Protein 4IQF (pdb70)

Structure (mmCIF, N/CA/C/O backbone):
data_4IQF
#
_entry.id   4IQF
#
_cell.length_a   62.856
_cell.length_b   191.501
_cell.length_c   89.946
_cell.angle_alpha   90.00
_cell.angle_beta   89.95
_cell.angle_gamma   90.00
#
_symmetry.space_group_name_H-M   'P 1 21 1'
#
loop_
_entity.id
_entity.type
_entity.pdbx_description
1 polymer 'Methionyl-tRNA formyltransferase'
2 non-polymer 1-METHOXY-2-[2-(2-METHOXY-ETHOXY]-ETHANE
3 non-polymer GLYCEROL
4 non-polymer 'SULFATE ION'
5 water water
#
loop_
_atom_site.group_PDB
_atom_site.id
_atom_site.type_symbol
_atom_site.label_atom_id
_atom_site.label_alt_id
_atom_site.label_comp_id
_atom_site.label_asym_id
_atom_site.label_entity_id
_atom_site.label_seq_id
_atom_site.pdbx_PDB_ins_code
_atom_site.Cartn_x
_atom_site.Cartn_y
_atom_site.Cartn_z
_atom_site.occupancy
_atom_site.B_iso_or_equiv
_atom_site.auth_seq_id
_atom_site.auth_comp_id
_atom_site.auth_asym_id
_atom_site.auth_atom_id
_atom_site.pdbx_PDB_model_num
ATOM 1 N N . SER A 1 1 ? 27.659 109.998 61.363 1.00 77.06 -2 SER A N 1
ATOM 2 C CA . SER A 1 1 ? 27.451 110.547 62.698 1.00 90.25 -2 SER A CA 1
ATOM 3 C C . SER A 1 1 ? 26.732 111.893 62.641 1.00 99.10 -2 SER A C 1
ATOM 4 O O . SER A 1 1 ? 25.533 111.978 62.908 1.00 107.57 -2 SER A O 1
ATOM 7 N N . ASN A 1 2 ? 27.469 112.943 62.294 1.00 87.92 -1 ASN A N 1
ATOM 8 C CA . ASN A 1 2 ? 26.898 114.283 62.223 1.00 76.02 -1 ASN A CA 1
ATOM 9 C C . ASN A 1 2 ? 27.084 114.945 60.866 1.00 71.62 -1 ASN A C 1
ATOM 10 O O . ASN A 1 2 ? 28.066 114.695 60.167 1.00 67.73 -1 ASN A O 1
ATOM 15 N N . ALA A 1 3 ? 26.133 115.800 60.505 1.00 73.56 0 ALA A N 1
ATOM 16 C CA . ALA A 1 3 ? 26.259 116.628 59.316 1.00 65.42 0 ALA A CA 1
ATOM 17 C C . ALA A 1 3 ? 27.113 117.846 59.644 1.00 52.38 0 ALA A C 1
ATOM 18 O O . ALA A 1 3 ? 27.423 118.656 58.769 1.00 48.17 0 ALA A O 1
ATOM 28 N N . ILE A 1 5 ? 30.110 117.608 60.563 1.00 51.75 2 ILE A N 1
ATOM 29 C CA . ILE A 1 5 ? 31.479 117.263 60.204 1.00 42.41 2 ILE A CA 1
ATOM 30 C C . ILE A 1 5 ? 31.705 117.367 58.699 1.00 45.19 2 ILE A C 1
ATOM 31 O O . ILE A 1 5 ? 31.224 116.532 57.934 1.00 47.20 2 ILE A O 1
ATOM 36 N N . LYS A 1 6 ? 32.432 118.399 58.280 1.00 46.16 3 LYS A N 1
ATOM 37 C CA . LYS A 1 6 ? 32.821 118.542 56.881 1.00 46.23 3 LYS A CA 1
ATOM 38 C C . LYS A 1 6 ? 33.927 117.548 56.560 1.00 57.01 3 LYS A C 1
ATOM 39 O O . LYS A 1 6 ? 34.944 117.497 57.252 1.00 68.86 3 LYS A O 1
ATOM 45 N N . VAL A 1 7 ? 33.734 116.761 55.508 1.00 48.95 4 VAL A N 1
ATOM 46 C CA . VAL A 1 7 ? 34.707 115.739 55.145 1.00 36.02 4 VAL A CA 1
ATOM 47 C C . VAL A 1 7 ? 35.109 115.826 53.673 1.00 34.45 4 VAL A C 1
ATOM 48 O O . VAL A 1 7 ? 34.262 115.995 52.798 1.00 36.30 4 VAL A O 1
ATOM 52 N N . VAL A 1 8 ? 36.407 115.723 53.408 1.00 33.26 5 VAL A N 1
ATOM 53 C CA . VAL A 1 8 ? 36.894 115.558 52.044 1.00 34.54 5 VAL A CA 1
ATOM 54 C C . VAL A 1 8 ? 37.451 114.148 51.871 1.00 41.46 5 VAL A C 1
ATOM 55 O O . VAL A 1 8 ? 38.266 113.695 52.674 1.00 48.82 5 VAL A O 1
ATOM 59 N N . PHE A 1 9 ? 37.001 113.453 50.831 1.00 38.65 6 PHE A N 1
ATOM 60 C CA . PHE A 1 9 ? 37.457 112.093 50.563 1.00 32.45 6 PHE A CA 1
ATOM 61 C C . PHE A 1 9 ? 38.339 112.034 49.324 1.00 31.03 6 PHE A C 1
ATOM 62 O O . PHE A 1 9 ? 38.043 112.666 48.312 1.00 32.55 6 PHE A O 1
ATOM 78 N N . GLY A 1 11 ? 40.129 109.259 46.725 1.00 29.69 8 GLY A N 1
ATOM 79 C CA . GLY A 1 11 ? 40.235 107.881 46.280 1.00 26.40 8 GLY A CA 1
ATOM 80 C C . GLY A 1 11 ? 39.963 107.753 44.795 1.00 33.21 8 GLY A C 1
ATOM 81 O O . GLY A 1 11 ? 39.356 108.638 44.192 1.00 36.88 8 GLY A O 1
ATOM 82 N N . THR A 1 12 ? 40.415 106.654 44.200 1.00 45.00 9 THR A N 1
ATOM 83 C CA . THR A 1 12 ? 40.255 106.457 42.761 1.00 46.42 9 THR A CA 1
ATOM 84 C C . THR A 1 12 ? 39.458 105.204 42.348 1.00 42.68 9 THR A C 1
ATOM 85 O O . THR A 1 12 ? 38.422 105.325 41.695 1.00 40.59 9 THR A O 1
ATOM 89 N N . PRO A 1 13 ? 39.924 103.999 42.729 1.00 49.07 10 PRO A N 1
ATOM 90 C CA . PRO A 1 13 ? 39.294 102.819 42.131 1.00 47.72 10 PRO A CA 1
ATOM 91 C C . PRO A 1 13 ? 38.082 102.310 42.908 1.00 45.02 10 PRO A C 1
ATOM 92 O O . PRO A 1 13 ? 37.621 102.969 43.839 1.00 57.44 10 PRO A O 1
ATOM 96 N N . ASP A 1 14 ? 37.586 101.140 42.511 1.00 32.73 11 ASP A N 1
ATOM 97 C CA . ASP A 1 14 ? 36.415 100.518 43.123 1.00 34.26 11 ASP A CA 1
ATOM 98 C C . ASP A 1 14 ? 36.600 100.259 44.613 1.00 39.80 11 ASP A C 1
ATOM 99 O O . ASP A 1 14 ? 35.627 100.218 45.363 1.00 45.95 11 ASP A O 1
ATOM 104 N N . PHE A 1 15 ? 37.848 100.068 45.030 1.00 40.49 12 PHE A N 1
ATOM 105 C CA . PHE A 1 15 ? 38.167 99.812 46.430 1.00 41.48 12 PHE A CA 1
ATOM 106 C C . PHE A 1 15 ? 37.674 100.951 47.313 1.00 40.49 12 PHE A C 1
ATOM 107 O O . PHE A 1 15 ? 37.218 100.730 48.435 1.00 39.50 12 PHE A O 1
ATOM 115 N N . SER A 1 16 ? 37.764 102.168 46.792 1.00 43.06 13 SER A N 1
ATOM 116 C CA . SER A 1 16 ? 37.486 103.364 47.577 1.00 39.47 13 SER A CA 1
ATOM 117 C C . SER A 1 16 ? 36.001 103.693 47.621 1.00 38.11 13 SER A C 1
ATOM 118 O O . SER A 1 16 ? 35.552 104.434 48.492 1.00 37.53 13 SER A O 1
ATOM 121 N N . VAL A 1 17 ? 35.243 103.138 46.682 1.00 43.43 14 VAL A N 1
ATOM 122 C CA . VAL A 1 17 ? 33.822 103.458 46.556 1.00 33.41 14 VAL A CA 1
ATOM 123 C C . VAL A 1 17 ? 32.959 103.095 47.781 1.00 33.26 14 VAL A C 1
ATOM 124 O O . VAL A 1 17 ? 32.163 103.921 48.227 1.00 37.41 14 VAL A O 1
ATOM 128 N N . PRO A 1 18 ? 33.102 101.871 48.328 1.00 30.30 15 PRO A N 1
ATOM 129 C CA . PRO A 1 18 ? 32.319 101.586 49.537 1.00 34.63 15 PRO A CA 1
ATOM 130 C C . PRO A 1 18 ? 32.712 102.488 50.703 1.00 41.51 15 PRO A C 1
ATOM 131 O O . PRO A 1 18 ? 31.861 102.850 51.518 1.00 44.93 15 PRO A O 1
ATOM 135 N N . VAL A 1 19 ? 33.990 102.842 50.770 1.00 49.33 16 VAL A N 1
ATOM 136 C CA . VAL A 1 19 ? 34.495 103.740 51.800 1.00 45.10 16 VAL A CA 1
ATOM 137 C C . VAL A 1 19 ? 33.778 105.086 51.723 1.00 48.61 16 VAL A C 1
ATOM 138 O O . VAL A 1 19 ? 33.238 105.570 52.716 1.00 48.60 16 VAL A O 1
ATOM 142 N N . LEU A 1 20 ? 33.767 105.672 50.528 1.00 48.18 17 LEU A N 1
ATOM 143 C CA . LEU A 1 20 ? 33.079 106.935 50.277 1.00 40.92 17 LEU A CA 1
ATOM 144 C C . LEU A 1 20 ? 31.577 106.816 50.510 1.00 41.01 17 LEU A C 1
ATOM 145 O O . LEU A 1 20 ? 30.969 107.677 51.146 1.00 37.86 17 LEU A O 1
ATOM 150 N N . ARG A 1 21 ? 30.987 105.747 49.984 1.00 42.04 18 ARG A N 1
ATOM 151 C CA . ARG A 1 21 ? 29.550 105.526 50.097 1.00 37.05 18 ARG A CA 1
ATOM 152 C C . ARG A 1 21 ? 29.108 105.453 51.555 1.00 35.06 18 ARG A C 1
ATOM 153 O O . ARG A 1 21 ? 28.124 106.082 51.944 1.00 39.11 18 ARG A O 1
ATOM 161 N N . ARG A 1 22 ? 29.847 104.695 52.359 1.00 36.42 19 ARG A N 1
ATOM 162 C CA . ARG A 1 22 ? 29.529 104.544 53.775 1.00 37.36 19 ARG A CA 1
ATOM 163 C C . ARG A 1 22 ? 29.639 105.870 54.518 1.00 39.22 19 ARG A C 1
ATOM 164 O O . ARG A 1 22 ? 28.834 106.158 55.402 1.00 41.20 19 ARG A O 1
ATOM 172 N N . LEU A 1 23 ? 30.640 106.667 54.154 1.00 39.38 20 LEU A N 1
ATOM 173 C CA . LEU A 1 23 ? 30.807 108.007 54.706 1.00 35.49 20 LEU A CA 1
ATOM 174 C C . LEU A 1 23 ? 29.551 108.829 54.471 1.00 40.84 20 LEU A C 1
ATOM 175 O O . LEU A 1 23 ? 29.057 109.507 55.371 1.00 45.57 20 LEU A O 1
ATOM 180 N N . ILE A 1 24 ? 29.041 108.756 53.247 1.00 41.65 21 ILE A N 1
ATOM 181 C CA . ILE A 1 24 ? 27.846 109.489 52.859 1.00 39.45 21 ILE A CA 1
ATOM 182 C C . ILE A 1 24 ? 26.611 108.993 53.608 1.00 35.12 21 ILE A C 1
ATOM 183 O O . ILE A 1 24 ? 25.899 109.779 54.233 1.00 39.49 21 ILE A O 1
ATOM 188 N N . GLU A 1 25 ? 26.372 107.685 53.554 1.00 31.03 22 GLU A N 1
ATOM 189 C CA . GLU A 1 25 ? 25.226 107.074 54.225 1.00 33.50 22 GLU A CA 1
ATOM 190 C C . GLU A 1 25 ? 25.242 107.310 55.734 1.00 35.45 22 GLU A C 1
ATOM 191 O O . GLU A 1 25 ? 24.206 107.231 56.393 1.00 40.84 22 GLU A O 1
ATOM 197 N N . ASP A 1 26 ? 26.423 107.595 56.275 1.00 35.12 23 ASP A N 1
ATOM 198 C CA . ASP A 1 26 ? 26.572 107.845 57.704 1.00 36.59 23 ASP A CA 1
ATOM 199 C C . ASP A 1 26 ? 26.050 109.220 58.098 1.00 35.88 23 ASP A C 1
ATOM 200 O O . ASP A 1 26 ? 25.795 109.479 59.272 1.00 39.17 23 ASP A O 1
ATOM 205 N N . GLY A 1 27 ? 25.905 110.105 57.119 1.00 31.23 24 GLY A N 1
ATOM 206 C CA . GLY A 1 27 ? 25.371 111.428 57.381 1.00 34.84 24 GLY A CA 1
ATOM 207 C C . GLY A 1 27 ? 26.415 112.526 57.475 1.00 43.97 24 GLY A C 1
ATOM 208 O O . GLY A 1 27 ? 26.074 113.692 57.674 1.00 47.66 24 GLY A O 1
ATOM 209 N N . TYR A 1 28 ? 27.687 112.164 57.335 1.00 46.22 25 TYR A N 1
ATOM 210 C CA . TYR A 1 28 ? 28.761 113.152 57.345 1.00 38.03 25 TYR A CA 1
ATOM 211 C C . TYR A 1 28 ? 28.615 114.099 56.161 1.00 41.72 25 TYR A C 1
ATOM 212 O O . TYR A 1 28 ? 28.114 113.712 55.105 1.00 46.68 25 TYR A O 1
ATOM 221 N N . ASP A 1 29 ? 29.047 115.342 56.342 1.00 41.92 26 ASP A N 1
ATOM 222 C CA . ASP A 1 29 ? 28.955 116.336 55.282 1.00 35.63 26 ASP A CA 1
ATOM 223 C C . ASP A 1 29 ? 30.163 116.264 54.358 1.00 36.00 26 ASP A C 1
ATOM 224 O O . ASP A 1 29 ? 31.178 116.919 54.594 1.00 41.83 26 ASP A O 1
ATOM 229 N N . VAL A 1 30 ? 30.046 115.463 53.305 1.00 38.04 27 VAL A N 1
ATOM 230 C CA . VAL A 1 30 ? 31.122 115.319 52.336 1.00 39.85 27 VAL A CA 1
ATOM 231 C C . VAL A 1 30 ? 31.089 116.491 51.367 1.00 36.85 27 VAL A C 1
ATOM 232 O O . VAL A 1 30 ? 30.255 116.534 50.463 1.00 45.58 27 VAL A O 1
ATOM 236 N N . ILE A 1 31 ? 32.002 117.437 51.565 1.00 30.44 28 ILE A N 1
ATOM 237 C CA . ILE A 1 31 ? 32.002 118.690 50.816 1.00 33.20 28 ILE A CA 1
ATOM 238 C C . ILE A 1 31 ? 32.768 118.616 49.503 1.00 30.00 28 ILE A C 1
ATOM 239 O O . ILE A 1 31 ? 32.586 119.458 48.624 1.00 40.23 28 ILE A O 1
ATOM 244 N N . GLY A 1 32 ? 33.632 117.618 49.372 1.00 30.03 29 GLY A N 1
ATOM 245 C CA . GLY A 1 32 ? 34.434 117.482 48.172 1.00 31.11 29 GLY A CA 1
ATOM 246 C C . GLY A 1 32 ? 35.058 116.113 48.022 1.00 26.20 29 GLY A C 1
ATOM 247 O O . GLY A 1 32 ? 35.269 115.406 49.007 1.00 28.90 29 GLY A O 1
ATOM 248 N N . VAL A 1 33 ? 35.353 115.742 46.781 1.00 34.94 30 VAL A N 1
ATOM 249 C CA . VAL A 1 33 ? 35.986 114.463 46.483 1.00 43.40 30 VAL A CA 1
ATOM 250 C C . VAL A 1 33 ? 37.183 114.651 45.558 1.00 42.22 30 VAL A C 1
ATOM 251 O O . VAL A 1 33 ? 37.077 115.295 44.516 1.00 52.64 30 VAL A O 1
ATOM 255 N N . VAL A 1 34 ? 38.323 114.091 45.947 1.00 37.61 31 VAL A N 1
ATOM 256 C CA . VAL A 1 34 ? 39.524 114.179 45.130 1.00 35.56 31 VAL A CA 1
ATOM 257 C C . VAL A 1 34 ? 39.874 112.810 44.563 1.00 38.44 31 VAL A C 1
ATOM 258 O O . VAL A 1 34 ? 40.092 111.856 45.304 1.00 35.46 31 VAL A O 1
ATOM 262 N N . THR A 1 35 ? 39.911 112.717 43.241 1.00 36.95 32 THR A N 1
ATOM 263 C CA . THR A 1 35 ? 40.217 111.460 42.574 1.00 36.65 32 THR A CA 1
ATOM 264 C C . THR A 1 35 ? 41.292 111.698 41.524 1.00 40.41 32 THR A C 1
ATOM 265 O O . THR A 1 35 ? 41.559 112.841 41.156 1.00 50.79 32 THR A O 1
ATOM 269 N N . GLN A 1 36 ? 41.919 110.625 41.057 1.00 43.05 33 GLN A N 1
ATOM 270 C CA . GLN A 1 36 ? 42.908 110.737 39.991 1.00 47.24 33 GLN A CA 1
ATOM 271 C C . GLN A 1 36 ? 42.211 111.105 38.688 1.00 43.60 33 GLN A C 1
ATOM 272 O O . GLN A 1 36 ? 41.006 110.891 38.545 1.00 43.48 33 GLN A O 1
ATOM 278 N N . PRO A 1 37 ? 42.963 111.684 37.740 1.00 43.00 34 PRO A N 1
ATOM 279 C CA . PRO A 1 37 ? 42.434 111.871 36.387 1.00 48.25 34 PRO A CA 1
ATOM 280 C C . PRO A 1 37 ? 41.994 110.535 35.807 1.00 53.34 34 PRO A C 1
ATOM 281 O O . PRO A 1 37 ? 42.531 109.494 36.184 1.00 55.31 34 PRO A O 1
ATOM 285 N N . ASP A 1 38 ? 41.026 110.568 34.902 1.00 56.54 35 ASP A N 1
ATOM 286 C CA . ASP A 1 38 ? 40.476 109.348 34.329 1.00 61.67 35 ASP A CA 1
ATOM 287 C C . ASP A 1 38 ? 41.490 108.618 33.446 1.00 68.86 35 ASP A C 1
ATOM 288 O O . ASP A 1 38 ? 42.102 109.214 32.561 1.00 67.31 35 ASP A O 1
ATOM 293 N N . ARG A 1 39 ? 41.667 107.325 33.709 1.00 78.64 36 ARG A N 1
ATOM 294 C CA . ARG A 1 39 ? 42.628 106.501 32.978 1.00 84.75 36 ARG A CA 1
ATOM 295 C C . ARG A 1 39 ? 41.920 105.352 32.253 1.00 84.72 36 ARG A C 1
ATOM 296 O O . ARG A 1 39 ? 40.871 104.890 32.703 1.00 90.53 36 ARG A O 1
ATOM 304 N N . PRO A 1 40 ? 42.490 104.893 31.123 1.00 73.02 37 PRO A N 1
ATOM 305 C CA . PRO A 1 40 ? 41.883 103.829 30.310 1.00 65.34 37 PRO A CA 1
ATOM 306 C C . PRO A 1 40 ? 41.628 102.535 31.082 1.00 62.00 37 PRO A C 1
ATOM 307 O O . PRO A 1 40 ? 42.447 102.137 31.911 1.00 64.18 37 PRO A O 1
ATOM 311 N N . VAL A 1 41 ? 40.494 101.891 30.808 1.00 61.04 38 VAL A N 1
ATOM 312 C CA . VAL A 1 41 ? 40.129 100.644 31.478 1.00 61.64 38 VAL A CA 1
ATOM 313 C C . VAL A 1 41 ? 39.646 99.579 30.489 1.00 70.27 38 VAL A C 1
ATOM 314 O O . VAL A 1 41 ? 39.181 99.901 29.395 1.00 70.02 38 VAL A O 1
ATOM 318 N N . GLY A 1 42 ? 39.768 98.312 30.881 1.00 79.34 39 GLY A N 1
ATOM 319 C CA . GLY A 1 42 ? 39.202 97.206 30.123 1.00 91.42 39 GLY A CA 1
ATOM 320 C C . GLY A 1 42 ? 40.073 96.622 29.024 1.00 92.24 39 GLY A C 1
ATOM 321 O O . GLY A 1 42 ? 41.227 97.018 28.853 1.00 92.49 39 GLY A O 1
ATOM 322 N N . ARG A 1 43 ? 39.515 95.665 28.284 1.00 90.86 40 ARG A N 1
ATOM 323 C CA . ARG A 1 43 ? 40.198 95.076 27.136 1.00 95.39 40 ARG A CA 1
ATOM 324 C C . ARG A 1 43 ? 40.468 96.141 26.083 1.00 98.84 40 ARG A C 1
ATOM 325 O O . ARG A 1 43 ? 41.513 96.137 25.431 1.00 97.62 40 ARG A O 1
ATOM 333 N N . LYS A 1 44 ? 39.512 97.050 25.927 1.00 102.91 41 LYS A N 1
ATOM 334 C CA . LYS A 1 44 ? 39.574 98.075 24.892 1.00 107.69 41 LYS A CA 1
ATOM 335 C C . LYS A 1 44 ? 40.399 99.285 25.319 1.00 108.18 41 LYS A C 1
ATOM 336 O O . LYS A 1 44 ? 40.702 100.152 24.498 1.00 108.73 41 LYS A O 1
ATOM 342 N N . LYS A 1 45 ? 40.755 99.333 26.600 1.00 108.10 42 LYS A N 1
ATOM 343 C CA . LYS A 1 45 ? 41.456 100.479 27.180 1.00 106.61 42 LYS A CA 1
ATOM 344 C C . LYS A 1 45 ? 40.696 101.783 26.947 1.00 101.09 42 LYS A C 1
ATOM 345 O O . LYS A 1 45 ? 41.220 102.720 26.343 1.00 99.82 42 LYS A O 1
ATOM 351 N N . VAL A 1 46 ? 39.458 101.831 27.429 1.00 96.09 43 VAL A N 1
ATOM 352 C CA . VAL A 1 46 ? 38.613 103.007 27.255 1.00 89.71 43 VAL A CA 1
ATOM 353 C C . VAL A 1 46 ? 38.734 103.980 28.428 1.00 78.91 43 VAL A C 1
ATOM 354 O O . VAL A 1 46 ? 38.770 103.570 29.590 1.00 73.67 43 VAL A O 1
ATOM 358 N N . LEU A 1 47 ? 38.813 105.270 28.112 1.00 75.33 44 LEU A N 1
ATOM 359 C CA . LEU A 1 47 ? 38.807 106.308 29.137 1.00 70.09 44 LEU A CA 1
ATOM 360 C C . LEU A 1 47 ? 37.456 106.331 29.837 1.00 58.92 44 LEU A C 1
ATOM 361 O O . LEU A 1 47 ? 36.409 106.362 29.191 1.00 61.80 44 LEU A O 1
ATOM 366 N N . THR A 1 48 ? 37.488 106.314 31.162 1.00 42.61 45 THR A N 1
ATOM 367 C CA . THR A 1 48 ? 36.279 106.146 31.950 1.00 44.31 45 THR A CA 1
ATOM 368 C C . THR A 1 48 ? 36.380 106.954 33.234 1.00 46.53 45 THR A C 1
ATOM 369 O O . THR A 1 48 ? 37.436 106.982 33.863 1.00 50.60 45 THR A O 1
ATOM 373 N N . PRO A 1 49 ? 35.288 107.637 33.615 1.00 47.37 46 PRO A N 1
ATOM 374 C CA . PRO A 1 49 ? 35.225 108.302 34.919 1.00 41.46 46 PRO A CA 1
ATOM 375 C C . PRO A 1 49 ? 35.603 107.320 36.016 1.00 39.78 46 PRO A C 1
ATOM 376 O O . PRO A 1 49 ? 35.042 106.226 36.057 1.00 47.62 46 PRO A O 1
ATOM 380 N N . THR A 1 50 ? 36.555 107.690 36.869 1.00 36.66 47 THR A N 1
ATOM 381 C CA . THR A 1 50 ? 37.006 106.804 37.938 1.00 38.44 47 THR A CA 1
ATOM 382 C C . THR A 1 50 ? 35.822 106.378 38.804 1.00 43.71 47 THR A C 1
ATOM 383 O O . THR A 1 50 ? 34.876 107.147 38.979 1.00 47.39 47 THR A O 1
ATOM 387 N N . PRO A 1 51 ? 35.859 105.139 39.323 1.00 48.34 48 PRO A N 1
ATOM 388 C CA . PRO A 1 51 ? 34.799 104.581 40.170 1.00 47.27 48 PRO A CA 1
ATOM 389 C C . PRO A 1 51 ? 34.349 105.519 41.289 1.00 48.32 48 PRO A C 1
ATOM 390 O O . PRO A 1 51 ? 33.167 105.531 41.635 1.00 56.97 48 PRO A O 1
ATOM 394 N N . VAL A 1 52 ? 35.278 106.290 41.842 1.00 41.58 49 VAL A N 1
ATOM 395 C CA . VAL A 1 52 ? 34.949 107.240 42.897 1.00 44.87 49 VAL A CA 1
ATOM 396 C C . VAL A 1 52 ? 34.282 108.479 42.314 1.00 43.56 49 VAL A C 1
ATOM 397 O O . VAL A 1 52 ? 33.336 109.019 42.892 1.00 41.56 49 VAL A O 1
ATOM 401 N N . LYS A 1 53 ? 34.778 108.920 41.162 1.00 31.79 50 LYS A N 1
ATOM 402 C CA . LYS A 1 53 ? 34.182 110.043 40.453 1.00 28.48 50 LYS A CA 1
ATOM 403 C C . LYS A 1 53 ? 32.725 109.741 40.123 1.00 28.66 50 LYS A C 1
ATOM 404 O O . LYS A 1 53 ? 31.850 110.584 40.320 1.00 36.21 50 LYS A O 1
ATOM 410 N N . VAL A 1 54 ? 32.472 108.533 39.627 1.00 27.91 51 VAL A N 1
ATOM 411 C CA . VAL A 1 54 ? 31.115 108.108 39.297 1.00 36.10 51 VAL A CA 1
ATOM 412 C C . VAL A 1 54 ? 30.208 108.127 40.525 1.00 36.80 51 VAL A C 1
ATOM 413 O O . VAL A 1 54 ? 29.112 108.688 40.487 1.00 41.43 51 VAL A O 1
ATOM 417 N N . GLU A 1 55 ? 30.672 107.522 41.614 1.00 33.98 52 GLU A N 1
ATOM 418 C CA . GLU A 1 55 ? 29.899 107.480 42.851 1.00 38.43 52 GLU A CA 1
ATOM 419 C C . GLU A 1 55 ? 29.650 108.878 43.408 1.00 38.63 52 GLU A C 1
ATOM 420 O O . GLU A 1 55 ? 28.552 109.183 43.873 1.00 42.92 52 GLU A O 1
ATOM 426 N N . ALA A 1 56 ? 30.673 109.724 43.349 1.00 34.17 53 ALA A N 1
ATOM 427 C CA . ALA A 1 56 ? 30.577 111.080 43.876 1.00 34.22 53 ALA A CA 1
ATOM 428 C C . ALA A 1 56 ? 29.554 111.920 43.117 1.00 41.06 53 ALA A C 1
ATOM 429 O O . ALA A 1 56 ? 28.743 112.620 43.723 1.00 46.06 53 ALA A O 1
ATOM 431 N N . GLU A 1 57 ? 29.593 111.841 41.791 1.00 41.36 54 GLU A N 1
ATOM 432 C CA . GLU A 1 57 ? 28.716 112.655 40.955 1.00 43.64 54 GLU A CA 1
ATOM 433 C C . GLU A 1 57 ? 27.270 112.162 40.956 1.00 56.90 54 GLU A C 1
ATOM 434 O O . GLU A 1 57 ? 26.378 112.838 40.444 1.00 58.67 54 GLU A O 1
ATOM 440 N N . LYS A 1 58 ? 27.041 110.987 41.535 1.00 57.37 55 LYS A N 1
ATOM 441 C CA . LYS A 1 58 ? 25.685 110.496 41.742 1.00 50.46 55 LYS A CA 1
ATOM 442 C C . LYS A 1 58 ? 25.016 111.295 42.856 1.00 50.59 55 LYS A C 1
ATOM 443 O O . LYS A 1 58 ? 23.792 111.429 42.895 1.00 51.10 55 LYS A O 1
ATOM 449 N N . HIS A 1 59 ? 25.835 111.824 43.760 1.00 45.70 56 HIS A N 1
ATOM 450 C CA . HIS A 1 59 ? 25.339 112.575 44.906 1.00 43.52 56 HIS A CA 1
ATOM 451 C C . HIS A 1 59 ? 25.426 114.079 44.690 1.00 46.81 56 HIS A C 1
ATOM 452 O O . HIS A 1 59 ? 24.914 114.856 45.493 1.00 56.66 56 HIS A O 1
ATOM 459 N N . GLY A 1 60 ? 26.082 114.491 43.611 1.00 44.46 57 GLY A N 1
ATOM 460 C CA . GLY A 1 60 ? 26.267 115.904 43.342 1.00 39.89 57 GLY A CA 1
ATOM 461 C C . GLY A 1 60 ? 27.331 116.511 44.237 1.00 41.01 57 GLY A C 1
ATOM 462 O O . GLY A 1 60 ? 27.216 117.653 44.685 1.00 40.24 57 GLY A O 1
ATOM 463 N N . ILE A 1 61 ? 28.369 115.728 44.508 1.00 40.98 58 ILE A N 1
ATOM 464 C CA . ILE A 1 61 ? 29.512 116.202 45.270 1.00 43.41 58 ILE A CA 1
ATOM 465 C C . ILE A 1 61 ? 30.618 116.576 44.292 1.00 44.16 58 ILE A C 1
ATOM 466 O O . ILE A 1 61 ? 30.999 115.766 43.447 1.00 48.06 58 ILE A O 1
ATOM 471 N N . PRO A 1 62 ? 31.126 117.813 44.393 1.00 42.76 59 PRO A N 1
ATOM 472 C CA . PRO A 1 62 ? 32.152 118.327 43.480 1.00 46.27 59 PRO A CA 1
ATOM 473 C C . PRO A 1 62 ? 33.418 117.481 43.494 1.00 52.70 59 PRO A C 1
ATOM 474 O O . PRO A 1 62 ? 33.925 117.130 44.562 1.00 51.30 59 PRO A O 1
ATOM 478 N N . VAL A 1 63 ? 33.923 117.161 42.308 1.00 54.89 60 VAL A N 1
ATOM 479 C CA . VAL A 1 63 ? 35.087 116.297 42.190 1.00 48.94 60 VAL A CA 1
ATOM 480 C C . VAL A 1 63 ? 36.318 117.038 41.686 1.00 46.32 60 VAL A C 1
ATOM 481 O O . VAL A 1 63 ? 36.323 117.591 40.586 1.00 45.38 60 VAL A O 1
ATOM 485 N N . LEU A 1 64 ? 37.360 117.046 42.509 1.00 47.34 61 LEU A N 1
ATOM 486 C CA . LEU A 1 64 ? 38.648 117.590 42.112 1.00 38.30 61 LEU A CA 1
ATOM 487 C C . LEU A 1 64 ? 39.490 116.465 41.531 1.00 37.76 61 LEU A C 1
ATOM 488 O O . LEU A 1 64 ? 39.612 115.399 42.134 1.00 33.09 61 LEU A O 1
ATOM 493 N N . GLN A 1 65 ? 40.053 116.696 40.350 1.00 40.44 62 GLN A N 1
ATOM 494 C CA . GLN A 1 65 ? 40.890 115.694 39.701 1.00 34.56 62 GLN A CA 1
ATOM 495 C C . GLN A 1 65 ? 42.211 116.296 39.222 1.00 40.08 62 GLN A C 1
ATOM 496 O O . GLN A 1 65 ? 42.425 116.443 38.018 1.00 35.54 62 GLN A O 1
ATOM 502 N N . PRO A 1 66 ? 43.107 116.638 40.163 1.00 43.59 63 PRO A N 1
ATOM 503 C CA . PRO A 1 66 ? 44.385 117.265 39.809 1.00 44.60 63 PRO A CA 1
ATOM 504 C C . PRO A 1 66 ? 45.394 116.235 39.310 1.00 50.01 63 PRO A C 1
ATOM 505 O O . PRO A 1 66 ? 45.316 115.072 39.704 1.00 52.71 63 PRO A O 1
ATOM 509 N N . LEU A 1 67 ? 46.320 116.648 38.448 1.00 47.44 64 LEU A N 1
ATOM 510 C CA . LEU A 1 67 ? 47.383 115.756 38.003 1.00 45.21 64 LEU A CA 1
ATOM 511 C C . LEU A 1 67 ? 48.238 115.415 39.214 1.00 44.88 64 LEU A C 1
ATOM 512 O O . LEU A 1 67 ? 48.565 114.253 39.456 1.00 51.57 64 LEU A O 1
ATOM 517 N N . ARG A 1 68 ? 48.590 116.445 39.975 1.00 43.66 65 ARG A N 1
ATOM 518 C CA . ARG A 1 68 ? 49.363 116.274 41.197 1.00 41.39 65 ARG A CA 1
ATOM 519 C C . ARG A 1 68 ? 48.852 117.206 42.289 1.00 38.50 65 ARG A C 1
ATOM 520 O O . ARG A 1 68 ? 48.983 118.424 42.191 1.00 39.71 65 ARG A O 1
ATOM 528 N N . ILE A 1 69 ? 48.274 116.619 43.330 1.00 41.67 66 ILE A N 1
ATOM 529 C CA . ILE A 1 69 ? 47.690 117.370 44.435 1.00 47.37 66 ILE A CA 1
ATOM 530 C C . ILE A 1 69 ? 48.773 118.076 45.254 1.00 49.18 66 ILE A C 1
ATOM 531 O O . ILE A 1 69 ? 48.498 119.034 45.976 1.00 45.99 66 ILE A O 1
ATOM 536 N N . ARG A 1 70 ? 50.014 117.622 45.107 1.00 61.37 67 ARG A N 1
ATOM 537 C CA . ARG A 1 70 ? 51.136 118.190 45.851 1.00 60.91 67 ARG A CA 1
ATOM 538 C C . ARG A 1 70 ? 51.536 119.586 45.362 1.00 69.15 67 ARG A C 1
ATOM 539 O O . ARG A 1 70 ? 52.489 120.177 45.873 1.00 76.85 67 ARG A O 1
ATOM 547 N N . GLU A 1 71 ? 50.810 120.110 44.378 1.00 64.68 68 GLU A N 1
ATOM 548 C CA . GLU A 1 71 ? 51.093 121.441 43.845 1.00 61.94 68 GLU A CA 1
ATOM 549 C C . GLU A 1 71 ? 50.153 122.506 44.417 1.00 53.93 68 GLU A C 1
ATOM 550 O O . GLU A 1 71 ? 48.988 122.229 44.704 1.00 61.55 68 GLU A O 1
ATOM 556 N N . LYS A 1 72 ? 50.678 123.719 44.571 1.00 49.31 69 LYS A N 1
ATOM 557 C CA . LYS A 1 72 ? 49.991 124.809 45.266 1.00 54.40 69 LYS A CA 1
ATOM 558 C C . LYS A 1 72 ? 48.576 125.091 44.766 1.00 50.60 69 LYS A C 1
ATOM 559 O O . LYS A 1 72 ? 47.621 125.059 45.544 1.00 51.00 69 LYS A O 1
ATOM 565 N N . ASP A 1 73 ? 48.452 125.368 43.472 1.00 43.50 70 ASP A N 1
ATOM 566 C CA . ASP A 1 73 ? 47.162 125.666 42.861 1.00 42.15 70 ASP A CA 1
ATOM 567 C C . ASP A 1 73 ? 46.126 124.581 43.139 1.00 46.92 70 ASP A C 1
ATOM 568 O O . ASP A 1 73 ? 44.943 124.873 43.316 1.00 60.19 70 ASP A O 1
ATOM 573 N N . GLU A 1 74 ? 46.581 123.334 43.193 1.00 38.94 71 GLU A N 1
ATOM 574 C CA . GLU A 1 74 ? 45.684 122.200 43.379 1.00 35.34 71 GLU A CA 1
ATOM 575 C C . GLU A 1 74 ? 45.297 122.015 44.840 1.00 39.72 71 GLU A C 1
ATOM 576 O O . GLU A 1 74 ? 44.119 121.855 45.155 1.00 53.09 71 GLU A O 1
ATOM 582 N N . TYR A 1 75 ? 46.278 122.038 45.736 1.00 41.86 72 TYR A N 1
ATOM 583 C CA . TYR A 1 75 ? 45.968 121.796 47.142 1.00 42.74 72 TYR A CA 1
ATOM 584 C C . TYR A 1 75 ? 45.286 122.980 47.824 1.00 47.67 72 TYR A C 1
ATOM 585 O O . TYR A 1 75 ? 44.666 122.816 48.870 1.00 50.05 72 TYR A O 1
ATOM 594 N N . GLU A 1 76 ? 45.392 124.163 47.225 1.00 49.85 73 GLU A N 1
ATOM 595 C CA . GLU A 1 76 ? 44.682 125.330 47.739 1.00 44.56 73 GLU A CA 1
ATOM 596 C C . GLU A 1 76 ? 43.184 125.178 47.525 1.00 35.71 73 GLU A C 1
ATOM 597 O O . GLU A 1 76 ? 42.383 125.681 48.313 1.00 42.52 73 GLU A O 1
ATOM 603 N N . LYS A 1 77 ? 42.814 124.489 46.449 1.00 38.89 74 LYS A N 1
ATOM 604 C CA . LYS A 1 77 ? 41.418 124.165 46.189 1.00 41.13 74 LYS A CA 1
ATOM 605 C C . LYS A 1 77 ? 40.866 123.371 47.362 1.00 43.19 74 LYS A C 1
ATOM 606 O O . LYS A 1 77 ? 39.774 123.646 47.855 1.00 48.29 74 LYS A O 1
ATOM 612 N N . VAL A 1 78 ? 41.641 122.388 47.805 1.00 45.05 75 VAL A N 1
ATOM 613 C CA . VAL A 1 78 ? 41.256 121.551 48.932 1.00 40.59 75 VAL A CA 1
ATOM 614 C C . VAL A 1 78 ? 41.225 122.363 50.221 1.00 40.69 75 VAL A C 1
ATOM 615 O O . VAL A 1 78 ? 40.299 122.237 51.023 1.00 39.56 75 VAL A O 1
ATOM 619 N N . LEU A 1 79 ? 42.237 123.203 50.410 1.00 43.46 76 LEU A N 1
ATOM 620 C CA . LEU A 1 79 ? 42.320 124.046 51.596 1.00 49.06 76 LEU A CA 1
ATOM 621 C C . LEU A 1 79 ? 41.132 124.999 51.685 1.00 58.02 76 LEU A C 1
ATOM 622 O O . LEU A 1 79 ? 40.703 125.369 52.777 1.00 62.33 76 LEU A O 1
ATOM 627 N N . ALA A 1 80 ? 40.604 125.387 50.528 1.00 56.85 77 ALA A N 1
ATOM 628 C CA . ALA A 1 80 ? 39.472 126.304 50.464 1.00 58.17 77 ALA A CA 1
ATOM 629 C C . ALA A 1 80 ? 38.212 125.689 51.064 1.00 53.25 77 ALA A C 1
ATOM 630 O O . ALA A 1 80 ? 37.445 126.365 51.747 1.00 53.62 77 ALA A O 1
ATOM 632 N N . LEU A 1 81 ? 38.010 124.400 50.810 1.00 52.03 78 LEU A N 1
ATOM 633 C CA . LEU A 1 81 ? 36.822 123.694 51.281 1.00 46.43 78 LEU A CA 1
ATOM 634 C C . LEU A 1 81 ? 36.745 123.623 52.807 1.00 44.21 78 LEU A C 1
ATOM 635 O O . LEU A 1 81 ? 35.673 123.408 53.371 1.00 39.75 78 LEU A O 1
ATOM 640 N N . GLU A 1 82 ? 37.887 123.819 53.460 1.00 43.44 79 GLU A N 1
ATOM 641 C CA . GLU A 1 82 ? 37.997 123.774 54.921 1.00 46.20 79 GLU A CA 1
ATOM 642 C C . GLU A 1 82 ? 37.366 122.539 55.562 1.00 39.91 79 GLU A C 1
ATOM 643 O O . GLU A 1 82 ? 36.450 122.662 56.375 1.00 40.22 79 GLU A O 1
ATOM 649 N N . PRO A 1 83 ? 37.860 121.344 55.209 1.00 43.76 80 PRO A N 1
ATOM 650 C CA . PRO A 1 83 ? 37.290 120.134 55.803 1.00 35.41 80 PRO A CA 1
ATOM 651 C C . PRO A 1 83 ? 37.778 119.928 57.233 1.00 45.09 80 PRO A C 1
ATOM 652 O O . PRO A 1 83 ? 38.900 120.313 57.562 1.00 50.51 80 PRO A O 1
ATOM 656 N N . ASP A 1 84 ? 36.937 119.334 58.072 1.00 40.42 81 ASP A N 1
ATOM 657 C CA . ASP A 1 84 ? 37.320 119.038 59.447 1.00 42.23 81 ASP A CA 1
ATOM 658 C C . ASP A 1 84 ? 38.010 117.682 59.534 1.00 40.83 81 ASP A C 1
ATOM 659 O O . ASP A 1 84 ? 38.682 117.372 60.518 1.00 45.67 81 ASP A O 1
ATOM 664 N N . LEU A 1 85 ? 37.843 116.879 58.491 1.00 38.90 82 LEU A N 1
ATOM 665 C CA . LEU A 1 85 ? 38.476 115.572 58.419 1.00 34.86 82 LEU A CA 1
ATOM 666 C C . LEU A 1 85 ? 38.715 115.196 56.967 1.00 38.49 82 LEU A C 1
ATOM 667 O O . LEU A 1 85 ? 37.885 115.468 56.101 1.00 39.88 82 LEU A O 1
ATOM 672 N N . ILE A 1 86 ? 39.861 114.580 56.706 1.00 43.02 83 ILE A N 1
ATOM 673 C CA . ILE A 1 86 ? 40.169 114.079 55.376 1.00 35.75 83 ILE A CA 1
ATOM 674 C C . ILE A 1 86 ? 40.398 112.580 55.431 1.00 34.83 83 ILE A C 1
ATOM 675 O O . ILE A 1 86 ? 41.229 112.093 56.197 1.00 33.37 83 ILE A O 1
ATOM 680 N N . VAL A 1 87 ? 39.637 111.851 54.625 1.00 31.67 84 VAL A N 1
ATOM 681 C CA . VAL A 1 87 ? 39.779 110.410 54.542 1.00 29.13 84 VAL A CA 1
ATOM 682 C C . VAL A 1 87 ? 40.253 110.023 53.148 1.00 33.97 84 VAL A C 1
ATOM 683 O O . VAL A 1 87 ? 39.772 110.553 52.147 1.00 30.20 84 VAL A O 1
ATOM 687 N N . THR A 1 88 ? 41.216 109.112 53.086 1.00 34.64 85 THR A N 1
ATOM 688 C CA . THR A 1 88 ? 41.673 108.598 51.805 1.00 31.64 85 THR A CA 1
ATOM 689 C C . THR A 1 88 ? 41.627 107.081 51.785 1.00 36.86 85 THR A C 1
ATOM 690 O O . THR A 1 88 ? 41.807 106.428 52.810 1.00 36.79 85 THR A O 1
ATOM 694 N N . ALA A 1 89 ? 41.375 106.531 50.605 1.00 33.59 86 ALA A N 1
ATOM 695 C CA . ALA A 1 89 ? 41.403 105.094 50.401 1.00 33.08 86 ALA A CA 1
ATOM 696 C C . ALA A 1 89 ? 41.822 104.835 48.962 1.00 41.02 86 ALA A C 1
ATOM 697 O O . ALA A 1 89 ? 41.144 105.270 48.032 1.00 45.98 86 ALA A O 1
ATOM 699 N N . ALA A 1 90 ? 42.945 104.141 48.787 1.00 40.42 87 ALA A N 1
ATOM 700 C CA . ALA A 1 90 ? 43.479 103.846 47.459 1.00 42.42 87 ALA A CA 1
ATOM 701 C C . ALA A 1 90 ? 43.656 105.112 46.625 1.00 44.92 87 ALA A C 1
ATOM 702 O O . ALA A 1 90 ? 43.280 105.159 45.452 1.00 42.21 87 ALA A O 1
ATOM 704 N N . PHE A 1 91 ? 44.219 106.140 47.249 1.00 41.06 88 PHE A N 1
ATOM 705 C CA . PHE A 1 91 ? 44.510 107.385 46.560 1.00 37.13 88 PHE A CA 1
ATOM 706 C C . PHE A 1 91 ? 45.992 107.431 46.210 1.00 37.99 88 PHE A C 1
ATOM 707 O O . PHE A 1 91 ? 46.845 107.559 47.090 1.00 27.49 88 PHE A O 1
ATOM 715 N N . GLY A 1 92 ? 46.290 107.319 44.919 1.00 37.67 89 GLY A N 1
ATOM 716 C CA . GLY A 1 92 ? 47.656 107.151 44.458 1.00 34.89 89 GLY A CA 1
ATOM 717 C C . GLY A 1 92 ? 48.413 108.431 44.164 1.00 39.78 89 GLY A C 1
ATOM 718 O O . GLY A 1 92 ? 49.174 108.502 43.199 1.00 44.60 89 GLY A O 1
ATOM 719 N N . GLN A 1 93 ? 48.208 109.448 44.992 1.00 37.20 90 GLN A N 1
ATOM 720 C CA . GLN A 1 93 ? 48.954 110.690 44.855 1.00 37.98 90 GLN A CA 1
ATOM 721 C C . GLN A 1 93 ? 49.558 111.099 46.186 1.00 45.16 90 GLN A C 1
ATOM 722 O O . GLN A 1 93 ? 49.079 110.695 47.246 1.00 48.49 90 GLN A O 1
ATOM 728 N N . ILE A 1 94 ? 50.608 111.910 46.120 1.00 47.24 91 ILE A N 1
ATOM 729 C CA . ILE A 1 94 ? 51.281 112.397 47.317 1.00 44.19 91 ILE A CA 1
ATOM 730 C C . ILE A 1 94 ? 50.541 113.576 47.932 1.00 43.92 91 ILE A C 1
ATOM 731 O O . ILE A 1 94 ? 50.482 114.658 47.350 1.00 41.85 91 ILE A O 1
ATOM 736 N N . VAL A 1 95 ? 49.981 113.361 49.116 1.00 41.79 92 VAL A N 1
ATOM 737 C CA . VAL A 1 95 ? 49.262 114.415 49.815 1.00 42.39 92 VAL A CA 1
ATOM 738 C C . VAL A 1 95 ? 50.242 115.298 50.579 1.00 46.02 92 VAL A C 1
ATOM 739 O O . VAL A 1 95 ? 50.925 114.831 51.491 1.00 41.53 92 VAL A O 1
ATOM 743 N N . PRO A 1 96 ? 50.315 116.583 50.200 1.00 45.42 93 PRO A N 1
ATOM 744 C CA . PRO A 1 96 ? 51.287 117.531 50.758 1.00 42.31 93 PRO A CA 1
ATOM 745 C C . PRO A 1 96 ? 51.088 117.774 52.249 1.00 44.97 93 PRO A C 1
ATOM 746 O O . PRO A 1 96 ? 49.993 117.566 52.771 1.00 53.26 93 PRO A O 1
ATOM 750 N N . ASN A 1 97 ? 52.153 118.203 52.921 1.00 47.98 94 ASN A N 1
ATOM 751 C CA . ASN A 1 97 ? 52.103 118.532 54.340 1.00 46.04 94 ASN A CA 1
ATOM 752 C C . ASN A 1 97 ? 51.059 119.597 54.627 1.00 37.98 94 ASN A C 1
ATOM 753 O O . ASN A 1 97 ? 50.447 119.609 55.693 1.00 39.24 94 ASN A O 1
ATOM 758 N N . GLU A 1 98 ? 50.867 120.492 53.663 1.00 39.58 95 GLU A N 1
ATOM 759 C CA . GLU A 1 98 ? 49.908 121.579 53.793 1.00 45.08 95 GLU A CA 1
ATOM 760 C C . GLU A 1 98 ? 48.503 121.033 54.017 1.00 47.82 95 GLU A C 1
ATOM 761 O O . GLU A 1 98 ? 47.793 121.473 54.919 1.00 47.30 95 GLU A O 1
ATOM 767 N N . ILE A 1 99 ? 48.114 120.065 53.193 1.00 46.15 96 ILE A N 1
ATOM 768 C CA . ILE A 1 99 ? 46.823 119.406 53.340 1.00 35.61 96 ILE A CA 1
ATOM 769 C C . ILE A 1 99 ? 46.799 118.537 54.597 1.00 37.55 96 ILE A C 1
ATOM 770 O O . ILE A 1 99 ? 45.795 118.478 55.304 1.00 39.42 96 ILE A O 1
ATOM 775 N N . LEU A 1 100 ? 47.916 117.872 54.874 1.00 40.37 97 LEU A N 1
ATOM 776 C CA . LEU A 1 100 ? 48.025 116.992 56.036 1.00 38.64 97 LEU A CA 1
ATOM 777 C C . LEU A 1 100 ? 47.815 117.730 57.354 1.00 41.94 97 LEU A C 1
ATOM 778 O O . LEU A 1 100 ? 47.100 117.253 58.235 1.00 54.62 97 LEU A O 1
ATOM 783 N N . GLU A 1 101 ? 48.440 118.894 57.481 1.00 43.16 98 GLU A N 1
ATOM 784 C CA . GLU A 1 101 ? 48.365 119.677 58.708 1.00 53.56 98 GLU A CA 1
ATOM 785 C C . GLU A 1 101 ? 47.082 120.498 58.786 1.00 54.56 98 GLU A C 1
ATOM 786 O O . GLU A 1 101 ? 46.784 121.102 59.815 1.00 54.39 98 GLU A O 1
ATOM 792 N N . ALA A 1 102 ? 46.324 120.513 57.695 1.00 56.43 99 ALA A N 1
ATOM 793 C CA . ALA A 1 102 ? 45.153 121.381 57.585 1.00 50.75 99 ALA A CA 1
ATOM 794 C C . ALA A 1 102 ? 43.952 121.023 58.475 1.00 49.34 99 ALA A C 1
ATOM 795 O O . ALA A 1 102 ? 43.543 121.838 59.300 1.00 51.47 99 ALA A O 1
ATOM 797 N N . PRO A 1 103 ? 43.386 119.809 58.322 1.00 46.11 100 PRO A N 1
ATOM 798 C CA . PRO A 1 103 ? 42.082 119.590 58.956 1.00 42.65 100 PRO A CA 1
ATOM 799 C C . PRO A 1 103 ? 42.160 119.434 60.472 1.00 42.79 100 PRO A C 1
ATOM 800 O O . PRO A 1 103 ? 43.204 119.072 61.014 1.00 44.20 100 PRO A O 1
ATOM 804 N N . LYS A 1 104 ? 41.040 119.699 61.136 1.00 45.69 101 LYS A N 1
ATOM 805 C CA . LYS A 1 104 ? 40.959 119.677 62.592 1.00 47.72 101 LYS A CA 1
ATOM 806 C C . LYS A 1 104 ? 41.188 118.290 63.190 1.00 53.77 101 LYS A C 1
ATOM 807 O O . LYS A 1 104 ? 41.887 118.149 64.194 1.00 64.47 101 LYS A O 1
ATOM 813 N N . TYR A 1 105 ? 40.596 117.271 62.578 1.00 48.49 102 TYR A N 1
ATOM 814 C CA . TYR A 1 105 ? 40.657 115.921 63.129 1.00 45.23 102 TYR A CA 1
ATOM 815 C C . TYR A 1 105 ? 41.663 115.035 62.400 1.00 43.47 102 TYR A C 1
ATOM 816 O O . TYR A 1 105 ? 41.663 113.816 62.555 1.00 31.99 102 TYR A O 1
ATOM 825 N N . GLY A 1 106 ? 42.525 115.663 61.609 1.00 50.23 103 GLY A N 1
ATOM 826 C CA . GLY A 1 106 ? 43.606 114.960 60.946 1.00 46.64 103 GLY A CA 1
ATOM 827 C C . GLY A 1 106 ? 43.202 114.299 59.645 1.00 39.69 103 GLY A C 1
ATOM 828 O O . GLY A 1 106 ? 42.026 114.268 59.286 1.00 35.64 103 GLY A O 1
ATOM 829 N N . CYS A 1 107 ? 44.198 113.776 58.936 1.00 46.68 104 CYS A N 1
ATOM 830 C CA . CYS A 1 107 ? 43.976 113.038 57.701 1.00 45.51 104 CYS A CA 1
ATOM 831 C C . CYS A 1 107 ? 44.198 111.554 57.954 1.00 40.70 104 CYS A C 1
ATOM 832 O O . CYS A 1 107 ? 45.285 111.143 58.362 1.00 43.03 104 CYS A O 1
ATOM 835 N N . ILE A 1 108 ? 43.169 110.749 57.715 1.00 40.32 105 ILE A N 1
ATOM 836 C CA . ILE A 1 108 ? 43.269 109.318 57.971 1.00 44.88 105 ILE A CA 1
ATOM 837 C C . ILE A 1 108 ? 43.150 108.483 56.699 1.00 44.08 105 ILE A C 1
ATOM 838 O O . ILE A 1 108 ? 42.406 108.822 55.777 1.00 38.34 105 ILE A O 1
ATOM 843 N N . ASN A 1 109 ? 43.902 107.389 56.660 1.00 40.95 106 ASN A N 1
ATOM 844 C CA . ASN A 1 109 ? 43.895 106.497 55.514 1.00 36.04 106 ASN A CA 1
ATOM 845 C C . ASN A 1 109 ? 43.366 105.122 55.889 1.00 39.75 106 ASN A C 1
ATOM 846 O O . ASN A 1 109 ? 43.594 104.639 56.996 1.00 39.67 106 ASN A O 1
ATOM 851 N N . VAL A 1 110 ? 42.647 104.505 54.960 1.00 38.12 107 VAL A N 1
ATOM 852 C CA . VAL A 1 110 ? 42.174 103.142 55.130 1.00 31.87 107 VAL A CA 1
ATOM 853 C C . VAL A 1 110 ? 43.080 102.228 54.313 1.00 38.73 107 VAL A C 1
ATOM 854 O O . VAL A 1 110 ? 42.985 102.190 53.087 1.00 37.89 107 VAL A O 1
ATOM 858 N N . HIS A 1 111 ? 43.966 101.504 54.992 1.00 39.06 108 HIS A N 1
ATOM 859 C CA . HIS A 1 111 ? 44.991 100.715 54.313 1.00 32.55 108 HIS A CA 1
ATOM 860 C C . HIS A 1 111 ? 44.713 99.212 54.373 1.00 33.16 108 HIS A C 1
ATOM 861 O O . HIS A 1 111 ? 44.373 98.673 55.424 1.00 35.94 108 HIS A O 1
ATOM 868 N N . ALA A 1 112 ? 44.891 98.543 53.236 1.00 36.75 109 ALA A N 1
ATOM 869 C CA . ALA A 1 112 ? 44.482 97.146 53.064 1.00 39.63 109 ALA A CA 1
ATOM 870 C C . ALA A 1 112 ? 45.498 96.102 53.529 1.00 44.44 109 ALA A C 1
ATOM 871 O O . ALA A 1 112 ? 45.648 95.053 52.897 1.00 49.64 109 ALA A O 1
ATOM 873 N N . SER A 1 113 ? 46.194 96.387 54.624 1.00 44.02 110 SER A N 1
ATOM 874 C CA . SER A 1 113 ? 47.021 95.373 55.270 1.00 39.38 110 SER A CA 1
ATOM 875 C C . SER A 1 113 ? 46.981 95.581 56.774 1.00 38.44 110 SER A C 1
ATOM 876 O O . SER A 1 113 ? 46.406 96.555 57.255 1.00 31.71 110 SER A O 1
ATOM 879 N N . LEU A 1 114 ? 47.582 94.658 57.516 1.00 39.65 111 LEU A N 1
ATOM 880 C CA . LEU A 1 114 ? 47.720 94.821 58.957 1.00 35.37 111 LEU A CA 1
ATOM 881 C C . LEU A 1 114 ? 49.094 95.393 59.273 1.00 42.15 111 LEU A C 1
ATOM 882 O O . LEU A 1 114 ? 50.040 94.651 59.537 1.00 47.34 111 LEU A O 1
ATOM 887 N N . LEU A 1 115 ? 49.191 96.718 59.230 1.00 39.89 112 LEU A N 1
ATOM 888 C CA . LEU A 1 115 ? 50.444 97.427 59.473 1.00 33.63 112 LEU A CA 1
ATOM 889 C C . LEU A 1 115 ? 51.017 97.083 60.846 1.00 39.16 112 LEU A C 1
ATOM 890 O O . LEU A 1 115 ? 50.261 96.793 61.774 1.00 35.49 112 LEU A O 1
ATOM 895 N N . PRO A 1 116 ? 52.355 97.120 60.987 1.00 38.53 113 PRO A N 1
ATOM 896 C CA . PRO A 1 116 ? 53.375 97.556 60.022 1.00 39.43 113 PRO A CA 1
ATOM 897 C C . PRO A 1 116 ? 53.685 96.565 58.896 1.00 36.09 113 PRO A C 1
ATOM 898 O O . PRO A 1 116 ? 54.622 96.797 58.133 1.00 35.27 113 PRO A O 1
ATOM 902 N N . GLU A 1 117 ? 52.919 95.485 58.789 1.00 38.60 114 GLU A N 1
ATOM 903 C CA . GLU A 1 117 ? 53.114 94.538 57.697 1.00 40.49 114 GLU A CA 1
ATOM 904 C C . GLU A 1 117 ? 52.561 95.063 56.374 1.00 40.35 114 GLU A C 1
ATOM 905 O O . GLU A 1 117 ? 51.585 95.814 56.348 1.00 43.04 114 GLU A O 1
ATOM 911 N N . LEU A 1 118 ? 53.207 94.658 55.287 1.00 42.19 115 LEU A N 1
ATOM 912 C CA . LEU A 1 118 ? 52.766 94.964 53.930 1.00 39.40 115 LEU A CA 1
ATOM 913 C C . LEU A 1 118 ? 52.401 96.427 53.688 1.00 48.63 115 LEU A C 1
ATOM 914 O O . LEU A 1 118 ? 51.268 96.738 53.319 1.00 54.04 115 LEU A O 1
ATOM 919 N N . ARG A 1 119 ? 53.357 97.324 53.907 1.00 52.78 116 ARG A N 1
ATOM 920 C CA . ARG A 1 119 ? 53.190 98.709 53.490 1.00 51.92 116 ARG A CA 1
ATOM 921 C C . ARG A 1 119 ? 53.291 98.754 51.973 1.00 55.04 116 ARG A C 1
ATOM 922 O O . ARG A 1 119 ? 53.817 97.830 51.355 1.00 61.54 116 ARG A O 1
ATOM 930 N N . GLY A 1 120 ? 52.789 99.824 51.371 1.00 46.03 117 GLY A N 1
ATOM 931 C CA . GLY A 1 120 ? 52.969 100.021 49.946 1.00 43.62 117 GLY A CA 1
ATOM 932 C C . GLY A 1 120 ? 51.761 99.709 49.089 1.00 37.88 117 GLY A C 1
ATOM 933 O O . GLY A 1 120 ? 50.630 99.665 49.571 1.00 33.81 117 GLY A O 1
ATOM 934 N N . GLY A 1 121 ? 52.017 99.476 47.805 1.00 47.50 118 GLY A N 1
ATOM 935 C CA . GLY A 1 121 ? 50.970 99.400 46.804 1.00 24.41 118 GLY A CA 1
ATOM 936 C C . GLY A 1 121 ? 50.203 98.099 46.671 1.00 24.01 118 GLY A C 1
ATOM 937 O O . GLY A 1 121 ? 49.005 98.117 46.388 1.00 30.29 118 GLY A O 1
ATOM 938 N N . ALA A 1 122 ? 50.872 96.967 46.873 1.00 34.22 119 ALA A N 1
ATOM 939 C CA . ALA A 1 122 ? 50.227 95.673 46.647 1.00 31.53 119 ALA A CA 1
ATOM 940 C C . ALA A 1 122 ? 50.145 94.767 47.878 1.00 30.67 119 ALA A C 1
ATOM 941 O O . ALA A 1 122 ? 50.664 93.654 47.855 1.00 32.99 119 ALA A O 1
ATOM 943 N N . PRO A 1 123 ? 49.470 95.221 48.947 1.00 38.62 120 PRO A N 1
ATOM 944 C CA . PRO A 1 123 ? 49.428 94.369 50.139 1.00 40.34 120 PRO A CA 1
ATOM 945 C C . PRO A 1 123 ? 48.473 93.188 49.981 1.00 44.73 120 PRO A C 1
ATOM 946 O O . PRO A 1 123 ? 48.700 92.132 50.573 1.00 39.99 120 PRO A O 1
ATOM 950 N N . ILE A 1 124 ? 47.420 93.367 49.188 1.00 42.29 121 ILE A N 1
ATOM 951 C CA . ILE A 1 124 ? 46.444 92.307 48.969 1.00 39.47 121 ILE A CA 1
ATOM 952 C C . ILE A 1 124 ? 47.060 91.160 48.171 1.00 37.50 121 ILE A C 1
ATOM 953 O O . ILE A 1 124 ? 46.868 89.988 48.499 1.00 40.89 121 ILE A O 1
ATOM 958 N N . HIS A 1 125 ? 47.807 91.502 47.127 1.00 28.59 122 HIS A N 1
ATOM 959 C CA . HIS A 1 125 ? 48.528 90.495 46.359 1.00 34.72 122 HIS A CA 1
ATOM 960 C C . HIS A 1 125 ? 49.538 89.775 47.247 1.00 36.59 122 HIS A C 1
ATOM 961 O O . HIS A 1 125 ? 49.604 88.548 47.257 1.00 40.27 122 HIS A O 1
ATOM 968 N N . TYR A 1 126 ? 50.313 90.549 48.001 1.00 41.15 123 TYR A N 1
ATOM 969 C CA . TYR A 1 126 ? 51.379 90.001 48.837 1.00 38.35 123 TYR A CA 1
ATOM 970 C C . TYR A 1 126 ? 50.875 89.033 49.901 1.00 36.99 123 TYR A C 1
ATOM 971 O O . TYR A 1 126 ? 51.413 87.939 50.049 1.00 41.43 123 TYR A O 1
ATOM 980 N N . ALA A 1 127 ? 49.841 89.437 50.631 1.00 36.71 124 ALA A N 1
ATOM 981 C CA . ALA A 1 127 ? 49.282 88.610 51.696 1.00 36.34 124 ALA A CA 1
ATOM 982 C C . ALA A 1 127 ? 48.916 87.216 51.190 1.00 38.57 124 ALA A C 1
ATOM 983 O O . ALA A 1 127 ? 49.304 86.213 51.782 1.00 42.31 124 ALA A O 1
ATOM 985 N N . ILE A 1 128 ? 48.185 87.157 50.083 1.00 45.90 125 ILE A N 1
ATOM 986 C CA . ILE A 1 128 ? 47.793 85.875 49.508 1.00 45.53 125 ILE A CA 1
ATOM 987 C C . ILE A 1 128 ? 49.009 85.098 49.009 1.00 48.13 125 ILE A C 1
ATOM 988 O O . ILE A 1 128 ? 49.164 83.914 49.309 1.00 56.14 125 ILE A O 1
ATOM 1001 N N . GLU A 1 130 ? 52.092 85.346 49.891 1.00 48.30 127 GLU A N 1
ATOM 1002 C CA . GLU A 1 130 ? 52.931 84.926 51.007 1.00 33.17 127 GLU A CA 1
ATOM 1003 C C . GLU A 1 130 ? 52.228 83.866 51.843 1.00 44.69 127 GLU A C 1
ATOM 1004 O O . GLU A 1 130 ? 52.751 83.426 52.867 1.00 46.78 127 GLU A O 1
ATOM 1010 N N . GLY A 1 131 ? 51.043 83.461 51.396 1.00 49.07 128 GLY A N 1
ATOM 1011 C CA . GLY A 1 131 ? 50.256 82.469 52.102 1.00 43.51 128 GLY A CA 1
ATOM 1012 C C . GLY A 1 131 ? 49.919 82.934 53.502 1.00 44.60 128 GLY A C 1
ATOM 1013 O O . GLY A 1 131 ? 49.987 82.159 54.455 1.00 47.38 128 GLY A O 1
ATOM 1014 N N . LYS A 1 132 ? 49.567 84.210 53.625 1.00 44.59 129 LYS A N 1
ATOM 1015 C CA . LYS A 1 132 ? 49.266 84.796 54.925 1.00 46.25 129 LYS A CA 1
ATOM 1016 C C . LYS A 1 132 ? 48.114 84.085 55.615 1.00 56.31 129 LYS A C 1
ATOM 1017 O O . LYS A 1 132 ? 47.149 83.668 54.974 1.00 48.53 129 LYS A O 1
ATOM 1023 N N A GLU A 1 133 ? 48.237 83.931 56.929 0.67 64.25 130 GLU A N 1
ATOM 1024 N N B GLU A 1 133 ? 48.230 83.954 56.930 0.33 64.15 130 GLU A N 1
ATOM 1025 C CA A GLU A 1 133 ? 47.185 83.337 57.741 0.67 68.44 130 GLU A CA 1
ATOM 1026 C CA B GLU A 1 133 ? 47.202 83.334 57.751 0.33 68.27 130 GLU A CA 1
ATOM 1027 C C A GLU A 1 133 ? 45.914 84.166 57.624 0.67 67.31 130 GLU A C 1
ATOM 1028 C C B GLU A 1 133 ? 45.911 84.149 57.704 0.33 67.36 130 GLU A C 1
ATOM 1029 O O A GLU A 1 133 ? 44.852 83.657 57.266 0.67 67.90 130 GLU A O 1
ATOM 1030 O O B GLU A 1 133 ? 44.830 83.608 57.472 0.33 68.45 130 GLU A O 1
ATOM 1041 N N . LYS A 1 134 ? 46.038 85.454 57.919 1.00 63.93 131 LYS A N 1
ATOM 1042 C CA . LYS A 1 134 ? 44.916 86.374 57.819 1.00 56.33 131 LYS A CA 1
ATOM 1043 C C . LYS A 1 134 ? 45.444 87.768 57.505 1.00 65.89 131 LYS A C 1
ATOM 1044 O O . LYS A 1 134 ? 46.512 88.160 57.979 1.00 75.22 131 LYS A O 1
ATOM 1050 N N . THR A 1 135 ? 44.704 88.508 56.688 1.00 64.26 132 THR A N 1
ATOM 1051 C CA . THR A 1 135 ? 45.040 89.900 56.416 1.00 58.77 132 THR A CA 1
ATOM 1052 C C . THR A 1 135 ? 43.981 90.790 57.056 1.00 50.20 132 THR A C 1
ATOM 1053 O O . THR A 1 135 ? 43.197 90.327 57.884 1.00 54.07 132 THR A O 1
ATOM 1057 N N . GLY A 1 136 ? 43.952 92.064 56.686 1.00 38.53 133 GLY A N 1
ATOM 1058 C CA . GLY A 1 136 ? 42.942 92.952 57.226 1.00 29.28 133 GLY A CA 1
ATOM 1059 C C . GLY A 1 136 ? 43.050 94.387 56.766 1.00 37.60 133 GLY A C 1
ATOM 1060 O O . GLY A 1 136 ? 43.759 94.699 55.810 1.00 35.64 133 GLY A O 1
ATOM 1061 N N . ILE A 1 137 ? 42.328 95.261 57.459 1.00 40.57 134 ILE A N 1
ATOM 1062 C CA . ILE A 1 137 ? 42.317 96.682 57.150 1.00 33.73 134 ILE A CA 1
ATOM 1063 C C . ILE A 1 137 ? 42.911 97.482 58.299 1.00 40.89 134 ILE A C 1
ATOM 1064 O O . ILE A 1 137 ? 42.519 97.312 59.455 1.00 53.62 134 ILE A O 1
ATOM 1069 N N . THR A 1 138 ? 43.867 98.346 57.976 1.00 29.84 135 THR A N 1
ATOM 1070 C CA . THR A 1 138 ? 44.416 99.272 58.952 1.00 31.98 135 THR A CA 1
ATOM 1071 C C . THR A 1 138 ? 43.928 100.677 58.642 1.00 37.45 135 THR A C 1
ATOM 1072 O O . THR A 1 138 ? 43.969 101.119 57.493 1.00 37.19 135 THR A O 1
ATOM 1076 N N . ILE A 1 139 ? 43.451 101.371 59.668 1.00 39.55 136 ILE A N 1
ATOM 1077 C CA . ILE A 1 139 ? 43.113 102.780 59.537 1.00 40.91 136 ILE A CA 1
ATOM 1078 C C . ILE A 1 139 ? 44.057 103.611 60.395 1.00 41.53 136 ILE A C 1
ATOM 1079 O O . ILE A 1 139 ? 44.015 103.550 61.622 1.00 48.65 136 ILE A O 1
ATOM 1092 N N . TYR A 1 141 ? 46.843 107.358 60.639 1.00 47.60 138 TYR A N 1
ATOM 1093 C CA . TYR A 1 141 ? 47.088 108.734 60.229 1.00 46.49 138 TYR A CA 1
ATOM 1094 C C . TYR A 1 141 ? 47.993 108.792 59.008 1.00 43.87 138 TYR A C 1
ATOM 1095 O O . TYR A 1 141 ? 48.830 107.914 58.799 1.00 46.51 138 TYR A O 1
ATOM 1112 N N . VAL A 1 143 ? 51.003 110.652 56.970 1.00 39.08 140 VAL A N 1
ATOM 1113 C CA . VAL A 1 143 ? 52.174 111.490 57.183 1.00 38.32 140 VAL A CA 1
ATOM 1114 C C . VAL A 1 143 ? 52.974 111.581 55.890 1.00 40.88 140 VAL A C 1
ATOM 1115 O O . VAL A 1 143 ? 52.506 111.147 54.838 1.00 41.31 140 VAL A O 1
ATOM 1119 N N . GLU A 1 144 ? 54.176 112.144 55.970 1.00 44.33 141 GLU A N 1
ATOM 1120 C CA . GLU A 1 144 ? 55.054 112.233 54.807 1.00 54.63 141 GLU A CA 1
ATOM 1121 C C . GLU A 1 144 ? 55.438 110.851 54.290 1.00 59.11 141 GLU A C 1
ATOM 1122 O O . GLU A 1 144 ? 55.175 110.515 53.134 1.00 63.60 141 GLU A O 1
ATOM 1128 N N . LYS A 1 145 ? 56.061 110.056 55.155 1.00 56.78 142 LYS A N 1
ATOM 1129 C CA . LYS A 1 145 ? 56.506 108.717 54.791 1.00 49.87 142 LYS A CA 1
ATOM 1130 C C . LYS A 1 145 ? 55.311 107.819 54.500 1.00 50.37 142 LYS A C 1
ATOM 1131 O O . LYS A 1 145 ? 54.312 107.847 55.218 1.00 57.81 142 LYS A O 1
ATOM 1137 N N . LEU A 1 146 ? 55.424 107.022 53.444 1.00 46.98 143 LEU A N 1
ATOM 1138 C CA . LEU A 1 146 ? 54.322 106.183 52.987 1.00 41.05 143 LEU A CA 1
ATOM 1139 C C . LEU A 1 146 ? 53.936 105.112 54.007 1.00 38.82 143 LEU A C 1
ATOM 1140 O O . LEU A 1 146 ? 54.769 104.307 54.422 1.00 43.16 143 LEU A O 1
ATOM 1145 N N . ASP A 1 147 ? 52.667 105.128 54.408 1.00 33.21 144 ASP A N 1
ATOM 1146 C CA . ASP A 1 147 ? 52.086 104.111 55.289 1.00 29.42 144 ASP A CA 1
ATOM 1147 C C . ASP A 1 147 ? 52.793 103.973 56.638 1.00 45.25 144 ASP A C 1
ATOM 1148 O O . ASP A 1 147 ? 52.749 102.909 57.261 1.00 27.06 144 ASP A O 1
ATOM 1153 N N . ALA A 1 148 ? 53.424 105.053 57.094 1.00 27.97 145 ALA A N 1
ATOM 1154 C CA . ALA A 1 148 ? 54.219 105.013 58.319 1.00 37.68 145 ALA A CA 1
ATOM 1155 C C . ALA A 1 148 ? 53.562 105.737 59.493 1.00 38.99 145 ALA A C 1
ATOM 1156 O O . ALA A 1 148 ? 54.142 105.822 60.576 1.00 35.34 145 ALA A O 1
ATOM 1158 N N . GLY A 1 149 ? 52.356 106.252 59.277 1.00 46.82 146 GLY A N 1
ATOM 1159 C CA . GLY A 1 149 ? 51.647 106.995 60.305 1.00 45.84 146 GLY A CA 1
ATOM 1160 C C . GLY A 1 149 ? 51.119 106.135 61.440 1.00 42.95 146 GLY A C 1
ATOM 1161 O O . GLY A 1 149 ? 50.992 104.915 61.306 1.00 33.89 146 GLY A O 1
ATOM 1162 N N . ASP A 1 150 ? 50.807 106.782 62.561 1.00 39.50 147 ASP A N 1
ATOM 1163 C CA . ASP A 1 150 ? 50.313 106.091 63.748 1.00 40.73 147 ASP A CA 1
ATOM 1164 C C . ASP A 1 150 ? 48.986 105.390 63.484 1.00 38.45 147 ASP A C 1
ATOM 1165 O O . ASP A 1 150 ? 48.075 105.968 62.894 1.00 42.89 147 ASP A O 1
ATOM 1170 N N . ILE A 1 151 ? 48.884 104.147 63.942 1.00 34.71 148 ILE A N 1
ATOM 1171 C CA . ILE A 1 151 ? 47.701 103.329 63.712 1.00 33.48 148 ILE A CA 1
ATOM 1172 C C . ILE A 1 151 ? 46.560 103.691 64.661 1.00 42.26 148 ILE A C 1
ATOM 1173 O O . ILE A 1 151 ? 46.736 103.713 65.879 1.00 47.74 148 ILE A O 1
ATOM 1178 N N . LEU A 1 152 ? 45.391 103.977 64.093 1.00 43.04 149 LEU A N 1
ATOM 1179 C CA . LEU A 1 152 ? 44.205 104.293 64.883 1.00 45.64 149 LEU A CA 1
ATOM 1180 C C . LEU A 1 152 ? 43.406 103.038 65.215 1.00 58.36 149 LEU A C 1
ATOM 1181 O O . LEU A 1 152 ? 43.217 102.703 66.385 1.00 66.65 149 LEU A O 1
ATOM 1186 N N . THR A 1 153 ? 42.937 102.349 64.178 1.00 58.72 150 THR A N 1
ATOM 1187 C CA . THR A 1 153 ? 42.145 101.134 64.346 1.00 53.02 150 THR A CA 1
ATOM 1188 C C . THR A 1 153 ? 42.510 100.068 63.315 1.00 53.39 150 THR A C 1
ATOM 1189 O O . THR A 1 153 ? 43.113 100.367 62.283 1.00 52.72 150 THR A O 1
ATOM 1193 N N . GLN A 1 154 ? 42.133 98.826 63.603 1.00 49.02 151 GLN A N 1
ATOM 1194 C CA . GLN A 1 154 ? 42.420 97.702 62.718 1.00 42.51 151 GLN A CA 1
ATOM 1195 C C . GLN A 1 154 ? 41.351 96.625 62.818 1.00 47.70 151 GLN A C 1
ATOM 1196 O O . GLN A 1 154 ? 40.669 96.505 63.836 1.00 57.67 151 GLN A O 1
ATOM 1202 N N . VAL A 1 155 ? 41.215 95.837 61.757 1.00 44.71 152 VAL A N 1
ATOM 1203 C CA . VAL A 1 155 ? 40.302 94.701 61.757 1.00 43.78 152 VAL A CA 1
ATOM 1204 C C . VAL A 1 155 ? 40.921 93.526 61.001 1.00 45.46 152 VAL A C 1
ATOM 1205 O O . VAL A 1 155 ? 41.697 93.718 60.063 1.00 47.95 152 VAL A O 1
ATOM 1209 N N . GLU A 1 156 ? 40.590 92.312 61.426 1.00 49.08 153 GLU A N 1
ATOM 1210 C CA . GLU A 1 156 ? 41.126 91.107 60.805 1.00 54.96 153 GLU A CA 1
ATOM 1211 C C . GLU A 1 156 ? 40.152 90.522 59.786 1.00 52.84 153 GLU A C 1
ATOM 1212 O O . GLU A 1 156 ? 38.940 90.517 60.000 1.00 50.43 153 GLU A O 1
ATOM 1218 N N . VAL A 1 157 ? 40.691 90.037 58.672 1.00 48.82 154 VAL A N 1
ATOM 1219 C CA . VAL A 1 157 ? 39.889 89.353 57.664 1.00 47.43 154 VAL A CA 1
ATOM 1220 C C . VAL A 1 157 ? 40.598 88.079 57.213 1.00 48.85 154 VAL A C 1
ATOM 1221 O O . VAL A 1 157 ? 41.742 88.122 56.765 1.00 51.62 154 VAL A O 1
ATOM 1225 N N . GLU A 1 158 ? 39.916 86.946 57.334 1.00 50.84 155 GLU A N 1
ATOM 1226 C CA . GLU A 1 158 ? 40.519 85.662 56.997 1.00 49.57 155 GLU A CA 1
ATOM 1227 C C . GLU A 1 158 ? 40.647 85.472 55.490 1.00 50.92 155 GLU A C 1
ATOM 1228 O O . GLU A 1 158 ? 39.792 85.912 54.723 1.00 54.03 155 GLU A O 1
ATOM 1234 N N . ILE A 1 159 ? 41.725 84.815 55.076 1.00 56.34 156 ILE A N 1
ATOM 1235 C CA . ILE A 1 159 ? 41.932 84.488 53.670 1.00 55.75 156 ILE A CA 1
ATOM 1236 C C . ILE A 1 159 ? 41.562 83.030 53.411 1.00 58.24 156 ILE A C 1
ATOM 1237 O O . ILE A 1 159 ? 42.300 82.116 53.780 1.00 65.10 156 ILE A O 1
ATOM 1242 N N . GLU A 1 160 ? 40.411 82.820 52.781 1.00 44.71 157 GLU A N 1
ATOM 1243 C CA . GLU A 1 160 ? 39.915 81.476 52.504 1.00 50.56 157 GLU A CA 1
ATOM 1244 C C . GLU A 1 160 ? 40.778 80.712 51.501 1.00 47.49 157 GLU A C 1
ATOM 1245 O O . GLU A 1 160 ? 41.622 81.292 50.817 1.00 38.90 157 GLU A O 1
ATOM 1251 N N . GLU A 1 161 ? 40.538 79.407 51.416 1.00 44.13 158 GLU A N 1
ATOM 1252 C CA . GLU A 1 161 ? 41.355 78.505 50.610 1.00 43.66 158 GLU A CA 1
ATOM 1253 C C . GLU A 1 161 ? 41.307 78.801 49.112 1.00 48.35 158 GLU A C 1
ATOM 1254 O O . GLU A 1 161 ? 42.313 78.666 48.416 1.00 53.49 158 GLU A O 1
ATOM 1260 N N . ARG A 1 162 ? 40.141 79.205 48.618 1.00 53.02 159 ARG A N 1
ATOM 1261 C CA . ARG A 1 162 ? 39.969 79.439 47.187 1.00 56.98 159 ARG A CA 1
ATOM 1262 C C . ARG A 1 162 ? 39.892 80.922 46.837 1.00 57.74 159 ARG A C 1
ATOM 1263 O O . ARG A 1 162 ? 39.327 81.300 45.810 1.00 67.15 159 ARG A O 1
ATOM 1271 N N . GLU A 1 163 ? 40.474 81.756 47.693 1.00 49.54 160 GLU A N 1
ATOM 1272 C CA . GLU A 1 163 ? 40.492 83.196 47.474 1.00 43.57 160 GLU A CA 1
ATOM 1273 C C . GLU A 1 163 ? 41.359 83.581 46.289 1.00 42.67 160 GLU A C 1
ATOM 1274 O O . GLU A 1 163 ? 42.471 83.081 46.132 1.00 45.32 160 GLU A O 1
ATOM 1280 N N . THR A 1 164 ? 40.841 84.476 45.459 1.00 44.11 161 THR A N 1
ATOM 1281 C CA . THR A 1 164 ? 41.669 85.185 44.500 1.00 41.72 161 THR A CA 1
ATOM 1282 C C . THR A 1 164 ? 41.956 86.549 45.104 1.00 44.18 161 THR A C 1
ATOM 1283 O O . THR A 1 164 ? 41.328 86.936 46.090 1.00 46.40 161 THR A O 1
ATOM 1287 N N . THR A 1 165 ? 42.911 87.270 44.529 1.00 39.22 162 THR A N 1
ATOM 1288 C CA . THR A 1 165 ? 43.201 88.625 44.976 1.00 37.80 162 THR A CA 1
ATOM 1289 C C . THR A 1 165 ? 41.983 89.520 44.757 1.00 37.82 162 THR A C 1
ATOM 1290 O O . THR A 1 165 ? 41.647 90.351 45.602 1.00 44.03 162 THR A O 1
ATOM 1294 N N . GLY A 1 166 ? 41.310 89.321 43.629 1.00 29.49 163 GLY A N 1
ATOM 1295 C CA . GLY A 1 166 ? 40.124 90.089 43.302 1.00 37.34 163 GLY A CA 1
ATOM 1296 C C . GLY A 1 166 ? 38.977 89.896 44.275 1.00 42.96 163 GLY A C 1
ATOM 1297 O O . GLY A 1 166 ? 38.181 90.809 44.488 1.00 54.93 163 GLY A O 1
ATOM 1298 N N . SER A 1 167 ? 38.888 88.708 44.866 1.00 46.90 164 SER A N 1
ATOM 1299 C CA . SER A 1 167 ? 37.812 88.405 45.806 1.00 41.11 164 SER A CA 1
ATOM 1300 C C . SER A 1 167 ? 38.114 88.958 47.195 1.00 37.11 164 SER A C 1
ATOM 1301 O O . SER A 1 167 ? 37.204 89.292 47.953 1.00 36.29 164 SER A O 1
ATOM 1304 N N . LEU A 1 168 ? 39.398 89.047 47.525 1.00 41.05 165 LEU A N 1
ATOM 1305 C CA . LEU A 1 168 ? 39.824 89.598 48.805 1.00 40.16 165 LEU A CA 1
ATOM 1306 C C . LEU A 1 168 ? 39.742 91.119 48.764 1.00 38.00 165 LEU A C 1
ATOM 1307 O O . LEU A 1 168 ? 39.586 91.773 49.796 1.00 36.44 165 LEU A O 1
ATOM 1312 N N . PHE A 1 169 ? 39.850 91.669 47.558 1.00 29.49 166 PHE A N 1
ATOM 1313 C CA . PHE A 1 169 ? 39.699 93.102 47.345 1.00 29.46 166 PHE A CA 1
ATOM 1314 C C . PHE A 1 169 ? 38.333 93.561 47.828 1.00 40.88 166 PHE A C 1
ATOM 1315 O O . PHE A 1 169 ? 38.223 94.502 48.613 1.00 45.41 166 PHE A O 1
ATOM 1323 N N . ASP A 1 170 ? 37.292 92.883 47.357 1.00 45.93 167 ASP A N 1
ATOM 1324 C CA . ASP A 1 170 ? 35.933 93.200 47.766 1.00 36.78 167 ASP A CA 1
ATOM 1325 C C . ASP A 1 170 ? 35.762 92.997 49.266 1.00 34.03 167 ASP A C 1
ATOM 1326 O O . ASP A 1 170 ? 35.197 93.848 49.947 1.00 39.53 167 ASP A O 1
ATOM 1331 N N . LYS A 1 171 ? 36.273 91.881 49.777 1.00 38.56 168 LYS A N 1
ATOM 1332 C CA . LYS A 1 171 ? 36.164 91.574 51.201 1.00 40.28 168 LYS A CA 1
ATOM 1333 C C . LYS A 1 171 ? 36.826 92.633 52.075 1.00 41.44 168 LYS A C 1
ATOM 1334 O O . LYS A 1 171 ? 36.261 93.055 53.084 1.00 38.62 168 LYS A O 1
ATOM 1340 N N . LEU A 1 172 ? 38.023 93.057 51.685 1.00 43.27 169 LEU A N 1
ATOM 1341 C CA . LEU A 1 172 ? 38.761 94.053 52.454 1.00 44.10 169 LEU A CA 1
ATOM 1342 C C . LEU A 1 172 ? 38.159 95.442 52.297 1.00 42.65 169 LEU A C 1
ATOM 1343 O O . LEU A 1 172 ? 38.156 96.237 53.237 1.00 43.93 169 LEU A O 1
ATOM 1348 N N . SER A 1 173 ? 37.652 95.728 51.104 1.00 31.88 170 SER A N 1
ATOM 1349 C CA . SER A 1 173 ? 36.990 96.999 50.847 1.00 31.97 170 SER A CA 1
ATOM 1350 C C . SER A 1 173 ? 35.745 97.147 51.717 1.00 33.75 170 SER A C 1
ATOM 1351 O O . SER A 1 173 ? 35.552 98.177 52.364 1.00 30.84 170 SER A O 1
ATOM 1354 N N . GLU A 1 174 ? 34.908 96.111 51.725 1.00 31.56 171 GLU A N 1
ATOM 1355 C CA . GLU A 1 174 ? 33.680 96.109 52.517 1.00 33.87 171 GLU A CA 1
ATOM 1356 C C . GLU A 1 174 ? 33.974 96.229 54.010 1.00 35.97 171 GLU A C 1
ATOM 1357 O O . GLU A 1 174 ? 33.278 96.940 54.733 1.00 41.27 171 GLU A O 1
ATOM 1363 N N . ALA A 1 175 ? 35.007 95.530 54.466 1.00 33.73 172 ALA A N 1
ATOM 1364 C CA . ALA A 1 175 ? 35.390 95.567 55.871 1.00 44.28 172 ALA A CA 1
ATOM 1365 C C . ALA A 1 175 ? 36.047 96.897 56.227 1.00 43.73 172 ALA A C 1
ATOM 1366 O O . ALA A 1 175 ? 36.086 97.288 57.394 1.00 38.44 172 ALA A O 1
ATOM 1368 N N . GLY A 1 176 ? 36.560 97.588 55.215 1.00 35.90 173 GLY A N 1
ATOM 1369 C CA . GLY A 1 176 ? 37.211 98.868 55.421 1.00 43.61 173 GLY A CA 1
ATOM 1370 C C . GLY A 1 176 ? 36.211 99.980 55.662 1.00 45.94 173 GLY A C 1
ATOM 1371 O O . GLY A 1 176 ? 36.369 100.781 56.584 1.00 48.69 173 GLY A O 1
ATOM 1372 N N . ALA A 1 177 ? 35.179 100.024 54.826 1.00 38.32 174 ALA A N 1
ATOM 1373 C CA . ALA A 1 177 ? 34.121 101.019 54.951 1.00 34.26 174 ALA A CA 1
ATOM 1374 C C . ALA A 1 177 ? 33.411 100.892 56.295 1.00 31.52 174 ALA A C 1
ATOM 1375 O O . ALA A 1 177 ? 32.984 101.887 56.880 1.00 35.02 174 ALA A O 1
ATOM 1377 N N . HIS A 1 178 ? 33.290 99.659 56.775 1.00 35.33 175 HIS A N 1
ATOM 1378 C CA . HIS A 1 178 ? 32.665 99.391 58.065 1.00 41.67 175 HIS A CA 1
ATOM 1379 C C . HIS A 1 178 ? 33.531 99.891 59.208 1.00 44.16 175 HIS A C 1
ATOM 1380 O O . HIS A 1 178 ? 33.056 100.599 60.096 1.00 47.15 175 HIS A O 1
ATOM 1387 N N . LEU A 1 179 ? 34.802 99.503 59.179 1.00 42.81 176 LEU A N 1
ATOM 1388 C CA . LEU A 1 179 ? 35.751 99.885 60.216 1.00 37.88 176 LEU A CA 1
ATOM 1389 C C . LEU A 1 179 ? 35.853 101.401 60.307 1.00 38.55 176 LEU A C 1
ATOM 1390 O O . LEU A 1 179 ? 35.928 101.958 61.400 1.00 42.90 176 LEU A O 1
ATOM 1395 N N . LEU A 1 180 ? 35.838 102.060 59.150 1.00 32.83 177 LEU A N 1
ATOM 1396 C CA . LEU A 1 180 ? 35.866 103.515 59.089 1.00 29.90 177 LEU A CA 1
ATOM 1397 C C . LEU A 1 180 ? 34.667 104.129 59.796 1.00 35.65 177 LEU A C 1
ATOM 1398 O O . LEU A 1 180 ? 34.818 105.046 60.603 1.00 43.54 177 LEU A O 1
ATOM 1403 N N . SER A 1 181 ? 33.478 103.621 59.484 1.00 30.07 178 SER A N 1
ATOM 1404 C CA . SER A 1 181 ? 32.247 104.105 60.098 1.00 31.57 178 SER A CA 1
ATOM 1405 C C . SER A 1 181 ? 32.286 103.947 61.615 1.00 35.42 178 SER A C 1
ATOM 1406 O O . SER A 1 181 ? 31.762 104.778 62.352 1.00 33.93 178 SER A O 1
ATOM 1409 N N . LYS A 1 182 ? 32.916 102.869 62.065 1.00 38.68 179 LYS A N 1
ATOM 1410 C CA . LYS A 1 182 ? 33.050 102.569 63.482 1.00 49.20 179 LYS A CA 1
ATOM 1411 C C . LYS A 1 182 ? 34.178 103.404 64.084 1.00 54.49 179 LYS A C 1
ATOM 1412 O O . LYS A 1 182 ? 34.222 103.637 65.292 1.00 49.17 179 LYS A O 1
ATOM 1418 N N . THR A 1 183 ? 35.076 103.871 63.222 1.00 56.77 180 THR A N 1
ATOM 1419 C CA . THR A 1 183 ? 36.275 104.587 63.650 1.00 52.27 180 THR A CA 1
ATOM 1420 C C . THR A 1 183 ? 36.059 106.089 63.828 1.00 48.75 180 THR A C 1
ATOM 1421 O O . THR A 1 183 ? 36.457 106.658 64.845 1.00 46.88 180 THR A O 1
ATOM 1425 N N . VAL A 1 184 ? 35.430 106.720 62.839 1.00 37.36 181 VAL A N 1
ATOM 1426 C CA . VAL A 1 184 ? 35.290 108.180 62.810 1.00 37.23 181 VAL A CA 1
ATOM 1427 C C . VAL A 1 184 ? 34.692 108.826 64.073 1.00 43.63 181 VAL A C 1
ATOM 1428 O O . VAL A 1 184 ? 35.242 109.809 64.571 1.00 48.39 181 VAL A O 1
ATOM 1432 N N . PRO A 1 185 ? 33.572 108.291 64.596 1.00 41.78 182 PRO A N 1
ATOM 1433 C CA . PRO A 1 185 ? 33.083 108.907 65.836 1.00 45.30 182 PRO A CA 1
ATOM 1434 C C . PRO A 1 185 ? 34.079 108.736 66.983 1.00 48.08 182 PRO A C 1
ATOM 1435 O O . PRO A 1 185 ? 34.306 109.681 67.737 1.00 48.32 182 PRO A O 1
ATOM 1439 N N . LEU A 1 186 ? 34.671 107.550 67.095 1.00 51.59 183 LEU A N 1
ATOM 1440 C CA . LEU A 1 186 ? 35.667 107.276 68.128 1.00 43.52 183 LEU A CA 1
ATOM 1441 C C . LEU A 1 186 ? 36.871 108.205 68.002 1.00 44.55 183 LEU A C 1
ATOM 1442 O O . LEU A 1 186 ? 37.431 108.651 69.002 1.00 50.26 183 LEU A O 1
ATOM 1447 N N . LEU A 1 187 ? 37.262 108.485 66.763 1.00 40.56 184 LEU A N 1
ATOM 1448 C CA . LEU A 1 187 ? 38.384 109.371 66.481 1.00 41.89 184 LEU A CA 1
ATOM 1449 C C . LEU A 1 187 ? 38.088 110.787 66.953 1.00 52.09 184 LEU A C 1
ATOM 1450 O O . LEU A 1 187 ? 38.852 111.373 67.722 1.00 54.71 184 LEU A O 1
ATOM 1455 N N . ILE A 1 188 ? 36.971 111.326 66.478 1.00 48.84 185 ILE A N 1
ATOM 1456 C CA . ILE A 1 188 ? 36.550 112.681 66.805 1.00 47.78 185 ILE A CA 1
ATOM 1457 C C . ILE A 1 188 ? 36.314 112.861 68.305 1.00 44.66 185 ILE A C 1
ATOM 1458 O O . ILE A 1 188 ? 36.617 113.912 68.872 1.00 44.08 185 ILE A O 1
ATOM 1463 N N . GLN A 1 189 ? 35.796 111.821 68.949 1.00 45.82 186 GLN A N 1
ATOM 1464 C CA . GLN A 1 189 ? 35.486 111.877 70.374 1.00 55.03 186 GLN A CA 1
ATOM 1465 C C . GLN A 1 189 ? 36.702 111.584 71.254 1.00 59.05 186 GLN A C 1
ATOM 1466 O O . GLN A 1 189 ? 36.581 111.463 72.473 1.00 66.08 186 GLN A O 1
ATOM 1472 N N . GLY A 1 190 ? 37.872 111.472 70.631 1.00 55.45 187 GLY A N 1
ATOM 1473 C CA . GLY A 1 190 ? 39.111 111.262 71.360 1.00 53.90 187 GLY A CA 1
ATOM 1474 C C . GLY A 1 190 ? 39.206 109.910 72.040 1.00 49.87 187 GLY A C 1
ATOM 1475 O O . GLY A 1 190 ? 40.058 109.700 72.902 1.00 46.71 187 GLY A O 1
ATOM 1476 N N . LYS A 1 191 ? 38.330 108.990 71.650 1.00 51.93 188 LYS A N 1
ATOM 1477 C CA . LYS A 1 191 ? 38.303 107.658 72.241 1.00 55.83 188 LYS A CA 1
ATOM 1478 C C . LYS A 1 191 ? 39.345 106.742 71.605 1.00 63.58 188 LYS A C 1
ATOM 1479 O O . LYS A 1 191 ? 39.483 105.582 71.996 1.00 69.89 188 LYS A O 1
ATOM 1485 N N . LEU A 1 192 ? 40.077 107.265 70.626 1.00 69.15 189 LEU A N 1
ATOM 1486 C CA . LEU A 1 192 ? 41.085 106.476 69.924 1.00 75.02 189 LEU A CA 1
ATOM 1487 C C . LEU A 1 192 ? 42.508 106.796 70.365 1.00 80.38 189 LEU A C 1
ATOM 1488 O O . LEU A 1 192 ? 42.849 107.947 70.636 1.00 75.98 189 LEU A O 1
ATOM 1493 N N . GLU A 1 193 ? 43.332 105.757 70.420 1.00 91.43 190 GLU A N 1
ATOM 1494 C CA . GLU A 1 193 ? 44.703 105.868 70.891 1.00 98.83 190 GLU A CA 1
ATOM 1495 C C . GLU A 1 193 ? 45.667 105.471 69.777 1.00 87.22 190 GLU A C 1
ATOM 1496 O O . GLU A 1 193 ? 45.834 104.285 69.492 1.00 87.19 190 GLU A O 1
ATOM 1502 N N . PRO A 1 194 ? 46.289 106.469 69.129 1.00 73.32 191 PRO A N 1
ATOM 1503 C CA . PRO A 1 194 ? 47.221 106.240 68.018 1.00 68.36 191 PRO A CA 1
ATOM 1504 C C . PRO A 1 194 ? 48.417 105.383 68.422 1.00 68.22 191 PRO A C 1
ATOM 1505 O O . PRO A 1 194 ? 49.103 105.694 69.396 1.00 71.99 191 PRO A O 1
ATOM 1509 N N . ILE A 1 195 ? 48.657 104.313 67.670 1.00 65.89 192 ILE A N 1
ATOM 1510 C CA . ILE A 1 195 ? 49.752 103.394 67.957 1.00 61.87 192 ILE A CA 1
ATOM 1511 C C . ILE A 1 195 ? 50.876 103.557 66.944 1.00 51.85 192 ILE A C 1
ATOM 1512 O O . ILE A 1 195 ? 50.699 103.267 65.760 1.00 57.01 192 ILE A O 1
ATOM 1517 N N . LYS A 1 196 ? 52.030 104.024 67.409 1.00 41.00 193 LYS A N 1
ATOM 1518 C CA . LYS A 1 196 ? 53.183 104.179 66.534 1.00 37.99 193 LYS A CA 1
ATOM 1519 C C . LYS A 1 196 ? 53.617 102.818 66.007 1.00 46.01 193 LYS A C 1
ATOM 1520 O O . LYS A 1 196 ? 53.655 101.837 66.748 1.00 50.77 193 LYS A O 1
ATOM 1526 N N . GLN A 1 197 ? 53.927 102.760 64.719 1.00 33.83 194 GLN A N 1
ATOM 1527 C CA . GLN A 1 197 ? 54.327 101.512 64.089 1.00 36.21 194 GLN A CA 1
ATOM 1528 C C . GLN A 1 197 ? 55.742 101.101 64.497 1.00 43.15 194 GLN A C 1
ATOM 1529 O O . GLN A 1 197 ? 56.650 101.931 64.568 1.00 36.30 194 GLN A O 1
ATOM 1535 N N . ASN A 1 198 ? 55.918 99.813 64.775 1.00 52.50 195 ASN A N 1
ATOM 1536 C CA . ASN A 1 198 ? 57.226 99.269 65.115 1.00 52.45 195 ASN A CA 1
ATOM 1537 C C . ASN A 1 198 ? 58.038 99.018 63.852 1.00 53.12 195 ASN A C 1
ATOM 1538 O O . ASN A 1 198 ? 57.755 98.084 63.102 1.00 49.62 195 ASN A O 1
ATOM 1543 N N . GLU A 1 199 ? 59.047 99.855 63.625 1.00 61.08 196 GLU A N 1
ATOM 1544 C CA . GLU A 1 199 ? 59.870 99.775 62.419 1.00 66.42 196 GLU A CA 1
ATOM 1545 C C . GLU A 1 199 ? 60.583 98.428 62.266 1.00 67.06 196 GLU A C 1
ATOM 1546 O O . GLU A 1 199 ? 61.006 98.064 61.168 1.00 66.66 196 GLU A O 1
ATOM 1552 N N . GLU A 1 200 ? 60.712 97.696 63.369 1.00 65.66 197 GLU A N 1
ATOM 1553 C CA . GLU A 1 200 ? 61.297 96.361 63.343 1.00 59.49 197 GLU A CA 1
ATOM 1554 C C . GLU A 1 200 ? 60.426 95.413 62.527 1.00 59.07 197 GLU A C 1
ATOM 1555 O O . GLU A 1 200 ? 60.929 94.561 61.795 1.00 58.84 197 GLU A O 1
ATOM 1561 N N . GLU A 1 201 ? 59.113 95.576 62.659 1.00 57.49 198 GLU A N 1
ATOM 1562 C CA . GLU A 1 201 ? 58.151 94.635 62.095 1.00 57.02 198 GLU A CA 1
ATOM 1563 C C . GLU A 1 201 ? 57.654 95.040 60.707 1.00 50.47 198 GLU A C 1
ATOM 1564 O O . GLU A 1 201 ? 56.741 94.419 60.164 1.00 52.77 198 GLU A O 1
ATOM 1570 N N . VAL A 1 202 ? 58.255 96.076 60.133 1.00 39.69 199 VAL A N 1
ATOM 1571 C CA . VAL A 1 202 ? 57.798 96.600 58.849 1.00 42.70 199 VAL A CA 1
ATOM 1572 C C . VAL A 1 202 ? 58.187 95.718 57.666 1.00 46.11 199 VAL A C 1
ATOM 1573 O O . VAL A 1 202 ? 59.359 95.395 57.479 1.00 55.32 199 VAL A O 1
ATOM 1577 N N . THR A 1 203 ? 57.194 95.331 56.872 1.00 39.19 200 THR A N 1
ATOM 1578 C CA . THR A 1 203 ? 57.447 94.692 55.588 1.00 40.54 200 THR A CA 1
ATOM 1579 C C . THR A 1 203 ? 56.798 95.517 54.487 1.00 43.79 200 THR A C 1
ATOM 1580 O O . THR A 1 203 ? 55.725 96.084 54.678 1.00 44.02 200 THR A O 1
ATOM 1584 N N . PHE A 1 204 ? 57.454 95.592 53.335 1.00 50.04 201 PHE A N 1
ATOM 1585 C CA . PHE A 1 204 ? 56.937 96.390 52.228 1.00 47.36 201 PHE A CA 1
ATOM 1586 C C . PHE A 1 204 ? 56.340 95.525 51.128 1.00 46.38 201 PHE A C 1
ATOM 1587 O O . PHE A 1 204 ? 57.006 94.642 50.589 1.00 51.07 201 PHE A O 1
ATOM 1595 N N . ALA A 1 205 ? 55.079 95.782 50.800 1.00 39.99 202 ALA A N 1
ATOM 1596 C CA . ALA A 1 205 ? 54.425 95.102 49.694 1.00 26.14 202 ALA A CA 1
ATOM 1597 C C . ALA A 1 205 ? 54.610 95.906 48.415 1.00 33.67 202 ALA A C 1
ATOM 1598 O O . ALA A 1 205 ? 53.678 96.543 47.928 1.00 28.50 202 ALA A O 1
ATOM 1600 N N . TYR A 1 206 ? 55.819 95.866 47.871 1.00 38.95 203 TYR A N 1
ATOM 1601 C CA . TYR A 1 206 ? 56.151 96.642 46.683 1.00 52.29 203 TYR A CA 1
ATOM 1602 C C . TYR A 1 206 ? 55.377 96.202 45.446 1.00 51.27 203 TYR A C 1
ATOM 1603 O O . TYR A 1 206 ? 55.063 95.026 45.283 1.00 52.57 203 TYR A O 1
ATOM 1612 N N . ASN A 1 207 ? 55.086 97.166 44.578 1.00 57.39 204 ASN A N 1
ATOM 1613 C CA . ASN A 1 207 ? 54.327 96.937 43.351 1.00 58.85 204 ASN A CA 1
ATOM 1614 C C . ASN A 1 207 ? 54.911 95.824 42.485 1.00 50.15 204 ASN A C 1
ATOM 1615 O O . ASN A 1 207 ? 56.129 95.716 42.332 1.00 50.31 204 ASN A O 1
ATOM 1620 N N . ILE A 1 208 ? 54.032 95.008 41.912 1.00 49.78 205 ILE A N 1
ATOM 1621 C CA . ILE A 1 208 ? 54.440 93.815 41.177 1.00 51.99 205 ILE A CA 1
ATOM 1622 C C . ILE A 1 208 ? 55.106 94.122 39.839 1.00 50.66 205 ILE A C 1
ATOM 1623 O O . ILE A 1 208 ? 54.471 94.626 38.912 1.00 45.91 205 ILE A O 1
ATOM 1628 N N . LYS A 1 209 ? 56.393 93.810 39.749 1.00 50.32 206 LYS A N 1
ATOM 1629 C CA . LYS A 1 209 ? 57.110 93.884 38.486 1.00 52.57 206 LYS A CA 1
ATOM 1630 C C . LYS A 1 209 ? 56.809 92.620 37.687 1.00 59.03 206 LYS A C 1
ATOM 1631 O O . LYS A 1 209 ? 56.437 91.598 38.263 1.00 68.75 206 LYS A O 1
ATOM 1637 N N . ARG A 1 210 ? 56.961 92.690 36.367 1.00 69.50 207 ARG A N 1
ATOM 1638 C CA . ARG A 1 210 ? 56.638 91.558 35.496 1.00 71.12 207 ARG A CA 1
ATOM 1639 C C . ARG A 1 210 ? 57.452 90.306 35.826 1.00 71.62 207 ARG A C 1
ATOM 1640 O O . ARG A 1 210 ? 56.957 89.184 35.705 1.00 71.92 207 ARG A O 1
ATOM 1648 N N . GLU A 1 211 ? 58.692 90.501 36.263 1.00 81.83 208 GLU A N 1
ATOM 1649 C CA . GLU A 1 211 ? 59.554 89.382 36.636 1.00 85.60 208 GLU A CA 1
ATOM 1650 C C . GLU A 1 211 ? 59.055 88.656 37.886 1.00 80.09 208 GLU A C 1
ATOM 1651 O O . GLU A 1 211 ? 59.470 87.531 38.164 1.00 79.75 208 GLU A O 1
ATOM 1657 N N . GLN A 1 212 ? 58.169 89.301 38.638 1.00 73.16 209 GLN A N 1
ATOM 1658 C CA . GLN A 1 212 ? 57.584 88.680 39.821 1.00 61.48 209 GLN A CA 1
ATOM 1659 C C . GLN A 1 212 ? 56.314 87.904 39.483 1.00 60.57 209 GLN A C 1
ATOM 1660 O O . GLN A 1 212 ? 55.851 87.082 40.274 1.00 57.27 209 GLN A O 1
ATOM 1666 N N . GLU A 1 213 ? 55.762 88.165 38.301 1.00 58.85 210 GLU A N 1
ATOM 1667 C CA . GLU A 1 213 ? 54.599 87.430 37.816 1.00 54.44 210 GLU A CA 1
ATOM 1668 C C . GLU A 1 213 ? 54.992 86.005 37.451 1.00 55.31 210 GLU A C 1
ATOM 1669 O O . GLU A 1 213 ? 54.170 85.088 37.507 1.00 58.17 210 GLU A O 1
ATOM 1675 N N . LYS A 1 214 ? 56.255 85.832 37.075 1.00 49.36 211 LYS A N 1
ATOM 1676 C CA . LYS A 1 214 ? 56.755 84.551 36.590 1.00 54.80 211 LYS A CA 1
ATOM 1677 C C . LYS A 1 214 ? 56.658 83.466 37.656 1.00 64.67 211 LYS A C 1
ATOM 1678 O O . LYS A 1 214 ? 57.186 83.613 38.759 1.00 70.71 211 LYS A O 1
ATOM 1684 N N . ILE A 1 215 ? 55.975 82.378 37.317 1.00 63.23 212 ILE A N 1
ATOM 1685 C CA . ILE A 1 215 ? 55.823 81.250 38.226 1.00 54.40 212 ILE A CA 1
ATOM 1686 C C . ILE A 1 215 ? 57.165 80.596 38.529 1.00 57.49 212 ILE A C 1
ATOM 1687 O O . ILE A 1 215 ? 57.905 80.219 37.619 1.00 58.79 212 ILE A O 1
ATOM 1692 N N . ASP A 1 216 ? 57.479 80.473 39.814 1.00 55.78 213 ASP A N 1
ATOM 1693 C CA . ASP A 1 216 ? 58.678 79.767 40.243 1.00 54.69 213 ASP A CA 1
ATOM 1694 C C . ASP A 1 216 ? 58.322 78.316 40.556 1.00 50.05 213 ASP A C 1
ATOM 1695 O O . ASP A 1 216 ? 57.907 77.999 41.672 1.00 55.04 213 ASP A O 1
ATOM 1700 N N . TRP A 1 217 ? 58.483 77.441 39.567 1.00 44.75 214 TRP A N 1
ATOM 1701 C CA . TRP A 1 217 ? 58.143 76.029 39.724 1.00 52.24 214 TRP A CA 1
ATOM 1702 C C . TRP A 1 217 ? 58.996 75.350 40.797 1.00 63.11 214 TRP A C 1
ATOM 1703 O O . TRP A 1 217 ? 58.612 74.315 41.343 1.00 65.85 214 TRP A O 1
ATOM 1714 N N . THR A 1 218 ? 60.151 75.939 41.091 1.00 67.27 215 THR A N 1
ATOM 1715 C CA . THR A 1 218 ? 61.059 75.411 42.106 1.00 60.53 215 THR A CA 1
ATOM 1716 C C . THR A 1 218 ? 60.405 75.378 43.486 1.00 61.86 215 THR A C 1
ATOM 1717 O O . THR A 1 218 ? 60.662 74.477 44.284 1.00 67.02 215 THR A O 1
ATOM 1721 N N . LYS A 1 219 ? 59.539 76.350 43.750 1.00 62.71 216 LYS A N 1
ATOM 1722 C CA . LYS A 1 219 ? 58.883 76.460 45.049 1.00 58.29 216 LYS A CA 1
ATOM 1723 C C . LYS A 1 219 ? 57.880 75.338 45.301 1.00 54.14 216 LYS A C 1
ATOM 1724 O O . LYS A 1 219 ? 57.602 74.525 44.419 1.00 45.41 216 LYS A O 1
ATOM 1730 N N . THR A 1 220 ? 57.345 75.297 46.516 1.00 54.67 217 THR A N 1
ATOM 1731 C CA . THR A 1 220 ? 56.374 74.278 46.883 1.00 51.78 217 THR A CA 1
ATOM 1732 C C . THR A 1 220 ? 55.091 74.470 46.089 1.00 36.89 217 THR A C 1
ATOM 1733 O O . THR A 1 220 ? 54.764 75.586 45.690 1.00 41.67 217 THR A O 1
ATOM 1737 N N . GLY A 1 221 ? 54.373 73.376 45.854 1.00 52.04 218 GLY A N 1
ATOM 1738 C CA . GLY A 1 221 ? 53.101 73.433 45.158 1.00 36.12 218 GLY A CA 1
ATOM 1739 C C . GLY A 1 221 ? 52.102 74.276 45.924 1.00 50.01 218 GLY A C 1
ATOM 1740 O O . GLY A 1 221 ? 51.201 74.876 45.337 1.00 41.71 218 GLY A O 1
ATOM 1741 N N . GLU A 1 222 ? 52.266 74.318 47.243 1.00 58.49 219 GLU A N 1
ATOM 1742 C CA . GLU A 1 222 ? 51.460 75.186 48.092 1.00 53.10 219 GLU A CA 1
ATOM 1743 C C . GLU A 1 222 ? 51.738 76.654 47.786 1.00 54.57 219 GLU A C 1
ATOM 1744 O O . GLU A 1 222 ? 50.827 77.481 47.797 1.00 60.03 219 GLU A O 1
ATOM 1750 N N . GLU A 1 223 ? 52.998 76.974 47.511 1.00 52.74 220 GLU A N 1
ATOM 1751 C CA . GLU A 1 223 ? 53.388 78.352 47.230 1.00 51.39 220 GLU A CA 1
ATOM 1752 C C . GLU A 1 223 ? 52.991 78.794 45.823 1.00 50.41 220 GLU A C 1
ATOM 1753 O O . GLU A 1 223 ? 52.599 79.942 45.617 1.00 48.77 220 GLU A O 1
ATOM 1759 N N . VAL A 1 224 ? 53.092 77.882 44.862 1.00 46.40 221 VAL A N 1
ATOM 1760 C CA . VAL A 1 224 ? 52.718 78.181 43.483 1.00 41.50 221 VAL A CA 1
ATOM 1761 C C . VAL A 1 224 ? 51.209 78.399 43.372 1.00 47.43 221 VAL A C 1
ATOM 1762 O O . VAL A 1 224 ? 50.744 79.220 42.580 1.00 43.73 221 VAL A O 1
ATOM 1766 N N . TYR A 1 225 ? 50.451 77.665 44.181 1.00 50.41 222 TYR A N 1
ATOM 1767 C CA . TYR A 1 225 ? 49.000 77.810 44.229 1.00 46.36 222 TYR A CA 1
ATOM 1768 C C . TYR A 1 225 ? 48.615 79.202 44.719 1.00 47.00 222 TYR A C 1
ATOM 1769 O O . TYR A 1 225 ? 47.790 79.880 44.107 1.00 56.01 222 TYR A O 1
ATOM 177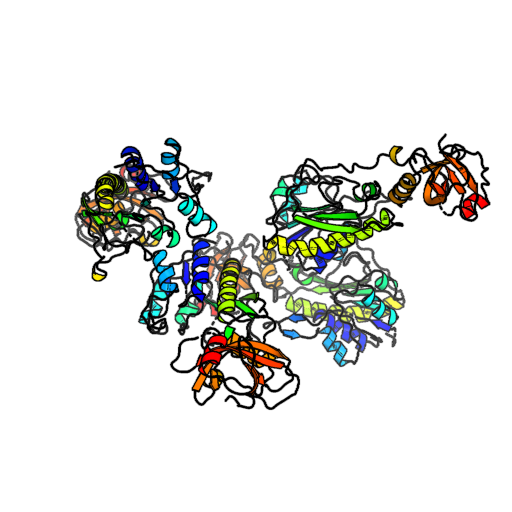8 N N . ASN A 1 226 ? 49.225 79.624 45.822 1.00 44.12 223 ASN A N 1
ATOM 1779 C CA . ASN A 1 226 ? 48.984 80.955 46.365 1.00 52.38 223 ASN A CA 1
ATOM 1780 C C . ASN A 1 226 ? 49.567 82.052 45.474 1.00 57.87 223 ASN A C 1
ATOM 1781 O O . ASN A 1 226 ? 49.129 83.201 45.522 1.00 56.26 223 ASN A O 1
ATOM 1786 N N . HIS A 1 227 ? 50.560 81.688 44.668 1.00 57.34 224 HIS A N 1
ATOM 1787 C CA . HIS A 1 227 ? 51.155 82.615 43.712 1.00 49.05 224 HIS A CA 1
ATOM 1788 C C . HIS A 1 227 ? 50.186 82.886 42.569 1.00 43.72 224 HIS A C 1
ATOM 1789 O O . HIS A 1 227 ? 50.081 84.011 42.084 1.00 47.76 224 HIS A O 1
ATOM 1796 N N . ILE A 1 228 ? 49.479 81.844 42.144 1.00 41.52 225 ILE A N 1
ATOM 1797 C CA . ILE A 1 228 ? 48.545 81.953 41.030 1.00 44.74 225 ILE A CA 1
ATOM 1798 C C . ILE A 1 228 ? 47.280 82.702 41.429 1.00 41.34 225 ILE A C 1
ATOM 1799 O O . ILE A 1 228 ? 46.828 83.594 40.712 1.00 44.63 225 ILE A O 1
ATOM 1804 N N . ARG A 1 229 ? 46.718 82.345 42.579 1.00 45.56 226 ARG A N 1
ATOM 1805 C CA . ARG A 1 229 ? 45.495 82.984 43.052 1.00 52.83 226 ARG A CA 1
ATOM 1806 C C . ARG A 1 229 ? 45.751 84.389 43.593 1.00 47.73 226 ARG A C 1
ATOM 1807 O O . ARG A 1 229 ? 44.866 85.243 43.568 1.00 55.08 226 ARG A O 1
ATOM 1815 N N . GLY A 1 230 ? 46.967 84.623 44.073 1.00 42.18 227 GLY A N 1
ATOM 1816 C CA . GLY A 1 230 ? 47.346 85.928 44.581 1.00 32.64 227 GLY A CA 1
ATOM 1817 C C . GLY A 1 230 ? 47.540 86.944 43.473 1.00 44.94 227 GLY A C 1
ATOM 1818 O O . GLY A 1 230 ? 47.585 88.146 43.725 1.00 45.64 227 GLY A O 1
ATOM 1819 N N . LEU A 1 231 ? 47.658 86.456 42.243 1.00 49.87 228 LEU A N 1
ATOM 1820 C CA . LEU A 1 231 ? 47.813 87.326 41.085 1.00 48.53 228 LEU A CA 1
ATOM 1821 C C . LEU A 1 231 ? 46.553 87.316 40.222 1.00 46.50 228 LEU A C 1
ATOM 1822 O O . LEU A 1 231 ? 46.522 87.909 39.149 1.00 43.60 228 LEU A O 1
ATOM 1827 N N . ASN A 1 232 ? 45.501 86.708 40.725 1.00 46.65 229 ASN A N 1
ATOM 1828 C CA . ASN A 1 232 ? 44.258 86.624 40.000 1.00 44.98 229 ASN A CA 1
ATOM 1829 C C . ASN A 1 232 ? 43.222 87.546 40.633 1.00 45.29 229 ASN A C 1
ATOM 1830 O O . ASN A 1 232 ? 43.096 87.537 41.840 1.00 43.66 229 ASN A O 1
ATOM 1835 N N . PRO A 1 233 ? 42.433 88.400 39.824 1.00 47.01 230 PRO A N 1
ATOM 1836 C CA . PRO A 1 233 ? 42.689 88.350 38.375 1.00 44.36 230 PRO A CA 1
ATOM 1837 C C . PRO A 1 233 ? 43.552 89.446 37.727 1.00 48.74 230 PRO A C 1
ATOM 1838 O O . PRO A 1 233 ? 43.561 89.529 36.516 1.00 53.55 230 PRO A O 1
ATOM 1842 N N . TRP A 1 234 ? 44.207 90.294 38.502 1.00 51.10 231 TRP A N 1
ATOM 1843 C CA . TRP A 1 234 ? 45.198 91.230 37.988 1.00 51.29 231 TRP A CA 1
ATOM 1844 C C . TRP A 1 234 ? 46.377 91.101 38.925 1.00 48.71 231 TRP A C 1
ATOM 1845 O O . TRP A 1 234 ? 46.147 91.073 40.108 1.00 54.02 231 TRP A O 1
ATOM 1856 N N . PRO A 1 235 ? 47.702 91.019 38.452 1.00 48.18 232 PRO A N 1
ATOM 1857 C CA . PRO A 1 235 ? 47.868 91.058 36.994 1.00 47.99 232 PRO A CA 1
ATOM 1858 C C . PRO A 1 235 ? 48.094 89.717 36.274 1.00 54.14 232 PRO A C 1
ATOM 1859 O O . PRO A 1 235 ? 48.499 89.723 35.122 1.00 49.84 232 PRO A O 1
ATOM 1863 N N . VAL A 1 236 ? 47.894 88.607 36.975 1.00 55.44 233 VAL A N 1
ATOM 1864 C CA . VAL A 1 236 ? 47.971 87.234 36.458 1.00 50.49 233 VAL A CA 1
ATOM 1865 C C . VAL A 1 236 ? 49.385 86.682 36.236 1.00 55.28 233 VAL A C 1
ATOM 1866 O O . VAL A 1 236 ? 50.204 87.281 35.519 1.00 58.52 233 VAL A O 1
ATOM 1870 N N . ALA A 1 237 ? 49.655 85.532 36.850 1.00 58.63 234 ALA A N 1
ATOM 1871 C CA . ALA A 1 237 ? 50.950 84.874 36.729 1.00 59.89 234 ALA A CA 1
ATOM 1872 C C . ALA A 1 237 ? 51.141 84.239 35.355 1.00 50.07 234 ALA A C 1
ATOM 1873 O O . ALA A 1 237 ? 50.175 84.012 34.626 1.00 54.66 234 ALA A O 1
ATOM 1875 N N . TYR A 1 238 ? 52.393 83.978 34.993 1.00 36.16 235 TYR A N 1
ATOM 1876 C CA . TYR A 1 238 ? 52.686 83.365 33.705 1.00 48.34 235 TYR A CA 1
ATOM 1877 C C . TYR A 1 238 ? 53.784 82.310 33.778 1.00 56.04 235 TYR A C 1
ATOM 1878 O O . TYR A 1 238 ? 54.536 82.235 34.750 1.00 50.61 235 TYR A O 1
ATOM 1887 N N . THR A 1 239 ? 53.862 81.498 32.729 1.00 60.48 236 THR A N 1
ATOM 1888 C CA . THR A 1 239 ? 54.931 80.521 32.572 1.00 56.90 236 THR A CA 1
ATOM 1889 C C . THR A 1 239 ? 55.189 80.311 31.081 1.00 62.21 236 THR A C 1
ATOM 1890 O O . THR A 1 239 ? 54.776 81.127 30.254 1.00 61.25 236 THR A O 1
ATOM 1894 N N . THR A 1 240 ? 55.868 79.223 30.737 1.00 64.95 237 THR A N 1
ATOM 1895 C CA . THR A 1 240 ? 56.193 78.950 29.342 1.00 63.55 237 THR A CA 1
ATOM 1896 C C . THR A 1 240 ? 55.805 77.540 28.908 1.00 59.99 237 THR A C 1
ATOM 1897 O O . THR A 1 240 ? 56.149 76.565 29.569 1.00 57.72 237 THR A O 1
ATOM 1901 N N . LEU A 1 241 ? 55.079 77.439 27.798 1.00 63.87 238 LEU A N 1
ATOM 1902 C CA . LEU A 1 241 ? 54.789 76.144 27.190 1.00 76.56 238 LEU A CA 1
ATOM 1903 C C . LEU A 1 241 ? 54.858 76.211 25.665 1.00 78.56 238 LEU A C 1
ATOM 1904 O O . LEU A 1 241 ? 54.222 77.060 25.036 1.00 72.63 238 LEU A O 1
ATOM 1909 N N . ALA A 1 242 ? 55.647 75.307 25.090 1.00 84.47 239 ALA A N 1
ATOM 1910 C CA . ALA A 1 242 ? 55.877 75.240 23.648 1.00 89.43 239 ALA A CA 1
ATOM 1911 C C . ALA A 1 242 ? 56.479 76.525 23.087 1.00 93.61 239 ALA A C 1
ATOM 1912 O O . ALA A 1 242 ? 56.418 76.766 21.885 1.00 98.31 239 ALA A O 1
ATOM 1914 N N . GLY A 1 243 ? 57.067 77.340 23.959 1.00 90.20 240 GLY A N 1
ATOM 1915 C CA . GLY A 1 243 ? 57.695 78.583 23.548 1.00 85.85 240 GLY A CA 1
ATOM 1916 C C . GLY A 1 243 ? 56.838 79.799 23.843 1.00 78.67 240 GLY A C 1
ATOM 1917 O O . GLY A 1 243 ? 57.314 80.935 23.810 1.00 79.79 240 GLY A O 1
ATOM 1918 N N . GLN A 1 244 ? 55.564 79.558 24.134 1.00 75.12 241 GLN A N 1
ATOM 1919 C CA . GLN A 1 244 ? 54.625 80.633 24.429 1.00 70.76 241 GLN A CA 1
ATOM 1920 C C . GLN A 1 244 ? 54.656 81.036 25.897 1.00 63.85 241 GLN A C 1
ATOM 1921 O O . GLN A 1 244 ? 54.780 80.192 26.784 1.00 54.70 241 GLN A O 1
ATOM 1927 N N . VAL A 1 245 ? 54.542 82.335 26.147 1.00 67.14 242 VAL A N 1
ATOM 1928 C CA . VAL A 1 245 ? 54.318 82.825 27.495 1.00 61.59 242 VAL A CA 1
ATOM 1929 C C . VAL A 1 245 ? 52.847 82.614 27.821 1.00 57.86 242 VAL A C 1
ATOM 1930 O O . VAL A 1 245 ? 51.973 83.223 27.205 1.00 59.08 242 VAL A O 1
ATOM 1934 N N . VAL A 1 246 ? 52.574 81.733 28.775 1.00 50.97 243 VAL A N 1
ATOM 1935 C CA . VAL A 1 246 ? 51.198 81.378 29.095 1.00 50.22 243 VAL A CA 1
ATOM 1936 C C . VAL A 1 246 ? 50.746 81.939 30.435 1.00 59.58 243 VAL A C 1
ATOM 1937 O O . VAL A 1 246 ? 51.250 81.546 31.486 1.00 69.41 243 VAL A O 1
ATOM 1941 N N . LYS A 1 247 ? 49.791 82.861 30.387 1.00 53.80 244 LYS A N 1
ATOM 1942 C CA . LYS A 1 247 ? 49.167 83.365 31.600 1.00 44.76 244 LYS A CA 1
ATOM 1943 C C . LYS A 1 247 ? 48.387 82.251 32.282 1.00 46.64 244 LYS A C 1
ATOM 1944 O O . LYS A 1 247 ? 47.418 81.726 31.732 1.00 45.54 244 LYS A O 1
ATOM 1950 N N . VAL A 1 248 ? 48.823 81.889 33.481 1.00 40.43 245 VAL A N 1
ATOM 1951 C CA . VAL A 1 248 ? 48.157 80.851 34.246 1.00 33.94 245 VAL A CA 1
ATOM 1952 C C . VAL A 1 248 ? 47.186 81.495 35.222 1.00 41.77 245 VAL A C 1
ATOM 1953 O O . VAL A 1 248 ? 47.594 82.156 36.177 1.00 43.69 245 VAL A O 1
ATOM 1957 N N . TRP A 1 249 ? 45.897 81.302 34.971 1.00 44.89 246 TRP A N 1
ATOM 1958 C CA . TRP A 1 249 ? 44.857 81.954 35.757 1.00 42.77 246 TRP A CA 1
ATOM 1959 C C . TRP A 1 249 ? 44.483 81.175 37.013 1.00 43.88 246 TRP A C 1
ATOM 1960 O O . TRP A 1 249 ? 44.251 81.759 38.070 1.00 45.88 246 TRP A O 1
ATOM 1971 N N . TRP A 1 250 ? 44.416 79.856 36.897 1.00 44.72 247 TRP A N 1
ATOM 1972 C CA . TRP A 1 250 ? 44.049 79.039 38.041 1.00 40.42 247 TRP A CA 1
ATOM 1973 C C . TRP A 1 250 ? 44.715 77.673 38.003 1.00 50.49 247 TRP A C 1
ATOM 1974 O O . TRP A 1 250 ? 45.022 77.145 36.934 1.00 56.82 247 TRP A O 1
ATOM 1985 N N . GLY A 1 251 ? 44.942 77.112 39.185 1.00 53.09 248 GLY A N 1
ATOM 1986 C CA . GLY A 1 251 ? 45.531 75.795 39.310 1.00 47.25 248 GLY A CA 1
ATOM 1987 C C . GLY A 1 251 ? 45.073 75.099 40.574 1.00 43.82 248 GLY A C 1
ATOM 1988 O O . GLY A 1 251 ? 44.798 75.745 41.586 1.00 40.40 248 GLY A O 1
ATOM 1989 N N . GLU A 1 252 ? 44.982 73.775 40.515 1.00 40.05 249 GLU A N 1
ATOM 1990 C CA . GLU A 1 252 ? 44.585 72.990 41.674 1.00 42.73 249 GLU A CA 1
ATOM 1991 C C . GLU A 1 252 ? 45.792 72.255 42.244 1.00 44.84 249 GLU A C 1
ATOM 1992 O O . GLU A 1 252 ? 46.692 71.855 41.503 1.00 45.38 249 GLU A O 1
ATOM 1998 N N . LYS A 1 253 ? 45.811 72.088 43.562 1.00 47.18 250 LYS A N 1
ATOM 1999 C CA . LYS A 1 253 ? 46.867 71.329 44.222 1.00 46.42 250 LYS A CA 1
ATOM 2000 C C . LYS A 1 253 ? 46.540 69.840 44.221 1.00 46.66 250 LYS A C 1
ATOM 2001 O O . LYS A 1 253 ? 45.547 69.412 44.808 1.00 52.28 250 LYS A O 1
ATOM 2007 N N . VAL A 1 254 ? 47.381 69.055 43.554 1.00 49.99 251 VAL A N 1
ATOM 2008 C CA . VAL A 1 254 ? 47.163 67.618 43.433 1.00 47.10 251 VAL A CA 1
ATOM 2009 C C . VAL A 1 254 ? 48.435 66.842 43.768 1.00 49.44 251 VAL A C 1
ATOM 2010 O O . VAL A 1 254 ? 49.540 67.319 43.514 1.00 58.54 251 VAL A O 1
ATOM 2014 N N . PRO A 1 255 ? 48.283 65.644 44.352 1.00 52.03 252 PRO A N 1
ATOM 2015 C CA . PRO A 1 255 ? 49.467 64.851 44.700 1.00 59.04 252 PRO A CA 1
ATOM 2016 C C . PRO A 1 255 ? 50.216 64.336 43.473 1.00 58.55 252 PRO A C 1
ATOM 2017 O O . PRO A 1 255 ? 49.601 63.972 42.470 1.00 48.86 252 PRO A O 1
ATOM 2021 N N . VAL A 1 256 ? 51.542 64.326 43.561 1.00 60.80 253 VAL A N 1
ATOM 2022 C CA . VAL A 1 256 ? 52.382 63.714 42.540 1.00 57.24 253 VAL A CA 1
ATOM 2023 C C . VAL A 1 256 ? 53.056 62.489 43.146 1.00 70.42 253 VAL A C 1
ATOM 2024 O O . VAL A 1 256 ? 53.775 62.593 44.140 1.00 74.01 253 VAL A O 1
ATOM 2028 N N . THR A 1 257 ? 52.812 61.330 42.544 1.00 80.41 254 THR A N 1
ATOM 2029 C CA . THR A 1 257 ? 53.216 60.054 43.127 1.00 85.20 254 THR A CA 1
ATOM 2030 C C . THR A 1 257 ? 54.708 59.759 42.996 1.00 82.27 254 THR A C 1
ATOM 2031 O O . THR A 1 257 ? 55.323 59.234 43.923 1.00 86.19 254 THR A O 1
ATOM 2035 N N . LYS A 1 258 ? 55.282 60.087 41.844 1.00 77.43 255 LYS A N 1
ATOM 2036 C CA . LYS A 1 258 ? 56.713 59.913 41.628 1.00 76.86 255 LYS A CA 1
ATOM 2037 C C . LYS A 1 258 ? 57.376 61.278 41.522 1.00 80.17 255 LYS A C 1
ATOM 2038 O O . LYS A 1 258 ? 57.194 61.982 40.529 1.00 80.28 255 LYS A O 1
ATOM 2044 N N . SER A 1 259 ? 58.143 61.647 42.543 1.00 87.21 256 SER A N 1
ATOM 2045 C CA . SER A 1 259 ? 58.761 62.968 42.595 1.00 88.11 256 SER A CA 1
ATOM 2046 C C . SER A 1 259 ? 59.705 63.193 41.416 1.00 87.74 256 SER A C 1
ATOM 2047 O O . SER A 1 259 ? 60.691 62.475 41.247 1.00 95.81 256 SER A O 1
ATOM 2050 N N . ALA A 1 260 ? 59.385 64.190 40.598 1.00 75.90 257 ALA A N 1
ATOM 2051 C CA . ALA A 1 260 ? 60.170 64.496 39.410 1.00 73.43 257 ALA A CA 1
ATOM 2052 C C . ALA A 1 260 ? 60.749 65.900 39.496 1.00 74.39 257 ALA A C 1
ATOM 2053 O O . ALA A 1 260 ? 60.615 66.574 40.517 1.00 75.05 257 ALA A O 1
ATOM 2055 N N . GLU A 1 261 ? 61.393 66.336 38.419 1.00 72.14 258 GLU A N 1
ATOM 2056 C CA . GLU A 1 261 ? 61.932 67.688 38.357 1.00 69.82 258 GLU A CA 1
ATOM 2057 C C . GLU A 1 261 ? 60.816 68.712 38.181 1.00 66.14 258 GLU A C 1
ATOM 2058 O O . GLU A 1 261 ? 59.878 68.497 37.414 1.00 65.70 258 GLU A O 1
ATOM 2064 N N . ALA A 1 262 ? 60.928 69.821 38.904 1.00 61.92 259 ALA A N 1
ATOM 2065 C CA . ALA A 1 262 ? 59.928 70.882 38.869 1.00 61.30 259 ALA A CA 1
ATOM 2066 C C . ALA A 1 262 ? 59.741 71.447 37.463 1.00 62.19 259 ALA A C 1
ATOM 2067 O O . ALA A 1 262 ? 60.705 71.607 36.716 1.00 64.88 259 ALA A O 1
ATOM 2069 N N . GLY A 1 263 ? 58.493 71.746 37.111 1.00 54.25 260 GLY A N 1
ATOM 2070 C CA . GLY A 1 263 ? 58.178 72.326 35.818 1.00 45.03 260 GLY A CA 1
ATOM 2071 C C . GLY A 1 263 ? 57.758 71.295 34.792 1.00 53.94 260 GLY A C 1
ATOM 2072 O O . GLY A 1 263 ? 57.295 71.639 33.705 1.00 56.14 260 GLY A O 1
ATOM 2073 N N . THR A 1 264 ? 57.918 70.024 35.145 1.00 58.50 261 THR A N 1
ATOM 2074 C CA . THR A 1 264 ? 57.606 68.921 34.244 1.00 60.41 261 THR A CA 1
ATOM 2075 C C . THR A 1 264 ? 56.126 68.545 34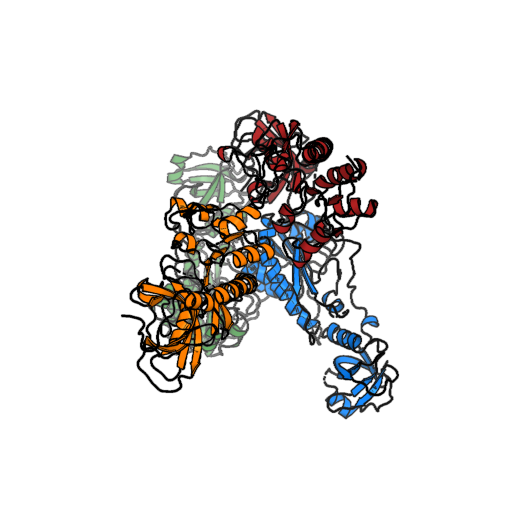.292 1.00 55.26 261 THR A C 1
ATOM 2076 O O . THR A 1 264 ? 55.542 68.427 35.368 1.00 57.68 261 THR A O 1
ATOM 2080 N N . ILE A 1 265 ? 55.528 68.365 33.119 1.00 49.24 262 ILE A N 1
ATOM 2081 C CA . ILE A 1 265 ? 54.151 67.899 33.016 1.00 51.41 262 ILE A CA 1
ATOM 2082 C C . ILE A 1 265 ? 54.114 66.402 33.291 1.00 63.57 262 ILE A C 1
ATOM 2083 O O . ILE A 1 265 ? 54.555 65.607 32.465 1.00 65.60 262 ILE A O 1
ATOM 2088 N N . VAL A 1 266 ? 53.594 66.015 34.452 1.00 57.81 263 VAL A N 1
ATOM 2089 C CA . VAL A 1 266 ? 53.618 64.611 34.850 1.00 55.59 263 VAL A CA 1
ATOM 2090 C C . VAL A 1 266 ? 52.332 63.863 34.503 1.00 55.86 263 VAL A C 1
ATOM 2091 O O . VAL A 1 266 ? 52.365 62.673 34.191 1.00 59.88 263 VAL A O 1
ATOM 2095 N N . ALA A 1 267 ? 51.204 64.561 34.548 1.00 56.96 264 ALA A N 1
ATOM 2096 C CA . ALA A 1 267 ? 49.917 63.912 34.340 1.00 58.19 264 ALA A CA 1
ATOM 2097 C C . ALA A 1 267 ? 49.006 64.734 33.447 1.00 54.66 264 ALA A C 1
ATOM 2098 O O . ALA A 1 267 ? 49.064 65.962 33.444 1.00 46.50 264 ALA A O 1
ATOM 2100 N N . ILE A 1 268 ? 48.171 64.042 32.682 1.00 59.87 265 ILE A N 1
ATOM 2101 C CA . ILE A 1 268 ? 47.177 64.686 31.842 1.00 59.04 265 ILE A CA 1
ATOM 2102 C C . ILE A 1 268 ? 45.804 64.177 32.246 1.00 63.23 265 ILE A C 1
ATOM 2103 O O . ILE A 1 268 ? 45.561 62.973 32.258 1.00 73.83 265 ILE A O 1
ATOM 2108 N N . GLU A 1 269 ? 44.913 65.096 32.599 1.00 68.32 266 GLU A N 1
ATOM 2109 C CA . GLU A 1 269 ? 43.566 64.725 33.005 1.00 73.82 266 GLU A CA 1
ATOM 2110 C C . GLU A 1 269 ? 42.540 65.366 32.076 1.00 73.85 266 GLU A C 1
ATOM 2111 O O . GLU A 1 269 ? 42.901 65.926 31.041 1.00 65.97 266 GLU A O 1
ATOM 2117 N N . GLU A 1 270 ? 41.266 65.279 32.440 1.00 79.90 267 GLU A N 1
ATOM 2118 C CA . GLU A 1 270 ? 40.198 65.785 31.581 1.00 86.33 267 GLU A CA 1
ATOM 2119 C C . GLU A 1 270 ? 40.140 67.314 31.550 1.00 84.39 267 GLU A C 1
ATOM 2120 O O . GLU A 1 270 ? 39.861 67.906 30.506 1.00 82.70 267 GLU A O 1
ATOM 2126 N N . ASP A 1 271 ? 40.412 67.951 32.685 1.00 75.32 268 ASP A N 1
ATOM 2127 C CA . ASP A 1 271 ? 40.265 69.401 32.788 1.00 67.50 268 ASP A CA 1
ATOM 2128 C C . ASP A 1 271 ? 41.591 70.158 32.889 1.00 60.78 268 ASP A C 1
ATOM 2129 O O . ASP A 1 271 ? 41.602 71.364 33.134 1.00 60.42 268 ASP A O 1
ATOM 2134 N N . GLY A 1 272 ? 42.702 69.453 32.701 1.00 53.40 269 GLY A N 1
ATOM 2135 C CA . GLY A 1 272 ? 44.007 70.088 32.737 1.00 49.32 269 GLY A CA 1
ATOM 2136 C C . GLY A 1 272 ? 45.160 69.126 32.938 1.00 51.01 269 GLY A C 1
ATOM 2137 O O . GLY A 1 272 ? 44.960 67.974 33.322 1.00 53.84 269 GLY A O 1
ATOM 2138 N N . PHE A 1 273 ? 46.373 69.604 32.674 1.00 47.82 270 PHE A N 1
ATOM 2139 C CA . PHE A 1 273 ? 47.574 68.801 32.875 1.00 46.10 270 PHE A CA 1
ATOM 2140 C C . PHE A 1 273 ? 48.272 69.168 34.184 1.00 51.93 270 PHE A C 1
ATOM 2141 O O . PHE A 1 273 ? 48.212 70.314 34.631 1.00 45.47 270 PHE A O 1
ATOM 2149 N N . VAL A 1 274 ? 48.931 68.185 34.791 1.00 56.55 271 VAL A N 1
ATOM 2150 C CA . VAL A 1 274 ? 49.581 68.369 36.086 1.00 51.16 271 VAL A CA 1
ATOM 2151 C C . VAL A 1 274 ? 51.072 68.651 35.931 1.00 52.26 271 VAL A C 1
ATOM 2152 O O . VAL A 1 274 ? 51.767 67.964 35.185 1.00 52.16 271 VAL A O 1
ATOM 2156 N N . VAL A 1 275 ? 51.559 69.662 36.643 1.00 50.01 272 VAL A N 1
ATOM 2157 C CA . VAL A 1 275 ? 52.962 70.046 36.563 1.00 45.90 272 VAL A CA 1
ATOM 2158 C C . VAL A 1 275 ? 53.690 69.805 37.887 1.00 55.10 272 VAL A C 1
ATOM 2159 O O . VAL A 1 275 ? 53.152 70.076 38.960 1.00 61.38 272 VAL A O 1
ATOM 2163 N N . ALA A 1 276 ? 54.914 69.292 37.801 1.00 55.00 273 ALA A N 1
ATOM 2164 C CA . ALA A 1 276 ? 55.720 69.010 38.985 1.00 48.62 273 ALA A CA 1
ATOM 2165 C C . ALA A 1 276 ? 56.278 70.287 39.603 1.00 53.66 273 ALA A C 1
ATOM 2166 O O . ALA A 1 276 ? 56.496 71.282 38.911 1.00 48.95 273 ALA A O 1
ATOM 2168 N N . THR A 1 277 ? 56.505 70.249 40.912 1.00 56.00 274 THR A N 1
ATOM 2169 C CA . THR A 1 277 ? 57.072 71.386 41.624 1.00 50.41 274 THR A CA 1
ATOM 2170 C C . THR A 1 277 ? 58.307 70.965 42.410 1.00 56.40 274 THR A C 1
ATOM 2171 O O . THR A 1 277 ? 58.935 69.950 42.109 1.00 63.72 274 THR A O 1
ATOM 2175 N N . GLY A 1 278 ? 58.643 71.753 43.425 1.00 49.28 275 GLY A N 1
ATOM 2176 C CA . GLY A 1 278 ? 59.819 71.497 44.233 1.00 43.69 275 GLY A CA 1
ATOM 2177 C C . GLY A 1 278 ? 59.602 70.483 45.338 1.00 54.97 275 GLY A C 1
ATOM 2178 O O . GLY A 1 278 ? 60.560 70.011 45.947 1.00 66.63 275 GLY A O 1
ATOM 2179 N N . ASN A 1 279 ? 58.345 70.142 45.602 1.00 56.81 276 ASN A N 1
ATOM 2180 C CA . ASN A 1 279 ? 58.038 69.163 46.639 1.00 60.00 276 ASN A CA 1
ATOM 2181 C C . ASN A 1 279 ? 56.946 68.171 46.243 1.00 60.74 276 ASN A C 1
ATOM 2182 O O . ASN A 1 279 ? 56.684 67.954 45.059 1.00 56.83 276 ASN A O 1
ATOM 2187 N N . GLU A 1 280 ? 56.316 67.575 47.250 1.00 64.81 277 GLU A N 1
ATOM 2188 C CA . GLU A 1 280 ? 55.341 66.508 47.045 1.00 70.37 277 GLU A CA 1
ATOM 2189 C C . GLU A 1 280 ? 54.017 66.997 46.461 1.00 68.81 277 GLU A C 1
ATOM 2190 O O . GLU A 1 280 ? 53.218 66.198 45.972 1.00 71.18 277 GLU A O 1
ATOM 2196 N N . THR A 1 281 ? 53.788 68.305 46.513 1.00 68.80 278 THR A N 1
ATOM 2197 C CA . THR A 1 281 ? 52.539 68.877 46.022 1.00 56.01 278 THR A CA 1
ATOM 2198 C C . THR A 1 281 ? 52.665 69.374 44.588 1.00 53.65 278 THR A C 1
ATOM 2199 O O . THR A 1 281 ? 53.377 70.338 44.316 1.00 57.81 278 THR A O 1
ATOM 2203 N N . GLY A 1 282 ? 51.969 68.709 43.674 1.00 57.19 279 GLY A N 1
ATOM 2204 C CA . GLY A 1 282 ? 51.964 69.119 42.283 1.00 50.43 279 GLY A CA 1
ATOM 2205 C C . GLY A 1 282 ? 50.927 70.191 42.030 1.00 50.32 279 GLY A C 1
ATOM 2206 O O . GLY A 1 282 ? 50.122 70.506 42.906 1.00 51.77 279 GLY A O 1
ATOM 2207 N N . VAL A 1 283 ? 50.949 70.761 40.831 1.00 46.24 280 VAL A N 1
ATOM 2208 C CA . VAL A 1 283 ? 49.991 71.793 40.460 1.00 47.34 280 VAL A CA 1
ATOM 2209 C C . VAL A 1 283 ? 49.342 71.470 39.120 1.00 47.41 280 VAL A C 1
ATOM 2210 O O . VAL A 1 283 ? 50.022 71.390 38.098 1.00 47.49 280 VAL A O 1
ATOM 2214 N N . LYS A 1 284 ? 48.026 71.278 39.128 1.00 42.02 281 LYS A N 1
ATOM 2215 C CA . LYS A 1 284 ? 47.294 71.040 37.890 1.00 45.07 281 LYS A CA 1
ATOM 2216 C C . LYS A 1 284 ? 46.728 72.341 37.344 1.00 52.56 281 LYS A C 1
ATOM 2217 O O . LYS A 1 284 ? 45.888 72.979 37.977 1.00 52.90 281 LYS A O 1
ATOM 2223 N N . ILE A 1 285 ? 47.194 72.728 36.163 1.00 52.28 282 ILE A N 1
ATOM 2224 C CA . ILE A 1 285 ? 46.718 73.940 35.520 1.00 45.44 282 ILE A CA 1
ATOM 2225 C C . ILE A 1 285 ? 45.388 73.665 34.833 1.00 47.09 282 ILE A C 1
ATOM 2226 O O . ILE A 1 285 ? 45.325 72.907 33.870 1.00 44.09 282 ILE A O 1
ATOM 2231 N N . THR A 1 286 ? 44.325 74.274 35.351 1.00 55.55 283 THR A N 1
ATOM 2232 C CA . THR A 1 286 ? 42.977 74.062 34.837 1.00 57.38 283 THR A CA 1
ATOM 2233 C C . THR A 1 286 ? 42.512 75.222 33.966 1.00 58.68 283 THR A C 1
ATOM 2234 O O . THR A 1 286 ? 41.663 75.051 33.090 1.00 64.53 283 THR A O 1
ATOM 2238 N N . GLU A 1 287 ? 43.069 76.403 34.217 1.00 54.59 284 GLU A N 1
ATOM 2239 C CA . GLU A 1 287 ? 42.662 77.612 33.513 1.00 48.38 284 GLU A CA 1
ATOM 2240 C C . GLU A 1 287 ? 43.881 78.444 33.139 1.00 49.99 284 GLU A C 1
ATOM 2241 O O . GLU A 1 287 ? 44.725 78.736 33.985 1.00 54.39 284 GLU A O 1
ATOM 2247 N N . LEU A 1 288 ? 43.967 78.829 31.870 1.00 47.80 285 LEU A N 1
ATOM 2248 C CA . LEU A 1 288 ? 45.171 79.470 31.357 1.00 51.17 285 LEU A CA 1
ATOM 2249 C C . LEU A 1 288 ? 44.898 80.369 30.156 1.00 54.65 285 LEU A C 1
ATOM 2250 O O . LEU A 1 288 ? 43.822 80.324 29.560 1.00 51.88 285 LEU A O 1
ATOM 2255 N N . GLN A 1 289 ? 45.890 81.181 29.803 1.00 52.74 286 GLN A N 1
ATOM 2256 C CA . GLN A 1 289 ? 45.771 82.106 28.684 1.00 50.51 286 GLN A CA 1
ATOM 2257 C C . GLN A 1 289 ? 47.103 82.254 27.959 1.00 50.73 286 GLN A C 1
ATOM 2258 O O . GLN A 1 289 ? 47.924 83.096 28.322 1.00 49.29 286 GLN A O 1
ATOM 2264 N N . PRO A 1 290 ? 47.327 81.427 26.929 1.00 60.36 287 PRO A N 1
ATOM 2265 C CA . PRO A 1 290 ? 48.558 81.514 26.140 1.00 59.91 287 PRO A CA 1
ATOM 2266 C C . PRO A 1 290 ? 48.641 82.856 25.426 1.00 61.12 287 PRO A C 1
ATOM 2267 O O . PRO A 1 290 ? 47.606 83.466 25.157 1.00 61.80 287 PRO A O 1
ATOM 2271 N N . SER A 1 291 ? 49.858 83.305 25.134 1.00 68.98 288 SER A N 1
ATOM 2272 C CA . SER A 1 291 ? 50.080 84.620 24.540 1.00 71.06 288 SER A CA 1
ATOM 2273 C C . SER A 1 291 ? 49.368 84.773 23.197 1.00 71.38 288 SER A C 1
ATOM 2274 O O . SER A 1 291 ? 49.519 83.940 22.304 1.00 68.12 288 SER A O 1
ATOM 2277 N N . GLY A 1 292 ? 48.585 85.840 23.070 1.00 73.11 289 GLY A N 1
ATOM 2278 C CA . GLY A 1 292 ? 47.862 86.120 21.843 1.00 81.97 289 GLY A CA 1
ATOM 2279 C C . GLY A 1 292 ? 46.497 85.460 21.785 1.00 81.66 289 GLY A C 1
ATOM 2280 O O . GLY A 1 292 ? 45.719 85.706 20.862 1.00 85.73 289 GLY A O 1
ATOM 2281 N N . LYS A 1 293 ? 46.206 84.618 22.771 1.00 72.21 290 LYS A N 1
ATOM 2282 C CA . LYS A 1 293 ? 44.934 83.904 22.819 1.00 65.99 290 LYS A CA 1
ATOM 2283 C C . LYS A 1 293 ? 44.091 84.361 24.004 1.00 61.76 290 LYS A C 1
ATOM 2284 O O . LYS A 1 293 ? 44.619 84.884 24.982 1.00 56.85 290 LYS A O 1
ATOM 2290 N N . LYS A 1 294 ? 42.780 84.165 23.909 1.00 66.48 291 LYS A N 1
ATOM 2291 C CA . LYS A 1 294 ? 41.880 84.528 24.995 1.00 63.99 291 LYS A CA 1
ATOM 2292 C C . LYS A 1 294 ? 42.075 83.599 26.185 1.00 57.65 291 LYS A C 1
ATOM 2293 O O . LYS A 1 294 ? 42.601 82.496 26.042 1.00 62.20 291 LYS A O 1
ATOM 2299 N N . ARG A 1 295 ? 41.655 84.054 27.361 1.00 57.46 292 ARG A N 1
ATOM 2300 C CA . ARG A 1 295 ? 41.662 83.206 28.545 1.00 56.21 292 ARG A CA 1
ATOM 2301 C C . ARG A 1 295 ? 40.735 82.016 28.338 1.00 67.37 292 ARG A C 1
ATOM 2302 O O . ARG A 1 295 ? 39.612 82.167 27.855 1.00 65.51 292 ARG A O 1
ATOM 2318 N N . SER A 1 297 ? 39.828 77.578 29.619 1.00 67.74 294 SER A N 1
ATOM 2319 C CA . SER A 1 297 ? 40.044 76.421 30.467 1.00 60.94 294 SER A CA 1
ATOM 2320 C C . SER A 1 297 ? 41.086 75.534 29.807 1.00 55.67 294 SER A C 1
ATOM 2321 O O . SER A 1 297 ? 41.199 75.503 28.581 1.00 53.33 294 SER A O 1
ATOM 2324 N N . CYS A 1 298 ? 41.848 74.814 30.621 1.00 56.11 295 CYS A N 1
ATOM 2325 C CA . CYS A 1 298 ? 42.900 73.958 30.097 1.00 58.42 295 CYS A CA 1
ATOM 2326 C C . CYS A 1 298 ? 42.288 72.828 29.282 1.00 67.79 295 CYS A C 1
ATOM 2327 O O . CYS A 1 298 ? 42.927 72.281 28.386 1.00 79.39 295 CYS A O 1
ATOM 2330 N N . SER A 1 299 ? 41.042 72.493 29.604 1.00 63.26 296 SER A N 1
ATOM 2331 C CA . SER A 1 299 ? 40.264 71.532 28.835 1.00 48.78 296 SER A CA 1
ATOM 2332 C C . SER A 1 299 ? 40.270 71.875 27.347 1.00 50.69 296 SER A C 1
ATOM 2333 O O . SER A 1 299 ? 40.510 71.011 26.505 1.00 57.04 296 SER A O 1
ATOM 2336 N N . GLN A 1 300 ? 40.019 73.141 27.030 1.00 55.21 297 GLN A N 1
ATOM 2337 C CA . GLN A 1 300 ? 40.008 73.590 25.642 1.00 58.66 297 GLN A CA 1
ATOM 2338 C C . GLN A 1 300 ? 41.422 73.672 25.081 1.00 64.00 297 GLN A C 1
ATOM 2339 O O . GLN A 1 300 ? 41.650 73.378 23.907 1.00 66.90 297 GLN A O 1
ATOM 2345 N N . PHE A 1 301 ? 42.367 74.081 25.925 1.00 60.32 298 PHE A N 1
ATOM 2346 C CA . PHE A 1 301 ? 43.769 74.156 25.527 1.00 61.47 298 PHE A CA 1
ATOM 2347 C C . PHE A 1 301 ? 44.286 72.787 25.129 1.00 70.46 298 PHE A C 1
ATOM 2348 O O . PHE A 1 301 ? 44.910 72.629 24.078 1.00 70.41 298 PHE A O 1
ATOM 2356 N N . LEU A 1 302 ? 44.031 71.808 25.991 1.00 73.14 299 LEU A N 1
ATOM 2357 C CA . LEU A 1 302 ? 44.494 70.445 25.779 1.00 66.49 299 LEU A CA 1
ATOM 2358 C C . LEU A 1 302 ? 44.028 69.908 24.435 1.00 74.30 299 LEU A C 1
ATOM 2359 O O . LEU A 1 302 ? 44.800 69.289 23.716 1.00 82.18 299 LEU A O 1
ATOM 2364 N N . ARG A 1 303 ? 42.772 70.170 24.089 1.00 76.49 300 ARG A N 1
ATOM 2365 C CA . ARG A 1 303 ? 42.214 69.677 22.833 1.00 79.10 300 ARG A CA 1
ATOM 2366 C C . ARG A 1 303 ? 42.960 70.207 21.609 1.00 80.49 300 ARG A C 1
ATOM 2367 O O . ARG A 1 303 ? 42.953 69.578 20.551 1.00 88.46 300 ARG A O 1
ATOM 2375 N N . GLY A 1 304 ? 43.610 71.357 21.758 1.00 75.38 301 GLY A N 1
ATOM 2376 C CA . GLY A 1 304 ? 44.287 71.992 20.641 1.00 78.74 301 GLY A CA 1
ATOM 2377 C C . GLY A 1 304 ? 45.800 71.868 20.641 1.00 82.17 301 GLY A C 1
ATOM 2378 O O . GLY A 1 304 ? 46.436 72.020 19.598 1.00 79.64 301 GLY A O 1
ATOM 2379 N N . THR A 1 305 ? 46.385 71.595 21.803 1.00 88.71 302 THR A N 1
ATOM 2380 C CA . THR A 1 305 ? 47.840 71.509 21.916 1.00 95.73 302 THR A CA 1
ATOM 2381 C C . THR A 1 305 ? 48.332 70.117 22.319 1.00 104.23 302 THR A C 1
ATOM 2382 O O . THR A 1 305 ? 49.182 69.536 21.643 1.00 112.16 302 THR A O 1
ATOM 2386 N N . LYS A 1 306 ? 47.793 69.593 23.417 1.00 100.91 303 LYS A N 1
ATOM 2387 C CA . LYS A 1 306 ? 48.225 68.309 23.973 1.00 101.69 303 LYS A CA 1
ATOM 2388 C C . LYS A 1 306 ? 49.721 68.259 24.270 1.00 97.57 303 LYS A C 1
ATOM 2389 O O . LYS A 1 306 ? 50.461 67.531 23.606 1.00 101.06 303 LYS A O 1
ATOM 2395 N N . PRO A 1 307 ? 50.175 69.029 25.269 1.00 91.73 304 PRO A N 1
ATOM 2396 C CA . PRO A 1 307 ? 51.592 68.943 25.629 1.00 87.89 304 PRO A CA 1
ATOM 2397 C C . PRO A 1 307 ? 51.886 67.611 26.307 1.00 88.55 304 PRO A C 1
ATOM 2398 O O . PRO A 1 307 ? 51.361 67.336 27.387 1.00 96.31 304 PRO A O 1
ATOM 2402 N N . GLU A 1 308 ? 52.714 66.790 25.672 1.00 84.03 305 GLU A N 1
ATOM 2403 C CA . GLU A 1 308 ? 52.985 65.455 26.189 1.00 80.19 305 GLU A CA 1
ATOM 2404 C C . GLU A 1 308 ? 53.820 65.471 27.466 1.00 73.79 305 GLU A C 1
ATOM 2405 O O . GLU A 1 308 ? 54.617 66.380 27.706 1.00 71.88 305 GLU A O 1
ATOM 2411 N N . ILE A 1 309 ? 53.608 64.444 28.278 1.00 64.42 306 ILE A N 1
ATOM 2412 C CA . ILE A 1 309 ? 54.282 64.282 29.556 1.00 61.54 306 ILE A CA 1
ATOM 2413 C C . ILE A 1 309 ? 55.802 64.241 29.396 1.00 59.15 306 ILE A C 1
ATOM 2414 O O . ILE A 1 309 ? 56.316 63.667 28.436 1.00 61.79 306 ILE A O 1
ATOM 2419 N N . GLY A 1 310 ? 56.513 64.871 30.330 1.00 59.39 307 GLY A N 1
ATOM 2420 C CA . GLY A 1 310 ? 57.962 64.950 30.276 1.00 66.07 307 GLY A CA 1
ATOM 2421 C C . GLY A 1 310 ? 58.447 66.338 29.896 1.00 75.51 307 GLY A C 1
ATOM 2422 O O . GLY A 1 310 ? 59.558 66.741 30.245 1.00 81.63 307 GLY A O 1
ATOM 2423 N N . THR A 1 311 ? 57.604 67.072 29.176 1.00 74.30 308 THR A N 1
ATOM 2424 C CA . THR A 1 311 ? 57.911 68.438 28.770 1.00 74.17 308 THR A CA 1
ATOM 2425 C C . THR A 1 311 ? 57.982 69.355 29.987 1.00 72.14 308 THR A C 1
ATOM 2426 O O . THR A 1 311 ? 57.159 69.251 30.897 1.00 76.60 308 THR A O 1
ATOM 2430 N N . LYS A 1 312 ? 58.967 70.247 30.003 1.00 66.38 309 LYS A N 1
ATOM 2431 C CA . LYS A 1 312 ? 59.111 71.195 31.102 1.00 63.14 309 LYS A CA 1
ATOM 2432 C C . LYS A 1 312 ? 58.546 72.569 30.756 1.00 68.00 309 LYS A C 1
ATOM 2433 O O . LYS A 1 312 ? 58.534 72.975 29.594 1.00 73.06 309 LYS A O 1
ATOM 2439 N N . LEU A 1 313 ? 58.079 73.277 31.780 1.00 62.60 310 LEU A N 1
ATOM 2440 C CA . LEU A 1 313 ? 57.598 74.641 31.617 1.00 56.31 310 LEU A CA 1
ATOM 2441 C C . LEU A 1 313 ? 58.624 75.626 32.163 1.00 62.30 310 LEU A C 1
ATOM 2442 O O . LEU A 1 313 ? 59.333 75.324 33.122 1.00 65.67 310 LEU A O 1
ATOM 2447 N N . GLY A 1 314 ? 58.700 76.803 31.549 1.00 58.31 311 GLY A N 1
ATOM 2448 C CA . GLY A 1 314 ? 59.633 77.828 31.979 1.00 52.39 311 GLY A CA 1
ATOM 2449 C C . GLY A 1 314 ? 60.901 77.860 31.147 1.00 58.57 311 GLY A C 1
ATOM 2450 O O . GLY A 1 314 ? 61.558 76.837 30.953 1.00 56.36 311 GLY A O 1
ATOM 2451 N N . ASN B 1 2 ? 36.012 92.894 74.635 1.00 66.34 -1 ASN B N 1
ATOM 2452 C CA . ASN B 1 2 ? 36.763 94.134 74.783 1.00 67.24 -1 ASN B CA 1
ATOM 2453 C C . ASN B 1 2 ? 36.338 94.921 76.014 1.00 64.12 -1 ASN B C 1
ATOM 2454 O O . ASN B 1 2 ? 35.184 94.853 76.437 1.00 62.09 -1 ASN B O 1
ATOM 2459 N N . ALA B 1 3 ? 37.274 95.682 76.575 1.00 70.46 0 ALA B N 1
ATOM 2460 C CA . ALA B 1 3 ? 36.986 96.551 77.711 1.00 72.83 0 ALA B CA 1
ATOM 2461 C C . ALA B 1 3 ? 36.215 97.786 77.256 1.00 72.75 0 ALA B C 1
ATOM 2462 O O . ALA B 1 3 ? 35.860 98.646 78.063 1.00 70.32 0 ALA B O 1
ATOM 2472 N N . ILE B 1 5 ? 33.234 97.614 76.114 1.00 59.86 2 ILE B N 1
ATOM 2473 C CA . ILE B 1 5 ? 31.842 97.394 76.495 1.00 56.42 2 ILE B CA 1
ATOM 2474 C C . ILE B 1 5 ? 31.612 97.474 78.000 1.00 55.02 2 ILE B C 1
ATOM 2475 O O . ILE B 1 5 ? 32.160 96.681 78.765 1.00 47.70 2 ILE B O 1
ATOM 2480 N N . LYS B 1 6 ? 30.788 98.432 78.413 1.00 53.63 3 LYS B N 1
ATOM 2481 C CA . LYS B 1 6 ? 30.422 98.583 79.816 1.00 55.46 3 LYS B CA 1
ATOM 2482 C C . LYS B 1 6 ? 29.216 97.710 80.147 1.00 65.70 3 LYS B C 1
ATOM 2483 O O . LYS B 1 6 ? 28.169 97.814 79.506 1.00 73.12 3 LYS B O 1
ATOM 2489 N N . VAL B 1 7 ? 29.366 96.848 81.148 1.00 58.83 4 VAL B N 1
ATOM 2490 C CA . VAL B 1 7 ? 28.315 95.898 81.495 1.00 41.99 4 VAL B CA 1
ATOM 2491 C C . VAL B 1 7 ? 27.964 95.924 82.983 1.00 43.45 4 VAL B C 1
ATOM 2492 O O . VAL B 1 7 ? 28.844 96.017 83.837 1.00 42.63 4 VAL B O 1
ATOM 2496 N N . VAL B 1 8 ? 26.673 95.847 83.289 1.00 47.35 5 VAL B N 1
ATOM 2497 C CA . VAL B 1 8 ? 26.225 95.632 84.659 1.00 45.78 5 VAL B CA 1
ATOM 2498 C C . VAL B 1 8 ? 25.629 94.233 84.784 1.00 52.27 5 VAL B C 1
ATOM 2499 O O . VAL B 1 8 ? 24.710 93.875 84.048 1.00 57.82 5 VAL B O 1
ATOM 2503 N N . PHE B 1 9 ? 26.171 93.442 85.707 1.00 52.94 6 PHE B N 1
ATOM 2504 C CA . PHE B 1 9 ? 25.699 92.078 85.928 1.00 43.03 6 PHE B CA 1
ATOM 2505 C C . PHE B 1 9 ? 24.785 92.003 87.143 1.00 35.06 6 PHE B C 1
ATOM 2506 O O . PHE B 1 9 ? 25.048 92.630 88.166 1.00 49.45 6 PHE B O 1
ATOM 2522 N N . GLY B 1 11 ? 22.830 89.181 89.608 1.00 34.42 8 GLY B N 1
ATOM 2523 C CA . GLY B 1 11 ? 22.636 87.800 90.009 1.00 33.77 8 GLY B CA 1
ATOM 2524 C C . GLY B 1 11 ? 22.920 87.622 91.486 1.00 49.32 8 GLY B C 1
ATOM 2525 O O . GLY B 1 11 ? 23.433 88.535 92.136 1.00 49.17 8 GLY B O 1
ATOM 2526 N N . THR B 1 12 ? 22.586 86.452 92.021 1.00 50.53 9 THR B N 1
ATOM 2527 C CA . THR B 1 12 ? 22.724 86.226 93.457 1.00 43.97 9 THR B CA 1
ATOM 2528 C C . THR B 1 12 ? 23.506 84.972 93.897 1.00 40.77 9 THR B C 1
ATOM 2529 O O . THR B 1 12 ? 24.518 85.100 94.579 1.00 45.87 9 THR B O 1
ATOM 2533 N N . PRO B 1 13 ? 23.060 83.763 93.504 1.00 46.67 10 PRO B N 1
ATOM 2534 C CA . PRO B 1 13 ? 23.728 82.590 94.077 1.00 36.75 10 PRO B CA 1
ATOM 2535 C C . PRO B 1 13 ? 24.903 82.088 93.237 1.00 36.69 10 PRO B C 1
ATOM 2536 O O . PRO B 1 13 ? 25.305 82.750 92.282 1.00 86.17 10 PRO B O 1
ATOM 2540 N N . ASP B 1 14 ? 25.433 80.922 93.598 1.00 37.57 11 ASP B N 1
ATOM 2541 C CA . ASP B 1 14 ? 26.610 80.353 92.946 1.00 37.97 11 ASP B CA 1
ATOM 2542 C C . ASP B 1 14 ? 26.406 80.038 91.469 1.00 40.86 11 ASP B C 1
ATOM 2543 O O . ASP B 1 14 ? 27.374 79.898 90.728 1.00 44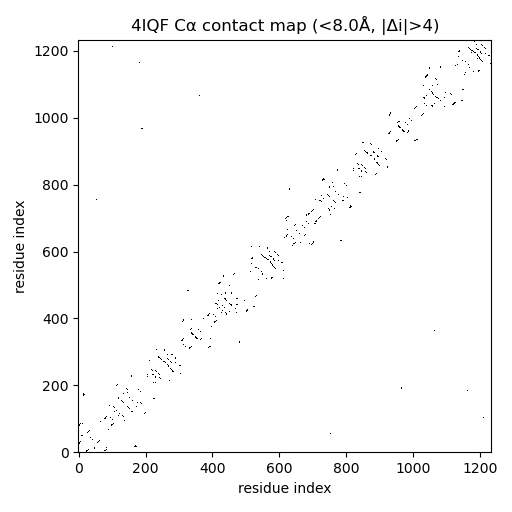.11 11 ASP B O 1
ATOM 2548 N N . PHE B 1 15 ? 25.153 79.903 91.050 1.00 46.68 12 PHE B N 1
ATOM 2549 C CA . PHE B 1 15 ? 24.841 79.660 89.647 1.00 51.27 12 PHE B CA 1
ATOM 2550 C C . PHE B 1 15 ? 25.374 80.810 88.808 1.00 53.45 12 PHE B C 1
ATOM 2551 O O . PHE B 1 15 ? 25.948 80.607 87.739 1.00 55.16 12 PHE B O 1
ATOM 2559 N N . SER B 1 16 ? 25.188 82.020 89.319 1.00 50.15 13 SER B N 1
ATOM 2560 C CA . SER B 1 16 ? 25.526 83.233 88.591 1.00 49.11 13 SER B CA 1
ATOM 2561 C C . SER B 1 16 ? 27.034 83.444 88.488 1.00 46.74 13 SER B C 1
ATOM 2562 O O . SER B 1 16 ? 27.522 83.977 87.494 1.00 52.25 13 SER B O 1
ATOM 2565 N N . VAL B 1 17 ? 27.765 83.012 89.511 1.00 47.39 14 VAL B N 1
ATOM 2566 C CA . VAL B 1 17 ? 29.200 83.297 89.625 1.00 40.36 14 VAL B CA 1
ATOM 2567 C C . VAL B 1 17 ? 30.078 82.927 88.411 1.00 42.15 14 VAL B C 1
ATOM 2568 O O . VAL B 1 17 ? 30.883 83.748 87.975 1.00 49.59 14 VAL B O 1
ATOM 2572 N N . PRO B 1 18 ? 29.934 81.705 87.858 1.00 43.77 15 PRO B N 1
ATOM 2573 C CA . PRO B 1 18 ? 30.730 81.399 86.662 1.00 46.62 15 PRO B CA 1
ATOM 2574 C C . PRO B 1 18 ? 30.404 82.317 85.489 1.00 44.34 15 PRO B C 1
ATOM 2575 O O . PRO B 1 18 ? 31.275 82.603 84.670 1.00 49.64 15 PRO B O 1
ATOM 2579 N N . VAL B 1 19 ? 29.157 82.765 85.414 1.00 45.10 16 VAL B N 1
ATOM 2580 C CA . VAL B 1 19 ? 28.732 83.668 84.355 1.00 40.24 16 VAL B CA 1
ATOM 2581 C C . VAL B 1 19 ? 29.399 85.030 84.521 1.00 45.04 16 VAL B C 1
ATOM 2582 O O . VAL B 1 19 ? 29.954 85.580 83.570 1.00 54.38 16 VAL B O 1
ATOM 2586 N N . LEU B 1 20 ? 29.349 85.561 85.740 1.00 45.25 17 LEU B N 1
ATOM 2587 C CA . LEU B 1 20 ? 29.984 86.836 86.061 1.00 36.69 17 LEU B CA 1
ATOM 2588 C C . LEU B 1 20 ? 31.490 86.775 85.830 1.00 56.34 17 LEU B C 1
ATOM 2589 O O . LEU B 1 20 ? 32.071 87.675 85.225 1.00 61.44 17 LEU B O 1
ATOM 2594 N N . ARG B 1 21 ? 32.112 85.707 86.318 1.00 55.20 18 ARG B N 1
ATOM 2595 C CA . ARG B 1 21 ? 33.550 85.521 86.180 1.00 55.03 18 ARG B CA 1
ATOM 2596 C C . ARG B 1 21 ? 33.965 85.418 84.714 1.00 53.26 18 ARG B C 1
ATOM 2597 O O . ARG B 1 21 ? 35.008 85.938 84.321 1.00 63.22 18 ARG B O 1
ATOM 2605 N N . ARG B 1 22 ? 33.140 84.756 83.907 1.00 46.34 19 ARG B N 1
ATOM 2606 C CA . ARG B 1 22 ? 33.442 84.589 82.488 1.00 53.32 19 ARG B CA 1
ATOM 2607 C C . ARG B 1 22 ? 33.406 85.923 81.755 1.00 62.09 19 ARG B C 1
ATOM 2608 O O . ARG B 1 22 ? 34.239 86.185 80.888 1.00 68.80 19 ARG B O 1
ATOM 2616 N N . LEU B 1 23 ? 32.438 86.762 82.111 1.00 59.52 20 LEU B N 1
ATOM 2617 C CA . LEU B 1 23 ? 32.334 88.103 81.547 1.00 51.91 20 LEU B CA 1
ATOM 2618 C C . LEU B 1 23 ? 33.588 88.912 81.844 1.00 53.75 20 LEU B C 1
ATOM 2619 O O . LEU B 1 23 ? 34.019 89.729 81.033 1.00 62.21 20 LEU B O 1
ATOM 2624 N N . ILE B 1 24 ? 34.168 88.675 83.015 1.00 55.61 21 ILE B N 1
ATOM 2625 C CA . ILE B 1 24 ? 35.375 89.373 83.434 1.00 48.61 21 ILE B CA 1
ATOM 2626 C C . ILE B 1 24 ? 36.603 88.839 82.703 1.00 44.25 21 ILE B C 1
ATOM 2627 O O . ILE B 1 24 ? 37.414 89.609 82.189 1.00 45.84 21 ILE B O 1
ATOM 2632 N N . GLU B 1 25 ? 36.729 87.516 82.652 1.00 58.45 22 GLU B N 1
ATOM 2633 C CA . GLU B 1 25 ? 37.842 86.873 81.961 1.00 60.57 22 GLU B CA 1
ATOM 2634 C C . GLU B 1 25 ? 37.824 87.189 80.469 1.00 56.09 22 GLU B C 1
ATOM 2635 O O . GLU B 1 25 ? 38.850 87.106 79.794 1.00 61.61 22 GLU B O 1
ATOM 2641 N N . ASP B 1 26 ? 36.648 87.550 79.965 1.00 47.16 23 ASP B N 1
ATOM 2642 C CA . ASP B 1 26 ? 36.478 87.897 78.559 1.00 46.39 23 ASP B CA 1
ATOM 2643 C C . ASP B 1 26 ? 36.962 89.307 78.253 1.00 47.87 23 ASP B C 1
ATOM 2644 O O . ASP B 1 26 ? 37.165 89.661 77.093 1.00 49.36 23 ASP B O 1
ATOM 2649 N N . GLY B 1 27 ? 37.122 90.115 79.295 1.00 58.75 24 GLY B N 1
ATOM 2650 C CA . GLY B 1 27 ? 37.676 91.448 79.140 1.00 59.04 24 GLY B CA 1
ATOM 2651 C C . GLY B 1 27 ? 36.678 92.592 79.174 1.00 61.38 24 GLY B C 1
ATOM 2652 O O . GLY B 1 27 ? 37.076 93.754 79.235 1.00 66.57 24 GLY B O 1
ATOM 2653 N N . TYR B 1 28 ? 35.387 92.274 79.136 1.00 61.83 25 TYR B N 1
ATOM 2654 C CA . TYR B 1 28 ? 34.344 93.299 79.151 1.00 59.06 25 TYR B CA 1
ATOM 2655 C C . TYR B 1 28 ? 34.456 94.188 80.387 1.00 59.58 25 TYR B C 1
ATOM 2656 O O . TYR B 1 28 ? 34.923 93.745 81.435 1.00 65.13 25 TYR B O 1
ATOM 2665 N N . ASP B 1 29 ? 34.039 95.443 80.256 1.00 54.59 26 ASP B N 1
ATOM 2666 C CA . ASP B 1 29 ? 34.149 96.397 81.354 1.00 50.47 26 ASP B CA 1
ATOM 2667 C C . ASP B 1 29 ? 32.956 96.288 82.290 1.00 45.62 26 ASP B C 1
ATOM 2668 O O . ASP B 1 29 ? 31.954 96.974 82.111 1.00 47.43 26 ASP B O 1
ATOM 2673 N N . VAL B 1 30 ? 33.068 95.417 83.287 1.00 57.32 27 VAL B N 1
ATOM 2674 C CA . VAL B 1 30 ? 31.999 95.231 84.257 1.00 48.81 27 VAL B CA 1
ATOM 2675 C C . VAL B 1 30 ? 32.049 96.363 85.272 1.00 48.42 27 VAL B C 1
ATOM 2676 O O . VAL B 1 30 ? 32.873 96.356 86.185 1.00 47.45 27 VAL B O 1
ATOM 2680 N N . ILE B 1 31 ? 31.160 97.335 85.095 1.00 56.56 28 ILE B N 1
ATOM 2681 C CA . ILE B 1 31 ? 31.203 98.581 85.851 1.00 59.78 28 ILE B CA 1
ATOM 2682 C C . ILE B 1 31 ? 30.382 98.525 87.131 1.00 56.43 28 ILE B C 1
ATOM 2683 O O . ILE B 1 31 ? 30.411 99.455 87.932 1.00 57.90 28 ILE B O 1
ATOM 2688 N N . GLY B 1 32 ? 29.644 97.438 87.319 1.00 46.12 29 GLY B N 1
ATOM 2689 C CA . GLY B 1 32 ? 28.810 97.301 88.496 1.00 43.99 29 GLY B CA 1
ATOM 2690 C C . GLY B 1 32 ? 28.141 95.947 88.585 1.00 43.53 29 GLY B C 1
ATOM 2691 O O . GLY B 1 32 ? 27.931 95.281 87.572 1.00 44.03 29 GLY B O 1
ATOM 2692 N N . VAL B 1 33 ? 27.813 95.540 89.806 1.00 43.00 30 VAL B N 1
ATOM 2693 C CA . VAL B 1 33 ? 27.134 94.273 90.040 1.00 46.59 30 VAL B CA 1
ATOM 2694 C C . VAL B 1 33 ? 25.959 94.457 90.996 1.00 52.41 30 VAL B C 1
ATOM 2695 O O . VAL B 1 33 ? 26.115 95.013 92.083 1.00 57.78 30 VAL B O 1
ATOM 2699 N N . VAL B 1 34 ? 24.784 93.990 90.586 1.00 50.93 31 VAL B N 1
ATOM 2700 C CA . VAL B 1 34 ? 23.596 94.083 91.426 1.00 35.88 31 VAL B CA 1
ATOM 2701 C C . VAL B 1 34 ? 23.165 92.715 91.946 1.00 45.60 31 VAL B C 1
ATOM 2702 O O . VAL B 1 34 ? 22.901 91.796 91.172 1.00 43.03 31 VAL B O 1
ATOM 2706 N N . THR B 1 35 ? 23.094 92.592 93.266 1.00 46.48 32 THR B N 1
ATOM 2707 C CA . THR B 1 35 ? 22.723 91.335 93.902 1.00 42.12 32 THR B CA 1
ATOM 2708 C C . THR B 1 35 ? 21.723 91.585 95.024 1.00 43.75 32 THR B C 1
ATOM 2709 O O . THR B 1 35 ? 21.502 92.727 95.420 1.00 50.20 32 THR B O 1
ATOM 2713 N N . GLN B 1 36 ? 21.111 90.518 95.526 1.00 50.39 33 GLN B N 1
ATOM 2714 C CA . GLN B 1 36 ? 20.171 90.636 96.633 1.00 48.68 33 GLN B CA 1
ATOM 2715 C C . GLN B 1 36 ? 20.911 91.040 97.898 1.00 42.47 33 GLN B C 1
ATOM 2716 O O . GLN B 1 36 ? 22.098 90.747 98.042 1.00 49.95 33 GLN B O 1
ATOM 2722 N N . PRO B 1 37 ? 20.218 91.729 98.818 1.00 46.95 34 PRO B N 1
ATOM 2723 C CA . PRO B 1 37 ? 20.806 92.008 100.131 1.00 54.53 34 PRO B CA 1
ATOM 2724 C C . PRO B 1 37 ? 21.112 90.702 100.847 1.00 62.76 34 PRO B C 1
ATOM 2725 O O . PRO B 1 37 ? 20.526 89.672 100.517 1.00 59.89 34 PRO B O 1
ATOM 2729 N N . ASP B 1 38 ? 22.018 90.746 101.814 1.00 71.39 35 ASP B N 1
ATOM 2730 C CA . ASP B 1 38 ? 22.490 89.535 102.472 1.00 75.35 35 ASP B CA 1
ATOM 2731 C C . ASP B 1 38 ? 21.484 88.986 103.479 1.00 83.51 35 ASP B C 1
ATOM 2732 O O . ASP B 1 38 ? 21.329 89.526 104.573 1.00 81.82 35 ASP B O 1
ATOM 2737 N N . ARG B 1 39 ? 20.802 87.909 103.098 1.00 96.26 36 ARG B N 1
ATOM 2738 C CA . ARG B 1 39 ? 19.852 87.248 103.985 1.00 106.91 36 ARG B CA 1
ATOM 2739 C C . ARG B 1 39 ? 20.567 86.200 104.831 1.00 105.44 36 ARG B C 1
ATOM 2740 O O . ARG B 1 39 ? 21.481 85.531 104.350 1.00 107.14 36 ARG B O 1
ATOM 2748 N N . PRO B 1 40 ? 20.156 86.058 106.101 1.00 103.84 37 PRO B N 1
ATOM 2749 C CA . PRO B 1 40 ? 20.719 85.035 106.989 1.00 102.97 37 PRO B CA 1
ATOM 2750 C C . PRO B 1 40 ? 20.467 83.635 106.442 1.00 110.44 37 PRO B C 1
ATOM 2751 O O . PRO B 1 40 ? 19.325 83.298 106.126 1.00 113.23 37 PRO B O 1
ATOM 2755 N N . VAL B 1 41 ? 21.521 82.834 106.326 1.00 116.56 38 VAL B N 1
ATOM 2756 C CA . VAL B 1 41 ? 21.401 81.498 105.752 1.00 117.68 38 VAL B CA 1
ATOM 2757 C C . VAL B 1 41 ? 22.172 80.449 106.548 1.00 119.23 38 VAL B C 1
ATOM 2758 O O . VAL B 1 41 ? 23.048 80.778 107.349 1.00 110.76 38 VAL B O 1
ATOM 2762 N N . GLY B 1 42 ? 21.832 79.183 106.323 1.00 126.99 39 GLY B N 1
ATOM 2763 C CA . GLY B 1 42 ? 22.554 78.077 106.926 1.00 132.33 39 GLY B CA 1
ATOM 2764 C C . GLY B 1 42 ? 21.822 77.397 108.067 1.00 135.87 39 GLY B C 1
ATOM 2765 O O . GLY B 1 42 ? 20.671 77.714 108.363 1.00 134.70 39 GLY B O 1
ATOM 2766 N N . ARG B 1 43 ? 22.504 76.450 108.704 1.00 140.60 40 ARG B N 1
ATOM 2767 C CA . ARG B 1 43 ? 21.957 75.735 109.849 1.00 143.70 40 ARG B CA 1
ATOM 2768 C C . ARG B 1 43 ? 21.960 76.634 111.080 1.00 142.04 40 ARG B C 1
ATOM 2769 O O . ARG B 1 43 ? 21.102 76.515 111.955 1.00 139.59 40 ARG B O 1
ATOM 2777 N N . LYS B 1 44 ? 22.936 77.535 111.135 1.00 141.32 41 LYS B N 1
ATOM 2778 C CA . LYS B 1 44 ? 23.076 78.461 112.253 1.00 138.52 41 LYS B CA 1
ATOM 2779 C C . LYS B 1 44 ? 22.361 79.779 111.958 1.00 134.89 41 LYS B C 1
ATOM 2780 O O . LYS B 1 44 ? 22.006 80.522 112.875 1.00 134.17 41 LYS B O 1
ATOM 2786 N N . LYS B 1 45 ? 22.161 80.054 110.671 1.00 130.37 42 LYS B N 1
ATOM 2787 C CA . LYS B 1 45 ? 21.424 81.232 110.207 1.00 125.95 42 LYS B CA 1
ATOM 2788 C C . LYS B 1 45 ? 22.022 82.564 110.659 1.00 122.88 42 LYS B C 1
ATOM 2789 O O . LYS B 1 45 ? 21.521 83.203 111.583 1.00 127.21 42 LYS B O 1
ATOM 2795 N N . VAL B 1 46 ? 23.099 82.974 109.996 1.00 113.43 43 VAL B N 1
ATOM 2796 C CA . VAL B 1 46 ? 23.713 84.275 110.241 1.00 108.17 43 VAL B CA 1
ATOM 2797 C C . VAL B 1 46 ? 23.981 84.959 108.896 1.00 110.69 43 VAL B C 1
ATOM 2798 O O . VAL B 1 46 ? 24.207 84.283 107.891 1.00 111.39 43 VAL B O 1
ATOM 2802 N N . LEU B 1 47 ? 23.944 86.291 108.877 1.00 108.89 44 LEU B N 1
ATOM 2803 C CA . LEU B 1 47 ? 24.095 87.063 107.641 1.00 97.35 44 LEU B CA 1
ATOM 2804 C C . LEU B 1 47 ? 25.403 86.785 106.900 1.00 88.92 44 LEU B C 1
ATOM 2805 O O . LEU B 1 47 ? 26.490 86.936 107.454 1.00 93.44 44 LEU B O 1
ATOM 2810 N N . THR B 1 48 ? 25.281 86.387 105.637 1.00 74.06 45 THR B N 1
ATOM 2811 C CA . THR B 1 48 ? 26.432 86.056 104.808 1.00 60.84 45 THR B CA 1
ATOM 2812 C C . THR B 1 48 ? 26.270 86.732 103.453 1.00 51.38 45 THR B C 1
ATOM 2813 O O . THR B 1 48 ? 25.161 86.800 102.926 1.00 57.50 45 THR B O 1
ATOM 2817 N N . PRO B 1 49 ? 27.370 87.244 102.881 1.00 51.68 46 PRO B N 1
ATOM 2818 C CA . PRO B 1 49 ? 27.277 87.842 101.546 1.00 49.21 46 PRO B CA 1
ATOM 2819 C C . PRO B 1 49 ? 26.968 86.796 100.480 1.00 47.68 46 PRO B C 1
ATOM 2820 O O . PRO B 1 49 ? 27.417 85.656 100.589 1.00 53.50 46 PRO B O 1
ATOM 2824 N N . THR B 1 50 ? 26.204 87.186 99.465 1.00 40.74 47 THR B N 1
ATOM 2825 C CA . THR B 1 50 ? 25.878 86.294 98.359 1.00 39.35 47 THR B CA 1
ATOM 2826 C C . THR B 1 50 ? 27.155 85.907 97.614 1.00 42.24 47 THR B C 1
ATOM 2827 O O . THR B 1 50 ? 28.141 86.642 97.661 1.00 41.77 47 THR B O 1
ATOM 2831 N N . PRO B 1 51 ? 27.152 84.741 96.943 1.00 46.35 48 PRO B N 1
ATOM 2832 C CA . PRO B 1 51 ? 28.323 84.317 96.163 1.00 41.42 48 PRO B CA 1
ATOM 2833 C C . PRO B 1 51 ? 28.708 85.337 95.095 1.00 50.46 48 PRO B C 1
ATOM 2834 O O . PRO B 1 51 ? 29.882 85.456 94.745 1.00 54.88 48 PRO B O 1
ATOM 2838 N N . VAL B 1 52 ? 27.720 86.065 94.589 1.00 47.84 49 VAL B N 1
ATOM 2839 C CA . VAL B 1 52 ? 27.957 87.074 93.569 1.00 42.93 49 VAL B CA 1
ATOM 2840 C C . VAL B 1 52 ? 28.617 88.311 94.175 1.00 48.84 49 VAL B C 1
ATOM 2841 O O . VAL B 1 52 ? 29.522 88.897 93.579 1.00 56.19 49 VAL B O 1
ATOM 2845 N N . LYS B 1 53 ? 28.171 88.695 95.367 1.00 47.85 50 LYS B N 1
ATOM 2846 C CA . LYS B 1 53 ? 28.806 89.791 96.093 1.00 48.81 50 LYS B CA 1
ATOM 2847 C C . LYS B 1 53 ? 30.254 89.456 96.427 1.00 49.79 50 LYS B C 1
ATOM 2848 O O . LYS B 1 53 ? 31.148 90.283 96.249 1.00 63.18 50 LYS B O 1
ATOM 2854 N N . VAL B 1 54 ? 30.473 88.237 96.912 1.00 50.67 51 VAL B N 1
ATOM 2855 C CA . VAL B 1 54 ? 31.811 87.762 97.248 1.00 48.32 51 VAL B CA 1
ATOM 2856 C C . VAL B 1 54 ? 32.743 87.841 96.046 1.00 52.02 51 VAL B C 1
ATOM 2857 O O . VAL B 1 54 ? 33.835 88.399 96.133 1.00 63.09 51 VAL B O 1
ATOM 2861 N N . GLU B 1 55 ? 32.296 87.289 94.924 1.00 43.95 52 GLU B N 1
ATOM 2862 C CA . GLU B 1 55 ? 33.078 87.289 93.694 1.00 49.85 52 GLU B CA 1
ATOM 2863 C C . GLU B 1 55 ? 33.365 88.707 93.205 1.00 51.51 52 GLU B C 1
ATOM 2864 O O . GLU B 1 55 ? 34.499 89.036 92.850 1.00 46.98 52 GLU B O 1
ATOM 2870 N N . ALA B 1 56 ? 32.334 89.545 93.202 1.00 55.61 53 ALA B N 1
ATOM 2871 C CA . ALA B 1 56 ? 32.449 90.906 92.687 1.00 49.20 53 ALA B CA 1
ATOM 2872 C C . ALA B 1 56 ? 33.364 91.790 93.532 1.00 56.62 53 ALA B C 1
ATOM 2873 O O . ALA B 1 56 ? 34.065 92.651 93.001 1.00 59.52 53 ALA B O 1
ATOM 2875 N N . GLU B 1 57 ? 33.359 91.581 94.844 1.00 56.96 54 GLU B N 1
ATOM 2876 C CA . GLU B 1 57 ? 34.192 92.386 95.733 1.00 52.99 54 GLU B CA 1
ATOM 2877 C C . GLU B 1 57 ? 35.652 91.931 95.734 1.00 58.82 54 GLU B C 1
ATOM 2878 O O . GLU B 1 57 ? 36.507 92.567 96.352 1.00 58.92 54 GLU B O 1
ATOM 2884 N N . LYS B 1 58 ? 35.933 90.833 95.039 1.00 61.06 55 LYS B N 1
ATOM 2885 C CA . LYS B 1 58 ? 37.309 90.399 94.834 1.00 61.61 55 LYS B CA 1
ATOM 2886 C C . LYS B 1 58 ? 37.960 91.276 93.773 1.00 61.12 55 LYS B C 1
ATOM 2887 O O . LYS B 1 58 ? 39.077 91.761 93.951 1.00 72.36 55 LYS B O 1
ATOM 2893 N N . HIS B 1 59 ? 37.245 91.482 92.670 1.00 54.85 56 HIS B N 1
ATOM 2894 C CA . HIS B 1 59 ? 37.737 92.298 91.566 1.00 46.35 56 HIS B CA 1
ATOM 2895 C C . HIS B 1 59 ? 37.581 93.790 91.843 1.00 57.02 56 HIS B C 1
ATOM 2896 O O . HIS B 1 59 ? 37.988 94.623 91.034 1.00 58.71 56 HIS B O 1
ATOM 2903 N N . GLY B 1 60 ? 36.983 94.125 92.981 1.00 55.61 57 GLY B N 1
ATOM 2904 C CA . GLY B 1 60 ? 36.782 95.515 93.347 1.00 48.07 57 GLY B CA 1
ATOM 2905 C C . GLY B 1 60 ? 35.763 96.212 92.465 1.00 47.17 57 GLY B C 1
ATOM 2906 O O . GLY B 1 60 ? 35.943 97.367 92.083 1.00 59.83 57 GLY B O 1
ATOM 2907 N N . ILE B 1 61 ? 34.692 95.497 92.137 1.00 45.23 58 ILE B N 1
ATOM 2908 C CA . ILE B 1 61 ? 33.585 96.053 91.367 1.00 57.73 58 ILE B CA 1
ATOM 2909 C C . ILE B 1 61 ? 32.500 96.511 92.335 1.00 57.93 58 ILE B C 1
ATOM 2910 O O . ILE B 1 61 ? 32.152 95.783 93.264 1.00 65.14 58 ILE B O 1
ATOM 2915 N N . PRO B 1 62 ? 31.976 97.729 92.134 1.00 52.41 59 PRO B N 1
ATOM 2916 C CA . PRO B 1 62 ? 30.904 98.248 92.992 1.00 51.72 59 PRO B CA 1
ATOM 2917 C C . PRO B 1 62 ? 29.694 97.320 93.040 1.00 55.99 59 PRO B C 1
ATOM 2918 O O . PRO B 1 62 ? 29.104 97.006 92.006 1.00 57.94 59 PRO B O 1
ATOM 2922 N N . VAL B 1 63 ? 29.336 96.886 94.244 1.00 55.53 60 VAL B N 1
ATOM 2923 C CA . VAL B 1 63 ? 28.235 95.950 94.428 1.00 49.23 60 VAL B CA 1
ATOM 2924 C C . VAL B 1 63 ? 26.971 96.645 94.917 1.00 52.41 60 VAL B C 1
ATOM 2925 O O . VAL B 1 63 ? 26.959 97.257 95.985 1.00 56.31 60 VAL B O 1
ATOM 2929 N N . LEU B 1 64 ? 25.910 96.547 94.125 1.00 55.83 61 LEU B N 1
ATOM 2930 C CA . LEU B 1 64 ? 24.623 97.113 94.498 1.00 55.50 61 LEU B CA 1
ATOM 2931 C C . LEU B 1 64 ? 23.727 96.043 95.106 1.00 54.92 61 LEU B C 1
ATOM 2932 O O . LEU B 1 64 ? 23.602 94.945 94.566 1.00 40.74 61 LEU B O 1
ATOM 2937 N N . GLN B 1 65 ? 23.108 96.365 96.237 1.00 54.36 62 GLN B N 1
ATOM 2938 C CA . GLN B 1 65 ? 22.229 95.419 96.913 1.00 46.63 62 GLN B CA 1
ATOM 2939 C C . GLN B 1 65 ? 20.866 96.023 97.246 1.00 47.89 62 GLN B C 1
ATOM 2940 O O . GLN B 1 65 ? 20.519 96.165 98.419 1.00 45.90 62 GLN B O 1
ATOM 2946 N N . PRO B 1 66 ? 20.082 96.371 96.214 1.00 47.66 63 PRO B N 1
ATOM 2947 C CA . PRO B 1 66 ? 18.769 96.975 96.450 1.00 51.30 63 PRO B CA 1
ATOM 2948 C C . PRO B 1 66 ? 17.769 95.935 96.931 1.00 55.12 63 PRO B C 1
ATOM 2949 O O . PRO B 1 66 ? 17.799 94.795 96.467 1.00 57.42 63 PRO B O 1
ATOM 2953 N N . LEU B 1 67 ? 16.899 96.317 97.859 1.00 51.29 64 LEU B N 1
ATOM 2954 C CA . LEU B 1 67 ? 15.859 95.412 98.321 1.00 46.09 64 LEU B CA 1
ATOM 2955 C C . LEU B 1 67 ? 14.914 95.124 97.165 1.00 49.27 64 LEU B C 1
ATOM 2956 O O . LEU B 1 67 ? 14.508 93.985 96.948 1.00 57.99 64 LEU B O 1
ATOM 2961 N N . ARG B 1 68 ? 14.574 96.173 96.422 1.00 51.09 65 ARG B N 1
ATOM 2962 C CA . ARG B 1 68 ? 13.733 96.048 95.239 1.00 51.23 65 ARG B CA 1
ATOM 2963 C C . ARG B 1 68 ? 14.252 96.964 94.139 1.00 50.16 65 ARG B C 1
ATOM 2964 O O . ARG B 1 68 ? 14.205 98.186 94.265 1.00 50.98 65 ARG B O 1
ATOM 2972 N N . ILE B 1 69 ? 14.741 96.367 93.058 1.00 47.59 66 ILE B N 1
ATOM 2973 C CA . ILE B 1 69 ? 15.332 97.123 91.961 1.00 47.26 66 ILE B CA 1
ATOM 2974 C C . ILE B 1 69 ? 14.265 97.788 91.087 1.00 54.40 66 ILE B C 1
ATOM 2975 O O . ILE B 1 69 ? 14.581 98.579 90.201 1.00 61.37 66 ILE B O 1
ATOM 2980 N N . ARG B 1 70 ? 12.998 97.481 91.347 1.00 51.64 67 ARG B N 1
ATOM 2981 C CA . ARG B 1 70 ? 11.912 98.050 90.552 1.00 49.67 67 ARG B CA 1
ATOM 2982 C C . ARG B 1 70 ? 11.473 99.429 91.056 1.00 62.62 67 ARG B C 1
ATOM 2983 O O . ARG B 1 70 ? 10.528 100.017 90.529 1.00 67.12 67 ARG B O 1
ATOM 2991 N N . GLU B 1 71 ? 12.163 99.941 92.071 1.00 58.55 68 GLU B N 1
ATOM 2992 C CA . GLU B 1 71 ? 11.856 101.262 92.616 1.00 61.70 68 GLU B CA 1
ATOM 2993 C C . GLU B 1 71 ? 12.868 102.308 92.141 1.00 62.57 68 GLU B C 1
ATOM 2994 O O . GLU B 1 71 ? 14.049 102.003 91.969 1.00 64.08 68 GLU B O 1
ATOM 3000 N N . LYS B 1 72 ? 12.398 103.537 91.937 1.00 62.76 69 LYS B N 1
ATOM 3001 C CA . LYS B 1 72 ? 13.172 104.549 91.213 1.00 61.39 69 LYS B CA 1
ATOM 3002 C C . LYS B 1 72 ? 14.490 104.952 91.863 1.00 58.56 69 LYS B C 1
ATOM 3003 O O . LYS B 1 72 ? 15.507 105.062 91.180 1.00 60.59 69 LYS B O 1
ATOM 3009 N N . ASP B 1 73 ? 14.474 105.178 93.172 1.00 57.52 70 ASP B N 1
ATOM 3010 C CA . ASP B 1 73 ? 15.698 105.520 93.888 1.00 57.81 70 ASP B CA 1
ATOM 3011 C C . ASP B 1 73 ? 16.745 104.424 93.717 1.00 52.99 70 ASP B C 1
ATOM 3012 O O . ASP B 1 73 ? 17.943 104.697 93.692 1.00 58.02 70 ASP B O 1
ATOM 3017 N N . GLU B 1 74 ? 16.279 103.187 93.578 1.00 55.01 71 GLU B N 1
ATOM 3018 C CA . GLU B 1 74 ? 17.168 102.043 93.425 1.00 54.21 71 GLU B CA 1
ATOM 3019 C C . GLU B 1 74 ? 17.612 101.814 91.980 1.00 53.89 71 GLU B C 1
ATOM 3020 O O . GLU B 1 74 ? 18.784 101.545 91.730 1.00 59.53 71 GLU B O 1
ATOM 3026 N N . TYR B 1 75 ? 16.689 101.917 91.028 1.00 53.63 72 TYR B N 1
ATOM 3027 C CA . TYR B 1 75 ? 17.050 101.618 89.642 1.00 54.11 72 TYR B CA 1
ATOM 3028 C C . TYR B 1 75 ? 17.775 102.753 88.925 1.00 57.19 72 TYR B C 1
ATOM 3029 O O . TYR B 1 75 ? 18.471 102.520 87.938 1.00 64.59 72 TYR B O 1
ATOM 3038 N N . GLU B 1 76 ? 17.611 103.977 89.417 1.00 52.69 73 GLU B N 1
ATOM 3039 C CA . GLU B 1 76 ? 18.305 105.119 88.834 1.00 52.59 73 GLU B CA 1
ATOM 3040 C C . GLU B 1 76 ? 19.809 105.005 89.050 1.00 53.90 73 GLU B C 1
ATOM 3041 O O . GLU B 1 76 ? 20.596 105.599 88.314 1.00 55.11 73 GLU B O 1
ATOM 3047 N N . LYS B 1 77 ? 20.198 104.240 90.065 1.00 55.16 74 LYS B N 1
ATOM 3048 C CA . LYS B 1 77 ? 21.604 103.966 90.325 1.00 43.50 74 LYS B CA 1
ATOM 3049 C C . LYS B 1 77 ? 22.206 103.180 89.168 1.00 47.17 74 LYS B C 1
ATOM 3050 O O . LYS B 1 77 ? 23.305 103.480 88.705 1.00 53.40 74 LYS B O 1
ATOM 3056 N N . VAL B 1 78 ? 21.476 102.169 88.709 1.00 55.55 75 VAL B N 1
ATOM 3057 C CA . VAL B 1 78 ? 21.907 101.353 87.582 1.00 59.91 75 VAL B CA 1
ATOM 3058 C C . VAL B 1 78 ? 21.998 102.213 86.329 1.00 60.44 75 VAL B C 1
ATOM 3059 O O . VAL B 1 78 ? 22.915 102.065 85.520 1.00 60.17 75 VAL B O 1
ATOM 3063 N N . LEU B 1 79 ? 21.045 103.126 86.188 1.00 60.33 76 LEU B N 1
ATOM 3064 C CA . LEU B 1 79 ? 21.003 104.028 85.047 1.00 53.51 76 LEU B CA 1
ATOM 3065 C C . LEU B 1 79 ? 22.185 104.989 85.062 1.00 52.92 76 LEU B C 1
ATOM 3066 O O . LEU B 1 79 ? 22.641 105.440 84.013 1.00 52.37 76 LEU B O 1
ATOM 3071 N N . ALA B 1 80 ? 22.682 105.291 86.256 1.00 61.13 77 ALA B N 1
ATOM 3072 C CA . ALA B 1 80 ? 23.780 106.239 86.411 1.00 67.97 77 ALA B CA 1
ATOM 3073 C C . ALA B 1 80 ? 25.076 105.715 85.811 1.00 62.57 77 ALA B C 1
ATOM 3074 O O . ALA B 1 80 ? 25.898 106.484 85.312 1.00 68.50 77 ALA B O 1
ATOM 3076 N N . LEU B 1 81 ? 25.253 104.401 85.859 1.00 58.75 78 LEU B N 1
ATOM 3077 C CA . LEU B 1 81 ? 26.478 103.780 85.374 1.00 54.46 78 LEU B CA 1
ATOM 3078 C C . LEU B 1 81 ? 26.507 103.738 83.846 1.00 61.29 78 LEU B C 1
ATOM 3079 O O . LEU B 1 81 ? 27.551 103.485 83.246 1.00 74.94 78 LEU B O 1
ATOM 3084 N N . GLU B 1 82 ? 25.355 104.003 83.232 1.00 58.79 79 GLU B N 1
ATOM 3085 C CA . GLU B 1 82 ? 25.198 104.000 81.775 1.00 57.05 79 GLU B CA 1
ATOM 3086 C C . GLU B 1 82 ? 25.812 102.788 81.075 1.00 47.40 79 GLU B C 1
ATOM 3087 O O . GLU B 1 82 ? 26.678 102.941 80.215 1.00 67.59 79 GLU B O 1
ATOM 3093 N N . PRO B 1 83 ? 25.352 101.580 81.426 1.00 45.36 80 PRO B N 1
ATOM 3094 C CA . PRO B 1 83 ? 25.930 100.385 80.811 1.00 49.68 80 PRO B CA 1
ATOM 3095 C C . PRO B 1 83 ? 25.391 100.178 79.399 1.00 54.03 80 PRO B C 1
ATOM 3096 O O . PRO B 1 83 ? 24.245 100.523 79.115 1.00 55.76 80 PRO B O 1
ATOM 3100 N N . ASP B 1 84 ? 26.222 99.627 78.522 1.00 52.70 81 ASP B N 1
ATOM 3101 C CA . ASP B 1 84 ? 25.818 99.377 77.146 1.00 49.89 81 ASP B CA 1
ATOM 3102 C C . ASP B 1 84 ? 25.159 98.010 77.032 1.00 53.60 81 ASP B C 1
ATOM 3103 O O . ASP B 1 84 ? 24.536 97.688 76.021 1.00 53.19 81 ASP B O 1
ATOM 3108 N N . LEU B 1 85 ? 25.302 97.211 78.084 1.00 46.63 82 LEU B N 1
ATOM 3109 C CA . LEU B 1 85 ? 24.726 95.875 78.125 1.00 41.68 82 LEU B CA 1
ATOM 3110 C C . LEU B 1 85 ? 24.462 95.459 79.566 1.00 51.07 82 LEU B C 1
ATOM 3111 O O . LEU B 1 85 ? 25.254 95.750 80.461 1.00 44.32 82 LEU B O 1
ATOM 3116 N N . ILE B 1 86 ? 23.341 94.782 79.785 1.00 52.02 83 ILE B N 1
ATOM 3117 C CA . ILE B 1 86 ? 23.037 94.224 81.095 1.00 48.26 83 ILE B CA 1
ATOM 3118 C C . ILE B 1 86 ? 22.788 92.728 80.984 1.00 45.62 83 ILE B C 1
ATOM 3119 O O . ILE B 1 86 ? 21.974 92.279 80.177 1.00 47.08 83 ILE B O 1
ATOM 3124 N N . VAL B 1 87 ? 23.515 91.962 81.787 1.00 42.66 84 VAL B N 1
ATOM 3125 C CA . VAL B 1 87 ? 23.361 90.518 81.812 1.00 40.24 84 VAL B CA 1
ATOM 3126 C C . VAL B 1 87 ? 22.903 90.089 83.196 1.00 40.79 84 VAL B C 1
ATOM 3127 O O . VAL B 1 87 ? 23.444 90.540 84.206 1.00 43.20 84 VAL B O 1
ATOM 3131 N N . THR B 1 88 ? 21.891 89.230 83.241 1.00 36.96 85 THR B N 1
ATOM 3132 C CA . THR B 1 88 ? 21.437 88.678 84.507 1.00 34.52 85 THR B CA 1
ATOM 3133 C C . THR B 1 88 ? 21.473 87.160 84.494 1.00 40.90 85 THR B C 1
ATOM 3134 O O . THR B 1 88 ? 21.342 86.526 83.446 1.00 46.51 85 THR B O 1
ATOM 3138 N N . ALA B 1 89 ? 21.657 86.590 85.676 1.00 33.53 86 ALA B N 1
ATOM 3139 C CA . ALA B 1 89 ? 21.647 85.151 85.859 1.00 33.71 86 ALA B CA 1
ATOM 3140 C C . ALA B 1 89 ? 21.234 84.861 87.294 1.00 33.69 86 ALA B C 1
ATOM 3141 O O . ALA B 1 89 ? 21.956 85.202 88.230 1.00 45.62 86 ALA B O 1
ATOM 3143 N N . ALA B 1 90 ? 20.069 84.239 87.457 1.00 33.87 87 ALA B N 1
ATOM 3144 C CA . ALA B 1 90 ? 19.533 83.913 88.777 1.00 44.42 87 ALA B CA 1
ATOM 3145 C C . ALA B 1 90 ? 19.525 85.127 89.699 1.00 41.83 87 ALA B C 1
ATOM 3146 O O . ALA B 1 90 ? 20.079 85.090 90.796 1.00 44.34 87 ALA B O 1
ATOM 3148 N N . PHE B 1 91 ? 18.900 86.207 89.245 1.00 43.27 88 PHE B N 1
ATOM 3149 C CA . PHE B 1 91 ? 18.860 87.437 90.023 1.00 49.18 88 PHE B CA 1
ATOM 3150 C C . PHE B 1 91 ? 17.810 87.371 91.137 1.00 62.65 88 PHE B C 1
ATOM 3151 O O . PHE B 1 91 ? 18.145 87.463 92.319 1.00 72.59 88 PHE B O 1
ATOM 3159 N N . GLY B 1 92 ? 16.545 87.204 90.766 1.00 34.19 89 GLY B N 1
ATOM 3160 C CA . GLY B 1 92 ? 15.503 86.999 91.757 1.00 47.10 89 GLY B CA 1
ATOM 3161 C C . GLY B 1 92 ? 14.693 88.233 92.109 1.00 48.13 89 GLY B C 1
ATOM 3162 O O . GLY B 1 92 ? 13.962 88.244 93.100 1.00 45.55 89 GLY B O 1
ATOM 3163 N N . GLN B 1 93 ? 14.829 89.281 91.306 1.00 51.62 90 GLN B N 1
ATOM 3164 C CA . GLN B 1 93 ? 13.987 90.462 91.453 1.00 50.83 90 GLN B CA 1
ATOM 3165 C C . GLN B 1 93 ? 13.456 90.895 90.096 1.00 47.78 90 GLN B C 1
ATOM 3166 O O . GLN B 1 93 ? 14.060 90.607 89.060 1.00 53.32 90 GLN B O 1
ATOM 3172 N N . ILE B 1 94 ? 12.320 91.581 90.107 1.00 42.47 91 ILE B N 1
ATOM 3173 C CA . ILE B 1 94 ? 11.734 92.099 88.881 1.00 42.60 91 ILE B CA 1
ATOM 3174 C C . ILE B 1 94 ? 12.494 93.343 88.425 1.00 48.85 91 ILE B C 1
ATOM 3175 O O . ILE B 1 94 ? 12.555 94.354 89.129 1.00 42.03 91 ILE B O 1
ATOM 3180 N N . VAL B 1 95 ? 13.107 93.239 87.253 1.00 50.69 92 VAL B N 1
ATOM 3181 C CA . VAL B 1 95 ? 13.831 94.354 86.670 1.00 44.56 92 VAL B CA 1
ATOM 3182 C C . VAL B 1 95 ? 12.832 95.249 85.951 1.00 53.77 92 VAL B C 1
ATOM 3183 O O . VAL B 1 95 ? 12.141 94.801 85.036 1.00 56.47 92 VAL B O 1
ATOM 3187 N N . PRO B 1 96 ? 12.745 96.520 86.374 1.00 49.00 93 PRO B N 1
ATOM 3188 C CA . PRO B 1 96 ? 11.733 97.454 85.873 1.00 41.97 93 PRO B CA 1
ATOM 3189 C C . PRO B 1 96 ? 11.925 97.747 84.393 1.00 45.97 93 PRO B C 1
ATOM 3190 O O . PRO B 1 96 ? 13.030 97.588 83.875 1.00 47.81 93 PRO B O 1
ATOM 3194 N N . ASN B 1 97 ? 10.858 98.170 83.725 1.00 47.19 94 ASN B N 1
ATOM 3195 C CA . ASN B 1 97 ? 10.918 98.457 82.299 1.00 49.95 94 ASN B CA 1
ATOM 3196 C C . ASN B 1 97 ? 11.891 99.586 81.996 1.00 51.42 94 ASN B C 1
ATOM 3197 O O . ASN B 1 97 ? 12.458 99.649 80.907 1.00 55.45 94 ASN B O 1
ATOM 3202 N N . GLU B 1 98 ? 12.082 100.470 82.970 1.00 53.30 95 GLU B N 1
ATOM 3203 C CA . GLU B 1 98 ? 13.012 101.586 82.834 1.00 58.30 95 GLU B CA 1
ATOM 3204 C C . GLU B 1 98 ? 14.444 101.101 82.625 1.00 55.01 95 GLU B C 1
ATOM 3205 O O . GLU B 1 98 ? 15.134 101.560 81.716 1.00 59.43 95 GLU B O 1
ATOM 3211 N N . ILE B 1 99 ? 14.886 100.174 83.469 1.00 51.76 96 ILE B N 1
ATOM 3212 C CA . ILE B 1 99 ? 16.193 99.553 83.297 1.00 48.91 96 ILE B CA 1
ATOM 3213 C C . ILE B 1 99 ? 16.221 98.764 81.995 1.00 49.52 96 ILE B C 1
ATOM 3214 O O . ILE B 1 99 ? 17.170 98.859 81.221 1.00 50.78 96 ILE B O 1
ATOM 3219 N N . LEU B 1 100 ? 15.162 97.993 81.764 1.00 52.14 97 LEU B N 1
ATOM 3220 C CA . LEU B 1 100 ? 15.067 97.111 80.602 1.00 51.37 97 LEU B CA 1
ATOM 3221 C C . LEU B 1 100 ? 15.281 97.822 79.268 1.00 52.78 97 LEU B C 1
ATOM 3222 O O . LEU B 1 100 ? 15.891 97.269 78.354 1.00 52.81 97 LEU B O 1
ATOM 3227 N N . GLU B 1 101 ? 14.778 99.046 79.159 1.00 59.16 98 GLU B N 1
ATOM 3228 C CA . GLU B 1 101 ? 14.849 99.783 77.904 1.00 61.45 98 GLU B CA 1
ATOM 3229 C C . GLU B 1 101 ? 16.099 100.655 77.822 1.00 57.46 98 GLU B C 1
ATOM 3230 O O . GLU B 1 101 ? 16.326 101.330 76.819 1.00 56.81 98 GLU B O 1
ATOM 3236 N N . ALA B 1 102 ? 16.914 100.625 78.871 1.00 55.07 99 ALA B N 1
ATOM 3237 C CA . ALA B 1 102 ? 18.070 101.519 78.963 1.00 53.45 99 ALA B CA 1
ATOM 3238 C C . ALA B 1 102 ? 19.313 101.152 78.128 1.00 59.73 99 ALA B C 1
ATOM 3239 O O . ALA B 1 102 ? 19.762 101.968 77.324 1.00 61.99 99 ALA B O 1
ATOM 3241 N N . PRO B 1 103 ? 19.871 99.935 78.306 1.00 62.28 100 PRO B N 1
ATOM 3242 C CA . PRO B 1 103 ? 21.162 99.652 77.662 1.00 55.66 100 PRO B CA 1
ATOM 3243 C C . PRO B 1 103 ? 21.104 99.654 76.139 1.00 54.80 100 PRO B C 1
ATOM 3244 O O . PRO B 1 103 ? 20.059 99.392 75.545 1.00 54.61 100 PRO B O 1
ATOM 3248 N N . LYS B 1 104 ? 22.243 99.946 75.523 1.00 64.99 101 LYS B N 1
ATOM 3249 C CA . LYS B 1 104 ? 22.345 100.045 74.075 1.00 63.27 101 LYS B CA 1
ATOM 3250 C C . LYS B 1 104 ? 22.104 98.704 73.389 1.00 62.30 101 LYS B C 1
ATOM 3251 O O . LYS B 1 104 ? 21.412 98.634 72.374 1.00 63.41 101 LYS B O 1
ATOM 3257 N N . TYR B 1 105 ? 22.676 97.642 73.948 1.00 56.96 102 TYR B N 1
ATOM 3258 C CA . TYR B 1 105 ? 22.585 96.319 73.339 1.00 53.90 102 TYR B CA 1
ATOM 3259 C C . TYR B 1 105 ? 21.566 95.417 74.035 1.00 54.07 102 TYR B C 1
ATOM 3260 O O . TYR B 1 105 ? 21.466 94.228 73.729 1.00 51.14 102 TYR B O 1
ATOM 3269 N N . GLY B 1 106 ? 20.813 95.990 74.969 1.00 57.49 103 GLY B N 1
ATOM 3270 C CA . GLY B 1 106 ? 19.701 95.292 75.589 1.00 56.01 103 GLY B CA 1
ATOM 3271 C C . GLY B 1 106 ? 20.027 94.578 76.886 1.00 54.89 103 GLY B C 1
ATOM 3272 O O . GLY B 1 106 ? 21.189 94.462 77.273 1.00 52.92 103 GLY B O 1
ATOM 3273 N N . CYS B 1 107 ? 18.983 94.104 77.561 1.00 56.58 104 CYS B N 1
ATOM 3274 C CA . CYS B 1 107 ? 19.132 93.325 78.785 1.00 48.40 104 CYS B CA 1
ATOM 3275 C C . CYS B 1 107 ? 18.881 91.856 78.488 1.00 47.91 104 CYS B C 1
ATOM 3276 O O . CYS B 1 107 ? 17.776 91.473 78.106 1.00 49.75 104 CYS B O 1
ATOM 3279 N N . ILE B 1 108 ? 19.910 91.034 78.659 1.00 51.18 105 ILE B N 1
ATOM 3280 C CA . ILE B 1 108 ? 19.788 89.616 78.350 1.00 50.24 105 ILE B CA 1
ATOM 3281 C C . ILE B 1 108 ? 19.944 88.749 79.596 1.00 51.11 105 ILE B C 1
ATOM 3282 O O . ILE B 1 108 ? 20.725 89.061 80.494 1.00 53.33 105 ILE B O 1
ATOM 3287 N N . ASN B 1 109 ? 19.179 87.665 79.647 1.00 46.29 106 ASN B N 1
ATOM 3288 C CA . ASN B 1 109 ? 19.176 86.786 80.806 1.00 35.52 106 ASN B CA 1
ATOM 3289 C C . ASN B 1 109 ? 19.697 85.401 80.460 1.00 40.11 106 ASN B C 1
ATOM 3290 O O . ASN B 1 109 ? 19.625 84.972 79.310 1.00 50.54 106 ASN B O 1
ATOM 3295 N N . VAL B 1 110 ? 20.233 84.711 81.460 1.00 48.26 107 VAL B N 1
ATOM 3296 C CA . VAL B 1 110 ? 20.672 83.334 81.291 1.00 43.98 107 VAL B CA 1
ATOM 3297 C C . VAL B 1 110 ? 19.729 82.401 82.049 1.00 45.03 107 VAL B C 1
ATOM 3298 O O . VAL B 1 110 ? 19.807 82.284 83.270 1.00 46.61 107 VAL B O 1
ATOM 3302 N N . HIS B 1 111 ? 18.830 81.751 81.316 1.00 36.21 108 HIS B N 1
ATOM 3303 C CA . HIS B 1 111 ? 17.844 80.864 81.919 1.00 41.42 108 HIS B CA 1
ATOM 3304 C C . HIS B 1 111 ? 18.164 79.408 81.608 1.00 37.58 108 HIS B C 1
ATOM 3305 O O . HIS B 1 111 ? 18.420 79.057 80.456 1.00 41.93 108 HIS B O 1
ATOM 3312 N N . ALA B 1 112 ? 18.144 78.569 82.643 1.00 34.60 109 ALA B N 1
ATOM 3313 C CA . ALA B 1 112 ? 18.564 77.175 82.523 1.00 46.05 109 ALA B CA 1
ATOM 3314 C C . ALA B 1 112 ? 17.433 76.214 82.176 1.00 48.76 109 ALA B C 1
ATOM 3315 O O . ALA B 1 112 ? 17.005 75.406 82.999 1.00 45.91 109 ALA B O 1
ATOM 3317 N N . SER B 1 113 ? 16.974 76.307 80.937 1.00 46.67 110 SER B N 1
ATOM 3318 C CA . SER B 1 113 ? 16.016 75.369 80.377 1.00 39.74 110 SER B CA 1
ATOM 3319 C C . SER B 1 113 ? 15.985 75.583 78.873 1.00 48.87 110 SER B C 1
ATOM 3320 O O . SER B 1 113 ? 16.577 76.535 78.369 1.00 50.06 110 SER B O 1
ATOM 3323 N N . LEU B 1 114 ? 15.305 74.700 78.154 1.00 52.34 111 LEU B N 1
ATOM 3324 C CA . LEU B 1 114 ? 15.166 74.873 76.716 1.00 50.29 111 LEU B CA 1
ATOM 3325 C C . LEU B 1 114 ? 13.849 75.573 76.398 1.00 55.45 111 LEU B C 1
ATOM 3326 O O . LEU B 1 114 ? 12.870 74.936 76.005 1.00 58.40 111 LEU B O 1
ATOM 3331 N N . LEU B 1 115 ? 13.847 76.892 76.585 1.00 57.52 112 LEU B N 1
ATOM 3332 C CA . LEU B 1 115 ? 12.671 77.733 76.374 1.00 55.08 112 LEU B CA 1
ATOM 3333 C C . LEU B 1 115 ? 12.028 77.508 75.007 1.00 56.40 112 LEU B C 1
ATOM 3334 O O . LEU B 1 115 ? 12.733 77.310 74.017 1.00 57.13 112 LEU B O 1
ATOM 3339 N N . PRO B 1 116 ? 10.686 77.555 74.942 1.00 60.15 113 PRO B N 1
ATOM 3340 C CA . PRO B 1 116 ? 9.728 77.942 75.989 1.00 60.58 113 PRO B CA 1
ATOM 3341 C C . PRO B 1 116 ? 9.493 76.918 77.104 1.00 58.66 113 PRO B C 1
ATOM 3342 O O . PRO B 1 116 ? 8.669 77.176 77.980 1.00 59.64 113 PRO B O 1
ATOM 3346 N N . GLU B 1 117 ? 10.190 75.787 77.082 1.00 56.97 114 GLU B N 1
ATOM 3347 C CA . GLU B 1 117 ? 10.037 74.801 78.146 1.00 51.12 114 GLU B CA 1
ATOM 3348 C C . GLU B 1 117 ? 10.624 75.298 79.465 1.00 49.92 114 GLU B C 1
ATOM 3349 O O . GLU B 1 117 ? 11.697 75.899 79.492 1.00 53.46 114 GLU B O 1
ATOM 3355 N N . LEU B 1 118 ? 9.896 75.052 80.549 1.00 51.33 115 LEU B N 1
ATOM 3356 C CA . LEU B 1 118 ? 10.359 75.341 81.906 1.00 42.34 115 LEU B CA 1
ATOM 3357 C C . LEU B 1 118 ? 10.780 76.793 82.152 1.00 49.33 115 LEU B C 1
ATOM 3358 O O . LEU B 1 118 ? 11.915 77.061 82.545 1.00 53.58 115 LEU B O 1
ATOM 3363 N N . ARG B 1 119 ? 9.861 77.724 81.916 1.00 56.75 116 ARG B N 1
ATOM 3364 C CA . ARG B 1 119 ? 10.043 79.091 82.385 1.00 58.21 116 ARG B CA 1
ATOM 3365 C C . ARG B 1 119 ? 9.885 79.068 83.897 1.00 62.55 116 ARG B C 1
ATOM 3366 O O . ARG B 1 119 ? 9.178 78.216 84.433 1.00 65.93 116 ARG B O 1
ATOM 3374 N N . GLY B 1 120 ? 10.537 79.994 84.588 1.00 52.24 117 GLY B N 1
ATOM 3375 C CA . GLY B 1 120 ? 10.319 80.135 86.015 1.00 48.95 117 GLY B CA 1
ATOM 3376 C C . GLY B 1 120 ? 11.477 79.756 86.916 1.00 46.84 117 GLY B C 1
ATOM 3377 O O . GLY B 1 120 ? 12.618 79.611 86.471 1.00 39.23 117 GLY B O 1
ATOM 3378 N N . GLY B 1 121 ? 11.162 79.584 88.197 1.00 45.43 118 GLY B N 1
ATOM 3379 C CA . GLY B 1 121 ? 12.163 79.436 89.238 1.00 39.51 118 GLY B CA 1
ATOM 3380 C C . GLY B 1 121 ? 12.914 78.122 89.291 1.00 45.83 118 GLY B C 1
ATOM 3381 O O . GLY B 1 121 ? 14.100 78.101 89.618 1.00 52.55 118 GLY B O 1
ATOM 3382 N N . ALA B 1 122 ? 12.240 77.021 88.975 1.00 55.51 119 ALA B N 1
ATOM 3383 C CA . ALA B 1 122 ? 12.871 75.709 89.094 1.00 55.10 119 ALA B CA 1
ATOM 3384 C C . ALA B 1 122 ? 12.890 74.903 87.794 1.00 56.64 119 ALA B C 1
ATOM 3385 O O . ALA B 1 122 ? 12.257 73.854 87.711 1.00 65.70 119 ALA B O 1
ATOM 3387 N N . PRO B 1 123 ? 13.628 75.380 86.777 1.00 54.36 120 PRO B N 1
ATOM 3388 C CA . PRO B 1 123 ? 13.684 74.609 85.531 1.00 52.60 120 PRO B CA 1
ATOM 3389 C C . PRO B 1 123 ? 14.647 73.429 85.628 1.00 48.54 120 PRO B C 1
ATOM 3390 O O . PRO B 1 123 ? 14.439 72.412 84.967 1.00 58.07 120 PRO B O 1
ATOM 3394 N N . ILE B 1 124 ? 15.687 73.563 86.444 1.00 45.38 121 ILE B N 1
ATOM 3395 C CA . ILE B 1 124 ? 16.641 72.478 86.633 1.00 48.38 121 ILE B CA 1
ATOM 3396 C C . ILE B 1 124 ? 15.992 71.328 87.398 1.00 45.71 121 ILE B C 1
ATOM 3397 O O . ILE B 1 124 ? 16.098 70.170 86.997 1.00 51.67 121 ILE B O 1
ATOM 3402 N N . HIS B 1 125 ? 15.314 71.659 88.494 1.00 42.82 122 HIS B N 1
ATOM 3403 C CA . HIS B 1 125 ? 14.575 70.670 89.271 1.00 44.73 122 HIS B CA 1
ATOM 3404 C C . HIS B 1 125 ? 13.555 69.940 88.402 1.00 50.46 122 HIS B C 1
ATOM 3405 O O . HIS B 1 125 ? 13.531 68.713 88.361 1.00 55.78 122 HIS B O 1
ATOM 3412 N N . TYR B 1 126 ? 12.720 70.708 87.707 1.00 54.60 123 TYR B N 1
ATOM 3413 C CA . TYR B 1 126 ? 11.655 70.155 86.872 1.00 46.22 123 TYR B CA 1
ATOM 3414 C C . TYR B 1 126 ? 12.172 69.204 85.798 1.00 45.06 123 TYR B C 1
ATOM 3415 O O . TYR B 1 126 ? 11.638 68.113 85.624 1.00 54.56 123 TYR B O 1
ATOM 3424 N N . ALA B 1 127 ? 13.212 69.625 85.085 1.00 43.92 124 ALA B N 1
ATOM 3425 C CA . ALA B 1 127 ? 13.770 68.839 83.990 1.00 43.46 124 ALA B CA 1
ATOM 3426 C C . ALA B 1 127 ? 14.165 67.439 84.440 1.00 54.30 124 ALA B C 1
ATOM 3427 O O . ALA B 1 127 ? 13.993 66.469 83.704 1.00 61.69 124 ALA B O 1
ATOM 3429 N N . ILE B 1 128 ? 14.697 67.338 85.652 1.00 53.85 125 ILE B N 1
ATOM 3430 C CA . ILE B 1 128 ? 15.097 66.047 86.192 1.00 44.52 125 ILE B CA 1
ATOM 3431 C C . ILE B 1 128 ? 13.884 65.274 86.692 1.00 45.01 125 ILE B C 1
ATOM 3432 O O . ILE B 1 128 ? 13.729 64.091 86.395 1.00 52.55 125 ILE B O 1
ATOM 3445 N N . GLU B 1 130 ? 10.851 65.545 85.799 1.00 49.80 127 GLU B N 1
ATOM 3446 C CA . GLU B 1 130 ? 10.030 65.137 84.665 1.00 45.77 127 GLU B CA 1
ATOM 3447 C C . GLU B 1 130 ? 10.746 64.057 83.863 1.00 53.90 127 GLU B C 1
ATOM 3448 O O . GLU B 1 130 ? 10.222 63.560 82.867 1.00 57.16 127 GLU B O 1
ATOM 3454 N N . GLY B 1 131 ? 11.949 63.702 84.307 1.00 59.33 128 GLY B N 1
ATOM 3455 C CA . GLY B 1 131 ? 12.740 62.676 83.655 1.00 63.42 128 GLY B CA 1
ATOM 3456 C C . GLY B 1 131 ? 13.062 63.012 82.214 1.00 65.37 128 GLY B C 1
ATOM 3457 O O . GLY B 1 131 ? 13.005 62.149 81.341 1.00 71.22 128 GLY B O 1
ATOM 3458 N N . LYS B 1 132 ? 13.397 64.272 81.960 1.00 65.90 129 LYS B N 1
ATOM 3459 C CA . LYS B 1 132 ? 13.690 64.706 80.600 1.00 65.52 129 LYS B CA 1
ATOM 3460 C C . LYS B 1 132 ? 14.959 64.052 80.069 1.00 62.05 129 LYS B C 1
ATOM 3461 O O . LYS B 1 132 ? 15.824 63.626 80.836 1.00 48.45 129 LYS B O 1
ATOM 3467 N N . GLU B 1 133 ? 15.055 63.966 78.748 1.00 70.52 130 GLU B N 1
ATOM 3468 C CA . GLU B 1 133 ? 16.218 63.383 78.100 1.00 80.00 130 GLU B CA 1
ATOM 3469 C C . GLU B 1 133 ? 17.397 64.336 78.237 1.00 77.06 130 GLU B C 1
ATOM 3470 O O . GLU B 1 133 ? 18.489 63.943 78.650 1.00 74.15 130 GLU B O 1
ATOM 3476 N N . LYS B 1 134 ? 17.162 65.598 77.895 1.00 77.93 131 LYS B N 1
ATOM 3477 C CA . LYS B 1 134 ? 18.189 66.625 77.989 1.00 75.63 131 LYS B CA 1
ATOM 3478 C C . LYS B 1 134 ? 17.579 67.994 78.266 1.00 75.45 131 LYS B C 1
ATOM 3479 O O . LYS B 1 134 ? 16.393 68.222 78.021 1.00 78.57 131 LYS B O 1
ATOM 3485 N N . THR B 1 135 ? 18.401 68.897 78.788 1.00 70.58 132 THR B N 1
ATOM 3486 C CA . THR B 1 135 ? 17.997 70.278 79.016 1.00 65.45 132 THR B CA 1
ATOM 3487 C C . THR B 1 135 ? 19.134 71.198 78.575 1.00 55.11 132 THR B C 1
ATOM 3488 O O . THR B 1 135 ? 19.980 70.800 77.774 1.00 50.71 132 THR B O 1
ATOM 3492 N N . GLY B 1 136 ? 19.158 72.425 79.083 1.00 50.46 133 GLY B N 1
ATOM 3493 C CA . GLY B 1 136 ? 20.237 73.333 78.745 1.00 49.73 133 GLY B CA 1
ATOM 3494 C C . GLY B 1 136 ? 19.992 74.786 79.091 1.00 48.95 133 GLY B C 1
ATOM 3495 O O . GLY B 1 136 ? 19.148 75.105 79.925 1.00 35.13 133 GLY B O 1
ATOM 3496 N N . ILE B 1 137 ? 20.744 75.668 78.439 1.00 53.21 134 ILE B N 1
ATOM 3497 C CA . ILE B 1 137 ? 20.673 77.100 78.703 1.00 53.80 134 ILE B CA 1
ATOM 3498 C C . ILE B 1 137 ? 20.040 77.857 77.540 1.00 54.90 134 ILE B C 1
ATOM 3499 O O . ILE B 1 137 ? 20.378 77.629 76.380 1.00 53.70 134 ILE B O 1
ATOM 3504 N N . THR B 1 138 ? 19.110 78.749 77.861 1.00 54.79 135 THR B N 1
ATOM 3505 C CA . THR B 1 138 ? 18.557 79.666 76.879 1.00 41.73 135 THR B CA 1
ATOM 3506 C C . THR B 1 138 ? 18.948 81.078 77.277 1.00 43.28 135 THR B C 1
ATOM 3507 O O . THR B 1 138 ? 18.760 81.476 78.426 1.00 50.15 135 THR B O 1
ATOM 3511 N N . ILE B 1 139 ? 19.512 81.826 76.336 1.00 46.81 136 ILE B N 1
ATOM 3512 C CA . ILE B 1 139 ? 19.823 83.230 76.573 1.00 48.14 136 ILE B CA 1
ATOM 3513 C C . ILE B 1 139 ? 18.896 84.116 75.754 1.00 47.96 136 ILE B C 1
ATOM 3514 O O . ILE B 1 139 ? 18.988 84.167 74.529 1.00 52.02 136 ILE B O 1
ATOM 3527 N N . TYR B 1 141 ? 16.192 87.887 75.622 1.00 46.29 138 TYR B N 1
ATOM 3528 C CA . TYR B 1 141 ? 15.982 89.249 76.091 1.00 45.55 138 TYR B CA 1
ATOM 3529 C C . TYR B 1 141 ? 15.102 89.235 77.327 1.00 48.62 138 TYR B C 1
ATOM 3530 O O . TYR B 1 141 ? 14.312 88.315 77.530 1.00 58.93 138 TYR B O 1
ATOM 3547 N N . VAL B 1 143 ? 12.061 90.816 79.131 1.00 49.75 140 VAL B N 1
ATOM 3548 C CA . VAL B 1 143 ? 10.880 91.652 79.015 1.00 46.88 140 VAL B CA 1
ATOM 3549 C C . VAL B 1 143 ? 10.125 91.618 80.333 1.00 50.02 140 VAL B C 1
ATOM 3550 O O . VAL B 1 143 ? 10.555 90.961 81.282 1.00 57.17 140 VAL B O 1
ATOM 3554 N N . GLU B 1 144 ? 9.003 92.325 80.388 1.00 47.44 141 GLU B N 1
ATOM 3555 C CA . GLU B 1 144 ? 8.215 92.422 81.610 1.00 55.28 141 GLU B CA 1
ATOM 3556 C C . GLU B 1 144 ? 7.713 91.059 82.078 1.00 66.12 141 GLU B C 1
ATOM 3557 O O . GLU B 1 144 ? 7.873 90.698 83.245 1.00 76.69 141 GLU B O 1
ATOM 3563 N N . LYS B 1 145 ? 7.109 90.306 81.165 1.00 58.82 142 LYS B N 1
ATOM 3564 C CA . LYS B 1 145 ? 6.610 88.974 81.483 1.00 51.69 142 LYS B CA 1
ATOM 3565 C C . LYS B 1 145 ? 7.773 88.027 81.765 1.00 50.54 142 LYS B C 1
ATOM 3566 O O . LYS B 1 145 ? 8.721 87.947 80.985 1.00 51.55 142 LYS B O 1
ATOM 3572 N N . LEU B 1 146 ? 7.687 87.311 82.882 1.00 47.08 143 LEU B N 1
ATOM 3573 C CA . LEU B 1 146 ? 8.781 86.467 83.359 1.00 43.17 143 LEU B CA 1
ATOM 3574 C C . LEU B 1 146 ? 9.235 85.418 82.342 1.00 49.22 143 LEU B C 1
ATOM 3575 O O . LEU B 1 146 ? 8.439 84.599 81.881 1.00 53.90 143 LEU B O 1
ATOM 3580 N N . ASP B 1 147 ? 10.523 85.465 82.001 1.00 47.84 144 ASP B N 1
ATOM 3581 C CA . ASP B 1 147 ? 11.161 84.491 81.109 1.00 43.80 144 ASP B CA 1
ATOM 3582 C C . ASP B 1 147 ? 10.491 84.366 79.743 1.00 44.58 144 ASP B C 1
ATOM 3583 O O . ASP B 1 147 ? 10.453 83.280 79.164 1.00 48.37 144 ASP B O 1
ATOM 3588 N N . ALA B 1 148 ? 9.982 85.478 79.224 1.00 49.60 145 ALA B N 1
ATOM 3589 C CA . ALA B 1 148 ? 9.178 85.444 78.007 1.00 49.19 145 ALA B CA 1
ATOM 3590 C C . ALA B 1 148 ? 9.857 86.092 76.804 1.00 48.55 145 ALA B C 1
ATOM 3591 O O . ALA B 1 148 ? 9.321 86.062 75.697 1.00 53.19 145 ALA B O 1
ATOM 3593 N N . GLY B 1 149 ? 11.035 86.668 77.021 1.00 52.73 146 GLY B N 1
ATOM 3594 C CA . GLY B 1 149 ? 11.725 87.409 75.980 1.00 51.61 146 GLY B CA 1
ATOM 3595 C C . GLY B 1 149 ? 12.139 86.593 74.771 1.00 50.23 146 GLY B C 1
ATOM 3596 O O . GLY B 1 149 ? 12.241 85.367 74.835 1.00 55.41 146 GLY B O 1
ATOM 3597 N N . ASP B 1 150 ? 12.376 87.287 73.661 1.00 44.59 147 ASP B N 1
ATOM 3598 C CA . ASP B 1 150 ? 12.826 86.653 72.428 1.00 42.76 147 ASP B CA 1
ATOM 3599 C C . ASP B 1 150 ? 14.175 85.970 72.618 1.00 50.24 147 ASP B C 1
ATOM 3600 O O . ASP B 1 150 ? 15.094 86.546 73.198 1.00 53.28 147 ASP B O 1
ATOM 3605 N N . ILE B 1 151 ? 14.285 84.744 72.116 1.00 56.65 148 ILE B N 1
ATOM 3606 C CA . ILE B 1 151 ? 15.470 83.918 72.326 1.00 49.31 148 ILE B CA 1
ATOM 3607 C C . ILE B 1 151 ? 16.633 84.309 71.421 1.00 52.77 148 ILE B C 1
ATOM 3608 O O . ILE B 1 151 ? 16.487 84.374 70.201 1.00 58.88 148 ILE B O 1
ATOM 3613 N N . LEU B 1 152 ? 17.790 84.560 72.027 1.00 47.02 149 LEU B N 1
ATOM 3614 C CA . LEU B 1 152 ? 18.997 84.893 71.277 1.00 47.52 149 LEU B CA 1
ATOM 3615 C C . LEU B 1 152 ? 19.828 83.653 70.977 1.00 57.42 149 LEU B C 1
ATOM 3616 O O . LEU B 1 152 ? 20.098 83.342 69.816 1.00 58.87 149 LEU B O 1
ATOM 3621 N N . THR B 1 153 ? 20.238 82.952 72.029 1.00 61.96 150 THR B N 1
ATOM 3622 C CA . THR B 1 153 ? 20.998 81.717 71.876 1.00 61.77 150 THR B CA 1
ATOM 3623 C C . THR B 1 153 ? 20.450 80.615 72.768 1.00 62.14 150 THR B C 1
ATOM 3624 O O . THR B 1 153 ? 19.620 80.860 73.645 1.00 60.65 150 THR B O 1
ATOM 3628 N N . GLN B 1 154 ? 20.935 79.400 72.541 1.00 54.55 151 GLN B N 1
ATOM 3629 C CA . GLN B 1 154 ? 20.485 78.241 73.290 1.00 47.22 151 GLN B CA 1
ATOM 3630 C C . GLN B 1 154 ? 21.543 77.152 73.202 1.00 50.45 151 GLN B C 1
ATOM 3631 O O . GLN B 1 154 ? 22.285 77.079 72.223 1.00 59.06 151 GLN B O 1
ATOM 3637 N N . VAL B 1 155 ? 21.621 76.311 74.228 1.00 48.18 152 VAL B N 1
ATOM 3638 C CA . VAL B 1 155 ? 22.592 75.223 74.235 1.00 47.97 152 VAL B CA 1
ATOM 3639 C C . VAL B 1 155 ? 22.020 73.982 74.919 1.00 49.07 152 VAL B C 1
ATOM 3640 O O . VAL B 1 155 ? 21.146 74.086 75.781 1.00 44.33 152 VAL B O 1
ATOM 3644 N N . GLU B 1 156 ? 22.503 72.810 74.516 1.00 53.36 153 GLU B N 1
ATOM 3645 C CA . GLU B 1 156 ? 22.005 71.549 75.049 1.00 58.80 153 GLU B CA 1
ATOM 3646 C C . GLU B 1 156 ? 22.977 70.936 76.053 1.00 60.95 153 GLU B C 1
ATOM 3647 O O . GLU B 1 156 ? 24.186 70.893 75.819 1.00 53.65 153 GLU B O 1
ATOM 3653 N N . VAL B 1 157 ? 22.441 70.469 77.175 1.00 65.46 154 VAL B N 1
ATOM 3654 C CA . VAL B 1 157 ? 23.228 69.742 78.163 1.00 57.32 154 VAL B CA 1
ATOM 3655 C C . VAL B 1 157 ? 22.435 68.530 78.632 1.00 59.24 154 VAL B C 1
ATOM 3656 O O . VAL B 1 157 ? 21.318 68.665 79.129 1.00 63.70 154 VAL B O 1
ATOM 3660 N N . GLU B 1 158 ? 23.016 67.346 78.475 1.00 56.35 155 GLU B N 1
ATOM 3661 C CA . GLU B 1 158 ? 22.298 66.109 78.761 1.00 51.83 155 GLU B CA 1
ATOM 3662 C C . GLU B 1 158 ? 22.215 65.798 80.251 1.00 50.57 155 GLU B C 1
ATOM 3663 O O . GLU B 1 158 ? 23.071 66.209 81.035 1.00 48.77 155 GLU B O 1
ATOM 3669 N N . ILE B 1 159 ? 21.170 65.071 80.630 1.00 59.70 156 ILE B N 1
ATOM 3670 C CA . ILE B 1 159 ? 20.953 64.692 82.019 1.00 57.78 156 ILE B CA 1
ATOM 3671 C C . ILE B 1 159 ? 21.357 63.239 82.246 1.00 57.56 156 ILE B C 1
ATOM 3672 O O . ILE B 1 159 ? 20.636 62.318 81.865 1.00 68.39 156 ILE B O 1
ATOM 3677 N N . GLU B 1 160 ? 22.518 63.046 82.865 1.00 49.36 157 GLU B N 1
ATOM 3678 C CA . GLU B 1 160 ? 23.035 61.714 83.165 1.00 52.95 157 GLU B CA 1
ATOM 3679 C C . GLU B 1 160 ? 22.084 60.907 84.042 1.00 46.81 157 GLU B C 1
ATOM 3680 O O . GLU B 1 160 ? 21.228 61.467 84.727 1.00 54.20 157 GLU B O 1
ATOM 3686 N N . GLU B 1 161 ? 22.247 59.588 84.015 1.00 50.29 158 GLU B N 1
ATOM 3687 C CA . GLU B 1 161 ? 21.394 58.681 84.777 1.00 54.60 158 GLU B CA 1
ATOM 3688 C C . GLU B 1 161 ? 21.536 58.882 86.286 1.00 55.38 158 GLU B C 1
ATOM 3689 O O . GLU B 1 161 ? 20.584 58.678 87.040 1.00 55.01 158 GLU B O 1
ATOM 3695 N N . ARG B 1 162 ? 22.724 59.291 86.721 1.00 53.18 159 ARG B N 1
ATOM 3696 C CA . ARG B 1 162 ? 22.973 59.513 88.142 1.00 54.43 159 ARG B CA 1
ATOM 3697 C C . ARG B 1 162 ? 23.040 60.997 88.485 1.00 55.55 159 ARG B C 1
ATOM 3698 O O . ARG B 1 162 ? 23.647 61.384 89.485 1.00 66.27 159 ARG B O 1
ATOM 3706 N N . GLU B 1 163 ? 22.414 61.821 87.650 1.00 45.72 160 GLU B N 1
ATOM 3707 C CA . GLU B 1 163 ? 22.375 63.260 87.877 1.00 40.52 160 GLU B CA 1
ATOM 3708 C C . GLU B 1 163 ? 21.550 63.602 89.102 1.00 45.51 160 GLU B C 1
ATOM 3709 O O . GLU B 1 163 ? 20.470 63.052 89.309 1.00 45.29 160 GLU B O 1
ATOM 3715 N N . THR B 1 164 ? 22.076 64.510 89.914 1.00 48.41 161 THR B N 1
ATOM 3716 C CA . THR B 1 164 ? 21.290 65.167 90.943 1.00 47.85 161 THR B CA 1
ATOM 3717 C C . THR B 1 164 ? 21.034 66.583 90.456 1.00 51.29 161 THR B C 1
ATOM 3718 O O . THR B 1 164 ? 21.693 67.046 89.525 1.00 61.14 161 THR B O 1
ATOM 3722 N N . THR B 1 165 ? 20.072 67.265 91.067 1.00 41.21 162 THR B N 1
ATOM 3723 C CA . THR B 1 165 ? 19.783 68.644 90.699 1.00 44.86 162 THR B CA 1
ATOM 3724 C C . THR B 1 165 ? 21.009 69.517 90.938 1.00 51.06 162 THR B C 1
ATOM 3725 O O . THR B 1 165 ? 21.344 70.376 90.120 1.00 54.65 162 THR B O 1
ATOM 3729 N N . GLY B 1 166 ? 21.692 69.272 92.051 1.00 38.10 163 GLY B N 1
ATOM 3730 C CA . GLY B 1 166 ? 22.892 70.014 92.386 1.00 40.15 163 GLY B CA 1
ATOM 3731 C C . GLY B 1 166 ? 24.029 69.784 91.411 1.00 38.66 163 GLY B C 1
ATOM 3732 O O . GLY B 1 166 ? 24.867 70.662 91.210 1.00 67.91 163 GLY B O 1
ATOM 3733 N N . SER B 1 167 ? 24.061 68.603 90.804 1.00 45.26 164 SER B N 1
ATOM 3734 C CA . SER B 1 167 ? 25.099 68.284 89.830 1.00 49.12 164 SER B CA 1
ATOM 3735 C C . SER B 1 167 ? 24.794 68.907 88.470 1.00 51.98 164 SER B C 1
ATOM 3736 O O . SER B 1 167 ? 25.704 69.278 87.729 1.00 56.81 164 SER B O 1
ATOM 3739 N N . LEU B 1 168 ? 23.510 69.021 88.147 1.00 47.77 165 LEU B N 1
ATOM 3740 C CA . LEU B 1 168 ? 23.094 69.661 86.906 1.00 54.38 165 LEU B CA 1
ATOM 3741 C C . LEU B 1 168 ? 23.199 71.177 87.047 1.00 56.62 165 LEU B C 1
ATOM 3742 O O . LEU B 1 168 ? 23.365 71.896 86.061 1.00 44.98 165 LEU B O 1
ATOM 3747 N N . PHE B 1 169 ? 23.095 71.649 88.286 1.00 58.44 166 PHE B N 1
ATOM 3748 C CA . PHE B 1 169 ? 23.278 73.060 88.595 1.00 47.82 166 PHE B CA 1
ATOM 3749 C C . PHE B 1 169 ? 24.668 73.501 88.169 1.00 53.07 166 PHE B C 1
ATOM 3750 O O . PHE B 1 169 ? 24.826 74.508 87.481 1.00 56.03 166 PHE B O 1
ATOM 3758 N N . ASP B 1 170 ? 25.674 72.736 88.581 1.00 53.29 167 ASP B N 1
ATOM 3759 C CA . ASP B 1 170 ? 27.048 73.021 88.198 1.00 48.18 167 ASP B CA 1
ATOM 3760 C C . ASP B 1 170 ? 27.204 72.929 86.686 1.00 47.76 167 ASP B C 1
ATOM 3761 O O . ASP B 1 170 ? 27.775 73.820 86.064 1.00 47.42 167 ASP B O 1
ATOM 3766 N N . LYS B 1 171 ? 26.678 71.857 86.101 1.00 56.56 168 LYS B N 1
ATOM 3767 C CA . LYS B 1 171 ? 26.745 71.653 84.658 1.00 56.27 168 LYS B CA 1
ATOM 3768 C C . LYS B 1 171 ? 26.163 72.826 83.880 1.00 51.58 168 LYS B C 1
ATOM 3769 O O . LYS B 1 171 ? 26.833 73.412 83.029 1.00 47.90 168 LYS B O 1
ATOM 3775 N N . LEU B 1 172 ? 24.914 73.165 84.179 1.00 48.40 169 LEU B N 1
ATOM 3776 C CA . LEU B 1 172 ? 24.220 74.225 83.459 1.00 42.12 169 LEU B CA 1
ATOM 3777 C C . LEU B 1 172 ? 24.850 75.595 83.686 1.00 38.21 169 LEU B C 1
ATOM 3778 O O . LEU B 1 172 ? 24.919 76.408 82.765 1.00 44.12 169 LEU B O 1
ATOM 3783 N N . SER B 1 173 ? 25.312 75.846 84.908 1.00 39.92 170 SER B N 1
ATOM 3784 C CA . SER B 1 173 ? 25.965 77.113 85.231 1.00 39.87 170 SER B CA 1
ATOM 3785 C C . SER B 1 173 ? 27.239 77.303 84.412 1.00 44.50 170 SER B C 1
ATOM 3786 O O . SER B 1 173 ? 27.512 78.398 83.923 1.00 43.02 170 SER B O 1
ATOM 3789 N N . GLU B 1 174 ? 28.011 76.228 84.267 1.00 52.20 171 GLU B N 1
ATOM 3790 C CA . GLU B 1 174 ? 29.229 76.250 83.463 1.00 49.42 171 GLU B CA 1
ATOM 3791 C C . GLU B 1 174 ? 28.894 76.376 81.981 1.00 53.22 171 GLU B C 1
ATOM 3792 O O . GLU B 1 174 ? 29.628 77.000 81.216 1.00 59.28 171 GLU B O 1
ATOM 3798 N N . ALA B 1 175 ? 27.779 75.773 81.584 1.00 53.89 172 ALA B N 1
ATOM 3799 C CA . ALA B 1 175 ? 27.330 75.831 80.200 1.00 56.07 172 ALA B CA 1
ATOM 3800 C C . ALA B 1 175 ? 26.838 77.231 79.855 1.00 50.97 172 ALA B C 1
ATOM 3801 O O . ALA B 1 175 ? 27.069 77.727 78.752 1.00 49.72 172 ALA B O 1
ATOM 3803 N N . GLY B 1 176 ? 26.164 77.865 80.808 1.00 46.83 173 GLY B N 1
ATOM 3804 C CA . GLY B 1 176 ? 25.622 79.196 80.606 1.00 35.01 173 GLY B CA 1
ATOM 3805 C C . GLY B 1 176 ? 26.701 80.248 80.455 1.00 51.42 173 GLY B C 1
ATOM 3806 O O . GLY B 1 176 ? 26.615 81.117 79.588 1.00 59.13 173 GLY B O 1
ATOM 3807 N N . ALA B 1 177 ? 27.719 80.167 81.306 1.00 48.75 174 ALA B N 1
ATOM 3808 C CA . ALA B 1 177 ? 28.841 81.096 81.264 1.00 41.87 174 ALA B CA 1
ATOM 3809 C C . ALA B 1 177 ? 29.538 81.029 79.912 1.00 42.09 174 ALA B C 1
ATOM 3810 O O . ALA B 1 177 ? 29.913 82.053 79.342 1.00 49.14 174 ALA B O 1
ATOM 3812 N N . HIS B 1 178 ? 29.705 79.812 79.405 1.00 45.49 175 HIS B N 1
ATOM 3813 C CA . HIS B 1 178 ? 30.335 79.597 78.108 1.00 49.63 175 HIS B CA 1
ATOM 3814 C C . HIS B 1 178 ? 29.453 80.092 76.970 1.00 49.22 175 HIS B C 1
ATOM 3815 O O . HIS B 1 178 ? 29.937 80.725 76.032 1.00 54.16 175 HIS B O 1
ATOM 3822 N N . LEU B 1 179 ? 28.160 79.798 77.056 1.00 48.34 176 LEU B N 1
ATOM 3823 C CA . LEU B 1 179 ? 27.222 80.185 76.010 1.00 45.05 176 LEU B CA 1
ATOM 3824 C C . LEU B 1 179 ? 27.139 81.702 75.886 1.00 52.27 176 LEU B C 1
ATOM 3825 O O . LEU B 1 179 ? 27.064 82.239 74.781 1.00 56.16 176 LEU B O 1
ATOM 3830 N N . LEU B 1 180 ? 27.162 82.385 77.025 1.00 53.07 177 LEU B N 1
ATOM 3831 C CA . LEU B 1 180 ? 27.135 83.841 77.041 1.00 51.01 177 LEU B CA 1
ATOM 3832 C C . LEU B 1 180 ? 28.380 84.407 76.375 1.00 55.70 177 LEU B C 1
ATOM 3833 O O . LEU B 1 180 ? 28.306 85.375 75.618 1.00 65.82 177 LEU B O 1
ATOM 3838 N N . SER B 1 181 ? 29.522 83.792 76.664 1.00 50.65 178 SER B N 1
ATOM 3839 C CA . SER B 1 181 ? 30.795 84.218 76.100 1.00 54.35 178 SER B CA 1
ATOM 3840 C C . SER B 1 181 ? 30.777 84.149 74.578 1.00 62.03 178 SER B C 1
ATOM 3841 O O . SER B 1 181 ? 31.332 85.013 73.903 1.00 62.23 178 SER B O 1
ATOM 3844 N N . LYS B 1 182 ? 30.137 83.115 74.046 1.00 68.26 179 LYS B N 1
ATOM 3845 C CA . LYS B 1 182 ? 29.993 82.961 72.605 1.00 69.58 179 LYS B CA 1
ATOM 3846 C C . LYS B 1 182 ? 28.938 83.931 72.084 1.00 70.92 179 LYS B C 1
ATOM 3847 O O . LYS B 1 182 ? 28.990 84.370 70.935 1.00 70.33 179 LYS B O 1
ATOM 3853 N N . THR B 1 183 ? 27.995 84.277 72.953 1.00 65.81 180 THR B N 1
ATOM 3854 C CA . THR B 1 183 ? 26.831 85.069 72.569 1.00 57.58 180 THR B CA 1
ATOM 3855 C C . THR B 1 183 ? 27.111 86.565 72.441 1.00 58.65 180 THR B C 1
ATOM 3856 O O . THR B 1 183 ? 26.727 87.188 71.450 1.00 65.98 180 THR B O 1
ATOM 3860 N N . VAL B 1 184 ? 27.775 87.135 73.442 1.00 51.93 181 VAL B N 1
ATOM 3861 C CA . VAL B 1 184 ? 27.995 88.584 73.503 1.00 51.93 181 VAL B CA 1
ATOM 3862 C C . VAL B 1 184 ? 28.626 89.210 72.244 1.00 60.26 181 VAL B C 1
ATOM 3863 O O . VAL B 1 184 ? 28.121 90.217 71.748 1.00 68.53 181 VAL B O 1
ATOM 3867 N N . PRO B 1 185 ? 29.720 88.624 71.717 1.00 53.34 182 PRO B N 1
ATOM 3868 C CA . PRO B 1 185 ? 30.268 89.214 70.489 1.00 50.71 182 PRO B CA 1
ATOM 3869 C C . PRO B 1 185 ? 29.295 89.135 69.315 1.00 51.22 182 PRO B C 1
ATOM 3870 O O . PRO B 1 185 ? 29.228 90.067 68.517 1.00 59.92 182 PRO B O 1
ATOM 3874 N N . LEU B 1 186 ? 28.549 88.040 69.217 1.00 51.19 183 LEU B N 1
ATOM 3875 C CA . LEU B 1 186 ? 27.594 87.870 68.128 1.00 54.83 183 LEU B CA 1
ATOM 3876 C C . LEU B 1 186 ? 26.444 88.861 68.266 1.00 61.92 183 LEU B C 1
ATOM 3877 O O . LEU B 1 186 ? 25.924 89.366 67.271 1.00 72.59 183 LEU B O 1
ATOM 3882 N N . LEU B 1 187 ? 26.058 89.133 69.508 1.00 61.10 184 LEU B N 1
ATOM 3883 C CA . LEU B 1 187 ? 24.972 90.062 69.796 1.00 56.66 184 LEU B CA 1
ATOM 3884 C C . LEU B 1 187 ? 25.337 91.479 69.373 1.00 56.10 184 LEU B C 1
ATOM 3885 O O . LEU B 1 187 ? 24.578 92.142 68.666 1.00 67.17 184 LEU B O 1
ATOM 3890 N N . ILE B 1 188 ? 26.506 91.932 69.813 1.00 55.59 185 ILE B N 1
ATOM 3891 C CA . ILE B 1 188 ? 26.989 93.273 69.502 1.00 63.96 185 ILE B CA 1
ATOM 3892 C C . ILE B 1 188 ? 27.191 93.460 67.998 1.00 65.20 185 ILE B C 1
ATOM 3893 O O . ILE B 1 188 ? 26.949 94.540 67.456 1.00 59.08 185 ILE B O 1
ATOM 3898 N N . GLN B 1 189 ? 27.611 92.396 67.321 1.00 69.81 186 GLN B N 1
ATOM 3899 C CA . GLN B 1 189 ? 27.810 92.449 65.877 1.00 76.81 186 GLN B CA 1
ATOM 3900 C C . GLN B 1 189 ? 26.498 92.280 65.109 1.00 77.20 186 GLN B C 1
ATOM 3901 O O . GLN B 1 189 ? 26.497 92.190 63.882 1.00 79.73 186 GLN B O 1
ATOM 3907 N N . GLY B 1 190 ? 25.388 92.233 65.842 1.00 78.27 187 GLY B N 1
ATOM 3908 C CA . GLY B 1 190 ? 24.061 92.217 65.249 1.00 81.14 187 GLY B CA 1
ATOM 3909 C C . GLY B 1 190 ? 23.756 91.030 64.354 1.00 81.73 187 GLY B C 1
ATOM 3910 O O . GLY B 1 190 ? 22.763 91.034 63.626 1.00 78.52 187 GLY B O 1
ATOM 3911 N N . LYS B 1 191 ? 24.607 90.011 64.409 1.00 84.44 188 LYS B N 1
ATOM 3912 C CA . LYS B 1 191 ? 24.426 88.822 63.585 1.00 91.45 188 LYS B CA 1
ATOM 3913 C C . LYS B 1 191 ? 23.599 87.774 64.321 1.00 86.70 188 LYS B C 1
ATOM 3914 O O . LYS B 1 191 ? 23.507 86.622 63.895 1.00 84.98 188 LYS B O 1
ATOM 3920 N N . LEU B 1 192 ? 22.998 88.192 65.430 1.00 81.77 189 LEU B N 1
ATOM 3921 C CA . LEU B 1 192 ? 22.102 87.340 66.199 1.00 72.77 189 LEU B CA 1
ATOM 3922 C C . LEU B 1 192 ? 20.662 87.784 66.005 1.00 68.38 189 LEU B C 1
ATOM 3923 O O . LEU B 1 192 ? 20.283 88.882 66.412 1.00 72.27 189 LEU B O 1
ATOM 3928 N N . GLU B 1 193 ? 19.860 86.929 65.380 1.00 65.15 190 GLU B N 1
ATOM 3929 C CA . GLU B 1 193 ? 18.449 87.230 65.184 1.00 75.08 190 GLU B CA 1
ATOM 3930 C C . GLU B 1 193 ? 17.594 86.546 66.244 1.00 72.93 190 GLU B C 1
ATOM 3931 O O . GLU B 1 193 ? 17.665 85.329 66.417 1.00 72.80 190 GLU B O 1
ATOM 3937 N N . PRO B 1 194 ? 16.783 87.337 66.961 1.00 67.16 191 PRO B N 1
ATOM 3938 C CA . PRO B 1 194 ? 15.933 86.846 68.050 1.00 70.44 191 PRO B CA 1
ATOM 3939 C C . PRO B 1 194 ? 14.833 85.904 67.570 1.00 77.49 191 PRO B C 1
ATOM 3940 O O . PRO B 1 194 ? 13.993 86.292 66.757 1.00 84.71 191 PRO B O 1
ATOM 3944 N N . ILE B 1 195 ? 14.849 84.673 68.070 1.00 74.32 192 ILE B N 1
ATOM 3945 C CA . ILE B 1 195 ? 13.741 83.753 67.866 1.00 72.43 192 ILE B CA 1
ATOM 3946 C C . ILE B 1 195 ? 12.639 84.172 68.826 1.00 68.52 192 ILE B C 1
ATOM 3947 O O . ILE B 1 195 ? 12.919 84.707 69.896 1.00 71.81 192 ILE B O 1
ATOM 3952 N N . LYS B 1 196 ? 11.388 83.944 68.446 1.00 64.17 193 LYS B N 1
ATOM 3953 C CA . LYS B 1 196 ? 10.278 84.202 69.351 1.00 61.53 193 LYS B CA 1
ATOM 3954 C C . LYS B 1 196 ? 9.821 82.895 69.990 1.00 67.06 193 LYS B C 1
ATOM 3955 O O . LYS B 1 196 ? 9.607 81.901 69.294 1.00 71.79 193 LYS B O 1
ATOM 3961 N N . GLN B 1 197 ? 9.686 82.896 71.313 1.00 62.20 194 GLN B N 1
ATOM 3962 C CA . GLN B 1 197 ? 9.192 81.723 72.023 1.00 59.33 194 GLN B CA 1
ATOM 3963 C C . GLN B 1 197 ? 7.778 81.406 71.560 1.00 73.66 194 GLN B C 1
ATOM 3964 O O . GLN B 1 197 ? 6.916 82.284 71.532 1.00 76.73 194 GLN B O 1
ATOM 3970 N N . ASN B 1 198 ? 7.540 80.152 71.196 1.00 77.02 195 ASN B N 1
ATOM 3971 C CA . ASN B 1 198 ? 6.215 79.742 70.753 1.00 73.24 195 ASN B CA 1
ATOM 3972 C C . ASN B 1 198 ? 5.289 79.502 71.941 1.00 73.06 195 ASN B C 1
ATOM 3973 O O . ASN B 1 198 ? 5.519 78.599 72.745 1.00 77.85 195 ASN B O 1
ATOM 3978 N N . GLU B 1 199 ? 4.242 80.315 72.043 1.00 75.81 196 GLU B N 1
ATOM 3979 C CA . GLU B 1 199 ? 3.329 80.261 73.184 1.00 75.60 196 GLU B CA 1
ATOM 3980 C C . GLU B 1 199 ? 2.542 78.955 73.288 1.00 74.44 196 GLU B C 1
ATOM 3981 O O . GLU B 1 199 ? 1.918 78.683 74.313 1.00 74.97 196 GLU B O 1
ATOM 3987 N N . GLU B 1 200 ? 2.576 78.150 72.231 1.00 75.45 197 GLU B N 1
ATOM 3988 C CA . GLU B 1 200 ? 1.873 76.874 72.224 1.00 84.59 197 GLU B CA 1
ATOM 3989 C C . GLU B 1 200 ? 2.614 75.837 73.062 1.00 86.20 197 GLU B C 1
ATOM 3990 O O . GLU B 1 200 ? 2.016 74.885 73.564 1.00 93.47 197 GLU B O 1
ATOM 3996 N N . GLU B 1 201 ? 3.918 76.037 73.222 1.00 79.07 198 GLU B N 1
ATOM 3997 C CA . GLU B 1 201 ? 4.780 75.022 73.817 1.00 73.44 198 GLU B CA 1
ATOM 3998 C C . GLU B 1 201 ? 5.351 75.413 75.180 1.00 66.08 198 GLU B C 1
ATOM 3999 O O . GLU B 1 201 ? 6.216 74.721 75.717 1.00 66.03 198 GLU B O 1
ATOM 4005 N N . VAL B 1 202 ? 4.860 76.514 75.738 1.00 61.67 199 VAL B N 1
ATOM 4006 C CA . VAL B 1 202 ? 5.365 77.013 77.013 1.00 58.73 199 VAL B CA 1
ATOM 4007 C C . VAL B 1 202 ? 4.956 76.110 78.174 1.00 57.34 199 VAL B C 1
ATOM 4008 O O . VAL B 1 202 ? 3.811 75.667 78.253 1.00 58.61 199 VAL B O 1
ATOM 4012 N N . THR B 1 203 ? 5.904 75.830 79.063 1.00 57.21 200 THR B N 1
ATOM 4013 C CA . THR B 1 203 ? 5.618 75.115 80.302 1.00 59.30 200 THR B CA 1
ATOM 4014 C C . THR B 1 203 ? 6.234 75.861 81.480 1.00 60.78 200 THR B C 1
ATOM 4015 O O . THR B 1 203 ? 7.410 76.211 81.451 1.00 55.01 200 THR B O 1
ATOM 4019 N N . PHE B 1 204 ? 5.438 76.110 82.513 1.00 67.07 201 PHE B N 1
ATOM 4020 C CA . PHE B 1 204 ? 5.917 76.861 83.670 1.00 59.35 201 PHE B CA 1
ATOM 4021 C C . PHE B 1 204 ? 6.519 75.955 84.741 1.00 52.71 201 PHE B C 1
ATOM 4022 O O . PHE B 1 204 ? 5.811 75.181 85.384 1.00 54.72 201 PHE B O 1
ATOM 4030 N N . ALA B 1 205 ? 7.830 76.060 84.928 1.00 51.15 202 ALA B N 1
ATOM 4031 C CA . ALA B 1 205 ? 8.510 75.353 86.002 1.00 53.02 202 ALA B CA 1
ATOM 4032 C C . ALA B 1 205 ? 8.401 76.132 87.309 1.00 51.10 202 ALA B C 1
ATOM 4033 O O . ALA B 1 205 ? 9.372 76.733 87.769 1.00 45.19 202 ALA B O 1
ATOM 4035 N N . TYR B 1 206 ? 7.218 76.109 87.909 1.00 54.73 203 TYR B N 1
ATOM 4036 C CA . TYR B 1 206 ? 6.952 76.889 89.115 1.00 62.21 203 TYR B CA 1
ATOM 4037 C C . TYR B 1 206 ? 7.763 76.450 90.329 1.00 67.37 203 TYR B C 1
ATOM 4038 O O . TYR B 1 206 ? 8.170 75.293 90.438 1.00 71.29 203 TYR B O 1
ATOM 4047 N N . ASN B 1 207 ? 7.981 77.397 91.238 1.00 75.46 204 ASN B N 1
ATOM 4048 C CA . ASN B 1 207 ? 8.733 77.175 92.469 1.00 74.34 204 ASN B CA 1
ATOM 4049 C C . ASN B 1 207 ? 8.152 76.037 93.303 1.00 70.95 204 ASN B C 1
ATOM 4050 O O . ASN B 1 207 ? 6.949 76.004 93.561 1.00 72.36 204 ASN B O 1
ATOM 4055 N N . ILE B 1 208 ? 9.014 75.118 93.730 1.00 69.51 205 ILE B N 1
ATOM 4056 C CA . ILE B 1 208 ? 8.590 73.909 94.437 1.00 67.77 205 ILE B CA 1
ATOM 4057 C C . ILE B 1 208 ? 7.917 74.195 95.778 1.00 65.80 205 ILE B C 1
ATOM 4058 O O . ILE B 1 208 ? 8.539 74.736 96.693 1.00 70.25 205 ILE B O 1
ATOM 4063 N N . LYS B 1 209 ? 6.647 73.817 95.891 1.00 59.36 206 LYS B N 1
ATOM 4064 C CA . LYS B 1 209 ? 5.911 73.962 97.142 1.00 66.03 206 LYS B CA 1
ATOM 4065 C C . LYS B 1 209 ? 6.361 72.903 98.143 1.00 71.86 206 LYS B C 1
ATOM 4066 O O . LYS B 1 209 ? 6.893 71.864 97.753 1.00 76.37 206 LYS B O 1
ATOM 4072 N N . ARG B 1 210 ? 6.146 73.168 99.430 1.00 76.23 207 ARG B N 1
ATOM 4073 C CA . ARG B 1 210 ? 6.627 72.283 100.491 1.00 75.79 207 ARG B CA 1
ATOM 4074 C C . ARG B 1 210 ? 5.988 70.896 100.421 1.00 72.88 207 ARG B C 1
ATOM 4075 O O . ARG B 1 210 ? 6.669 69.885 100.593 1.00 68.15 207 ARG B O 1
ATOM 4083 N N . GLU B 1 211 ? 4.684 70.850 100.169 1.00 75.40 208 GLU B N 1
ATOM 4084 C CA . GLU B 1 211 ? 3.972 69.577 100.095 1.00 79.94 208 GLU B CA 1
ATOM 4085 C C . GLU B 1 211 ? 4.409 68.742 98.893 1.00 74.78 208 GLU B C 1
ATOM 4086 O O . GLU B 1 211 ? 4.117 67.548 98.817 1.00 70.14 208 GLU B O 1
ATOM 4092 N N . GLN B 1 212 ? 5.117 69.372 97.961 1.00 68.22 209 GLN B N 1
ATOM 4093 C CA . GLN B 1 212 ? 5.519 68.703 96.729 1.00 61.89 209 GLN B CA 1
ATOM 4094 C C . GLN B 1 212 ? 6.871 67.999 96.838 1.00 66.50 209 GLN B C 1
ATOM 4095 O O . GLN B 1 212 ? 7.379 67.465 95.853 1.00 69.83 209 GLN B O 1
ATOM 4101 N N . GLU B 1 213 ? 7.446 67.997 98.037 1.00 72.15 210 GLU B N 1
ATOM 4102 C CA . GLU B 1 213 ? 8.664 67.237 98.298 1.00 70.28 210 GLU B CA 1
ATOM 4103 C C . GLU B 1 213 ? 8.295 65.809 98.681 1.00 73.07 210 GLU B C 1
ATOM 4104 O O . GLU B 1 213 ? 9.137 64.911 98.674 1.00 72.15 210 GLU B O 1
ATOM 4110 N N . LYS B 1 214 ? 7.024 65.614 99.018 1.00 70.49 211 LYS B N 1
ATOM 4111 C CA . LYS B 1 214 ? 6.530 64.324 99.481 1.00 67.94 211 LYS B CA 1
ATOM 4112 C C . LYS B 1 214 ? 6.566 63.286 98.369 1.00 66.13 211 LYS B C 1
ATOM 4113 O O . LYS B 1 214 ? 6.062 63.523 97.272 1.00 65.66 211 LYS B O 1
ATOM 4119 N N . ILE B 1 215 ? 7.166 62.136 98.659 1.00 63.31 212 ILE B N 1
ATOM 4120 C CA . ILE B 1 215 ? 7.266 61.052 97.689 1.00 62.08 212 ILE B CA 1
ATOM 4121 C C . ILE B 1 215 ? 5.913 60.393 97.448 1.00 71.09 212 ILE B C 1
ATOM 4122 O O . ILE B 1 215 ? 5.297 59.865 98.374 1.00 80.97 212 ILE B O 1
ATOM 4127 N N . ASP B 1 216 ? 5.454 60.431 96.202 1.00 66.69 213 ASP B N 1
ATOM 4128 C CA . ASP B 1 216 ? 4.236 59.730 95.817 1.00 68.11 213 ASP B CA 1
ATOM 4129 C C . ASP B 1 216 ? 4.602 58.309 95.403 1.00 72.50 213 ASP B C 1
ATOM 4130 O O . ASP B 1 216 ? 5.081 58.077 94.292 1.00 75.55 213 ASP B O 1
ATOM 4135 N N . TRP B 1 217 ? 4.374 57.360 96.303 1.00 66.91 214 TRP B N 1
ATOM 4136 C CA . TRP B 1 217 ? 4.771 55.978 96.066 1.00 67.76 214 TRP B CA 1
ATOM 4137 C C . TRP B 1 217 ? 3.934 55.292 94.985 1.00 77.16 214 TRP B C 1
ATOM 4138 O O . TRP B 1 217 ? 4.327 54.251 94.460 1.00 75.92 214 TRP B O 1
ATOM 4149 N N . THR B 1 218 ? 2.788 55.880 94.647 1.00 80.72 215 THR B N 1
ATOM 4150 C CA . THR B 1 218 ? 1.915 55.314 93.618 1.00 77.74 215 THR B CA 1
ATOM 4151 C C . THR B 1 218 ? 2.432 55.559 92.204 1.00 76.60 215 THR B C 1
ATOM 4152 O O . THR B 1 218 ? 1.876 55.040 91.235 1.00 76.34 215 THR B O 1
ATOM 4156 N N . LYS B 1 219 ? 3.488 56.356 92.087 1.00 71.74 216 LYS B N 1
ATOM 4157 C CA . LYS B 1 219 ? 4.117 56.594 90.796 1.00 64.70 216 LYS B CA 1
ATOM 4158 C C . LYS B 1 219 ? 4.953 55.384 90.410 1.00 60.18 216 LYS B C 1
ATOM 4159 O O . LYS B 1 219 ? 5.224 54.519 91.243 1.00 55.88 216 LYS B O 1
ATOM 4165 N N . THR B 1 220 ? 5.354 55.318 89.145 1.00 56.47 217 THR B N 1
ATOM 4166 C CA . THR B 1 220 ? 6.291 54.292 88.715 1.00 54.31 217 THR B CA 1
ATOM 4167 C C . THR B 1 220 ? 7.607 54.503 89.448 1.00 54.31 217 THR B C 1
ATOM 4168 O O . THR B 1 220 ? 7.955 55.631 89.796 1.00 59.44 217 THR B O 1
ATOM 4172 N N . GLY B 1 221 ? 8.330 53.415 89.690 1.00 58.83 218 GLY B N 1
ATOM 4173 C CA . GLY B 1 221 ? 9.602 53.488 90.383 1.00 50.68 218 GLY B CA 1
ATOM 4174 C C . GLY B 1 221 ? 10.628 54.298 89.618 1.00 49.24 218 GLY B C 1
ATOM 4175 O O . GLY B 1 221 ? 11.603 54.779 90.192 1.00 56.28 218 GLY B O 1
ATOM 4176 N N . GLU B 1 222 ? 10.409 54.442 88.314 1.00 57.13 219 GLU B N 1
ATOM 4177 C CA . GLU B 1 222 ? 11.251 55.297 87.490 1.00 53.23 219 GLU B CA 1
ATOM 4178 C C . GLU B 1 222 ? 11.005 56.770 87.808 1.00 53.79 219 GLU B C 1
ATOM 4179 O O . GLU B 1 222 ? 11.923 57.587 87.753 1.00 54.07 219 GLU B O 1
ATOM 4185 N N . GLU B 1 223 ? 9.762 57.103 88.144 1.00 51.47 220 GLU B N 1
ATOM 4186 C CA . GLU B 1 223 ? 9.403 58.480 88.462 1.00 46.96 220 GLU B CA 1
ATOM 4187 C C . GLU B 1 223 ? 9.917 58.889 89.837 1.00 54.88 220 GLU B C 1
ATOM 4188 O O . GLU B 1 223 ? 10.484 59.969 89.999 1.00 63.19 220 GLU B O 1
ATOM 4194 N N . VAL B 1 224 ? 9.717 58.017 90.821 1.00 46.79 221 VAL B N 1
ATOM 4195 C CA . VAL B 1 224 ? 10.160 58.270 92.189 1.00 47.57 221 VAL B CA 1
ATOM 4196 C C . VAL B 1 224 ? 11.677 58.461 92.258 1.00 48.70 221 VAL B C 1
ATOM 4197 O O . VAL B 1 224 ? 12.181 59.258 93.049 1.00 48.45 221 VAL B O 1
ATOM 4201 N N . TYR B 1 225 ? 12.396 57.732 91.410 1.00 53.77 222 TYR B N 1
ATOM 4202 C CA . TYR B 1 225 ? 13.851 57.840 91.333 1.00 51.84 222 TYR B CA 1
ATOM 4203 C C . TYR B 1 225 ? 14.294 59.220 90.852 1.00 56.04 222 TYR B C 1
ATOM 4204 O O . TYR B 1 225 ? 15.115 59.875 91.495 1.00 58.55 222 TYR B O 1
ATOM 4213 N N . ASN B 1 226 ? 13.747 59.659 89.721 1.00 60.74 223 ASN B N 1
ATOM 4214 C CA . ASN B 1 226 ? 14.033 60.993 89.202 1.00 59.36 223 ASN B CA 1
ATOM 4215 C C . ASN B 1 226 ? 13.472 62.075 90.119 1.00 62.27 223 ASN B C 1
ATOM 4216 O O . ASN B 1 226 ? 13.923 63.221 90.098 1.00 58.90 223 ASN B O 1
ATOM 4221 N N . HIS B 1 227 ? 12.480 61.696 90.920 1.00 61.94 224 HIS B N 1
ATOM 4222 C CA . HIS B 1 227 ? 11.918 62.575 91.936 1.00 58.16 224 HIS B CA 1
ATOM 4223 C C . HIS B 1 227 ? 12.903 62.754 93.085 1.00 57.83 224 HIS B C 1
ATOM 4224 O O . HIS B 1 227 ? 13.077 63.858 93.600 1.00 58.90 224 HIS B O 1
ATOM 4231 N N . ILE B 1 228 ? 13.543 61.659 93.484 1.00 60.45 225 ILE B N 1
ATOM 4232 C CA . ILE B 1 228 ? 14.511 61.691 94.573 1.00 62.04 225 ILE B CA 1
ATOM 4233 C C . ILE B 1 228 ? 15.778 62.444 94.174 1.00 58.88 225 ILE B C 1
ATOM 4234 O O . ILE B 1 228 ? 16.241 63.322 94.901 1.00 53.81 225 ILE B O 1
ATOM 4239 N N . ARG B 1 229 ? 16.333 62.108 93.014 1.00 59.87 226 ARG B N 1
ATOM 4240 C CA . ARG B 1 229 ? 17.538 62.780 92.546 1.00 55.75 226 ARG B CA 1
ATOM 4241 C C . ARG B 1 229 ? 17.235 64.194 92.065 1.00 60.98 226 ARG B C 1
ATOM 4242 O O . ARG B 1 229 ? 18.132 65.028 91.957 1.00 68.56 226 ARG B O 1
ATOM 4250 N N . GLY B 1 230 ? 15.963 64.459 91.790 1.00 60.24 227 GLY B N 1
ATOM 4251 C CA . GLY B 1 230 ? 15.544 65.768 91.325 1.00 42.94 227 GLY B CA 1
ATOM 4252 C C . GLY B 1 230 ? 15.486 66.803 92.431 1.00 40.65 227 GLY B C 1
ATOM 4253 O O . GLY B 1 230 ? 15.518 68.001 92.166 1.00 40.48 227 GLY B O 1
ATOM 4254 N N . LEU B 1 231 ? 15.399 66.341 93.673 1.00 43.92 228 LEU B N 1
ATOM 4255 C CA . LEU B 1 231 ? 15.309 67.242 94.814 1.00 40.52 228 LEU B CA 1
ATOM 4256 C C . LEU B 1 231 ? 16.589 67.212 95.648 1.00 45.19 228 LEU B C 1
ATOM 4257 O O . LEU B 1 231 ? 16.638 67.759 96.745 1.00 52.77 228 LEU B O 1
ATOM 4262 N N . ASN B 1 232 ? 17.622 66.571 95.112 1.00 47.78 229 ASN B N 1
ATOM 4263 C CA . ASN B 1 232 ? 18.916 66.459 95.780 1.00 47.77 229 ASN B CA 1
ATOM 4264 C C . ASN B 1 232 ? 19.887 67.480 95.194 1.00 44.81 229 ASN B C 1
ATOM 4265 O O . ASN B 1 232 ? 20.023 67.558 93.970 1.00 41.04 229 ASN B O 1
ATOM 4270 N N . PRO B 1 233 ? 20.582 68.255 96.051 1.00 49.84 230 PRO B N 1
ATOM 4271 C CA . PRO B 1 233 ? 20.624 68.267 97.520 1.00 56.96 230 PRO B CA 1
ATOM 4272 C C . PRO B 1 233 ? 19.669 69.247 98.212 1.00 60.46 230 PRO B C 1
ATOM 4273 O O . PRO B 1 233 ? 19.690 69.346 99.437 1.00 65.17 230 PRO B O 1
ATOM 4277 N N A TRP B 1 234 ? 18.885 69.989 97.436 0.61 57.62 231 TRP B N 1
ATOM 4278 N N B TRP B 1 234 ? 18.863 69.969 97.440 0.39 57.26 231 TRP B N 1
ATOM 4279 C CA A TRP B 1 234 ? 17.822 70.827 97.987 0.61 54.76 231 TRP B CA 1
ATOM 4280 C CA B TRP B 1 234 ? 17.817 70.812 98.009 0.39 55.09 231 TRP B CA 1
ATOM 4281 C C A TRP B 1 234 ? 16.642 70.835 97.021 0.61 54.89 231 TRP B C 1
ATOM 4282 C C B TRP B 1 234 ? 16.647 70.847 97.033 0.39 54.86 231 TRP B C 1
ATOM 4283 O O A TRP B 1 234 ? 16.841 70.894 95.807 0.61 54.25 231 TRP B O 1
ATOM 4284 O O B TRP B 1 234 ? 16.858 70.934 95.823 0.39 54.03 231 TRP B O 1
ATOM 4305 N N . PRO B 1 235 ? 15.408 70.778 97.549 1.00 55.71 232 PRO B N 1
ATOM 4306 C CA . PRO B 1 235 ? 15.044 70.751 98.972 1.00 52.46 232 PRO B CA 1
ATOM 4307 C C . PRO B 1 235 ? 15.001 69.369 99.622 1.00 57.53 232 PRO B C 1
ATOM 4308 O O . PRO B 1 235 ? 14.592 69.294 100.779 1.00 64.65 232 PRO B O 1
ATOM 4312 N N . VAL B 1 236 ? 15.394 68.320 98.902 1.00 60.86 233 VAL B N 1
ATOM 4313 C CA . VAL B 1 236 ? 15.364 66.942 99.412 1.00 59.68 233 VAL B CA 1
ATOM 4314 C C . VAL B 1 236 ? 13.962 66.365 99.629 1.00 63.15 233 VAL B C 1
ATOM 4315 O O . VAL B 1 236 ? 13.179 66.869 100.444 1.00 61.56 233 VAL B O 1
ATOM 4319 N N . ALA B 1 237 ? 13.664 65.298 98.892 1.00 61.25 234 ALA B N 1
ATOM 4320 C CA . ALA B 1 237 ? 12.380 64.619 98.998 1.00 59.90 234 ALA B CA 1
ATOM 4321 C C . ALA B 1 237 ? 12.279 63.889 100.327 1.00 61.38 234 ALA B C 1
ATOM 4322 O O . ALA B 1 237 ? 13.292 63.534 100.926 1.00 69.05 234 ALA B O 1
ATOM 4324 N N . TYR B 1 238 ? 11.054 63.679 100.795 1.00 56.31 235 TYR B N 1
ATOM 4325 C CA . TYR B 1 238 ? 10.845 63.005 102.068 1.00 59.68 235 TYR B CA 1
ATOM 4326 C C . TYR B 1 238 ? 9.702 62.002 102.012 1.00 61.17 235 TYR B C 1
ATOM 4327 O O . TYR B 1 238 ? 8.953 61.947 101.038 1.00 61.37 235 TYR B O 1
ATOM 4336 N N . THR B 1 239 ? 9.580 61.213 103.072 1.00 62.49 236 THR B N 1
ATOM 4337 C CA . THR B 1 239 ? 8.475 60.277 103.218 1.00 62.72 236 THR B CA 1
ATOM 4338 C C . THR B 1 239 ? 8.221 60.031 104.702 1.00 64.44 236 THR B C 1
ATOM 4339 O O . THR B 1 239 ? 8.780 60.720 105.556 1.00 66.27 236 THR B O 1
ATOM 4343 N N . THR B 1 240 ? 7.375 59.054 105.006 1.00 70.61 237 THR B N 1
ATOM 4344 C CA . THR B 1 240 ? 7.036 58.741 106.389 1.00 76.22 237 THR B CA 1
ATOM 4345 C C . THR B 1 240 ? 7.525 57.350 106.790 1.00 70.54 237 THR B C 1
ATOM 4346 O O . THR B 1 240 ? 7.197 56.360 106.140 1.00 72.91 237 THR B O 1
ATOM 4350 N N . LEU B 1 241 ? 8.319 57.289 107.856 1.00 67.20 238 LEU B N 1
ATOM 4351 C CA . LEU B 1 241 ? 8.762 56.019 108.427 1.00 71.35 238 LEU B CA 1
ATOM 4352 C C . LEU B 1 241 ? 8.351 55.905 109.895 1.00 77.64 238 LEU B C 1
ATOM 4353 O O . LEU B 1 241 ? 8.779 56.702 110.728 1.00 80.31 238 LEU B O 1
ATOM 4358 N N . ALA B 1 242 ? 7.524 54.907 110.197 1.00 84.61 239 ALA B N 1
ATOM 4359 C CA . ALA B 1 242 ? 6.980 54.708 111.541 1.00 90.59 239 ALA B CA 1
ATOM 4360 C C . ALA B 1 242 ? 6.289 55.961 112.071 1.00 92.38 239 ALA B C 1
ATOM 4361 O O . ALA B 1 242 ? 6.337 56.247 113.267 1.00 99.99 239 ALA B O 1
ATOM 4363 N N . GLY B 1 243 ? 5.651 56.706 111.175 1.00 86.62 240 GLY B N 1
ATOM 4364 C CA . GLY B 1 243 ? 4.971 57.932 111.551 1.00 92.03 240 GLY B CA 1
ATOM 4365 C C . GLY B 1 243 ? 5.914 59.117 111.641 1.00 97.58 240 GLY B C 1
ATOM 4366 O O . GLY B 1 243 ? 5.553 60.169 112.167 1.00 101.94 240 GLY B O 1
ATOM 4367 N N . GLN B 1 244 ? 7.126 58.947 111.123 1.00 99.56 241 GLN B N 1
ATOM 4368 C CA . GLN B 1 244 ? 8.144 59.990 111.189 1.00 97.63 241 GLN B CA 1
ATOM 4369 C C . GLN B 1 244 ? 8.559 60.473 109.804 1.00 94.17 241 GLN B C 1
ATOM 4370 O O . GLN B 1 244 ? 8.848 59.669 108.918 1.00 95.31 241 GLN B O 1
ATOM 4376 N N . VAL B 1 245 ? 8.582 61.790 109.626 1.00 95.55 242 VAL B N 1
ATOM 4377 C CA . VAL B 1 245 ? 9.052 62.386 108.382 1.00 87.06 242 VAL B CA 1
ATOM 4378 C C . VAL B 1 245 ? 10.519 62.042 108.163 1.00 89.39 242 VAL B C 1
ATOM 4379 O O . VAL B 1 245 ? 11.372 62.369 108.986 1.00 96.89 242 VAL B O 1
ATOM 4383 N N . VAL B 1 246 ? 10.807 61.366 107.057 1.00 82.09 243 VAL B N 1
ATOM 4384 C CA . VAL B 1 246 ? 12.180 61.009 106.730 1.00 77.51 243 VAL B CA 1
ATOM 4385 C C . VAL B 1 246 ? 12.562 61.511 105.346 1.00 79.01 243 VAL B C 1
ATOM 4386 O O . VAL B 1 246 ? 12.053 61.028 104.334 1.00 83.24 243 VAL B O 1
ATOM 4390 N N . LYS B 1 247 ? 13.462 62.487 105.311 1.00 75.84 244 LYS B N 1
ATOM 4391 C CA . LYS B 1 247 ? 13.927 63.043 104.050 1.00 67.83 244 LYS B CA 1
ATOM 4392 C C . LYS B 1 247 ? 14.867 62.081 103.334 1.00 71.61 244 LYS B C 1
ATOM 4393 O O . LYS B 1 247 ? 15.996 61.855 103.766 1.00 74.82 244 LYS B O 1
ATOM 4399 N N . VAL B 1 248 ? 14.376 61.508 102.242 1.00 66.94 245 VAL B N 1
ATOM 4400 C CA . VAL B 1 248 ? 15.142 60.544 101.468 1.00 57.70 245 VAL B CA 1
ATOM 4401 C C . VAL B 1 248 ? 16.068 61.265 100.502 1.00 57.54 245 VAL B C 1
ATOM 4402 O O . VAL B 1 248 ? 15.613 61.941 99.580 1.00 47.00 245 VAL B O 1
ATOM 4406 N N . TRP B 1 249 ? 17.370 61.115 100.717 1.00 61.79 246 TRP B N 1
ATOM 4407 C CA . TRP B 1 249 ? 18.367 61.787 99.892 1.00 58.20 246 TRP B CA 1
ATOM 4408 C C . TRP B 1 249 ? 18.737 60.975 98.655 1.00 59.56 246 TRP B C 1
ATOM 4409 O O . TRP B 1 249 ? 19.075 61.539 97.615 1.00 64.23 246 TRP B O 1
ATOM 4420 N N . TRP B 1 250 ? 18.676 59.653 98.767 1.00 59.00 247 TRP B N 1
ATOM 4421 C CA . TRP B 1 250 ? 18.992 58.801 97.628 1.00 46.75 247 TRP B CA 1
ATOM 4422 C C . TRP B 1 250 ? 18.252 57.468 97.641 1.00 63.30 247 TRP B C 1
ATOM 4423 O O . TRP B 1 250 ? 17.944 56.921 98.699 1.00 64.92 247 TRP B O 1
ATOM 4434 N N . GLY B 1 251 ? 17.972 56.958 96.446 1.00 62.46 248 GLY B N 1
ATOM 4435 C CA . GLY B 1 251 ? 17.329 55.668 96.283 1.00 58.13 248 GLY B CA 1
ATOM 4436 C C . GLY B 1 251 ? 17.778 55.006 94.995 1.00 53.93 248 GLY B C 1
ATOM 4437 O O . GLY B 1 251 ? 18.126 55.689 94.030 1.00 49.53 248 GLY B O 1
ATOM 4438 N N . GLU B 1 252 ? 17.777 53.676 94.978 1.00 52.42 249 GLU B N 1
ATOM 4439 C CA . GLU B 1 252 ? 18.206 52.924 93.803 1.00 54.39 249 GLU B CA 1
ATOM 4440 C C . GLU B 1 252 ? 17.047 52.168 93.164 1.00 56.68 249 GLU B C 1
ATOM 4441 O O . GLU B 1 252 ? 16.204 51.602 93.860 1.00 60.50 249 GLU B O 1
ATOM 4447 N N . LYS B 1 253 ? 17.018 52.155 91.836 1.00 55.29 250 LYS B N 1
ATOM 4448 C CA . LYS B 1 253 ? 16.016 51.392 91.100 1.00 58.21 250 LYS B CA 1
ATOM 4449 C C . LYS B 1 253 ? 16.368 49.906 91.068 1.00 56.97 250 LYS B C 1
ATOM 4450 O O . LYS B 1 253 ? 17.414 49.515 90.549 1.00 58.00 250 LYS B O 1
ATOM 4456 N N . VAL B 1 254 ? 15.488 49.085 91.634 1.00 60.09 251 VAL B N 1
ATOM 4457 C CA . VAL B 1 254 ? 15.717 47.648 91.729 1.00 54.39 251 VAL B CA 1
ATOM 4458 C C . VAL B 1 254 ? 14.491 46.865 91.260 1.00 63.84 251 VAL B C 1
ATOM 4459 O O . VAL B 1 254 ? 13.375 47.385 91.276 1.00 62.52 251 VAL B O 1
ATOM 4463 N N . PRO B 1 255 ? 14.696 45.611 90.825 1.00 62.55 252 PRO B N 1
ATOM 4464 C CA . PRO B 1 255 ? 13.547 44.768 90.479 1.00 64.76 252 PRO B CA 1
ATOM 4465 C C . PRO B 1 255 ? 12.840 44.236 91.723 1.00 66.65 252 PRO B C 1
ATOM 4466 O O . PRO B 1 255 ? 13.485 43.948 92.733 1.00 59.36 252 PRO B O 1
ATOM 4470 N N . VAL B 1 256 ? 11.520 44.116 91.647 1.00 67.02 253 VAL B N 1
ATOM 4471 C CA . VAL B 1 256 ? 10.741 43.564 92.747 1.00 67.93 253 VAL B CA 1
ATOM 4472 C C . VAL B 1 256 ? 10.271 42.156 92.398 1.00 75.92 253 VAL B C 1
ATOM 4473 O O . VAL B 1 256 ? 9.536 41.963 91.429 1.00 81.87 253 VAL B O 1
ATOM 4477 N N . THR B 1 257 ? 10.709 41.183 93.195 1.00 76.39 254 THR B N 1
ATOM 4478 C CA . THR B 1 257 ? 10.462 39.766 92.929 1.00 70.24 254 THR B CA 1
ATOM 4479 C C . THR B 1 257 ? 8.986 39.421 92.778 1.00 73.20 254 THR B C 1
ATOM 4480 O O . THR B 1 257 ? 8.565 38.874 91.759 1.00 70.64 254 THR B O 1
ATOM 4484 N N . LYS B 1 258 ? 8.206 39.732 93.806 1.00 74.95 255 LYS B N 1
ATOM 4485 C CA . LYS B 1 258 ? 6.782 39.433 93.796 1.00 76.93 255 LYS B CA 1
ATOM 4486 C C . LYS B 1 258 ? 5.970 40.675 94.137 1.00 82.10 255 LYS B C 1
ATOM 4487 O O . LYS B 1 258 ? 6.211 41.328 95.154 1.00 84.39 255 LYS B O 1
ATOM 4493 N N . SER B 1 259 ? 5.009 40.989 93.273 1.00 83.55 256 SER B N 1
ATOM 4494 C CA . SER B 1 259 ? 4.288 42.254 93.338 1.00 85.41 256 SER B CA 1
ATOM 4495 C C . SER B 1 259 ? 3.550 42.465 94.654 1.00 82.22 256 SER B C 1
ATOM 4496 O O . SER B 1 259 ? 2.872 41.568 95.155 1.00 77.61 256 SER B O 1
ATOM 4499 N N . ALA B 1 260 ? 3.701 43.664 95.206 1.00 80.87 257 ALA B N 1
ATOM 4500 C CA . ALA B 1 260 ? 3.026 44.050 96.434 1.00 75.41 257 ALA B CA 1
ATOM 4501 C C . ALA B 1 260 ? 2.415 45.428 96.245 1.00 77.35 257 ALA B C 1
ATOM 4502 O O . ALA B 1 260 ? 2.372 45.948 95.130 1.00 83.01 257 ALA B O 1
ATOM 4504 N N . GLU B 1 261 ? 1.951 46.023 97.337 1.00 78.66 258 GLU B N 1
ATOM 4505 C CA . GLU B 1 261 ? 1.336 47.342 97.272 1.00 77.01 258 GLU B CA 1
ATOM 4506 C C . GLU B 1 261 ? 2.350 48.452 97.536 1.00 75.26 258 GLU B C 1
ATOM 4507 O O . GLU B 1 261 ? 3.271 48.291 98.336 1.00 83.97 258 GLU B O 1
ATOM 4513 N N . ALA B 1 262 ? 2.169 49.576 96.851 1.00 65.46 259 ALA B N 1
ATOM 4514 C CA . ALA B 1 262 ? 3.105 50.694 96.914 1.00 65.41 259 ALA B CA 1
ATOM 4515 C C . ALA B 1 262 ? 3.298 51.241 98.327 1.00 67.05 259 ALA B C 1
ATOM 4516 O O . ALA B 1 262 ? 2.362 51.272 99.126 1.00 67.32 259 ALA B O 1
ATOM 4518 N N . GLY B 1 263 ? 4.522 51.669 98.626 1.00 67.58 260 GLY B N 1
ATOM 4519 C CA . GLY B 1 263 ? 4.828 52.313 99.891 1.00 66.74 260 GLY B CA 1
ATOM 4520 C C . GLY B 1 263 ? 5.293 51.364 100.980 1.00 68.16 260 GLY B C 1
ATOM 4521 O O . GLY B 1 263 ? 5.738 51.794 102.044 1.00 64.80 260 GLY B O 1
ATOM 4522 N N . THR B 1 264 ? 5.200 50.068 100.710 1.00 71.92 261 THR B N 1
ATOM 4523 C CA . THR B 1 264 ? 5.526 49.051 101.703 1.00 75.93 261 THR B CA 1
ATOM 4524 C C . THR B 1 264 ? 6.922 48.468 101.480 1.00 69.56 261 THR B C 1
ATOM 4525 O O . THR B 1 264 ? 7.321 48.222 100.342 1.00 62.31 261 THR B O 1
ATOM 4529 N N . ILE B 1 265 ? 7.660 48.254 102.568 1.00 74.29 262 ILE B N 1
ATOM 4530 C CA . ILE B 1 265 ? 8.983 47.639 102.496 1.00 76.31 262 ILE B CA 1
ATOM 4531 C C . ILE B 1 265 ? 8.872 46.183 102.049 1.00 78.40 262 ILE B C 1
ATOM 4532 O O . ILE B 1 265 ? 8.066 45.423 102.583 1.00 82.37 262 ILE B O 1
ATOM 4537 N N . VAL B 1 266 ? 9.680 45.801 101.066 1.00 74.46 263 VAL B N 1
ATOM 4538 C CA . VAL B 1 266 ? 9.607 44.462 100.488 1.00 66.34 263 VAL B CA 1
ATOM 4539 C C . VAL B 1 266 ? 10.893 43.672 100.701 1.00 63.35 263 VAL B C 1
ATOM 4540 O O . VAL B 1 266 ? 10.865 42.510 101.109 1.00 64.97 263 VAL B O 1
ATOM 4544 N N . ALA B 1 267 ? 12.020 44.312 100.417 1.00 73.29 264 ALA B N 1
ATOM 4545 C CA . ALA B 1 267 ? 13.316 43.660 100.541 1.00 73.17 264 ALA B CA 1
ATOM 4546 C C . ALA B 1 267 ? 14.283 44.494 101.374 1.00 71.51 264 ALA B C 1
ATOM 4547 O O . ALA B 1 267 ? 14.396 45.706 101.186 1.00 69.63 264 ALA B O 1
ATOM 4549 N N . ILE B 1 268 ? 14.971 43.840 102.302 1.00 69.05 265 ILE B N 1
ATOM 4550 C CA . ILE B 1 268 ? 16.012 44.492 103.082 1.00 68.41 265 ILE B CA 1
ATOM 4551 C C . ILE B 1 268 ? 17.365 43.984 102.614 1.00 64.08 265 ILE B C 1
ATOM 4552 O O . ILE B 1 268 ? 17.595 42.779 102.569 1.00 65.48 265 ILE B O 1
ATOM 4557 N N . GLU B 1 269 ? 18.258 44.898 102.258 1.00 66.71 266 GLU B N 1
ATOM 4558 C CA . GLU B 1 269 ? 19.561 44.503 101.743 1.00 72.71 266 GLU B CA 1
ATOM 4559 C C . GLU B 1 269 ? 20.700 45.075 102.581 1.00 73.63 266 GLU B C 1
ATOM 4560 O O . GLU B 1 269 ? 20.475 45.579 103.680 1.00 69.13 266 GLU B O 1
ATOM 4566 N N . GLU B 1 270 ? 21.919 44.988 102.059 1.00 77.54 267 GLU B N 1
ATOM 4567 C CA . GLU B 1 270 ? 23.108 45.345 102.828 1.00 84.02 267 GLU B CA 1
ATOM 4568 C C . GLU B 1 270 ? 23.243 46.844 103.078 1.00 83.32 267 GLU B C 1
ATOM 4569 O O . GLU B 1 270 ? 23.530 47.268 104.197 1.00 88.29 267 GLU B O 1
ATOM 4575 N N . ASP B 1 271 ? 23.039 47.643 102.036 1.00 76.89 268 ASP B N 1
ATOM 4576 C CA . ASP B 1 271 ? 23.251 49.084 102.136 1.00 71.62 268 ASP B CA 1
ATOM 4577 C C . ASP B 1 271 ? 21.959 49.898 102.091 1.00 71.09 268 ASP B C 1
ATOM 4578 O O . ASP B 1 271 ? 21.998 51.119 101.943 1.00 79.59 268 ASP B O 1
ATOM 4583 N N . GLY B 1 272 ? 20.820 49.224 102.220 1.00 69.09 269 GLY B N 1
ATOM 4584 C CA . GLY B 1 272 ? 19.536 49.903 102.211 1.00 62.71 269 GLY B CA 1
ATOM 4585 C C . GLY B 1 272 ? 18.347 48.966 102.274 1.00 58.92 269 GLY B C 1
ATOM 4586 O O . GLY B 1 272 ? 18.509 47.756 102.419 1.00 60.28 269 GLY B O 1
ATOM 4587 N N . PHE B 1 273 ? 17.146 49.530 102.176 1.00 64.76 270 PHE B N 1
ATOM 4588 C CA . PHE B 1 273 ? 15.922 48.732 102.144 1.00 62.96 270 PHE B CA 1
ATOM 4589 C C . PHE B 1 273 ? 15.021 49.134 100.976 1.00 62.98 270 PHE B C 1
ATOM 4590 O O . PHE B 1 273 ? 14.993 50.298 100.574 1.00 55.59 270 PHE B O 1
ATOM 4598 N N . VAL B 1 274 ? 14.290 48.163 100.436 1.00 66.79 271 VAL B N 1
ATOM 4599 C CA . VAL B 1 274 ? 13.496 48.370 99.227 1.00 65.51 271 VAL B CA 1
ATOM 4600 C C . VAL B 1 274 ? 12.032 48.671 99.530 1.00 65.34 271 VAL B C 1
ATOM 4601 O O . VAL B 1 274 ? 11.396 47.975 100.321 1.00 59.30 271 VAL B O 1
ATOM 4605 N N . VAL B 1 275 ? 11.505 49.711 98.889 1.00 66.26 272 VAL B N 1
ATOM 4606 C CA . VAL B 1 275 ? 10.106 50.089 99.048 1.00 62.47 272 VAL B CA 1
ATOM 4607 C C . VAL B 1 275 ? 9.359 49.921 97.727 1.00 66.58 272 VAL B C 1
ATOM 4608 O O . VAL B 1 275 ? 9.808 50.394 96.683 1.00 61.15 272 VAL B O 1
ATOM 4612 N N . ALA B 1 276 ? 8.218 49.240 97.782 1.00 72.07 273 ALA B N 1
ATOM 4613 C CA . ALA B 1 276 ? 7.418 48.983 96.590 1.00 66.31 273 ALA B CA 1
ATOM 4614 C C . ALA B 1 276 ? 6.792 50.262 96.044 1.00 66.43 273 ALA B C 1
ATOM 4615 O O . ALA B 1 276 ? 6.554 51.216 96.787 1.00 62.80 273 ALA B O 1
ATOM 4617 N N . THR B 1 277 ? 6.526 50.272 94.742 1.00 65.83 274 THR B N 1
ATOM 4618 C CA . THR B 1 277 ? 5.963 51.445 94.084 1.00 61.55 274 THR B CA 1
ATOM 4619 C C . THR B 1 277 ? 4.726 51.106 93.261 1.00 60.88 274 THR B C 1
ATOM 4620 O O . THR B 1 277 ? 4.036 50.122 93.524 1.00 63.40 274 THR B O 1
ATOM 4624 N N . GLY B 1 278 ? 4.454 51.935 92.259 1.00 62.56 275 GLY B N 1
ATOM 4625 C CA . GLY B 1 278 ? 3.275 51.772 91.431 1.00 65.04 275 GLY B CA 1
ATOM 4626 C C . GLY B 1 278 ? 3.492 50.874 90.229 1.00 73.03 275 GLY B C 1
ATOM 4627 O O . GLY B 1 278 ? 2.563 50.627 89.461 1.00 79.03 275 GLY B O 1
ATOM 4628 N N . ASN B 1 279 ? 4.717 50.386 90.058 1.00 68.01 276 ASN B N 1
ATOM 4629 C CA . ASN B 1 279 ? 5.016 49.476 88.955 1.00 67.35 276 ASN B CA 1
ATOM 4630 C C . ASN B 1 279 ? 6.070 48.428 89.311 1.00 73.48 276 ASN B C 1
ATOM 4631 O O . ASN B 1 279 ? 6.342 48.185 90.487 1.00 67.91 276 ASN B O 1
ATOM 4636 N N . GLU B 1 280 ? 6.662 47.816 88.289 1.00 79.77 277 GLU B N 1
ATOM 4637 C CA . GLU B 1 280 ? 7.602 46.715 88.485 1.00 84.15 277 GLU B CA 1
ATOM 4638 C C . GLU B 1 280 ? 8.945 47.162 89.062 1.00 84.48 277 GLU B C 1
ATOM 4639 O O . GLU B 1 280 ? 9.747 46.332 89.491 1.00 87.58 277 GLU B O 1
ATOM 4645 N N . THR B 1 281 ? 9.189 48.469 89.070 1.00 77.73 278 THR B N 1
ATOM 4646 C CA . THR B 1 281 ? 10.455 49.001 89.561 1.00 65.86 278 THR B CA 1
ATOM 4647 C C . THR B 1 281 ? 10.331 49.511 90.992 1.00 66.16 278 THR B C 1
ATOM 4648 O O . THR B 1 281 ? 9.621 50.478 91.255 1.00 71.50 278 THR B O 1
ATOM 4652 N N . GLY B 1 282 ? 11.022 48.853 91.915 1.00 64.63 279 GLY B N 1
ATOM 4653 C CA . GLY B 1 282 ? 11.025 49.278 93.302 1.00 53.98 279 GLY B CA 1
ATOM 4654 C C . GLY B 1 282 ? 12.115 50.298 93.548 1.00 58.66 279 GLY B C 1
ATOM 4655 O O . GLY B 1 282 ? 12.922 50.578 92.663 1.00 51.65 279 GLY B O 1
ATOM 4656 N N . VAL B 1 283 ? 12.140 50.863 94.750 1.00 60.69 280 VAL B N 1
ATOM 4657 C CA . VAL B 1 283 ? 13.163 51.838 95.104 1.00 54.41 280 VAL B CA 1
ATOM 4658 C C . VAL B 1 283 ? 13.830 51.473 96.422 1.00 59.42 280 VAL B C 1
ATOM 4659 O O . VAL B 1 283 ? 13.193 51.496 97.474 1.00 63.77 280 VAL B O 1
ATOM 4663 N N . LYS B 1 284 ? 15.113 51.132 96.361 1.00 62.30 281 LYS B N 1
ATOM 4664 C CA . LYS B 1 284 ? 15.878 50.852 97.570 1.00 52.65 281 LYS B CA 1
ATOM 4665 C C . LYS B 1 284 ? 16.502 52.127 98.126 1.00 65.01 281 LYS B C 1
ATOM 4666 O O . LYS B 1 284 ? 17.385 52.719 97.504 1.00 68.02 281 LYS B O 1
ATOM 4672 N N . ILE B 1 285 ? 16.039 52.546 99.298 1.00 58.77 282 ILE B N 1
ATOM 4673 C CA . ILE B 1 285 ? 16.576 53.730 99.949 1.00 52.15 282 ILE B CA 1
ATOM 4674 C C . ILE B 1 285 ? 17.931 53.415 100.564 1.00 60.28 282 ILE B C 1
ATOM 4675 O O . ILE B 1 285 ? 18.020 52.626 101.501 1.00 60.69 282 ILE B O 1
ATOM 4680 N N . THR B 1 286 ? 18.983 54.026 100.030 1.00 62.46 283 THR B N 1
ATOM 4681 C CA . THR B 1 286 ? 20.338 53.769 100.504 1.00 66.39 283 THR B CA 1
ATOM 4682 C C . THR B 1 286 ? 20.885 54.947 101.298 1.00 71.12 283 THR B C 1
ATOM 4683 O O . THR B 1 286 ? 21.915 54.834 101.965 1.00 78.76 283 THR B O 1
ATOM 4687 N N . GLU B 1 287 ? 20.191 56.077 101.222 1.00 68.32 284 GLU B N 1
ATOM 4688 C CA . GLU B 1 287 ? 20.624 57.294 101.897 1.00 67.37 284 GLU B CA 1
ATOM 4689 C C . GLU B 1 287 ? 19.411 58.117 102.310 1.00 71.78 284 GLU B C 1
ATOM 4690 O O . GLU B 1 287 ? 18.547 58.416 101.486 1.00 76.32 284 GLU B O 1
ATOM 4696 N N . LEU B 1 288 ? 19.351 58.482 103.586 1.00 70.42 285 LEU B N 1
ATOM 4697 C CA . LEU B 1 288 ? 18.155 59.109 104.141 1.00 69.18 285 LEU B CA 1
ATOM 4698 C C . LEU B 1 288 ? 18.444 59.906 105.408 1.00 74.68 285 LEU B C 1
ATOM 4699 O O . LEU B 1 288 ? 19.469 59.709 106.061 1.00 80.61 285 LEU B O 1
ATOM 4704 N N . GLN B 1 289 ? 17.521 60.802 105.748 1.00 77.72 286 GLN B N 1
ATOM 4705 C CA . GLN B 1 289 ? 17.615 61.595 106.969 1.00 82.00 286 GLN B CA 1
ATOM 4706 C C . GLN B 1 289 ? 16.317 61.544 107.766 1.00 82.52 286 GLN B C 1
ATOM 4707 O O . GLN B 1 289 ? 15.322 62.158 107.380 1.00 82.58 286 GLN B O 1
ATOM 4713 N N . PRO B 1 290 ? 16.318 60.801 108.880 1.00 85.09 287 PRO B N 1
ATOM 4714 C CA . PRO B 1 290 ? 15.177 60.860 109.798 1.00 89.34 287 PRO B CA 1
ATOM 4715 C C . PRO B 1 290 ? 15.111 62.239 110.447 1.00 95.74 287 PRO B C 1
ATOM 4716 O O . PRO B 1 290 ? 16.153 62.780 110.820 1.00 98.20 287 PRO B O 1
ATOM 4720 N N . SER B 1 291 ? 13.912 62.803 110.564 1.00 99.55 288 SER B N 1
ATOM 4721 C CA . SER B 1 291 ? 13.747 64.151 111.104 1.00 100.86 288 SER B CA 1
ATOM 4722 C C . SER B 1 291 ? 14.227 64.254 112.548 1.00 100.48 288 SER B C 1
ATOM 4723 O O . SER B 1 291 ? 13.880 63.426 113.389 1.00 100.26 288 SER B O 1
ATOM 4726 N N . GLY B 1 292 ? 15.023 65.281 112.827 1.00 101.50 289 GLY B N 1
ATOM 4727 C CA . GLY B 1 292 ? 15.582 65.478 114.151 1.00 109.79 289 GLY B CA 1
ATOM 4728 C C . GLY B 1 292 ? 16.931 64.801 114.273 1.00 114.25 289 GLY B C 1
ATOM 4729 O O . GLY B 1 292 ? 17.569 64.835 115.326 1.00 120.43 289 GLY B O 1
ATOM 4730 N N . LYS B 1 293 ? 17.364 64.181 113.180 1.00 111.00 290 LYS B N 1
ATOM 4731 C CA . LYS B 1 293 ? 18.636 63.473 113.143 1.00 109.73 290 LYS B CA 1
ATOM 4732 C C . LYS B 1 293 ? 19.472 63.930 111.952 1.00 110.13 290 LYS B C 1
ATOM 4733 O O . LYS B 1 293 ? 18.937 64.439 110.967 1.00 106.79 290 LYS B O 1
ATOM 4739 N N . LYS B 1 294 ? 20.786 63.755 112.050 1.00 112.94 291 LYS B N 1
ATOM 4740 C CA . LYS B 1 294 ? 21.677 64.075 110.943 1.00 110.67 291 LYS B CA 1
ATOM 4741 C C . LYS B 1 294 ? 21.591 62.965 109.903 1.00 107.70 291 LYS B C 1
ATOM 4742 O O . LYS B 1 294 ? 21.478 61.792 110.258 1.00 111.73 291 LYS B O 1
ATOM 4748 N N . ARG B 1 295 ? 21.639 63.334 108.625 1.00 93.68 292 ARG B N 1
ATOM 4749 C CA . ARG B 1 295 ? 21.443 62.367 107.549 1.00 79.54 292 ARG B CA 1
ATOM 4750 C C . ARG B 1 295 ? 22.483 61.256 107.593 1.00 92.07 292 ARG B C 1
ATOM 4751 O O . ARG B 1 295 ? 23.545 61.406 108.198 1.00 100.18 292 ARG B O 1
ATOM 4767 N N . SER B 1 297 ? 23.907 57.206 105.709 1.00 89.63 294 SER B N 1
ATOM 4768 C CA . SER B 1 297 ? 23.832 56.077 104.799 1.00 95.18 294 SER B CA 1
ATOM 4769 C C . SER B 1 297 ? 22.905 55.070 105.456 1.00 92.04 294 SER B C 1
ATOM 4770 O O . SER B 1 297 ? 22.838 54.993 106.684 1.00 97.47 294 SER B O 1
ATOM 4773 N N . CYS B 1 298 ? 22.186 54.302 104.648 1.00 83.86 295 CYS B N 1
ATOM 4774 C CA . CYS B 1 298 ? 21.143 53.437 105.177 1.00 82.71 295 CYS B CA 1
ATOM 4775 C C . CYS B 1 298 ? 21.703 52.312 106.041 1.00 84.86 295 CYS B C 1
ATOM 4776 O O . CYS B 1 298 ? 20.999 51.768 106.887 1.00 85.00 295 CYS B O 1
ATOM 4779 N N . SER B 1 299 ? 22.972 51.974 105.830 1.00 85.28 296 SER B N 1
ATOM 4780 C CA . SER B 1 299 ? 23.635 50.964 106.645 1.00 85.22 296 SER B CA 1
ATOM 4781 C C . SER B 1 299 ? 23.636 51.365 108.116 1.00 89.40 296 SER B C 1
ATOM 4782 O O . SER B 1 299 ? 23.391 50.535 108.991 1.00 91.15 296 SER B O 1
ATOM 4785 N N . GLN B 1 300 ? 23.897 52.642 108.382 1.00 91.39 297 GLN B N 1
ATOM 4786 C CA . GLN B 1 300 ? 23.924 53.145 109.753 1.00 90.10 297 GLN B CA 1
ATOM 4787 C C . GLN B 1 300 ? 22.514 53.286 110.313 1.00 85.40 297 GLN B C 1
ATOM 4788 O O . GLN B 1 300 ? 22.300 53.168 111.520 1.00 89.87 297 GLN B O 1
ATOM 4794 N N . PHE B 1 301 ? 21.557 53.539 109.428 1.00 77.83 298 PHE B N 1
ATOM 4795 C CA . PHE B 1 301 ? 20.155 53.579 109.816 1.00 79.83 298 PHE B CA 1
ATOM 4796 C C . PHE B 1 301 ? 19.718 52.201 110.300 1.00 91.88 298 PHE B C 1
ATOM 4797 O O . PHE B 1 301 ? 19.040 52.076 111.318 1.00 98.61 298 PHE B O 1
ATOM 4805 N N . LEU B 1 302 ? 20.131 51.169 109.572 1.00 88.34 299 LEU B N 1
ATOM 4806 C CA . LEU B 1 302 ? 19.772 49.795 109.904 1.00 84.48 299 LEU B CA 1
ATOM 4807 C C . LEU B 1 302 ? 20.598 49.253 111.070 1.00 87.44 299 LEU B C 1
ATOM 4808 O O . LEU B 1 302 ? 20.267 48.215 111.644 1.00 84.72 299 LEU B O 1
ATOM 4813 N N . ARG B 1 303 ? 21.674 49.955 111.410 1.00 92.02 300 ARG B N 1
ATOM 4814 C CA . ARG B 1 303 ? 22.477 49.595 112.572 1.00 95.87 300 ARG B CA 1
ATOM 4815 C C . ARG B 1 303 ? 21.667 49.772 113.850 1.00 103.31 300 ARG B C 1
ATOM 4816 O O . ARG B 1 303 ? 21.780 48.976 114.780 1.00 107.97 300 ARG B O 1
ATOM 4824 N N . GLY B 1 304 ? 20.841 50.814 113.886 1.00 110.73 301 GLY B N 1
ATOM 4825 C CA . GLY B 1 304 ? 20.116 51.164 115.094 1.00 119.09 301 GLY B CA 1
ATOM 4826 C C . GLY B 1 304 ? 18.604 51.036 115.029 1.00 122.57 301 GLY B C 1
ATOM 4827 O O . GLY B 1 304 ? 17.959 50.801 116.052 1.00 125.19 301 GLY B O 1
ATOM 4828 N N . THR B 1 305 ? 18.020 51.324 113.871 1.00 123.71 302 THR B N 1
ATOM 4829 C CA . THR B 1 305 ? 16.570 51.196 113.658 1.00 128.12 302 THR B CA 1
ATOM 4830 C C . THR B 1 305 ? 15.916 49.806 113.551 1.00 134.64 302 THR B C 1
ATOM 4831 O O . THR B 1 305 ? 14.902 49.544 114.190 1.00 137.75 302 THR B O 1
ATOM 4835 N N . LYS B 1 306 ? 16.421 48.960 112.654 1.00 137.70 303 LYS B N 1
ATOM 4836 C CA . LYS B 1 306 ? 15.803 47.649 112.374 1.00 140.50 303 LYS B CA 1
ATOM 4837 C C . LYS B 1 306 ? 14.321 47.598 111.915 1.00 100.82 303 LYS B C 1
ATOM 4838 O O . LYS B 1 306 ? 13.460 47.165 112.672 1.00 100.95 303 LYS B O 1
ATOM 4844 N N . PRO B 1 307 ? 14.033 48.102 110.633 1.00 100.38 304 PRO B N 1
ATOM 4845 C CA . PRO B 1 307 ? 12.598 48.075 110.283 1.00 98.08 304 PRO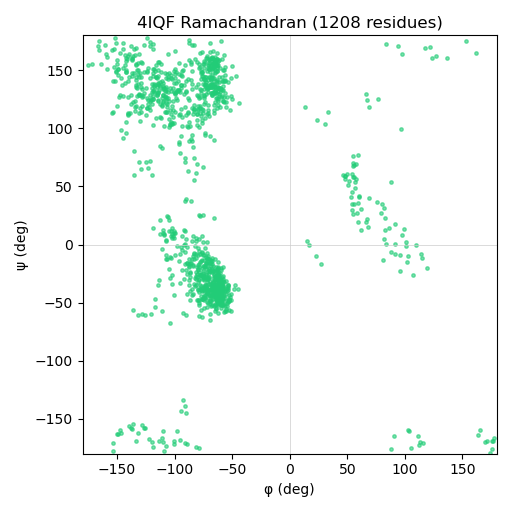 B CA 1
ATOM 4846 C C . PRO B 1 307 ? 12.123 46.837 109.503 1.00 94.75 304 PRO B C 1
ATOM 4847 O O . PRO B 1 307 ? 12.808 46.385 108.602 1.00 99.54 304 PRO B O 1
ATOM 4851 N N . GLU B 1 308 ? 10.967 46.294 109.877 1.00 92.64 305 GLU B N 1
ATOM 4852 C CA . GLU B 1 308 ? 10.407 45.059 109.299 1.00 89.90 305 GLU B CA 1
ATOM 4853 C C . GLU B 1 308 ? 9.801 45.151 107.907 1.00 83.00 305 GLU B C 1
ATOM 4854 O O . GLU B 1 308 ? 9.342 46.197 107.494 1.00 79.82 305 GLU B O 1
ATOM 4860 N N . ILE B 1 309 ? 9.776 44.025 107.204 1.00 80.85 306 ILE B N 1
ATOM 4861 C CA . ILE B 1 309 ? 9.041 43.900 105.956 1.00 78.82 306 ILE B CA 1
ATOM 4862 C C . ILE B 1 309 ? 7.561 43.934 106.282 1.00 82.08 306 ILE B C 1
ATOM 4863 O O . ILE B 1 309 ? 7.161 43.509 107.349 1.00 87.51 306 ILE B O 1
ATOM 4868 N N . GLY B 1 310 ? 6.749 44.461 105.381 1.00 78.09 307 GLY B N 1
ATOM 4869 C CA . GLY B 1 310 ? 5.337 44.633 105.670 1.00 71.61 307 GLY B CA 1
ATOM 4870 C C . GLY B 1 310 ? 5.045 46.033 106.171 1.00 77.37 307 GLY B C 1
ATOM 4871 O O . GLY B 1 310 ? 3.917 46.519 106.075 1.00 80.26 307 GLY B O 1
ATOM 4872 N N . THR B 1 311 ? 6.062 46.689 106.706 1.00 75.45 308 THR B N 1
ATOM 4873 C CA . THR B 1 311 ? 5.961 48.083 107.103 1.00 77.92 308 THR B CA 1
ATOM 4874 C C . THR B 1 311 ? 5.649 48.924 105.870 1.00 81.72 308 THR B C 1
ATOM 4875 O O . THR B 1 311 ? 6.081 48.619 104.767 1.00 85.95 308 THR B O 1
ATOM 4879 N N . LYS B 1 312 ? 4.841 49.950 106.060 1.00 83.68 309 LYS B N 1
ATOM 4880 C CA . LYS B 1 312 ? 4.472 50.805 104.957 1.00 86.80 309 LYS B CA 1
ATOM 4881 C C . LYS B 1 312 ? 5.034 52.188 105.193 1.00 82.71 309 LYS B C 1
ATOM 4882 O O . LYS B 1 312 ? 5.332 52.559 106.319 1.00 76.59 309 LYS B O 1
ATOM 4888 N N . LEU B 1 313 ? 5.190 52.926 104.106 1.00 82.04 310 LEU B N 1
ATOM 4889 C CA . LEU B 1 313 ? 5.727 54.276 104.131 1.00 79.37 310 LEU B CA 1
ATOM 4890 C C . LEU B 1 313 ? 4.701 55.259 103.590 1.00 88.34 310 LEU B C 1
ATOM 4891 O O . LEU B 1 313 ? 4.024 54.985 102.616 1.00 91.08 310 LEU B O 1
ATOM 4896 N N . GLY B 1 314 ? 4.511 56.377 104.261 1.00 91.04 311 GLY B N 1
ATOM 4897 C CA . GLY B 1 314 ? 3.482 57.293 103.823 1.00 92.61 311 GLY B CA 1
ATOM 4898 C C . GLY B 1 314 ? 2.114 56.996 104.409 1.00 103.49 311 GLY B C 1
ATOM 4899 O O . GLY B 1 314 ? 1.127 56.858 103.696 1.00 103.85 311 GLY B O 1
ATOM 4900 N N . GLU B 1 315 ? 2.055 56.913 105.726 1.00 110.57 312 GLU B N 1
ATOM 4901 C CA . GLU B 1 315 ? 0.781 56.816 106.397 1.00 111.98 312 GLU B CA 1
ATOM 4902 C C . GLU B 1 315 ? 0.904 56.791 107.909 1.00 110.33 312 GLU B C 1
ATOM 4903 O O . GLU B 1 315 ? 0.538 57.749 108.574 1.00 107.43 312 GLU B O 1
ATOM 4909 N N . SER C 1 1 ? -3.750 109.466 29.702 1.00 53.81 -2 SER C N 1
ATOM 4910 C CA . SER C 1 1 ? -3.590 108.369 28.758 1.00 72.20 -2 SER C CA 1
ATOM 4911 C C . SER C 1 1 ? -4.001 107.048 29.400 1.00 70.85 -2 SER C C 1
ATOM 4912 O O . SER C 1 1 ? -4.342 107.007 30.583 1.00 60.81 -2 SER C O 1
ATOM 4915 N N . ASN C 1 2 ? -3.952 105.977 28.611 1.00 81.06 -1 ASN C N 1
ATOM 4916 C CA . ASN C 1 2 ? -4.479 104.669 29.004 1.00 76.16 -1 ASN C CA 1
ATOM 4917 C C . ASN C 1 2 ? -4.103 104.166 30.396 1.00 71.33 -1 ASN C C 1
ATOM 4918 O O . ASN C 1 2 ? -2.999 104.406 30.886 1.00 58.72 -1 ASN C O 1
ATOM 4923 N N . ALA C 1 3 ? -5.045 103.462 31.018 1.00 78.47 0 ALA C N 1
ATOM 4924 C CA . ALA C 1 3 ? -4.812 102.794 32.292 1.00 78.25 0 ALA C CA 1
ATOM 4925 C C . ALA C 1 3 ? -4.093 101.473 32.046 1.00 76.56 0 ALA C C 1
ATOM 4926 O O . ALA C 1 3 ? -3.854 100.698 32.972 1.00 72.79 0 ALA C O 1
ATOM 4936 N N . ILE C 1 5 ? -1.231 101.638 31.084 1.00 61.43 2 ILE C N 1
ATOM 4937 C CA . ILE C 1 5 ? 0.121 102.103 31.362 1.00 53.08 2 ILE C CA 1
ATOM 4938 C C . ILE C 1 5 ? 0.386 102.129 32.863 1.00 55.88 2 ILE C C 1
ATOM 4939 O O . ILE C 1 5 ? -0.081 103.020 33.572 1.00 59.47 2 ILE C O 1
ATOM 4944 N N . LYS C 1 6 ? 1.138 101.143 33.338 1.00 57.10 3 LYS C N 1
ATOM 4945 C CA . LYS C 1 6 ? 1.434 101.009 34.758 1.00 59.04 3 LYS C CA 1
ATOM 4946 C C . LYS C 1 6 ? 2.558 101.957 35.166 1.00 56.39 3 LYS C C 1
ATOM 4947 O O . LYS C 1 6 ? 3.675 101.869 34.655 1.00 56.79 3 LYS C O 1
ATOM 4953 N N . VAL C 1 7 ? 2.255 102.864 36.089 1.00 49.73 4 VAL C N 1
ATOM 4954 C CA . VAL C 1 7 ? 3.213 103.886 36.490 1.00 44.52 4 VAL C CA 1
ATOM 4955 C C . VAL C 1 7 ? 3.579 103.804 37.970 1.00 46.43 4 VAL C C 1
ATOM 4956 O O . VAL C 1 7 ? 2.709 103.687 38.830 1.00 50.84 4 VAL C O 1
ATOM 4960 N N . VAL C 1 8 ? 4.875 103.856 38.257 1.00 47.34 5 VAL C N 1
ATOM 4961 C CA . VAL C 1 8 ? 5.355 104.003 39.625 1.00 48.76 5 VAL C CA 1
ATOM 4962 C C . VAL C 1 8 ? 5.935 105.406 39.794 1.00 46.47 5 VAL C C 1
ATOM 4963 O O . VAL C 1 8 ? 6.680 105.879 38.937 1.00 45.35 5 VAL C O 1
ATOM 4967 N N . PHE C 1 9 ? 5.583 106.073 40.890 1.00 49.87 6 PHE C N 1
ATOM 4968 C CA . PHE C 1 9 ? 6.014 107.449 41.125 1.00 44.51 6 PHE C CA 1
ATOM 4969 C C . PHE C 1 9 ? 6.960 107.575 42.319 1.00 42.59 6 PHE C C 1
ATOM 4970 O O . PHE C 1 9 ? 6.824 106.856 43.307 1.00 43.86 6 PHE C O 1
ATOM 4986 N N . GLY C 1 11 ? 8.775 110.697 44.815 1.00 39.01 8 GLY C N 1
ATOM 4987 C CA . GLY C 1 11 ? 8.849 112.104 45.172 1.00 45.80 8 GLY C CA 1
ATOM 4988 C C . GLY C 1 11 ? 8.678 112.331 46.663 1.00 54.47 8 GLY C C 1
ATOM 4989 O O . GLY C 1 11 ? 8.184 111.456 47.377 1.00 57.09 8 GLY C O 1
ATOM 4990 N N . THR C 1 12 ? 9.092 113.505 47.135 1.00 51.77 9 THR C N 1
ATOM 4991 C CA . THR C 1 12 ? 8.995 113.836 48.557 1.00 43.69 9 THR C CA 1
ATOM 4992 C C . THR C 1 12 ? 8.259 115.149 48.892 1.00 45.93 9 THR C C 1
ATOM 4993 O O . THR C 1 12 ? 7.243 115.119 49.584 1.00 43.94 9 THR C O 1
ATOM 4997 N N . PRO C 1 13 ? 8.752 116.302 48.402 1.00 52.20 10 PRO C N 1
ATOM 4998 C CA . PRO C 1 13 ? 8.189 117.554 48.919 1.00 55.27 10 PRO C CA 1
ATOM 4999 C C . PRO C 1 13 ? 6.871 117.957 48.260 1.00 52.27 10 PRO C C 1
ATOM 5000 O O . PRO C 1 13 ? 6.321 117.197 47.463 1.00 45.61 10 PRO C O 1
ATOM 5004 N N . ASP C 1 14 ? 6.384 119.148 48.603 1.00 52.45 11 ASP C N 1
ATOM 5005 C CA . ASP C 1 14 ? 5.152 119.695 48.041 1.00 48.74 11 ASP C CA 1
ATOM 5006 C C . ASP C 1 14 ? 5.227 119.819 46.525 1.00 44.47 11 ASP C C 1
ATOM 5007 O O . ASP C 1 14 ? 4.222 119.682 45.834 1.00 46.25 11 ASP C O 1
ATOM 5012 N N . PHE C 1 15 ? 6.426 120.091 46.020 1.00 45.81 12 PHE C N 1
ATOM 5013 C CA . PHE C 1 15 ? 6.660 120.251 44.589 1.00 42.85 12 PHE C CA 1
ATOM 5014 C C . PHE C 1 15 ? 6.187 119.029 43.812 1.00 41.04 12 PHE C C 1
ATOM 5015 O O . PHE C 1 15 ? 5.748 119.138 42.667 1.00 41.80 12 PHE C O 1
ATOM 5023 N N . SER C 1 16 ? 6.267 117.867 44.451 1.00 40.44 13 SER C N 1
ATOM 5024 C CA . SER C 1 16 ? 5.986 116.600 43.788 1.00 37.78 13 SER C CA 1
ATOM 5025 C C . SER C 1 16 ? 4.507 116.226 43.836 1.00 42.36 13 SER C C 1
ATOM 5026 O O . SER C 1 16 ? 4.045 115.408 43.043 1.00 50.83 13 SER C O 1
ATOM 5029 N N . VAL C 1 17 ? 3.764 116.828 44.759 1.00 42.90 14 VAL C N 1
ATOM 5030 C CA . VAL C 1 17 ? 2.355 116.479 44.943 1.00 42.08 14 VAL C CA 1
ATOM 5031 C C . VAL C 1 17 ? 1.453 116.745 43.717 1.00 44.86 14 VAL C C 1
ATOM 5032 O O . VAL C 1 17 ? 0.723 115.850 43.298 1.00 46.07 14 VAL C O 1
ATOM 5036 N N . PRO C 1 18 ? 1.501 117.960 43.131 1.00 41.66 15 PRO C N 1
ATOM 5037 C CA . PRO C 1 18 ? 0.661 118.181 41.946 1.00 43.21 15 PRO C CA 1
ATOM 5038 C C . PRO C 1 18 ? 1.095 117.340 40.749 1.00 45.73 15 PRO C C 1
ATOM 5039 O O . PRO C 1 18 ? 0.322 117.152 39.808 1.00 57.66 15 PRO C O 1
ATOM 5043 N N . VAL C 1 19 ? 2.328 116.851 40.788 1.00 37.21 16 VAL C N 1
ATOM 5044 C CA . VAL C 1 19 ? 2.834 115.981 39.739 1.00 45.30 16 VAL C CA 1
ATOM 5045 C C . VAL C 1 19 ? 2.161 114.613 39.837 1.00 52.48 16 VAL C C 1
ATOM 5046 O O . VAL C 1 19 ? 1.761 114.032 38.827 1.00 56.86 16 VAL C O 1
ATOM 5050 N N . LEU C 1 20 ? 2.021 114.113 41.062 1.00 53.57 17 LEU C N 1
ATOM 5051 C CA . LEU C 1 20 ? 1.374 112.827 41.304 1.00 52.11 17 LEU C CA 1
ATOM 5052 C C . LEU C 1 20 ? -0.131 112.895 41.055 1.00 54.90 17 LEU C C 1
ATOM 5053 O O . LEU C 1 20 ? -0.707 111.976 40.474 1.00 68.23 17 LEU C O 1
ATOM 5058 N N . ARG C 1 21 ? -0.758 113.980 41.508 1.00 42.24 18 ARG C N 1
ATOM 5059 C CA . ARG C 1 21 ? -2.183 114.209 41.278 1.00 39.10 18 ARG C CA 1
ATOM 5060 C C . ARG C 1 21 ? -2.526 114.050 39.807 1.00 44.95 18 ARG C C 1
ATOM 5061 O O . ARG C 1 21 ? -3.375 113.239 39.438 1.00 57.41 18 ARG C O 1
ATOM 5069 N N . ARG C 1 22 ? -1.843 114.834 38.980 1.00 40.69 19 ARG C N 1
ATOM 5070 C CA . ARG C 1 22 ? -2.070 114.861 37.543 1.00 40.66 19 ARG C CA 1
ATOM 5071 C C . ARG C 1 22 ? -1.958 113.480 36.916 1.00 41.23 19 ARG C C 1
ATOM 5072 O O . ARG C 1 22 ? -2.738 113.133 36.037 1.00 49.82 19 ARG C O 1
ATOM 5080 N N . LEU C 1 23 ? -0.986 112.696 37.371 1.00 39.87 20 LEU C N 1
ATOM 5081 C CA . LEU C 1 23 ? -0.826 111.328 36.892 1.00 49.36 20 LEU C CA 1
ATOM 5082 C C . LEU C 1 23 ? -2.068 110.510 37.210 1.00 47.72 20 LEU C C 1
ATOM 5083 O O . LEU C 1 23 ? -2.638 109.861 36.334 1.00 51.96 20 LEU C O 1
ATOM 5088 N N . ILE C 1 24 ? -2.486 110.556 38.470 1.00 43.17 21 ILE C N 1
ATOM 5089 C CA . ILE C 1 24 ? -3.672 109.841 38.917 1.00 46.40 21 ILE C CA 1
ATOM 5090 C C . ILE C 1 24 ? -4.922 110.350 38.210 1.00 53.27 21 ILE C C 1
ATOM 5091 O O . ILE C 1 24 ? -5.765 109.565 37.773 1.00 56.79 21 ILE C O 1
ATOM 5096 N N . GLU C 1 25 ? -5.033 111.669 38.093 1.00 52.67 22 GLU C N 1
ATOM 5097 C CA . GLU C 1 25 ? -6.213 112.285 37.493 1.00 55.44 22 GLU C CA 1
ATOM 5098 C C . GLU C 1 25 ? -6.279 112.101 35.976 1.00 55.92 22 GLU C C 1
ATOM 5099 O O . GLU C 1 25 ? -7.361 112.113 35.393 1.00 58.44 22 GLU C O 1
ATOM 5105 N N . ASP C 1 26 ? -5.126 111.919 35.341 1.00 67.53 23 ASP C N 1
ATOM 5106 C CA . ASP C 1 26 ? -5.090 111.702 33.896 1.00 77.00 23 ASP C CA 1
ATOM 5107 C C . ASP C 1 26 ? -5.472 110.276 33.516 1.00 80.52 23 ASP C C 1
ATOM 5108 O O . ASP C 1 26 ? -5.639 109.963 32.338 1.00 88.18 23 ASP C O 1
ATOM 5113 N N . GLY C 1 27 ? -5.608 109.414 34.517 1.00 73.32 24 GLY C N 1
ATOM 5114 C CA . GLY C 1 27 ? -6.059 108.056 34.283 1.00 57.23 24 GLY C CA 1
ATOM 5115 C C . GLY C 1 27 ? -4.940 107.038 34.190 1.00 70.30 24 GLY C C 1
ATOM 5116 O O . GLY C 1 27 ? -5.176 105.884 33.839 1.00 74.57 24 GLY C O 1
ATOM 5117 N N . TYR C 1 28 ? -3.716 107.459 34.494 1.00 69.40 25 TYR C N 1
ATOM 5118 C CA . TYR C 1 28 ? -2.600 106.523 34.557 1.00 61.39 25 TYR C CA 1
ATOM 5119 C C . TYR C 1 28 ? -2.763 105.617 35.767 1.00 64.80 25 TYR C C 1
ATOM 5120 O O . TYR C 1 28 ? -3.243 106.050 36.813 1.00 68.52 25 TYR C O 1
ATOM 5129 N N . ASP C 1 29 ? -2.374 104.356 35.620 1.00 67.00 26 ASP C N 1
ATOM 5130 C CA . ASP C 1 29 ? -2.474 103.407 36.719 1.00 67.25 26 ASP C CA 1
ATOM 5131 C C . ASP C 1 29 ? -1.275 103.506 37.651 1.00 63.87 26 ASP C C 1
ATOM 5132 O O . ASP C 1 29 ? -0.315 102.747 37.518 1.00 62.44 26 ASP C O 1
ATOM 5137 N N . VAL C 1 30 ? -1.328 104.441 38.594 1.00 58.86 27 VAL C N 1
ATOM 5138 C CA . VAL C 1 30 ? -0.280 104.534 39.599 1.00 56.21 27 VAL C CA 1
ATOM 5139 C C . VAL C 1 30 ? -0.383 103.319 40.508 1.00 58.63 27 VAL C C 1
ATOM 5140 O O . VAL C 1 30 ? -1.148 103.308 41.472 1.00 64.12 27 VAL C O 1
ATOM 5144 N N . ILE C 1 31 ? 0.380 102.285 40.170 1.00 52.11 28 ILE C N 1
ATOM 5145 C CA . ILE C 1 31 ? 0.365 101.031 40.909 1.00 49.98 28 ILE C CA 1
ATOM 5146 C C . ILE C 1 31 ? 1.080 101.150 42.250 1.00 51.35 28 ILE C C 1
ATOM 5147 O O . ILE C 1 31 ? 0.684 100.522 43.231 1.00 55.41 28 ILE C O 1
ATOM 5152 N N . GLY C 1 32 ? 2.134 101.957 42.291 1.00 49.61 29 GLY C N 1
ATOM 5153 C CA . GLY C 1 32 ? 2.910 102.125 43.505 1.00 45.49 29 GLY C CA 1
ATOM 5154 C C . GLY C 1 32 ? 3.598 103.472 43.583 1.00 46.90 29 GLY C C 1
ATOM 5155 O O . GLY C 1 32 ? 3.914 104.081 42.563 1.00 48.93 29 GLY C O 1
ATOM 5156 N N . VAL C 1 33 ? 3.830 103.938 44.805 1.00 46.35 30 VAL C N 1
ATOM 5157 C CA . VAL C 1 33 ? 4.522 105.199 45.027 1.00 34.30 30 VAL C CA 1
ATOM 5158 C C . VAL C 1 33 ? 5.734 104.994 45.933 1.00 36.57 30 VAL C C 1
ATOM 5159 O O . VAL C 1 33 ? 5.658 104.290 46.940 1.00 42.99 30 VAL C O 1
ATOM 5163 N N . VAL C 1 34 ? 6.859 105.592 45.558 1.00 36.21 31 VAL C N 1
ATOM 5164 C CA . VAL C 1 34 ? 8.066 105.501 46.365 1.00 38.27 31 VAL C CA 1
ATOM 5165 C C . VAL C 1 34 ? 8.360 106.852 46.999 1.00 36.09 31 VAL C C 1
ATOM 5166 O O . VAL C 1 34 ? 8.220 107.891 46.351 1.00 32.75 31 VAL C O 1
ATOM 5170 N N . THR C 1 35 ? 8.768 106.838 48.264 1.00 36.58 32 THR C N 1
ATOM 5171 C CA . THR C 1 35 ? 9.007 108.085 48.978 1.00 42.92 32 THR C CA 1
ATOM 5172 C C . THR C 1 35 ? 9.798 107.892 50.270 1.00 45.90 32 THR C C 1
ATOM 5173 O O . THR C 1 35 ? 10.104 106.768 50.661 1.00 47.62 32 THR C O 1
ATOM 5177 N N . GLN C 1 36 ? 10.138 109.002 50.919 1.00 48.73 33 GLN C N 1
ATOM 5178 C CA . GLN C 1 36 ? 10.895 108.965 52.162 1.00 49.85 33 GLN C CA 1
ATOM 5179 C C . GLN C 1 36 ? 10.082 108.359 53.295 1.00 50.48 33 GLN C C 1
ATOM 5180 O O . GLN C 1 36 ? 8.870 108.561 53.372 1.00 51.70 33 GLN C O 1
ATOM 5186 N N . PRO C 1 37 ? 10.752 107.614 54.186 1.00 47.27 34 PRO C N 1
ATOM 5187 C CA . PRO C 1 37 ? 10.114 107.184 55.431 1.00 49.05 34 PRO C CA 1
ATOM 5188 C C . PRO C 1 37 ? 9.748 108.410 56.254 1.00 48.64 34 PRO C C 1
ATOM 5189 O O . PRO C 1 37 ? 10.337 109.473 56.047 1.00 44.80 34 PRO C O 1
ATOM 5193 N N . ASP C 1 38 ? 8.790 108.263 57.163 1.00 48.97 35 ASP C N 1
ATOM 5194 C CA . ASP C 1 38 ? 8.268 109.389 57.930 1.00 49.24 35 ASP C CA 1
ATOM 5195 C C . ASP C 1 38 ? 9.363 110.203 58.610 1.00 54.52 35 ASP C C 1
ATOM 5196 O O . ASP C 1 38 ? 10.083 109.698 59.470 1.00 58.74 35 ASP C O 1
ATOM 5201 N N . ARG C 1 39 ? 9.493 111.461 58.200 1.00 59.17 36 ARG C N 1
ATOM 5202 C CA . ARG C 1 39 ? 10.453 112.375 58.808 1.00 68.73 36 ARG C CA 1
ATOM 5203 C C . ARG C 1 39 ? 9.908 112.930 60.121 1.00 75.09 36 ARG C C 1
ATOM 5204 O O . ARG C 1 39 ? 8.890 113.622 60.133 1.00 79.15 36 ARG C O 1
ATOM 5212 N N . PRO C 1 40 ? 10.587 112.627 61.237 1.00 85.16 37 PRO C N 1
ATOM 5213 C CA . PRO C 1 40 ? 10.117 113.061 62.555 1.00 92.16 37 PRO C CA 1
ATOM 5214 C C . PRO C 1 40 ? 10.542 114.487 62.876 1.00 98.80 37 PRO C C 1
ATOM 5215 O O . PRO C 1 40 ? 11.165 114.731 63.909 1.00 101.72 37 PRO C O 1
ATOM 5219 N N . VAL C 1 41 ? 10.195 115.416 61.992 1.00 104.75 38 VAL C N 1
ATOM 5220 C CA . VAL C 1 41 ? 10.561 116.813 62.161 1.00 114.37 38 VAL C CA 1
ATOM 5221 C C . VAL C 1 41 ? 9.483 117.574 62.925 1.00 116.25 38 VAL C C 1
ATOM 5222 O O . VAL C 1 41 ? 8.312 117.188 62.922 1.00 112.80 38 VAL C O 1
ATOM 5226 N N . GLY C 1 42 ? 9.892 118.655 63.578 1.00 119.70 39 GLY C N 1
ATOM 5227 C CA . GLY C 1 42 ? 8.995 119.449 64.396 1.00 119.62 39 GLY C CA 1
ATOM 5228 C C . GLY C 1 42 ? 9.670 119.826 65.699 1.00 123.61 39 GLY C C 1
ATOM 5229 O O . GLY C 1 42 ? 10.636 119.189 66.106 1.00 125.51 39 GLY C O 1
ATOM 5230 N N . ARG C 1 43 ? 9.160 120.860 66.359 1.00 123.77 40 ARG C N 1
ATOM 5231 C CA . ARG C 1 43 ? 9.736 121.318 67.620 1.00 118.01 40 ARG C CA 1
ATOM 5232 C C . ARG C 1 43 ? 9.512 120.307 68.745 1.00 114.02 40 ARG C C 1
ATOM 5233 O O . ARG C 1 43 ? 10.126 120.396 69.809 1.00 109.95 40 ARG C O 1
ATOM 5241 N N . LYS C 1 44 ? 8.631 119.343 68.497 1.00 113.62 41 LYS C N 1
ATOM 5242 C CA . LYS C 1 44 ? 8.359 118.275 6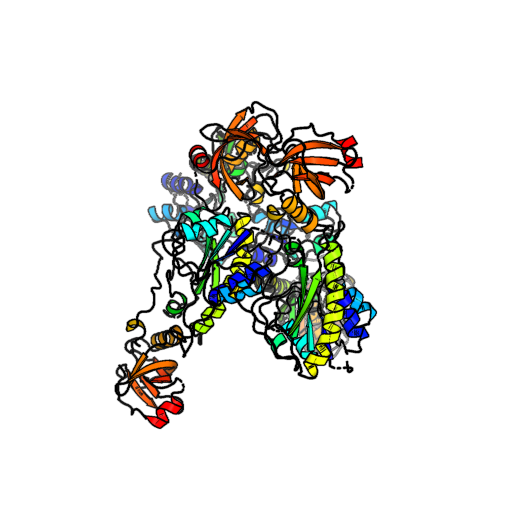9.451 1.00 112.70 41 LYS C CA 1
ATOM 5243 C C . LYS C 1 44 ? 8.971 116.966 68.961 1.00 107.10 41 LYS C C 1
ATOM 5244 O O . LYS C 1 44 ? 9.054 115.988 69.706 1.00 101.94 41 LYS C O 1
ATOM 5250 N N . LYS C 1 45 ? 9.392 116.969 67.699 1.00 97.25 42 LYS C N 1
ATOM 5251 C CA . LYS C 1 45 ? 10.067 115.832 67.067 1.00 102.01 42 LYS C CA 1
ATOM 5252 C C . LYS C 1 45 ? 9.295 114.511 67.127 1.00 101.12 42 LYS C C 1
ATOM 5253 O O . LYS C 1 45 ? 9.688 113.582 67.833 1.00 103.84 42 LYS C O 1
ATOM 5259 N N . VAL C 1 46 ? 8.204 114.432 66.372 1.00 94.97 43 VAL C N 1
ATOM 5260 C CA . VAL C 1 46 ? 7.451 113.189 66.235 1.00 90.61 43 VAL C CA 1
ATOM 5261 C C . VAL C 1 46 ? 7.181 112.879 64.760 1.00 89.12 43 VAL C C 1
ATOM 5262 O O . VAL C 1 46 ? 6.965 113.790 63.959 1.00 92.48 43 VAL C O 1
ATOM 5266 N N . LEU C 1 47 ? 7.210 111.591 64.419 1.00 84.57 44 LEU C N 1
ATOM 5267 C CA . LEU C 1 47 ? 7.164 111.122 63.033 1.00 74.11 44 LEU C CA 1
ATOM 5268 C C . LEU C 1 47 ? 6.042 111.728 62.191 1.00 62.03 44 LEU C C 1
ATOM 5269 O O . LEU C 1 47 ? 4.871 111.668 62.560 1.00 55.97 44 LEU C O 1
ATOM 5274 N N . THR C 1 48 ? 6.422 112.311 61.059 1.00 59.03 45 THR C N 1
ATOM 5275 C CA . THR C 1 48 ? 5.482 112.949 60.144 1.00 51.45 45 THR C CA 1
ATOM 5276 C C . THR C 1 48 ? 5.658 112.375 58.743 1.00 50.49 45 THR C C 1
ATOM 5277 O O . THR C 1 48 ? 6.778 112.293 58.242 1.00 56.38 45 THR C O 1
ATOM 5281 N N . PRO C 1 49 ? 4.551 111.966 58.107 1.00 55.99 46 PRO C N 1
ATOM 5282 C CA . PRO C 1 49 ? 4.605 111.367 56.768 1.00 56.12 46 PRO C CA 1
ATOM 5283 C C . PRO C 1 49 ? 5.047 112.348 55.688 1.00 51.15 46 PRO C C 1
ATOM 5284 O O . PRO C 1 49 ? 4.894 113.558 55.845 1.00 52.09 46 PRO C O 1
ATOM 5288 N N . THR C 1 50 ? 5.595 111.813 54.603 1.00 49.04 47 THR C N 1
ATOM 5289 C CA . THR C 1 50 ? 5.939 112.599 53.427 1.00 53.78 47 THR C CA 1
ATOM 5290 C C . THR C 1 50 ? 4.670 113.191 52.808 1.00 55.55 47 THR C C 1
ATOM 5291 O O . THR C 1 50 ? 3.632 112.533 52.785 1.00 64.60 47 THR C O 1
ATOM 5295 N N . PRO C 1 51 ? 4.739 114.447 52.333 1.00 47.91 48 PRO C N 1
ATOM 5296 C CA . PRO C 1 51 ? 3.615 115.075 51.626 1.00 45.89 48 PRO C CA 1
ATOM 5297 C C . PRO C 1 51 ? 3.112 114.237 50.447 1.00 50.59 48 PRO C C 1
ATOM 5298 O O . PRO C 1 51 ? 1.906 114.193 50.203 1.00 55.69 48 PRO C O 1
ATOM 5302 N N . VAL C 1 52 ? 4.026 113.583 49.734 1.00 45.19 49 VAL C N 1
ATOM 5303 C CA . VAL C 1 52 ? 3.660 112.672 48.651 1.00 43.73 49 VAL C CA 1
ATOM 5304 C C . VAL C 1 52 ? 2.945 111.441 49.205 1.00 45.30 49 VAL C C 1
ATOM 5305 O O . VAL C 1 52 ? 1.998 110.929 48.601 1.00 51.90 49 VAL C O 1
ATOM 5309 N N . LYS C 1 53 ? 3.399 110.977 50.364 1.00 36.03 50 LYS C N 1
ATOM 5310 C CA . LYS C 1 53 ? 2.750 109.869 51.053 1.00 36.52 50 LYS C CA 1
ATOM 5311 C C . LYS C 1 53 ? 1.331 110.256 51.456 1.00 44.91 50 LYS C C 1
ATOM 5312 O O . LYS C 1 53 ? 0.409 109.449 51.357 1.00 50.18 50 LYS C O 1
ATOM 5318 N N . VAL C 1 54 ? 1.161 111.499 51.898 1.00 42.57 51 VAL C N 1
ATOM 5319 C CA . VAL C 1 54 ? -0.148 112.003 52.307 1.00 38.95 51 VAL C CA 1
ATOM 5320 C C . VAL C 1 54 ? -1.136 112.007 51.144 1.00 36.64 51 VAL C C 1
ATOM 5321 O O . VAL C 1 54 ? -2.265 111.535 51.278 1.00 37.07 51 VAL C O 1
ATOM 5325 N N . GLU C 1 55 ? -0.701 112.542 50.007 1.00 38.56 52 GLU C N 1
ATOM 5326 C CA . GLU C 1 55 ? -1.517 112.559 48.799 1.00 41.57 52 GLU C CA 1
ATOM 5327 C C . GLU C 1 55 ? -1.870 111.142 48.371 1.00 44.66 52 GLU C C 1
ATOM 5328 O O . GLU C 1 55 ? -3.030 110.835 48.104 1.00 44.22 52 GLU C O 1
ATOM 5334 N N . ALA C 1 56 ? -0.857 110.282 48.318 1.00 48.57 53 ALA C N 1
ATOM 5335 C CA . ALA C 1 56 ? -1.036 108.894 47.910 1.00 47.67 53 ALA C CA 1
ATOM 5336 C C . ALA C 1 56 ? -2.016 108.156 48.818 1.00 42.12 53 ALA C C 1
ATOM 5337 O O . ALA C 1 56 ? -2.844 107.379 48.345 1.00 43.55 53 ALA C O 1
ATOM 5339 N N . GLU C 1 57 ? -1.922 108.407 50.121 1.00 44.25 54 GLU C N 1
ATOM 5340 C CA . GLU C 1 57 ? -2.801 107.766 51.096 1.00 40.78 54 GLU C CA 1
ATOM 5341 C C . GLU C 1 57 ? -4.272 108.118 50.882 1.00 41.85 54 GLU C C 1
ATOM 5342 O O . GLU C 1 57 ? -5.162 107.418 51.362 1.00 44.23 54 GLU C O 1
ATOM 5348 N N . LYS C 1 58 ? -4.522 109.206 50.162 1.00 43.47 55 LYS C N 1
ATOM 5349 C CA . LYS C 1 58 ? -5.884 109.614 49.846 1.00 43.25 55 LYS C CA 1
ATOM 5350 C C . LYS C 1 58 ? -6.440 108.790 48.687 1.00 50.31 55 LYS C C 1
ATOM 5351 O O . LYS C 1 58 ? -7.651 108.741 48.475 1.00 55.59 55 LYS C O 1
ATOM 5357 N N . HIS C 1 59 ? -5.548 108.141 47.945 1.00 52.18 56 HIS C N 1
ATOM 5358 C CA . HIS C 1 59 ? -5.946 107.331 46.797 1.00 58.33 56 HIS C CA 1
ATOM 5359 C C . HIS C 1 59 ? -5.904 105.839 47.110 1.00 56.67 56 HIS C C 1
ATOM 5360 O O . HIS C 1 59 ? -6.399 105.021 46.336 1.00 63.16 56 HIS C O 1
ATOM 5367 N N . GLY C 1 60 ? -5.303 105.490 48.242 1.00 50.52 57 GLY C N 1
ATOM 5368 C CA . GLY C 1 60 ? -5.165 104.099 48.631 1.00 57.72 57 GLY C CA 1
ATOM 5369 C C . GLY C 1 60 ? -3.991 103.423 47.947 1.00 66.19 57 GLY C C 1
ATOM 5370 O O . GLY C 1 60 ? -3.785 102.219 48.088 1.00 63.21 57 GLY C O 1
ATOM 5371 N N . ILE C 1 61 ? -3.221 104.206 47.199 1.00 67.38 58 ILE C N 1
ATOM 5372 C CA . ILE C 1 61 ? -2.033 103.704 46.519 1.00 60.76 58 ILE C CA 1
ATOM 5373 C C . ILE C 1 61 ? -0.994 103.243 47.539 1.00 55.16 58 ILE C C 1
ATOM 5374 O O . ILE C 1 61 ? -0.685 103.971 48.482 1.00 55.42 58 ILE C O 1
ATOM 5379 N N . PRO C 1 62 ? -0.465 102.023 47.363 1.00 50.63 59 PRO C N 1
ATOM 5380 C CA . PRO C 1 62 ? 0.561 101.500 48.272 1.00 41.19 59 PRO C CA 1
ATOM 5381 C C . PRO C 1 62 ? 1.851 102.309 48.189 1.00 43.05 59 PRO C C 1
ATOM 5382 O O . PRO C 1 62 ? 2.312 102.638 47.096 1.00 42.77 59 PRO C O 1
ATOM 5386 N N . VAL C 1 63 ? 2.422 102.626 49.345 1.00 43.71 60 VAL C N 1
ATOM 5387 C CA . VAL C 1 63 ? 3.602 103.476 49.400 1.00 38.92 60 VAL C CA 1
ATOM 5388 C C . VAL C 1 63 ? 4.820 102.725 49.920 1.00 55.34 60 VAL C C 1
ATOM 5389 O O . VAL C 1 63 ? 4.757 102.052 50.948 1.00 56.57 60 VAL C O 1
ATOM 5393 N N . LEU C 1 64 ? 5.926 102.847 49.194 1.00 57.68 61 LEU C N 1
ATOM 5394 C CA . LEU C 1 64 ? 7.186 102.241 49.598 1.00 52.49 61 LEU C CA 1
ATOM 5395 C C . LEU C 1 64 ? 8.092 103.300 50.209 1.00 51.26 61 LEU C C 1
ATOM 5396 O O . LEU C 1 64 ? 8.390 104.311 49.574 1.00 50.17 61 LEU C O 1
ATOM 5401 N N . GLN C 1 65 ? 8.529 103.064 51.442 1.00 52.42 62 GLN C N 1
ATOM 5402 C CA . GLN C 1 65 ? 9.326 104.048 52.166 1.00 53.01 62 GLN C CA 1
ATOM 5403 C C . GLN C 1 65 ? 10.689 103.506 52.590 1.00 62.46 62 GLN C C 1
ATOM 5404 O O . GLN C 1 65 ? 10.918 103.262 53.775 1.00 67.38 62 GLN C O 1
ATOM 5410 N N . PRO C 1 66 ? 11.606 103.322 51.626 1.00 58.26 63 PRO C N 1
ATOM 5411 C CA . PRO C 1 66 ? 12.932 102.807 51.969 1.00 48.55 63 PRO C CA 1
ATOM 5412 C C . PRO C 1 66 ? 13.864 103.934 52.383 1.00 47.21 63 PRO C C 1
ATOM 5413 O O . PRO C 1 66 ? 13.642 105.080 51.995 1.00 51.56 63 PRO C O 1
ATOM 5417 N N . LEU C 1 67 ? 14.885 103.615 53.170 1.00 46.43 64 LEU C N 1
ATOM 5418 C CA . LEU C 1 67 ? 15.928 104.580 53.479 1.00 43.69 64 LEU C CA 1
ATOM 5419 C C . LEU C 1 67 ? 16.806 104.733 52.250 1.00 43.16 64 LEU C C 1
ATOM 5420 O O . LEU C 1 67 ? 17.251 105.830 51.918 1.00 75.77 64 LEU C O 1
ATOM 5425 N N . ARG C 1 68 ? 17.037 103.615 51.571 1.00 47.39 65 ARG C N 1
ATOM 5426 C CA . ARG C 1 68 ? 17.910 103.589 50.409 1.00 49.82 65 ARG C CA 1
ATOM 5427 C C . ARG C 1 68 ? 17.357 102.644 49.350 1.00 46.44 65 ARG C C 1
ATOM 5428 O O . ARG C 1 68 ? 17.434 101.424 49.489 1.00 48.35 65 ARG C O 1
ATOM 5436 N N . ILE C 1 69 ? 16.796 103.224 48.294 1.00 47.56 66 ILE C N 1
ATOM 5437 C CA . ILE C 1 69 ? 16.197 102.460 47.203 1.00 40.74 66 ILE C CA 1
ATOM 5438 C C . ILE C 1 69 ? 17.251 101.646 46.444 1.00 41.42 66 ILE C C 1
ATOM 5439 O O . ILE C 1 69 ? 16.950 100.596 45.878 1.00 49.64 66 ILE C O 1
ATOM 5444 N N . ARG C 1 70 ? 18.494 102.116 46.469 1.00 45.49 67 ARG C N 1
ATOM 5445 C CA . ARG C 1 70 ? 19.588 101.436 45.775 1.00 44.54 67 ARG C CA 1
ATOM 5446 C C . ARG C 1 70 ? 19.979 100.102 46.411 1.00 51.46 67 ARG C C 1
ATOM 5447 O O . ARG C 1 70 ? 20.664 99.291 45.788 1.00 44.59 67 ARG C O 1
ATOM 5455 N N . GLU C 1 71 ? 19.551 99.881 47.650 1.00 51.78 68 GLU C N 1
ATOM 5456 C CA . GLU C 1 71 ? 19.809 98.615 48.329 1.00 52.25 68 GLU C CA 1
ATOM 5457 C C . GLU C 1 71 ? 18.925 97.512 47.754 1.00 56.00 68 GLU C C 1
ATOM 5458 O O . GLU C 1 71 ? 17.737 97.728 47.506 1.00 53.71 68 GLU C O 1
ATOM 5464 N N . LYS C 1 72 ? 19.514 96.336 47.545 1.00 63.36 69 LYS C N 1
ATOM 5465 C CA . LYS C 1 72 ? 18.850 95.250 46.827 1.00 52.72 69 LYS C CA 1
ATOM 5466 C C . LYS C 1 72 ? 17.481 94.898 47.386 1.00 47.44 69 LYS C C 1
ATOM 5467 O O . LYS C 1 72 ? 16.525 94.772 46.633 1.00 50.09 69 LYS C O 1
ATOM 5473 N N . ASP C 1 73 ? 17.398 94.758 48.704 1.00 55.56 70 ASP C N 1
ATOM 5474 C CA . ASP C 1 73 ? 16.140 94.477 49.394 1.00 55.91 70 ASP C CA 1
ATOM 5475 C C . ASP C 1 73 ? 14.995 95.352 48.892 1.00 57.12 70 ASP C C 1
ATOM 5476 O O . ASP C 1 73 ? 13.868 94.886 48.735 1.00 60.05 70 ASP C O 1
ATOM 5481 N N . GLU C 1 74 ? 15.307 96.612 48.610 1.00 58.25 71 GLU C N 1
ATOM 5482 C CA . GLU C 1 74 ? 14.288 97.598 48.283 1.00 44.01 71 GLU C CA 1
ATOM 5483 C C . GLU C 1 74 ? 13.942 97.688 46.800 1.00 43.25 71 GLU C C 1
ATOM 5484 O O . GLU C 1 74 ? 12.770 97.800 46.448 1.00 54.66 71 GLU C O 1
ATOM 5490 N N . TYR C 1 75 ? 14.945 97.650 45.929 1.00 43.28 72 TYR C N 1
ATOM 5491 C CA . TYR C 1 75 ? 14.662 97.861 44.511 1.00 55.11 72 TYR C CA 1
ATOM 5492 C C . TYR C 1 75 ? 13.893 96.717 43.848 1.00 57.20 72 TYR C C 1
ATOM 5493 O O . TYR C 1 75 ? 13.204 96.932 42.856 1.00 64.17 72 TYR C O 1
ATOM 5502 N N . GLU C 1 76 ? 13.995 95.514 44.406 1.00 53.29 73 GLU C N 1
ATOM 5503 C CA . GLU C 1 76 ? 13.241 94.380 43.882 1.00 53.07 73 GLU C CA 1
ATOM 5504 C C . GLU C 1 76 ? 11.749 94.611 44.085 1.00 51.82 73 GLU C C 1
ATOM 5505 O O . GLU C 1 76 ? 10.933 94.241 43.243 1.00 58.50 73 GLU C O 1
ATOM 5511 N N . LYS C 1 77 ? 11.408 95.244 45.203 1.00 46.15 74 LYS C N 1
ATOM 5512 C CA . LYS C 1 77 ? 10.017 95.505 45.557 1.00 49.24 74 LYS C CA 1
ATOM 5513 C C . LYS C 1 77 ? 9.337 96.423 44.544 1.00 48.75 74 LYS C C 1
ATOM 5514 O O . LYS C 1 77 ? 8.124 96.358 44.350 1.00 58.50 74 LYS C O 1
ATOM 5520 N N . VAL C 1 78 ? 10.128 97.273 43.896 1.00 50.27 75 VAL C N 1
ATOM 5521 C CA . VAL C 1 78 ? 9.631 98.108 42.809 1.00 47.10 75 VAL C CA 1
ATOM 5522 C C . VAL C 1 78 ? 9.678 97.331 41.496 1.00 48.70 75 VAL C C 1
ATOM 5523 O O . VAL C 1 78 ? 8.776 97.438 40.665 1.00 53.23 75 VAL C O 1
ATOM 5527 N N . LEU C 1 79 ? 10.732 96.541 41.317 1.00 53.86 76 LEU C N 1
ATOM 5528 C CA . LEU C 1 79 ? 10.854 95.698 40.134 1.00 55.35 76 LEU C CA 1
ATOM 5529 C C . LEU C 1 79 ? 9.718 94.680 40.101 1.00 52.43 76 LEU C C 1
ATOM 5530 O O . LEU C 1 79 ? 9.261 94.277 39.031 1.00 52.13 76 LEU C O 1
ATOM 5535 N N . ALA C 1 80 ? 9.258 94.282 41.283 1.00 52.53 77 ALA C N 1
ATOM 5536 C CA . ALA C 1 80 ? 8.155 93.333 41.400 1.00 48.20 77 ALA C CA 1
ATOM 5537 C C . ALA C 1 80 ? 6.813 93.979 41.068 1.00 56.70 77 ALA C C 1
ATOM 5538 O O . ALA C 1 80 ? 5.812 93.288 40.883 1.00 66.64 77 ALA C O 1
ATOM 5540 N N . LEU C 1 81 ? 6.794 95.306 41.001 1.00 46.10 78 LEU C N 1
ATOM 5541 C CA . LEU C 1 81 ? 5.594 96.026 40.596 1.00 52.27 78 LEU C CA 1
ATOM 5542 C C . LEU C 1 81 ? 5.442 95.985 39.081 1.00 54.31 78 LEU C C 1
ATOM 5543 O O . LEU C 1 81 ? 4.353 96.205 38.551 1.00 56.65 78 LEU C O 1
ATOM 5548 N N . GLU C 1 82 ? 6.549 95.695 38.401 1.00 59.32 79 GLU C N 1
ATOM 5549 C CA . GLU C 1 82 ? 6.595 95.595 36.943 1.00 65.23 79 GLU C CA 1
ATOM 5550 C C . GLU C 1 82 ? 5.935 96.775 36.228 1.00 63.87 79 GLU C C 1
ATOM 5551 O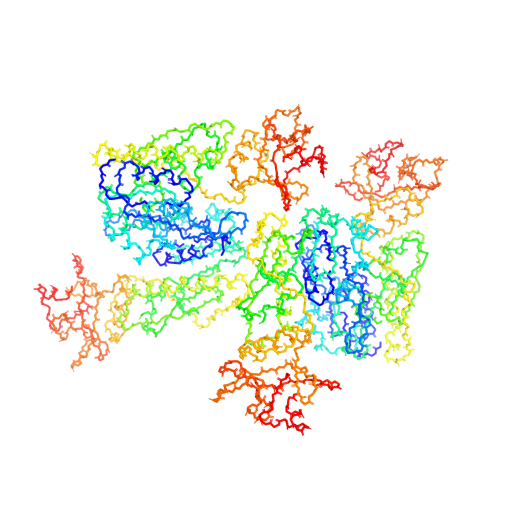 O . GLU C 1 82 ? 5.029 96.578 35.420 1.00 66.82 79 GLU C O 1
ATOM 5557 N N . PRO C 1 83 ? 6.391 98.005 36.513 1.00 53.44 80 PRO C N 1
ATOM 5558 C CA . PRO C 1 83 ? 5.709 99.155 35.917 1.00 48.76 80 PRO C CA 1
ATOM 5559 C C . PRO C 1 83 ? 6.124 99.377 34.468 1.00 51.13 80 PRO C C 1
ATOM 5560 O O . PRO C 1 83 ? 7.212 98.967 34.061 1.00 53.95 80 PRO C O 1
ATOM 5564 N N . ASP C 1 84 ? 5.253 100.019 33.697 1.00 51.74 81 ASP C N 1
ATOM 5565 C CA . ASP C 1 84 ? 5.562 100.362 32.318 1.00 53.60 81 ASP C CA 1
ATOM 5566 C C . ASP C 1 84 ? 6.371 101.652 32.281 1.00 58.87 81 ASP C C 1
ATOM 5567 O O . ASP C 1 84 ? 7.243 101.828 31.431 1.00 59.45 81 ASP C O 1
ATOM 5572 N N . LEU C 1 85 ? 6.078 102.549 33.217 1.00 60.41 82 LEU C N 1
ATOM 5573 C CA . LEU C 1 85 ? 6.766 103.831 33.300 1.00 58.67 82 LEU C CA 1
ATOM 5574 C C . LEU C 1 85 ? 7.049 104.212 34.750 1.00 54.72 82 LEU C C 1
ATOM 5575 O O . LEU C 1 85 ? 6.251 103.933 35.642 1.00 58.57 82 LEU C O 1
ATOM 5580 N N . ILE C 1 86 ? 8.195 104.843 34.982 1.00 51.06 83 ILE C N 1
ATOM 5581 C CA . ILE C 1 86 ? 8.504 105.396 36.294 1.00 49.92 83 ILE C CA 1
ATOM 5582 C C . ILE C 1 86 ? 8.707 106.901 36.199 1.00 50.66 83 ILE C C 1
ATOM 5583 O O . ILE C 1 86 ? 9.568 107.376 35.458 1.00 53.22 83 ILE C O 1
ATOM 5588 N N . VAL C 1 87 ? 7.900 107.648 36.945 1.00 48.48 84 VAL C N 1
ATOM 5589 C CA . VAL C 1 87 ? 8.005 109.099 36.967 1.00 39.76 84 VAL C CA 1
ATOM 5590 C C . VAL C 1 87 ? 8.531 109.576 38.315 1.00 42.50 84 VAL C C 1
ATOM 5591 O O . VAL C 1 87 ? 8.020 109.190 39.366 1.00 38.92 84 VAL C O 1
ATOM 5595 N N . THR C 1 88 ? 9.564 110.408 38.278 1.00 48.77 85 THR C N 1
ATOM 5596 C CA . THR C 1 88 ? 10.117 110.985 39.494 1.00 46.95 85 THR C CA 1
ATOM 5597 C C . THR C 1 88 ? 9.995 112.500 39.466 1.00 49.44 85 THR C C 1
ATOM 5598 O O . THR C 1 88 ? 10.053 113.121 38.406 1.00 54.57 85 THR C O 1
ATOM 5602 N N . ALA C 1 89 ? 9.818 113.086 40.642 1.00 48.29 86 ALA C N 1
ATOM 5603 C CA . ALA C 1 89 ? 9.791 114.533 40.784 1.00 51.20 86 ALA C CA 1
ATOM 5604 C C . ALA C 1 89 ? 10.387 114.913 42.131 1.00 60.84 86 ALA C C 1
ATOM 5605 O O . ALA C 1 89 ? 9.706 114.854 43.155 1.00 65.81 86 ALA C O 1
ATOM 5607 N N . ALA C 1 90 ? 11.664 115.291 42.120 1.00 55.89 87 ALA C N 1
ATOM 5608 C CA . ALA C 1 90 ? 12.381 115.673 43.334 1.00 55.58 87 ALA C CA 1
ATOM 5609 C C . ALA C 1 90 ? 12.296 114.597 44.413 1.00 55.40 87 ALA C C 1
ATOM 5610 O O . ALA C 1 90 ? 11.787 114.843 45.506 1.00 58.28 87 ALA C O 1
ATOM 5612 N N . PHE C 1 91 ? 12.796 113.406 44.103 1.00 54.85 88 PHE C N 1
ATOM 5613 C CA . PHE C 1 91 ? 12.726 112.291 45.040 1.00 57.23 88 PHE C CA 1
ATOM 5614 C C . PHE C 1 91 ? 13.752 112.429 46.169 1.00 61.36 88 PHE C C 1
ATOM 5615 O O . PHE C 1 91 ? 13.382 112.541 47.339 1.00 71.40 88 PHE C O 1
ATOM 5623 N N . GLY C 1 92 ? 15.036 112.422 45.824 1.00 45.65 89 GLY C N 1
ATOM 5624 C CA . GLY C 1 92 ? 16.072 112.674 46.810 1.00 48.01 89 GLY C CA 1
ATOM 5625 C C . GLY C 1 92 ? 17.063 111.544 47.020 1.00 50.44 89 GLY C C 1
ATOM 5626 O O . GLY C 1 92 ? 18.158 111.762 47.537 1.00 57.42 89 GLY C O 1
ATOM 5627 N N . GLN C 1 93 ? 16.680 110.334 46.629 1.00 44.33 90 GLN C N 1
ATOM 5628 C CA . GLN C 1 93 ? 17.568 109.184 46.745 1.00 39.86 90 GLN C CA 1
ATOM 5629 C C . GLN C 1 93 ? 18.041 108.767 45.366 1.00 49.48 90 GLN C C 1
ATOM 5630 O O . GLN C 1 93 ? 17.310 108.907 44.385 1.00 54.21 90 GLN C O 1
ATOM 5636 N N . ILE C 1 94 ? 19.265 108.259 45.286 1.00 51.84 91 ILE C N 1
ATOM 5637 C CA . ILE C 1 94 ? 19.795 107.833 44.000 1.00 49.87 91 ILE C CA 1
ATOM 5638 C C . ILE C 1 94 ? 19.084 106.558 43.556 1.00 54.66 91 ILE C C 1
ATOM 5639 O O . ILE C 1 94 ? 18.821 105.657 44.357 1.00 44.37 91 ILE C O 1
ATOM 5644 N N . VAL C 1 95 ? 18.737 106.515 42.276 1.00 59.07 92 VAL C N 1
ATOM 5645 C CA . VAL C 1 95 ? 17.987 105.402 41.720 1.00 50.09 92 VAL C CA 1
ATOM 5646 C C . VAL C 1 95 ? 18.928 104.471 40.971 1.00 52.69 92 VAL C C 1
ATOM 5647 O O . VAL C 1 95 ? 19.531 104.866 39.973 1.00 55.72 92 VAL C O 1
ATOM 5651 N N . PRO C 1 96 ? 19.057 103.226 41.456 1.00 50.45 93 PRO C N 1
ATOM 5652 C CA . PRO C 1 96 ? 20.003 102.256 40.896 1.00 48.88 93 PRO C CA 1
ATOM 5653 C C . PRO C 1 96 ? 19.643 101.876 39.465 1.00 51.10 93 PRO C C 1
ATOM 5654 O O . PRO C 1 96 ? 18.484 101.996 39.067 1.00 58.62 93 PRO C O 1
ATOM 5658 N N . ASN C 1 97 ? 20.635 101.425 38.703 0.68 50.83 94 ASN C N 1
ATOM 5659 C CA . ASN C 1 97 ? 20.430 101.094 37.299 0.68 49.82 94 ASN C CA 1
ATOM 5660 C C . ASN C 1 97 ? 19.423 99.967 37.093 0.68 52.96 94 ASN C C 1
ATOM 5661 O O . ASN C 1 97 ? 18.745 99.920 36.068 0.68 60.22 94 ASN C O 1
ATOM 5666 N N . GLU C 1 98 ? 19.325 99.070 38.070 1.00 54.14 95 GLU C N 1
ATOM 5667 C CA . GLU C 1 98 ? 18.353 97.981 38.018 1.00 53.02 95 GLU C CA 1
ATOM 5668 C C . GLU C 1 98 ? 16.923 98.511 37.919 1.00 55.71 95 GLU C C 1
ATOM 5669 O O . GLU C 1 98 ? 16.065 97.890 37.294 1.00 57.27 95 GLU C O 1
ATOM 5675 N N . ILE C 1 99 ? 16.674 99.661 38.537 1.00 58.49 96 ILE C N 1
ATOM 5676 C CA . ILE C 1 99 ? 15.367 100.302 38.466 1.00 53.89 96 ILE C CA 1
ATOM 5677 C C . ILE C 1 99 ? 15.202 101.028 37.135 1.00 48.65 96 ILE C C 1
ATOM 5678 O O . ILE C 1 99 ? 14.137 100.987 36.521 1.00 52.69 96 ILE C O 1
ATOM 5683 N N . LEU C 1 100 ? 16.267 101.684 36.690 1.00 50.39 97 LEU C N 1
ATOM 5684 C CA . LEU C 1 100 ? 16.225 102.483 35.469 1.00 58.87 97 LEU C CA 1
ATOM 5685 C C . LEU C 1 100 ? 15.934 101.642 34.228 1.00 62.15 97 LEU C C 1
ATOM 5686 O O . LEU C 1 100 ? 15.086 101.998 33.411 1.00 71.99 97 LEU C O 1
ATOM 5691 N N . GLU C 1 101 ? 16.637 100.522 34.103 1.00 57.70 98 GLU C N 1
ATOM 5692 C CA . GLU C 1 101 ? 16.546 99.676 32.918 1.00 59.06 98 GLU C CA 1
ATOM 5693 C C . GLU C 1 101 ? 15.178 99.021 32.742 1.00 64.25 98 GLU C C 1
ATOM 5694 O O . GLU C 1 101 ? 14.732 98.800 31.615 1.00 73.70 98 GLU C O 1
ATOM 5700 N N . ALA C 1 102 ? 14.515 98.719 33.854 1.00 59.23 99 ALA C N 1
ATOM 5701 C CA . ALA C 1 102 ? 13.386 97.786 33.839 1.00 55.15 99 ALA C CA 1
ATOM 5702 C C . ALA C 1 102 ? 12.127 98.198 33.057 1.00 61.96 99 ALA C C 1
ATOM 5703 O O . ALA C 1 102 ? 11.714 97.468 32.156 1.00 64.64 99 ALA C O 1
ATOM 5705 N N . PRO C 1 103 ? 11.514 99.351 33.391 1.00 57.85 100 PRO C N 1
ATOM 5706 C CA . PRO C 1 103 ? 10.251 99.673 32.715 1.00 55.83 100 PRO C CA 1
ATOM 5707 C C . PRO C 1 103 ? 10.441 99.862 31.215 1.00 62.85 100 PRO C C 1
ATOM 5708 O O . PRO C 1 103 ? 11.454 100.417 30.789 1.00 61.50 100 PRO C O 1
ATOM 5712 N N . LYS C 1 104 ? 9.475 99.393 30.432 1.00 68.30 101 LYS C N 1
ATOM 5713 C CA . LYS C 1 104 ? 9.571 99.434 28.979 1.00 62.11 101 LYS C CA 1
ATOM 5714 C C . LYS C 1 104 ? 9.690 100.867 28.464 1.00 56.63 101 LYS C C 1
ATOM 5715 O O . LYS C 1 104 ? 10.411 101.126 27.500 1.00 56.50 101 LYS C O 1
ATOM 5721 N N . TYR C 1 105 ? 8.985 101.793 29.109 1.00 52.35 102 TYR C N 1
ATOM 5722 C CA . TYR C 1 105 ? 9.064 103.204 28.741 1.00 45.96 102 TYR C CA 1
ATOM 5723 C C . TYR C 1 105 ? 10.173 103.905 29.515 1.00 51.30 102 TYR C C 1
ATOM 5724 O O . TYR C 1 105 ? 10.595 105.004 29.158 1.00 54.11 102 TYR C O 1
ATOM 5733 N N . GLY C 1 106 ? 10.638 103.262 30.582 1.00 55.31 103 GLY C N 1
ATOM 5734 C CA . GLY C 1 106 ? 11.786 103.749 31.325 1.00 55.63 103 GLY C CA 1
ATOM 5735 C C . GLY C 1 106 ? 11.448 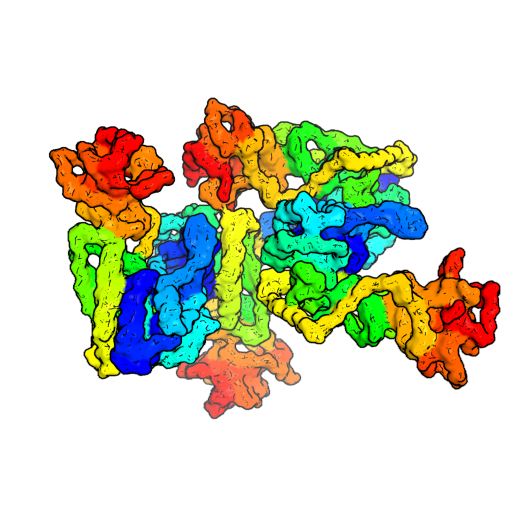104.680 32.471 1.00 55.90 103 GLY C C 1
ATOM 5736 O O . GLY C 1 106 ? 10.299 104.766 32.905 1.00 56.40 103 GLY C O 1
ATOM 5737 N N . CYS C 1 107 ? 12.466 105.379 32.962 1.00 58.09 104 CYS C N 1
ATOM 5738 C CA . CYS C 1 107 ? 12.307 106.298 34.080 1.00 54.82 104 CYS C CA 1
ATOM 5739 C C . CYS C 1 107 ? 12.560 107.733 33.638 1.00 53.58 104 CYS C C 1
ATOM 5740 O O . CYS C 1 107 ? 13.483 108.003 32.871 1.00 58.64 104 CYS C O 1
ATOM 5743 N N . ILE C 1 108 ? 11.731 108.652 34.119 1.00 52.45 105 ILE C N 1
ATOM 5744 C CA . ILE C 1 108 ? 11.864 110.057 33.758 1.00 48.39 105 ILE C CA 1
ATOM 5745 C C . ILE C 1 108 ? 11.822 110.956 34.985 1.00 44.09 105 ILE C C 1
ATOM 5746 O O . ILE C 1 108 ? 11.186 110.631 35.987 1.00 42.92 105 ILE C O 1
ATOM 5751 N N . ASN C 1 109 ? 12.507 112.090 34.893 1.00 36.11 106 ASN C N 1
ATOM 5752 C CA . ASN C 1 109 ? 12.533 113.060 35.976 1.00 35.95 106 ASN C CA 1
ATOM 5753 C C . ASN C 1 109 ? 11.848 114.357 35.569 1.00 39.85 106 ASN C C 1
ATOM 5754 O O . ASN C 1 109 ? 11.913 114.766 34.410 1.00 41.86 106 ASN C O 1
ATOM 5759 N N . VAL C 1 110 ? 11.172 114.986 36.525 1.00 46.63 107 VAL C N 1
ATOM 5760 C CA . VAL C 1 110 ? 10.592 116.307 36.322 1.00 38.99 107 VAL C CA 1
ATOM 5761 C C . VAL C 1 110 ? 11.467 117.316 37.052 1.00 45.78 107 VAL C C 1
ATOM 5762 O O . VAL C 1 110 ? 11.376 117.453 38.270 1.00 56.08 107 VAL C O 1
ATOM 5766 N N . HIS C 1 111 ? 12.317 118.017 36.309 1.00 41.20 108 HIS C N 1
ATOM 5767 C CA . HIS C 1 111 ? 13.326 118.872 36.919 1.00 41.32 108 HIS C CA 1
ATOM 5768 C C . HIS C 1 111 ? 12.902 120.339 36.919 1.00 43.14 108 HIS C C 1
ATOM 5769 O O . HIS C 1 111 ? 12.278 120.818 35.978 1.00 57.83 108 HIS C O 1
ATOM 5776 N N . ALA C 1 112 ? 13.252 121.047 37.987 1.00 40.50 109 ALA C N 1
ATOM 5777 C CA . ALA C 1 112 ? 12.873 122.451 38.138 1.00 38.54 109 ALA C CA 1
ATOM 5778 C C . ALA C 1 112 ? 13.923 123.400 37.567 1.00 46.68 109 ALA C C 1
ATOM 5779 O O . ALA C 1 112 ? 14.183 124.467 38.131 1.00 55.64 109 ALA C O 1
ATOM 5781 N N . SER C 1 113 ? 14.529 123.001 36.453 1.00 43.64 110 SER C N 1
ATOM 5782 C CA . SER C 1 113 ? 15.496 123.844 35.765 1.00 42.01 110 SER C CA 1
ATOM 5783 C C . SER C 1 113 ? 15.427 123.592 34.267 1.00 42.97 110 SER C C 1
ATOM 5784 O O . SER C 1 113 ? 14.847 122.602 33.824 1.00 43.76 110 SER C O 1
ATOM 5787 N N . LEU C 1 114 ? 16.012 124.495 33.489 1.00 47.10 111 LEU C N 1
ATOM 5788 C CA . LEU C 1 114 ? 16.139 124.291 32.051 1.00 41.30 111 LEU C CA 1
ATOM 5789 C C . LEU C 1 114 ? 17.515 123.722 31.738 1.00 47.25 111 LEU C C 1
ATOM 5790 O O . LEU C 1 114 ? 18.462 124.468 31.485 1.00 54.57 111 LEU C O 1
ATOM 5795 N N . LEU C 1 115 ? 17.617 122.397 31.772 1.00 39.30 112 LEU C N 1
ATOM 5796 C CA . LEU C 1 115 ? 18.872 121.708 31.500 1.00 47.72 112 LEU C CA 1
ATOM 5797 C C . LEU C 1 115 ? 19.367 122.019 30.087 1.00 51.07 112 LEU C C 1
ATOM 5798 O O . LEU C 1 115 ? 18.559 122.291 29.197 1.00 46.60 112 LEU C O 1
ATOM 5803 N N . PRO C 1 116 ? 20.693 121.969 29.865 1.00 53.61 113 PRO C N 1
ATOM 5804 C CA . PRO C 1 116 ? 21.786 121.545 30.755 1.00 52.19 113 PRO C CA 1
ATOM 5805 C C . PRO C 1 116 ? 22.118 122.501 31.906 1.00 47.58 113 PRO C C 1
ATOM 5806 O O . PRO C 1 116 ? 22.873 122.117 32.797 1.00 49.18 113 PRO C O 1
ATOM 5810 N N . GLU C 1 117 ? 21.577 123.715 31.892 1.00 43.00 114 GLU C N 1
ATOM 5811 C CA . GLU C 1 117 ? 21.878 124.671 32.953 1.00 40.04 114 GLU C CA 1
ATOM 5812 C C . GLU C 1 117 ? 21.238 124.276 34.279 1.00 38.86 114 GLU C C 1
ATOM 5813 O O . GLU C 1 117 ? 20.118 123.769 34.312 1.00 44.09 114 GLU C O 1
ATOM 5819 N N . LEU C 1 118 ? 21.972 124.505 35.363 1.00 44.65 115 LEU C N 1
ATOM 5820 C CA . LEU C 1 118 ? 21.487 124.264 36.719 1.00 41.73 115 LEU C CA 1
ATOM 5821 C C . LEU C 1 118 ? 21.025 122.835 36.993 1.00 45.62 115 LEU C C 1
ATOM 5822 O O . LEU C 1 118 ? 19.885 122.612 37.397 1.00 53.49 115 LEU C O 1
ATOM 5827 N N . ARG C 1 119 ? 21.915 121.872 36.772 1.00 47.29 116 ARG C N 1
ATOM 5828 C CA . ARG C 1 119 ? 21.709 120.530 37.296 1.00 30.52 116 ARG C CA 1
ATOM 5829 C C . ARG C 1 119 ? 21.826 120.641 38.809 1.00 44.62 116 ARG C C 1
ATOM 5830 O O . ARG C 1 119 ? 22.385 121.611 39.320 1.00 41.09 116 ARG C O 1
ATOM 5838 N N . GLY C 1 120 ? 21.304 119.661 39.535 1.00 29.96 117 GLY C N 1
ATOM 5839 C CA . GLY C 1 120 ? 21.504 119.640 40.971 1.00 38.36 117 GLY C CA 1
ATOM 5840 C C . GLY C 1 120 ? 20.272 119.873 41.819 1.00 32.34 117 GLY C C 1
ATOM 5841 O O . GLY C 1 120 ? 19.154 119.955 41.311 1.00 39.24 117 GLY C O 1
ATOM 5842 N N . GLY C 1 121 ? 20.492 120.003 43.124 1.00 35.64 118 GLY C N 1
ATOM 5843 C CA . GLY C 1 121 ? 19.416 119.954 44.096 1.00 43.51 118 GLY C CA 1
ATOM 5844 C C . GLY C 1 121 ? 18.788 121.265 44.530 1.00 55.34 118 GLY C C 1
ATOM 5845 O O . GLY C 1 121 ? 17.822 121.256 45.290 1.00 67.49 118 GLY C O 1
ATOM 5846 N N . ALA C 1 122 ? 19.320 122.390 44.064 1.00 56.04 119 ALA C N 1
ATOM 5847 C CA . ALA C 1 122 ? 18.720 123.685 44.390 1.00 57.12 119 ALA C CA 1
ATOM 5848 C C . ALA C 1 122 ? 18.610 124.623 43.185 1.00 52.43 119 ALA C C 1
ATOM 5849 O O . ALA C 1 122 ? 19.172 125.717 43.201 1.00 52.22 119 ALA C O 1
ATOM 5851 N N . PRO C 1 123 ? 17.874 124.210 42.139 1.00 47.58 120 PRO C N 1
ATOM 5852 C CA . PRO C 1 123 ? 17.846 125.033 40.926 1.00 44.72 120 PRO C CA 1
ATOM 5853 C C . PRO C 1 123 ? 16.873 126.209 40.996 1.00 47.98 120 PRO C C 1
ATOM 5854 O O . PRO C 1 123 ? 17.053 127.183 40.268 1.00 52.24 120 PRO C O 1
ATOM 5858 N N . ILE C 1 124 ? 15.858 126.122 41.848 1.00 47.46 121 ILE C N 1
ATOM 5859 C CA . ILE C 1 124 ? 14.898 127.213 41.976 1.00 43.13 121 ILE C CA 1
ATOM 5860 C C . ILE C 1 124 ? 15.502 128.324 42.825 1.00 45.15 121 ILE C C 1
ATOM 5861 O O . ILE C 1 124 ? 15.312 129.509 42.551 1.00 46.63 121 ILE C O 1
ATOM 5866 N N . HIS C 1 125 ? 16.236 127.922 43.857 1.00 44.05 122 HIS C N 1
ATOM 5867 C CA . HIS C 1 125 ? 16.974 128.857 44.695 1.00 44.02 122 HIS C CA 1
ATOM 5868 C C . HIS C 1 125 ? 18.023 129.608 43.876 1.00 43.15 122 HIS C C 1
ATOM 5869 O O . HIS C 1 125 ? 18.118 130.832 43.945 1.00 49.92 122 HIS C O 1
ATOM 5876 N N . TYR C 1 126 ? 18.802 128.863 43.097 1.00 46.60 123 TYR C N 1
ATOM 5877 C CA . TYR C 1 126 ? 19.862 129.435 42.269 1.00 51.68 123 TYR C CA 1
ATOM 5878 C C . TYR C 1 126 ? 19.322 130.358 41.179 1.00 46.57 123 TYR C C 1
ATOM 5879 O O . TYR C 1 126 ? 19.918 131.392 40.887 1.00 55.30 123 TYR C O 1
ATOM 5888 N N . ALA C 1 127 ? 18.198 129.972 40.582 1.00 44.06 124 ALA C N 1
ATOM 5889 C CA . ALA C 1 127 ? 17.622 130.703 39.454 1.00 48.39 124 ALA C CA 1
ATOM 5890 C C . ALA C 1 127 ? 17.358 132.169 39.776 1.00 54.27 124 ALA C C 1
ATOM 5891 O O . ALA C 1 127 ? 17.579 133.045 38.941 1.00 55.82 124 ALA C O 1
ATOM 5893 N N . ILE C 1 128 ? 16.882 132.430 40.988 1.00 54.90 125 ILE C N 1
ATOM 5894 C CA . ILE C 1 128 ? 16.587 133.793 41.411 1.00 44.42 125 ILE C CA 1
ATOM 5895 C C . ILE C 1 128 ? 17.853 134.543 41.813 1.00 46.43 125 ILE C C 1
ATOM 5896 O O . ILE C 1 128 ? 18.064 135.681 41.398 1.00 54.76 125 ILE C O 1
ATOM 5909 N N . GLU C 1 130 ? 20.881 134.060 40.899 1.00 53.83 127 GLU C N 1
ATOM 5910 C CA . GLU C 1 130 ? 21.716 134.336 39.739 1.00 50.83 127 GLU C CA 1
ATOM 5911 C C . GLU C 1 130 ? 21.149 135.494 38.930 1.00 44.90 127 GLU C C 1
ATOM 5912 O O . GLU C 1 130 ? 21.797 135.994 38.014 1.00 49.40 127 GLU C O 1
ATOM 5918 N N . GLY C 1 131 ? 19.934 135.911 39.270 1.00 44.59 128 GLY C N 1
ATOM 5919 C CA . GLY C 1 131 ? 19.308 137.048 38.623 1.00 43.88 128 GLY C CA 1
ATOM 5920 C C . GLY C 1 131 ? 18.702 136.713 37.275 1.00 46.86 128 GLY C C 1
ATOM 5921 O O . GLY C 1 131 ? 18.598 137.575 36.404 1.00 54.53 128 GLY C O 1
ATOM 5922 N N . LYS C 1 132 ? 18.301 135.459 37.097 1.00 51.63 129 LYS C N 1
ATOM 5923 C CA . LYS C 1 132 ? 17.688 135.036 35.844 1.00 57.51 129 LYS C CA 1
ATOM 5924 C C . LYS C 1 132 ? 16.280 135.605 35.703 1.00 68.81 129 LYS C C 1
ATOM 5925 O O . LYS C 1 132 ? 15.481 135.561 36.640 1.00 70.80 129 LYS C O 1
ATOM 5931 N N . GLU C 1 133 ? 15.989 136.149 34.525 1.00 64.88 130 GLU C N 1
ATOM 5932 C CA . GLU C 1 133 ? 14.677 136.714 34.246 1.00 65.04 130 GLU C CA 1
ATOM 5933 C C . GLU C 1 133 ? 13.677 135.600 33.960 1.00 59.77 130 GLU C C 1
ATOM 5934 O O . GLU C 1 133 ? 12.475 135.762 34.167 1.00 59.37 130 GLU C O 1
ATOM 5940 N N . LYS C 1 134 ? 14.182 134.468 33.480 1.00 56.51 131 LYS C N 1
ATOM 5941 C CA . LYS C 1 134 ? 13.331 133.323 33.186 1.00 54.33 131 LYS C CA 1
ATOM 5942 C C . LYS C 1 134 ? 14.010 132.007 33.552 1.00 50.31 131 LYS C C 1
ATOM 5943 O O . LYS C 1 134 ? 15.235 131.892 33.515 1.00 45.41 131 LYS C O 1
ATOM 5949 N N . THR C 1 135 ? 13.198 131.019 33.913 1.00 51.41 132 THR C N 1
ATOM 5950 C CA . THR C 1 135 ? 13.681 129.668 34.171 1.00 44.49 132 THR C CA 1
ATOM 5951 C C . THR C 1 135 ? 12.722 128.687 33.503 1.00 42.29 132 THR C C 1
ATOM 5952 O O . THR C 1 135 ? 12.060 129.040 32.526 1.00 43.31 132 THR C O 1
ATOM 5956 N N . GLY C 1 136 ? 12.644 127.461 34.009 1.00 45.61 133 GLY C N 1
ATOM 5957 C CA . GLY C 1 136 ? 11.709 126.506 33.448 1.00 45.35 133 GLY C CA 1
ATOM 5958 C C . GLY C 1 136 ? 11.725 125.105 34.023 1.00 46.09 133 GLY C C 1
ATOM 5959 O O . GLY C 1 136 ? 12.336 124.843 35.057 1.00 54.18 133 GLY C O 1
ATOM 5960 N N . ILE C 1 137 ? 11.031 124.204 33.336 1.00 47.62 134 ILE C N 1
ATOM 5961 C CA . ILE C 1 137 ? 10.958 122.804 33.728 1.00 46.03 134 ILE C CA 1
ATOM 5962 C C . ILE C 1 137 ? 11.523 121.935 32.612 1.00 48.66 134 ILE C C 1
ATOM 5963 O O . ILE C 1 137 ? 11.278 122.191 31.434 1.00 42.91 134 ILE C O 1
ATOM 5968 N N . THR C 1 138 ? 12.296 120.920 32.985 1.00 56.83 135 THR C N 1
ATOM 5969 C CA . THR C 1 138 ? 12.808 119.958 32.021 1.00 50.68 135 THR C CA 1
ATOM 5970 C C . THR C 1 138 ? 12.307 118.563 32.358 1.00 43.43 135 THR C C 1
ATOM 5971 O O . THR C 1 138 ? 12.371 118.133 33.509 1.00 44.26 135 THR C O 1
ATOM 5975 N N . ILE C 1 139 ? 11.790 117.870 31.350 1.00 42.71 136 ILE C N 1
ATOM 5976 C CA . ILE C 1 139 ? 11.463 116.458 31.474 1.00 40.40 136 ILE C CA 1
ATOM 5977 C C . ILE C 1 139 ? 12.516 115.667 30.712 1.00 43.35 136 ILE C C 1
ATOM 5978 O O . ILE C 1 139 ? 12.669 115.836 29.502 1.00 42.42 136 ILE C O 1
ATOM 5991 N N . TYR C 1 141 ? 15.170 111.811 30.585 1.00 39.85 138 TYR C N 1
ATOM 5992 C CA . TYR C 1 141 ? 15.478 110.457 31.028 1.00 40.77 138 TYR C CA 1
ATOM 5993 C C . TYR C 1 141 ? 16.410 110.493 32.230 1.00 50.30 138 TYR C C 1
ATOM 5994 O O . TYR C 1 141 ? 17.293 111.344 32.313 1.00 60.25 138 TYR C O 1
ATOM 6011 N N . VAL C 1 143 ? 19.496 108.910 34.384 1.00 50.65 140 VAL C N 1
ATOM 6012 C CA . VAL C 1 143 ? 20.716 108.167 34.091 1.00 48.20 140 VAL C CA 1
ATOM 6013 C C . VAL C 1 143 ? 21.580 108.036 35.338 1.00 50.79 140 VAL C C 1
ATOM 6014 O O . VAL C 1 143 ? 21.146 108.358 36.444 1.00 54.52 140 VAL C O 1
ATOM 6018 N N . GLU C 1 144 ? 22.811 107.574 35.147 1.00 51.47 141 GLU C N 1
ATOM 6019 C CA . GLU C 1 144 ? 23.745 107.369 36.248 1.00 55.95 141 GLU C CA 1
ATOM 6020 C C . GLU C 1 144 ? 24.195 108.691 36.866 1.00 54.97 141 GLU C C 1
ATOM 6021 O O . GLU C 1 144 ? 24.097 108.887 38.078 1.00 55.30 141 GLU C O 1
ATOM 6027 N N . LYS C 1 145 ? 24.692 109.590 36.024 1.00 51.36 142 LYS C N 1
ATOM 6028 C CA . LYS C 1 145 ? 25.170 110.892 36.474 1.00 52.44 142 LYS C CA 1
ATOM 6029 C C . LYS C 1 145 ? 23.993 111.813 36.789 1.00 53.90 142 LYS C C 1
ATOM 6030 O O . LYS C 1 145 ? 23.010 111.848 36.050 1.00 57.18 142 LYS C O 1
ATOM 6036 N N . LEU C 1 146 ? 24.107 112.555 37.887 1.00 52.58 143 LEU C N 1
ATOM 6037 C CA . LEU C 1 146 ? 23.022 113.399 38.389 1.00 42.69 143 LEU C CA 1
ATOM 6038 C C . LEU C 1 146 ? 22.493 114.403 37.368 1.00 43.32 143 LEU C C 1
ATOM 6039 O O . LEU C 1 146 ? 23.228 115.271 36.900 1.00 47.61 143 LEU C O 1
ATOM 6044 N N . ASP C 1 147 ? 21.210 114.269 37.036 1.00 41.85 144 ASP C N 1
ATOM 6045 C CA . ASP C 1 147 ? 20.503 115.203 36.157 1.00 40.60 144 ASP C CA 1
ATOM 6046 C C . ASP C 1 147 ? 21.168 115.402 34.795 1.00 41.17 144 ASP C C 1
ATOM 6047 O O . ASP C 1 147 ? 20.996 116.442 34.157 1.00 43.40 144 ASP C O 1
ATOM 6052 N N . ALA C 1 148 ? 21.914 114.397 34.348 1.00 40.69 145 ALA C N 1
ATOM 6053 C CA . ALA C 1 148 ? 22.655 114.492 33.097 1.00 45.59 145 ALA C CA 1
ATOM 6054 C C . ALA C 1 148 ? 21.949 113.771 31.954 1.00 58.16 145 ALA C C 1
ATOM 6055 O O . ALA C 1 148 ? 22.500 113.645 30.860 1.00 57.46 145 ALA C O 1
ATOM 6057 N N . GLY C 1 149 ? 20.731 113.303 32.210 1.00 61.74 146 GLY C N 1
ATOM 6058 C CA . GLY C 1 149 ? 19.982 112.546 31.223 1.00 49.90 146 GLY C CA 1
ATOM 6059 C C . GLY C 1 149 ? 19.573 113.347 30.002 1.00 48.53 146 GLY C C 1
ATOM 6060 O O . GLY C 1 149 ? 19.459 114.572 30.057 1.00 44.67 146 GLY C O 1
ATOM 6061 N N . ASP C 1 150 ? 19.349 112.647 28.894 1.00 52.26 147 ASP C N 1
ATOM 6062 C CA . ASP C 1 150 ? 18.954 113.291 27.646 1.00 48.03 147 ASP C CA 1
ATOM 6063 C C . ASP C 1 150 ? 17.579 113.943 27.757 1.00 49.98 147 ASP C C 1
ATOM 6064 O O . ASP C 1 150 ? 16.639 113.353 28.286 1.00 51.31 147 ASP C O 1
ATOM 6069 N N . ILE C 1 151 ? 17.477 115.164 27.246 1.00 53.10 148 ILE C N 1
ATOM 6070 C CA . ILE C 1 151 ? 16.268 115.972 27.369 1.00 37.69 148 ILE C CA 1
ATOM 6071 C C . ILE C 1 151 ? 15.138 115.464 26.473 1.00 48.64 148 ILE C C 1
ATOM 6072 O O . ILE C 1 151 ? 15.374 115.057 25.336 1.00 52.81 148 ILE C O 1
ATOM 6077 N N . LEU C 1 152 ? 13.914 115.485 26.996 1.00 48.46 149 LEU C N 1
ATOM 6078 C CA . LEU C 1 152 ? 12.733 115.142 26.209 1.00 49.49 149 LEU C CA 1
ATOM 6079 C C . LEU C 1 152 ? 11.961 116.400 25.821 1.00 57.59 149 LEU C C 1
ATOM 6080 O O . LEU C 1 152 ? 11.896 116.763 24.646 1.00 62.96 149 LEU C O 1
ATOM 6085 N N . THR C 1 153 ? 11.374 117.059 26.816 1.00 56.82 150 THR C N 1
ATOM 6086 C CA . THR C 1 153 ? 10.652 118.310 26.597 1.00 55.16 150 THR C CA 1
ATOM 6087 C C . THR C 1 153 ? 10.969 119.339 27.676 1.00 51.88 150 THR C C 1
ATOM 6088 O O . THR C 1 153 ? 11.437 118.995 28.761 1.00 50.27 150 THR C O 1
ATOM 6092 N N . GLN C 1 154 ? 10.702 120.605 27.369 1.00 54.30 151 GLN C N 1
ATOM 6093 C CA . GLN C 1 154 ? 10.938 121.693 28.308 1.00 49.29 151 GLN C CA 1
ATOM 6094 C C . GLN C 1 154 ? 9.846 122.748 28.199 1.00 60.45 151 GLN C C 1
ATOM 6095 O O . GLN C 1 154 ? 9.109 122.791 27.215 1.00 69.74 151 GLN C O 1
ATOM 6101 N N . VAL C 1 155 ? 9.743 123.596 29.217 1.00 57.81 152 VAL C N 1
ATOM 6102 C CA . VAL C 1 155 ? 8.856 124.753 29.159 1.00 53.30 152 VAL C CA 1
ATOM 6103 C C . VAL C 1 155 ? 9.448 125.909 29.965 1.00 52.69 152 VAL C C 1
ATOM 6104 O O . VAL C 1 155 ? 9.845 125.738 31.116 1.00 50.44 152 VAL C O 1
ATOM 6108 N N . GLU C 1 156 ? 9.530 127.082 29.345 1.00 54.65 153 GLU C N 1
ATOM 6109 C CA . GLU C 1 156 ? 10.114 128.248 30.001 1.00 52.97 153 GLU C CA 1
ATOM 6110 C C . GLU C 1 156 ? 9.131 128.918 30.953 1.00 56.12 153 GLU C C 1
ATOM 6111 O O . GLU C 1 156 ? 7.948 129.055 30.647 1.00 59.45 153 GLU C O 1
ATOM 6117 N N . VAL C 1 157 ? 9.629 129.326 32.116 1.00 58.94 154 VAL C N 1
ATOM 6118 C CA . VAL C 1 157 ? 8.799 130.001 33.107 1.00 53.55 154 VAL C CA 1
ATOM 6119 C C . VAL C 1 157 ? 9.426 131.324 33.540 1.00 56.50 154 VAL C C 1
ATOM 6120 O O . VAL C 1 157 ? 10.589 131.375 33.936 1.00 62.13 154 VAL C O 1
ATOM 6124 N N . GLU C 1 158 ? 8.640 132.391 33.458 1.00 64.18 155 GLU C N 1
ATOM 6125 C CA . GLU C 1 158 ? 9.098 133.738 33.787 1.00 56.36 155 GLU C CA 1
ATOM 6126 C C . GLU C 1 158 ? 9.244 133.971 35.287 1.00 55.99 155 GLU C C 1
ATOM 6127 O O . GLU C 1 158 ? 8.319 133.717 36.058 1.00 56.30 155 GLU C O 1
ATOM 6133 N N . ILE C 1 159 ? 10.410 134.466 35.688 1.00 57.65 156 ILE C N 1
ATOM 6134 C CA . ILE C 1 159 ? 10.643 134.867 37.069 1.00 57.08 156 ILE C CA 1
ATOM 6135 C C . ILE C 1 159 ? 10.355 136.354 37.231 1.00 60.34 156 ILE C C 1
ATOM 6136 O O . ILE C 1 159 ? 11.168 137.199 36.852 1.00 71.85 156 ILE C O 1
ATOM 6141 N N . GLU C 1 160 ? 9.191 136.667 37.789 1.00 50.54 157 GLU C N 1
ATOM 6142 C CA . GLU C 1 160 ? 8.781 138.053 37.984 1.00 55.85 157 GLU C CA 1
ATOM 6143 C C . GLU C 1 160 ? 9.722 138.777 38.945 1.00 58.70 157 GLU C C 1
ATOM 6144 O O . GLU C 1 160 ? 10.441 138.146 39.720 1.00 58.62 157 GLU C O 1
ATOM 6150 N N . GLU C 1 161 ? 9.709 140.105 38.876 1.00 63.08 158 GLU C N 1
ATOM 6151 C CA . GLU C 1 161 ? 10.638 140.956 39.618 1.00 66.77 158 GLU C CA 1
ATOM 6152 C C . GLU C 1 161 ? 10.586 140.765 41.135 1.00 61.96 158 GLU C C 1
ATOM 6153 O O . GLU C 1 161 ? 11.614 140.835 41.811 1.00 56.57 158 GLU C O 1
ATOM 6159 N N . ARG C 1 162 ? 9.393 140.517 41.662 1.00 61.99 159 ARG C N 1
ATOM 6160 C CA . ARG C 1 162 ? 9.209 140.412 43.106 1.00 59.72 159 ARG C CA 1
ATOM 6161 C C . ARG C 1 162 ? 9.021 138.971 43.573 1.00 61.83 159 ARG C C 1
ATOM 6162 O O . ARG C 1 162 ? 8.493 138.727 44.658 1.00 64.79 159 ARG C O 1
ATOM 6170 N N . GLU C 1 163 ? 9.460 138.018 42.758 1.00 58.10 160 GLU C N 1
ATOM 6171 C CA . GLU C 1 163 ? 9.274 136.608 43.083 1.00 53.94 160 GLU C CA 1
ATOM 6172 C C . GLU C 1 163 ? 10.153 136.135 44.229 1.00 52.19 160 GLU C C 1
ATOM 6173 O O . GLU C 1 163 ? 11.214 136.697 44.494 1.00 52.59 160 GLU C O 1
ATOM 6179 N N . THR C 1 164 ? 9.686 135.095 44.908 1.00 49.42 161 THR C N 1
ATOM 6180 C CA . THR C 1 164 ? 10.484 134.399 45.902 1.00 51.27 161 THR C CA 1
ATOM 6181 C C . THR C 1 164 ? 10.652 132.957 45.447 1.00 51.51 161 THR C C 1
ATOM 6182 O O . THR C 1 164 ? 9.994 132.517 44.503 1.00 50.26 161 THR C O 1
ATOM 6186 N N . THR C 1 165 ? 11.543 132.229 46.107 1.00 45.00 162 THR C N 1
ATOM 6187 C CA . THR C 1 165 ? 11.756 130.827 45.783 1.00 40.80 162 THR C CA 1
ATOM 6188 C C . THR C 1 165 ? 10.477 130.039 46.043 1.00 43.28 162 THR C C 1
ATOM 6189 O O . THR C 1 165 ? 10.121 129.143 45.279 1.00 53.30 162 THR C O 1
ATOM 6193 N N . GLY C 1 166 ? 9.777 130.400 47.114 1.00 40.39 163 GLY C N 1
ATOM 6194 C CA . GLY C 1 166 ? 8.539 129.737 47.477 1.00 38.14 163 GLY C CA 1
ATOM 6195 C C . GLY C 1 166 ? 7.469 129.810 46.405 1.00 40.10 163 GLY C C 1
ATOM 6196 O O . GLY C 1 166 ? 6.910 128.790 46.010 1.00 58.11 163 GLY C O 1
ATOM 6197 N N . SER C 1 167 ? 7.185 131.016 45.928 1.00 44.55 164 SER C N 1
ATOM 6198 C CA . SER C 1 167 ? 6.155 131.205 44.913 1.00 48.05 164 SER C CA 1
ATOM 6199 C C . SER C 1 167 ? 6.562 130.570 43.591 1.00 46.74 164 SER C C 1
ATOM 6200 O O . SER C 1 167 ? 5.716 130.098 42.834 1.00 51.55 164 SER C O 1
ATOM 6203 N N . LEU C 1 168 ? 7.861 130.564 43.317 1.00 45.22 165 LEU C N 1
ATOM 6204 C CA . LEU C 1 168 ? 8.372 129.985 42.083 1.00 46.27 165 LEU C CA 1
ATOM 6205 C C . LEU C 1 168 ? 8.355 128.463 42.169 1.00 47.85 165 LEU C C 1
ATOM 6206 O O . LEU C 1 168 ? 8.243 127.777 41.153 1.00 44.78 165 LEU C O 1
ATOM 6211 N N . PHE C 1 169 ? 8.464 127.943 43.388 1.00 49.72 166 PHE C N 1
ATOM 6212 C CA . PHE C 1 169 ? 8.326 126.511 43.629 1.00 43.70 166 PHE C CA 1
ATOM 6213 C C . PHE C 1 169 ? 6.948 126.061 43.170 1.00 48.31 166 PHE C C 1
ATOM 6214 O O . PHE C 1 169 ? 6.819 125.143 42.362 1.00 52.64 166 PHE C O 1
ATOM 6222 N N . ASP C 1 170 ? 5.923 126.729 43.692 1.00 49.20 167 ASP C N 1
ATOM 6223 C CA . ASP C 1 170 ? 4.540 126.459 43.322 1.00 43.27 167 ASP C CA 1
ATOM 6224 C C . ASP C 1 170 ? 4.343 126.661 41.826 1.00 51.72 167 ASP C C 1
ATOM 6225 O O . ASP C 1 170 ? 3.749 125.823 41.147 1.00 60.40 167 ASP C O 1
ATOM 6230 N N . LYS C 1 171 ? 4.851 127.785 41.330 1.00 54.56 168 LYS C N 1
ATOM 6231 C CA . LYS C 1 171 ? 4.768 128.140 39.919 1.00 47.81 168 LYS C CA 1
ATOM 6232 C C . LYS C 1 171 ? 5.337 127.023 39.051 1.00 47.18 168 LYS C C 1
ATOM 6233 O O . LYS C 1 171 ? 4.694 126.568 38.105 1.00 47.22 168 LYS C O 1
ATOM 6239 N N . LEU C 1 172 ? 6.542 126.574 39.390 1.00 52.57 169 LEU C N 1
ATOM 6240 C CA . LEU C 1 172 ? 7.198 125.505 38.647 1.00 51.97 169 LEU C CA 1
ATOM 6241 C C . LEU C 1 172 ? 6.543 124.152 38.898 1.00 51.87 169 LEU C C 1
ATOM 6242 O O . LEU C 1 172 ? 6.551 123.284 38.026 1.00 57.64 169 LEU C O 1
ATOM 6247 N N . SER C 1 173 ? 5.976 123.979 40.089 1.00 51.71 170 SER C N 1
ATOM 6248 C CA . SER C 1 173 ? 5.336 122.719 40.458 1.00 41.81 170 SER C CA 1
ATOM 6249 C C . SER C 1 173 ? 4.186 122.370 39.522 1.00 37.97 170 SER C C 1
ATOM 6250 O O . SER C 1 173 ? 4.101 121.250 39.023 1.00 43.79 170 SER C O 1
ATOM 6253 N N . GLU C 1 174 ? 3.304 123.334 39.287 1.00 42.94 171 GLU C N 1
ATOM 6254 C CA . GLU C 1 174 ? 2.157 123.115 38.415 1.00 47.38 171 GLU C CA 1
ATOM 6255 C C . GLU C 1 174 ? 2.560 123.143 36.945 1.00 45.52 171 GLU C C 1
ATOM 6256 O O . GLU C 1 174 ? 2.019 122.396 36.134 1.00 58.34 171 GLU C O 1
ATOM 6262 N N . ALA C 1 175 ? 3.517 124.004 36.612 1.00 43.95 172 ALA C N 1
ATOM 6263 C CA . ALA C 1 175 ? 4.028 124.092 35.249 1.00 47.50 172 ALA C CA 1
ATOM 6264 C C . ALA C 1 175 ? 4.615 122.754 34.825 1.00 48.79 172 ALA C C 1
ATOM 6265 O O . ALA C 1 175 ? 4.597 122.397 33.647 1.00 53.52 172 ALA C O 1
ATOM 6267 N N . GLY C 1 176 ? 5.134 122.019 35.802 1.00 49.89 173 GLY C N 1
ATOM 6268 C CA . GLY C 1 176 ? 5.668 120.694 35.563 1.00 50.86 173 GLY C CA 1
ATOM 6269 C C . GLY C 1 176 ? 4.562 119.665 35.451 1.00 52.90 173 GLY C C 1
ATOM 6270 O O . GLY C 1 176 ? 4.697 118.677 34.735 1.00 54.14 173 GLY C O 1
ATOM 6271 N N . ALA C 1 177 ? 3.463 119.898 36.162 1.00 47.21 174 ALA C N 1
ATOM 6272 C CA . ALA C 1 177 ? 2.314 119.003 36.099 1.00 40.67 174 ALA C CA 1
ATOM 6273 C C . ALA C 1 177 ? 1.664 119.066 34.719 1.00 42.08 174 ALA C C 1
ATOM 6274 O O . ALA C 1 177 ? 1.229 118.048 34.180 1.00 48.16 174 ALA C O 1
ATOM 6276 N N . HIS C 1 178 ? 1.606 120.266 34.151 1.00 41.84 175 HIS C N 1
ATOM 6277 C CA . HIS C 1 178 ? 1.061 120.453 32.812 1.00 45.04 175 HIS C CA 1
ATOM 6278 C C . HIS C 1 178 ? 2.001 119.890 31.752 1.00 49.29 175 HIS C C 1
ATOM 6279 O O . HIS C 1 178 ? 1.559 119.264 30.788 1.00 56.32 175 HIS C O 1
ATOM 6286 N N . LEU C 1 179 ? 3.298 120.121 31.933 1.00 50.80 176 LEU C N 1
ATOM 6287 C CA . LEU C 1 179 ? 4.297 119.638 30.986 1.00 48.44 176 LEU C CA 1
ATOM 6288 C C . LEU C 1 179 ? 4.380 118.115 31.006 1.00 50.23 176 LEU C C 1
ATOM 6289 O O . LEU C 1 179 ? 4.559 117.483 29.965 1.00 54.72 176 LEU C O 1
ATOM 6294 N N . LEU C 1 180 ? 4.246 117.533 32.193 1.00 47.22 177 LEU C N 1
ATOM 6295 C CA . LEU C 1 180 ? 4.267 116.082 32.339 1.00 45.29 177 LEU C CA 1
ATOM 6296 C C . LEU C 1 180 ? 3.041 115.450 31.696 1.00 45.70 177 LEU C C 1
ATOM 6297 O O . LEU C 1 180 ? 3.146 114.455 30.978 1.00 49.87 177 LEU C O 1
ATOM 6302 N N . SER C 1 181 ? 1.881 116.041 31.964 1.00 46.09 178 SER C N 1
ATOM 6303 C CA . SER C 1 181 ? 0.614 115.554 31.432 1.00 40.83 178 SER C CA 1
ATOM 6304 C C . SER C 1 181 ? 0.622 115.514 29.908 1.00 51.76 178 SER C C 1
ATOM 6305 O O . SER C 1 181 ? -0.087 114.719 29.290 1.00 53.77 178 SER C O 1
ATOM 6308 N N . LYS C 1 182 ? 1.436 116.375 29.309 1.00 54.86 179 LYS C N 1
ATOM 6309 C CA . LYS C 1 182 ? 1.505 116.490 27.861 1.00 58.27 179 LYS C CA 1
ATOM 6310 C C . LYS C 1 182 ? 2.579 115.573 27.282 1.00 56.21 179 LYS C C 1
ATOM 6311 O O . LYS C 1 182 ? 2.457 115.093 26.155 1.00 60.83 179 LYS C O 1
ATOM 6317 N N . THR C 1 183 ? 3.622 115.323 28.067 1.00 51.70 180 THR C N 1
ATOM 6318 C CA . THR C 1 183 ? 4.805 114.619 27.578 1.00 47.59 180 THR C CA 1
ATOM 6319 C C . THR C 1 183 ? 4.637 113.100 27.503 1.00 51.14 180 THR C C 1
ATOM 6320 O O . THR C 1 183 ? 4.971 112.486 26.490 1.00 54.48 180 THR C O 1
ATOM 6324 N N . VAL C 1 184 ? 4.118 112.503 28.572 1.00 51.72 181 VAL C N 1
ATOM 6325 C CA . VAL C 1 184 ? 3.968 111.046 28.652 1.00 50.23 181 VAL C CA 1
ATOM 6326 C C . VAL C 1 184 ? 3.218 110.387 27.476 1.00 56.96 181 VAL C C 1
ATOM 6327 O O . VAL C 1 184 ? 3.653 109.344 26.986 1.00 55.49 181 VAL C O 1
ATOM 6331 N N . PRO C 1 185 ? 2.096 110.980 27.020 1.00 66.39 182 PRO C N 1
ATOM 6332 C CA . PRO C 1 185 ? 1.449 110.380 25.846 1.00 67.72 182 PRO C CA 1
ATOM 6333 C C . PRO C 1 185 ? 2.376 110.331 24.635 1.00 60.11 182 PRO C C 1
ATOM 6334 O O . PRO C 1 185 ? 2.434 109.311 23.953 1.00 64.06 182 PRO C O 1
ATOM 6338 N N . LEU C 1 186 ? 3.098 111.419 24.386 1.00 55.07 183 LEU C N 1
ATOM 6339 C CA . LEU C 1 186 ? 4.039 111.478 23.272 1.00 51.22 183 LEU C CA 1
ATOM 6340 C C . LEU C 1 186 ? 5.191 110.495 23.453 1.00 55.99 183 LEU C C 1
ATOM 6341 O O . LEU C 1 186 ? 5.751 109.994 22.477 1.00 61.66 183 LEU C O 1
ATOM 6346 N N . LEU C 1 187 ? 5.540 110.223 24.706 1.00 58.96 184 LEU C N 1
ATOM 6347 C CA . LEU C 1 187 ? 6.631 109.307 25.019 1.00 63.48 184 LEU C CA 1
ATOM 6348 C C . LEU C 1 187 ? 6.290 107.880 24.601 1.00 67.58 184 LEU C C 1
ATOM 6349 O O . LEU C 1 187 ? 7.095 107.197 23.969 1.00 75.36 184 LEU C O 1
ATOM 6354 N N . ILE C 1 188 ? 5.088 107.442 24.960 1.00 65.07 185 ILE C N 1
ATOM 6355 C CA . ILE C 1 188 ? 4.610 106.105 24.629 1.00 67.38 185 ILE C CA 1
ATOM 6356 C C . ILE C 1 188 ? 4.400 105.953 23.128 1.00 65.24 185 ILE C C 1
ATOM 6357 O O . ILE C 1 188 ? 4.766 104.936 22.535 1.00 68.29 185 ILE C O 1
ATOM 6362 N N . GLN C 1 189 ? 3.811 106.976 22.518 1.00 55.32 186 GLN C N 1
ATOM 6363 C CA . GLN C 1 189 ? 3.584 106.990 21.080 1.00 47.05 186 GLN C CA 1
ATOM 6364 C C . GLN C 1 189 ? 4.906 106.953 20.321 1.00 44.86 186 GLN C C 1
ATOM 6365 O O . GLN C 1 189 ? 4.955 106.531 19.167 1.00 52.29 186 GLN C O 1
ATOM 6371 N N . GLY C 1 190 ? 5.975 107.393 20.978 1.00 61.27 187 GLY C N 1
ATOM 6372 C CA . GLY C 1 190 ? 7.303 107.362 20.392 1.00 67.80 187 GLY C CA 1
ATOM 6373 C C . GLY C 1 190 ? 7.553 108.536 19.468 1.00 76.15 187 GLY C C 1
ATOM 6374 O O . GLY C 1 190 ? 8.298 108.426 18.493 1.00 84.48 187 GLY C O 1
ATOM 6375 N N . LYS C 1 191 ? 6.933 109.668 19.782 1.00 71.56 188 LYS C N 1
ATOM 6376 C CA . LYS C 1 191 ? 7.011 110.845 18.927 1.00 72.78 188 LYS C CA 1
ATOM 6377 C C . LYS C 1 191 ? 8.023 111.864 19.440 1.00 69.39 188 LYS C C 1
ATOM 6378 O O . LYS C 1 191 ? 8.148 112.962 18.896 1.00 66.53 188 LYS C O 1
ATOM 6384 N N . LEU C 1 192 ? 8.749 111.493 20.489 1.00 63.86 189 LEU C N 1
ATOM 6385 C CA . LEU C 1 192 ? 9.776 112.360 21.048 1.00 59.52 189 LEU C CA 1
ATOM 6386 C C . LEU C 1 192 ? 11.164 111.832 20.728 1.00 63.27 189 LEU C C 1
ATOM 6387 O O . LEU C 1 192 ? 11.474 110.672 21.000 1.00 72.53 189 LEU C O 1
ATOM 6392 N N . GLU C 1 193 ? 11.998 112.686 20.147 1.00 64.49 190 GLU C N 1
ATOM 6393 C CA . GLU C 1 193 ? 13.394 112.338 19.918 1.00 76.63 190 GLU C CA 1
ATOM 6394 C C . GLU C 1 193 ? 14.297 113.026 20.936 1.00 68.53 190 GLU C C 1
ATOM 6395 O O . GLU C 1 193 ? 14.439 114.249 20.921 1.00 63.08 190 GLU C O 1
ATOM 6401 N N . PRO C 1 194 ? 14.904 112.228 21.828 1.00 63.10 191 PRO C N 1
ATOM 6402 C CA . PRO C 1 194 ? 15.736 112.682 22.948 1.00 65.94 191 PRO C CA 1
ATOM 6403 C C . PRO C 1 194 ? 16.904 113.559 22.510 1.00 70.51 191 PRO C C 1
ATOM 6404 O O . PRO C 1 194 ? 17.533 113.295 21.485 1.00 80.15 191 PRO C O 1
ATOM 6408 N N . ILE C 1 195 ? 17.184 114.595 23.293 1.00 61.92 192 ILE C N 1
ATOM 6409 C CA . ILE C 1 195 ? 18.297 115.491 23.017 1.00 65.56 192 ILE C CA 1
ATOM 6410 C C . ILE C 1 195 ? 19.430 115.257 24.005 1.00 64.77 192 ILE C C 1
ATOM 6411 O O . ILE C 1 195 ? 19.240 115.368 25.216 1.00 65.24 192 ILE C O 1
ATOM 6416 N N . LYS C 1 196 ? 20.608 114.926 23.487 1.00 63.99 193 LYS C N 1
ATOM 6417 C CA . LYS C 1 196 ? 21.789 114.796 24.327 1.00 68.42 193 LYS C CA 1
ATOM 6418 C C . LYS C 1 196 ? 22.143 116.156 24.913 1.00 66.52 193 LYS C C 1
ATOM 6419 O O . LYS C 1 196 ? 22.201 117.151 24.194 1.00 74.45 193 LYS C O 1
ATOM 6425 N N . GLN C 1 197 ? 22.367 116.198 26.222 1.00 54.92 194 GLN C N 1
ATOM 6426 C CA . GLN C 1 197 ? 22.746 117.441 26.882 1.00 51.13 194 GLN C CA 1
ATOM 6427 C C . GLN C 1 197 ? 24.155 117.868 26.483 1.00 59.63 194 GLN C C 1
ATOM 6428 O O . GLN C 1 197 ? 25.075 117.051 26.447 1.00 57.61 194 GLN C O 1
ATOM 6434 N N . ASN C 1 198 ? 24.315 119.154 26.185 1.00 66.65 195 ASN C N 1
ATOM 6435 C CA . ASN C 1 198 ? 25.620 119.713 25.847 1.00 70.95 195 ASN C CA 1
ATOM 6436 C C . ASN C 1 198 ? 26.419 120.069 27.099 1.00 74.46 195 ASN C C 1
ATOM 6437 O O . ASN C 1 198 ? 26.016 120.934 27.877 1.00 79.59 195 ASN C O 1
ATOM 6442 N N . GLU C 1 199 ? 27.554 119.400 27.281 1.00 74.85 196 GLU C N 1
ATOM 6443 C CA . GLU C 1 199 ? 28.374 119.566 28.480 1.00 74.01 196 GLU C CA 1
ATOM 6444 C C . GLU C 1 199 ? 28.911 120.984 28.674 1.00 77.94 196 GLU C C 1
ATOM 6445 O O . GLU C 1 199 ? 29.108 121.425 29.806 1.00 79.33 196 GLU C O 1
ATOM 6451 N N . GLU C 1 200 ? 29.147 121.694 27.576 1.00 81.22 197 GLU C N 1
ATOM 6452 C CA . GLU C 1 200 ? 29.724 123.034 27.653 1.00 81.49 197 GLU C CA 1
ATOM 6453 C C . GLU C 1 200 ? 28.763 124.074 28.232 1.00 75.76 197 GLU C C 1
ATOM 6454 O O . GLU C 1 200 ? 29.197 125.106 28.741 1.00 76.76 197 GLU C O 1
ATOM 6460 N N . GLU C 1 201 ? 27.464 123.805 28.152 1.00 70.70 198 GLU C N 1
ATOM 6461 C CA . GLU C 1 201 ? 26.464 124.729 28.683 1.00 70.70 198 GLU C CA 1
ATOM 6462 C C . GLU C 1 201 ? 25.996 124.323 30.075 1.00 61.60 198 GLU C C 1
ATOM 6463 O O . GLU C 1 201 ? 25.170 125.000 30.687 1.00 58.34 198 GLU C O 1
ATOM 6469 N N . VAL C 1 202 ? 26.534 123.216 30.573 1.00 55.23 199 VAL C N 1
ATOM 6470 C CA . VAL C 1 202 ? 26.159 122.706 31.885 1.00 51.31 199 VAL C CA 1
ATOM 6471 C C . VAL C 1 202 ? 26.561 123.656 33.015 1.00 54.07 199 VAL C C 1
ATOM 6472 O O . VAL C 1 202 ? 27.698 124.124 33.071 1.00 52.76 199 VAL C O 1
ATOM 6476 N N . THR C 1 203 ? 25.610 123.957 33.896 1.00 51.27 200 THR C N 1
ATOM 6477 C CA . THR C 1 203 ? 25.913 124.602 35.170 1.00 45.80 200 THR C CA 1
ATOM 6478 C C . THR C 1 203 ? 25.360 123.706 36.272 1.00 34.32 200 THR C C 1
ATOM 6479 O O . THR C 1 203 ? 24.751 122.679 35.985 1.00 36.26 200 THR C O 1
ATOM 6483 N N . PHE C 1 204 ? 25.568 124.081 37.528 1.00 40.78 201 PHE C N 1
ATOM 6484 C CA . PHE C 1 204 ? 25.171 123.211 38.631 1.00 39.92 201 PHE C CA 1
ATOM 6485 C C . PHE C 1 204 ? 24.628 123.980 39.830 1.00 42.61 201 PHE C C 1
ATOM 6486 O O . PHE C 1 204 ? 25.165 125.019 40.214 1.00 41.30 201 PHE C O 1
ATOM 6494 N N . ALA C 1 205 ? 23.566 123.447 40.421 1.00 37.72 202 ALA C N 1
ATOM 6495 C CA . ALA C 1 205 ? 22.920 124.077 41.563 1.00 37.19 202 ALA C CA 1
ATOM 6496 C C . ALA C 1 205 ? 23.095 123.257 42.840 1.00 39.63 202 ALA C C 1
ATOM 6497 O O . ALA C 1 205 ? 22.232 122.460 43.206 1.00 44.47 202 ALA C O 1
ATOM 6499 N N . TYR C 1 206 ? 24.218 123.465 43.516 1.00 44.91 203 TYR C N 1
ATOM 6500 C CA . TYR C 1 206 ? 24.496 122.788 44.776 1.00 44.00 203 TYR C CA 1
ATOM 6501 C C . TYR C 1 206 ? 23.504 123.234 45.839 1.00 45.20 203 TYR C C 1
ATOM 6502 O O . TYR C 1 206 ? 22.942 124.321 45.751 1.00 51.73 203 TYR C O 1
ATOM 6511 N N . ASN C 1 207 ? 23.284 122.394 46.843 1.00 50.65 204 ASN C N 1
ATOM 6512 C CA . ASN C 1 207 ? 22.413 122.769 47.952 1.00 51.91 204 ASN C CA 1
ATOM 6513 C C . ASN C 1 207 ? 23.038 123.884 48.787 1.00 48.33 204 ASN C C 1
ATOM 6514 O O . ASN C 1 207 ? 24.259 124.038 48.817 1.00 51.97 204 ASN C O 1
ATOM 6519 N N . ILE C 1 208 ? 22.196 124.662 49.460 1.00 51.15 205 ILE C N 1
ATOM 6520 C CA . ILE C 1 208 ? 22.646 125.871 50.143 1.00 48.81 205 ILE C CA 1
ATOM 6521 C C . ILE C 1 208 ? 23.342 125.602 51.474 1.00 48.65 205 ILE C C 1
ATOM 6522 O O . ILE C 1 208 ? 22.740 125.070 52.406 1.00 47.40 205 ILE C O 1
ATOM 6527 N N . LYS C 1 209 ? 24.615 125.980 51.550 1.00 57.53 206 LYS C N 1
ATOM 6528 C CA . LYS C 1 209 ? 25.367 125.925 52.798 1.00 70.25 206 LYS C CA 1
ATOM 6529 C C . LYS C 1 209 ? 25.111 127.209 53.581 1.00 75.02 206 LYS C C 1
ATOM 6530 O O . LYS C 1 209 ? 24.740 128.227 52.995 1.00 78.35 206 LYS C O 1
ATOM 6536 N N . ARG C 1 210 ? 25.306 127.164 54.898 1.00 69.18 207 ARG C N 1
ATOM 6537 C CA . ARG C 1 210 ? 25.051 128.328 55.749 1.00 67.13 207 ARG C CA 1
ATOM 6538 C C . ARG C 1 210 ? 25.915 129.525 55.360 1.00 57.87 207 ARG C C 1
ATOM 6539 O O . ARG C 1 210 ? 25.474 130.671 55.445 1.00 60.17 207 ARG C O 1
ATOM 6547 N N . GLU C 1 211 ? 27.138 129.251 54.916 1.00 61.71 208 GLU C N 1
ATOM 6548 C CA . GLU C 1 211 ? 28.069 130.305 54.530 1.00 66.36 208 GLU C CA 1
ATOM 6549 C C . GLU C 1 211 ? 27.633 130.964 53.225 1.00 63.93 208 GLU C C 1
ATOM 6550 O O . GLU C 1 211 ? 28.146 132.016 52.847 1.00 68.52 208 GLU C O 1
ATOM 6556 N N . GLN C 1 212 ? 26.686 130.331 52.540 1.00 55.25 209 GLN C N 1
ATOM 6557 C CA . GLN C 1 212 ? 26.130 130.872 51.308 1.00 53.60 209 GLN C CA 1
ATOM 6558 C C . GLN C 1 212 ? 24.843 131.643 51.590 1.00 51.60 209 GLN C C 1
ATOM 6559 O O . GLN C 1 212 ? 24.299 132.305 50.707 1.00 56.35 209 GLN C O 1
ATOM 6565 N N . GLU C 1 213 ? 24.362 131.555 52.827 1.00 52.97 210 GLU C N 1
ATOM 6566 C CA . GLU C 1 213 ? 23.163 132.277 53.241 1.00 56.13 210 GLU C CA 1
ATOM 6567 C C . GLU C 1 213 ? 23.511 133.693 53.686 1.00 58.55 210 GLU C C 1
ATOM 6568 O O . GLU C 1 213 ? 22.636 134.554 53.794 1.00 57.17 210 GLU C O 1
ATOM 6574 N N . LYS C 1 214 ? 24.794 133.929 53.945 1.00 59.10 211 LYS C N 1
ATOM 6575 C CA . LYS C 1 214 ? 25.253 135.235 54.402 1.00 59.84 211 LYS C CA 1
ATOM 6576 C C . LYS C 1 214 ? 25.274 136.250 53.267 1.00 63.85 211 LYS C C 1
ATOM 6577 O O . LYS C 1 214 ? 25.762 135.966 52.173 1.00 62.72 211 LYS C O 1
ATOM 6583 N N . ILE C 1 215 ? 24.740 137.436 53.539 1.00 65.66 212 ILE C N 1
ATOM 6584 C CA . ILE C 1 215 ? 24.693 138.506 52.552 1.00 56.19 212 ILE C CA 1
ATOM 6585 C C . ILE C 1 215 ? 26.051 139.181 52.403 1.00 57.09 212 ILE C C 1
ATOM 6586 O O . ILE C 1 215 ? 26.700 139.511 53.394 1.00 56.41 212 ILE C O 1
ATOM 6591 N N . ASP C 1 216 ? 26.476 139.374 51.159 1.00 62.65 213 ASP C N 1
ATOM 6592 C CA . ASP C 1 216 ? 27.676 140.148 50.867 1.00 67.73 213 ASP C CA 1
ATOM 6593 C C . ASP C 1 216 ? 27.267 141.518 50.336 1.00 67.31 213 ASP C C 1
ATOM 6594 O O . ASP C 1 216 ? 26.864 141.650 49.181 1.00 75.11 213 ASP C O 1
ATOM 6599 N N . TRP C 1 217 ? 27.368 142.536 51.185 1.00 63.13 214 TRP C N 1
ATOM 6600 C CA . TRP C 1 217 ? 26.924 143.878 50.821 1.00 67.95 214 TRP C CA 1
ATOM 6601 C C . TRP C 1 217 ? 27.825 144.536 49.777 1.00 74.09 214 TRP C C 1
ATOM 6602 O O . TRP C 1 217 ? 27.465 145.559 49.193 1.00 73.73 214 TRP C O 1
ATOM 6613 N N . THR C 1 218 ? 28.989 143.938 49.542 1.00 72.97 215 THR C N 1
ATOM 6614 C CA . THR C 1 218 ? 29.888 144.372 48.478 1.00 68.56 215 THR C CA 1
ATOM 6615 C C . THR C 1 218 ? 29.203 144.220 47.120 1.00 68.86 215 THR C C 1
ATOM 6616 O O . THR C 1 218 ? 29.499 144.949 46.173 1.00 69.10 215 THR C O 1
ATOM 6620 N N . LYS C 1 219 ? 28.276 143.272 47.038 1.00 70.80 216 LYS C N 1
ATOM 6621 C CA . LYS C 1 219 ? 27.504 143.052 45.821 1.00 72.82 216 LYS C CA 1
ATOM 6622 C C . LYS C 1 219 ? 26.562 144.219 45.536 1.00 75.38 216 LYS C C 1
ATOM 6623 O O . LYS C 1 219 ? 26.255 145.014 46.425 1.00 78.07 216 LYS C O 1
ATOM 6629 N N . THR C 1 220 ? 26.110 144.315 44.290 1.00 67.14 217 THR C N 1
ATOM 6630 C CA . THR C 1 220 ? 25.196 145.375 43.887 1.00 59.02 217 THR C CA 1
ATOM 6631 C C . THR C 1 220 ? 23.857 145.206 44.590 1.00 55.88 217 THR C C 1
ATOM 6632 O O . THR C 1 220 ? 23.532 144.119 45.064 1.00 59.14 217 THR C O 1
ATOM 6636 N N . GLY C 1 221 ? 23.085 146.286 44.653 1.00 59.15 218 GLY C N 1
ATOM 6637 C CA . GLY C 1 221 ? 21.797 146.268 45.322 1.00 55.61 218 GLY C CA 1
ATOM 6638 C C . GLY C 1 221 ? 20.816 145.306 44.689 1.00 56.53 218 GLY C C 1
ATOM 6639 O O . GLY C 1 221 ? 19.906 144.811 45.350 1.00 59.77 218 GLY C O 1
ATOM 6640 N N . GLU C 1 222 ? 21.006 145.040 43.401 1.00 62.90 219 GLU C N 1
ATOM 6641 C CA . GLU C 1 222 ? 20.148 144.121 42.665 1.00 55.83 219 GLU C CA 1
ATOM 6642 C C . GLU C 1 222 ? 20.460 142.678 43.042 1.00 58.37 219 GLU C C 1
ATOM 6643 O O . GLU C 1 222 ? 19.560 141.848 43.171 1.00 71.33 219 GLU C O 1
ATOM 6649 N N . GLU C 1 223 ? 21.745 142.386 43.211 1.00 54.55 220 GLU C N 1
ATOM 6650 C CA . GLU C 1 223 ? 22.183 141.052 43.597 1.00 57.47 220 GLU C CA 1
ATOM 6651 C C . GLU C 1 223 ? 21.822 140.762 45.047 1.00 59.00 220 GLU C C 1
ATOM 6652 O O . GLU C 1 223 ? 21.419 139.649 45.382 1.00 61.48 220 GLU C O 1
ATOM 6658 N N . VAL C 1 224 ? 21.966 141.768 45.905 1.00 47.67 221 VAL C N 1
ATOM 6659 C CA . VAL C 1 224 ? 21.566 141.638 47.301 1.00 50.34 221 VAL C CA 1
ATOM 6660 C C . VAL C 1 224 ? 20.053 141.459 47.373 1.00 60.36 221 VAL C C 1
ATOM 6661 O O . VAL C 1 224 ? 19.538 140.738 48.228 1.00 70.53 221 VAL C O 1
ATOM 6665 N N . TYR C 1 225 ? 19.346 142.108 46.455 1.00 57.47 222 TYR C N 1
ATOM 6666 C CA . TYR C 1 225 ? 17.905 141.932 46.329 1.00 58.90 222 TYR C CA 1
ATOM 6667 C C . TYR C 1 225 ? 17.574 140.501 45.918 1.00 58.36 222 TYR C C 1
ATOM 6668 O O . TYR C 1 225 ? 16.616 139.915 46.415 1.00 61.05 222 TYR C O 1
ATOM 6677 N N . ASN C 1 226 ? 18.377 139.946 45.014 1.00 57.40 223 ASN C N 1
ATOM 6678 C CA . ASN C 1 226 ? 18.165 138.589 44.519 1.00 55.31 223 ASN C CA 1
ATOM 6679 C C . ASN C 1 226 ? 18.564 137.511 45.521 1.00 53.99 223 ASN C C 1
ATOM 6680 O O . ASN C 1 226 ? 17.915 136.469 45.614 1.00 54.18 223 ASN C O 1
ATOM 6685 N N . HIS C 1 227 ? 19.636 137.765 46.263 1.00 44.49 224 HIS C N 1
ATOM 6686 C CA . HIS C 1 227 ? 20.106 136.828 47.275 1.00 44.60 224 HIS C CA 1
ATOM 6687 C C . HIS C 1 227 ? 19.051 136.612 48.352 1.00 58.01 224 HIS C C 1
ATOM 6688 O O . HIS C 1 227 ? 18.778 135.480 48.749 1.00 63.77 224 HIS C O 1
ATOM 6695 N N . ILE C 1 228 ? 18.458 137.707 48.815 1.00 60.15 225 ILE C N 1
ATOM 6696 C CA . ILE C 1 228 ? 17.464 137.650 49.878 1.00 45.06 225 ILE C CA 1
ATOM 6697 C C . ILE C 1 228 ? 16.187 136.947 49.424 1.00 51.94 225 ILE C C 1
ATOM 6698 O O . ILE C 1 228 ? 15.718 136.019 50.083 1.00 47.78 225 ILE C O 1
ATOM 6703 N N . ARG C 1 229 ? 15.631 137.382 48.296 1.00 50.63 226 ARG C N 1
ATOM 6704 C CA . ARG C 1 229 ? 14.402 136.781 47.784 1.00 49.79 226 ARG C CA 1
ATOM 6705 C C . ARG C 1 229 ? 14.636 135.360 47.284 1.00 50.27 226 ARG C C 1
ATOM 6706 O O . ARG C 1 229 ? 13.706 134.559 47.213 1.00 52.47 226 ARG C O 1
ATOM 6714 N N . GLY C 1 230 ? 15.882 135.049 46.944 1.00 50.00 227 GLY C N 1
ATOM 6715 C CA . GLY C 1 230 ? 16.229 133.719 46.482 1.00 44.86 227 GLY C CA 1
ATOM 6716 C C . GLY C 1 230 ? 16.195 132.687 47.592 1.00 48.20 227 GLY C C 1
ATOM 6717 O O . GLY C 1 230 ? 16.029 131.498 47.332 1.00 56.16 227 GLY C O 1
ATOM 6718 N N . LEU C 1 231 ? 16.352 133.142 48.832 1.00 49.20 228 LEU C N 1
ATOM 6719 C CA . LEU C 1 231 ? 16.389 132.249 49.988 1.00 43.75 228 LEU C CA 1
ATOM 6720 C C . LEU C 1 231 ? 15.068 132.266 50.763 1.00 54.35 228 LEU C C 1
ATOM 6721 O O . LEU C 1 231 ? 14.980 131.735 51.869 1.00 58.75 228 LEU C O 1
ATOM 6726 N N . ASN C 1 232 ? 14.046 132.874 50.167 1.00 52.36 229 ASN C N 1
ATOM 6727 C CA . ASN C 1 232 ? 12.722 132.984 50.778 1.00 53.78 229 ASN C CA 1
ATOM 6728 C C . ASN C 1 232 ? 11.772 131.918 50.235 1.00 58.56 229 ASN C C 1
ATOM 6729 O O . ASN C 1 232 ? 11.648 131.766 49.021 1.00 56.74 229 ASN C O 1
ATOM 6734 N N . PRO C 1 233 ? 11.072 131.196 51.129 1.00 58.71 230 PRO C N 1
ATOM 6735 C CA . PRO C 1 233 ? 11.091 131.308 52.593 1.00 53.47 230 PRO C CA 1
ATOM 6736 C C . PRO C 1 233 ? 12.045 130.345 53.309 1.00 51.39 230 PRO C C 1
ATOM 6737 O O . PRO C 1 233 ? 11.974 130.217 54.531 1.00 53.68 230 PRO C O 1
ATOM 6741 N N A TRP C 1 234 ? 12.907 129.669 52.555 0.54 49.50 231 TRP C N 1
ATOM 6742 N N B TRP C 1 234 ? 12.911 129.671 52.560 0.46 49.42 231 TRP C N 1
ATOM 6743 C CA A TRP C 1 234 ? 13.930 128.809 53.144 0.54 47.88 231 TRP C CA 1
ATOM 6744 C CA B TRP C 1 234 ? 13.929 128.808 53.155 0.46 48.03 231 TRP C CA 1
ATOM 6745 C C A TRP C 1 234 ? 15.134 128.715 52.214 0.54 48.32 231 TRP C C 1
ATOM 6746 C C B TRP C 1 234 ? 15.130 128.721 52.220 0.46 48.36 231 TRP C C 1
ATOM 6747 O O A TRP C 1 234 ? 14.969 128.643 50.997 0.54 49.96 231 TRP C O 1
ATOM 6748 O O B TRP C 1 234 ? 14.958 128.665 51.001 0.46 49.78 231 TRP C O 1
ATOM 6769 N N . PRO C 1 235 ? 16.350 128.711 52.781 1.00 47.85 232 PRO C N 1
ATOM 6770 C CA . PRO C 1 235 ? 16.663 128.780 54.216 1.00 54.41 232 PRO C CA 1
ATOM 6771 C C . PRO C 1 235 ? 16.774 130.189 54.810 1.00 64.39 232 PRO C C 1
ATOM 6772 O O . PRO C 1 235 ? 17.270 130.310 55.930 1.00 70.79 232 PRO C O 1
ATOM 6776 N N . VAL C 1 236 ? 16.326 131.212 54.084 1.00 63.84 233 VAL C N 1
ATOM 6777 C CA . VAL C 1 236 ? 16.356 132.604 54.554 1.00 61.10 233 VAL C CA 1
ATOM 6778 C C . VAL C 1 236 ? 17.753 133.206 54.730 1.00 59.44 233 VAL C C 1
ATOM 6779 O O . VAL C 1 236 ? 18.593 132.667 55.461 1.00 61.29 233 VAL C O 1
ATOM 6783 N N . ALA C 1 237 ? 17.979 134.378 54.155 1.00 54.22 234 ALA C N 1
ATOM 6784 C CA . ALA C 1 237 ? 19.265 135.085 54.240 1.00 55.99 234 ALA C CA 1
ATOM 6785 C C . ALA C 1 237 ? 19.644 135.670 55.613 1.00 61.72 234 ALA C C 1
ATOM 6786 O O . ALA C 1 237 ? 18.792 135.911 56.447 1.00 64.42 234 ALA C O 1
ATOM 6788 N N . TYR C 1 238 ? 20.939 135.861 55.847 1.00 64.36 235 TYR C N 1
ATOM 6789 C CA . TYR C 1 238 ? 21.426 136.487 57.083 1.00 68.30 235 TYR C CA 1
ATOM 6790 C C . TYR C 1 238 ? 22.635 137.443 56.929 1.00 73.29 235 TYR C C 1
ATOM 6791 O O . TYR C 1 238 ? 23.342 137.407 55.932 1.00 74.46 235 TYR C O 1
ATOM 6800 N N . THR C 1 239 ? 22.808 138.318 57.921 1.00 75.59 236 THR C N 1
ATOM 6801 C CA . THR C 1 239 ? 24.021 139.119 58.158 1.00 74.26 236 THR C CA 1
ATOM 6802 C C . THR C 1 239 ? 24.125 139.411 59.623 1.00 77.83 236 THR C C 1
ATOM 6803 O O . THR C 1 239 ? 23.274 139.019 60.403 1.00 79.67 236 THR C O 1
ATOM 6807 N N . THR C 1 240 ? 25.196 140.086 59.995 1.00 79.32 237 THR C N 1
ATOM 6808 C CA . THR C 1 240 ? 25.363 140.530 61.363 1.00 75.01 237 THR C CA 1
ATOM 6809 C C . THR C 1 240 ? 25.134 142.021 61.527 1.00 70.17 237 THR C C 1
ATOM 6810 O O . THR C 1 240 ? 25.638 142.837 60.772 1.00 68.25 237 THR C O 1
ATOM 6814 N N . LEU C 1 241 ? 24.328 142.343 62.519 1.00 62.61 238 LEU C N 1
ATOM 6815 C CA . LEU C 1 241 ? 24.153 143.691 62.971 1.00 68.39 238 LEU C CA 1
ATOM 6816 C C . LEU C 1 241 ? 24.552 143.713 64.429 1.00 75.51 238 LEU C C 1
ATOM 6817 O O . LEU C 1 241 ? 24.024 142.967 65.232 1.00 74.12 238 LEU C O 1
ATOM 6822 N N . ALA C 1 242 ? 25.480 144.591 64.769 1.00 79.89 239 ALA C N 1
ATOM 6823 C CA . ALA C 1 242 ? 25.926 144.723 66.137 1.00 84.41 239 ALA C CA 1
ATOM 6824 C C . ALA C 1 242 ? 26.473 143.407 66.602 1.00 90.36 239 ALA C C 1
ATOM 6825 O O . ALA C 1 242 ? 26.317 143.039 67.757 1.00 98.31 239 ALA C O 1
ATOM 6827 N N . GLY C 1 243 ? 27.125 142.693 65.699 1.00 86.42 240 GLY C N 1
ATOM 6828 C CA . GLY C 1 243 ? 27.671 141.393 66.043 1.00 82.65 240 GLY C CA 1
ATOM 6829 C C . GLY C 1 243 ? 26.596 140.366 66.349 1.00 84.77 240 GLY C C 1
ATOM 6830 O O . GLY C 1 243 ? 26.860 139.351 66.993 1.00 84.97 240 GLY C O 1
ATOM 6831 N N . GLN C 1 244 ? 25.379 140.633 65.886 1.00 88.31 241 GLN C N 1
ATOM 6832 C CA . GLN C 1 244 ? 24.250 139.741 66.126 1.00 86.36 241 GLN C CA 1
ATOM 6833 C C . GLN C 1 244 ? 23.712 139.191 64.811 1.00 79.18 241 GLN C C 1
ATOM 6834 O O . GLN C 1 244 ? 23.580 139.925 63.835 1.00 74.19 241 GLN C O 1
ATOM 6840 N N . VAL C 1 245 ? 23.396 137.901 64.792 1.00 82.18 242 VAL C N 1
ATOM 6841 C CA . VAL C 1 245 ? 22.864 137.263 63.593 1.00 80.64 242 VAL C CA 1
ATOM 6842 C C . VAL C 1 245 ? 21.411 137.656 63.350 1.00 70.29 242 VAL C C 1
ATOM 6843 O O . VAL C 1 245 ? 20.544 137.422 64.193 1.00 66.63 242 VAL C O 1
ATOM 6847 N N . VAL C 1 246 ? 21.153 138.261 62.195 1.00 65.78 243 VAL C N 1
ATOM 6848 C CA . VAL C 1 246 ? 19.802 138.670 61.832 1.00 63.38 243 VAL C CA 1
ATOM 6849 C C . VAL C 1 246 ? 19.379 138.053 60.505 1.00 67.55 243 VAL C C 1
ATOM 6850 O O . VAL C 1 246 ? 20.054 138.221 59.490 1.00 64.29 243 VAL C O 1
ATOM 6854 N N . LYS C 1 247 ? 18.260 137.338 60.517 1.00 72.83 244 LYS C N 1
ATOM 6855 C CA . LYS C 1 247 ? 17.687 136.805 59.288 1.00 67.12 244 LYS C CA 1
ATOM 6856 C C . LYS C 1 247 ? 16.952 137.903 58.530 1.00 66.23 244 LYS C C 1
ATOM 6857 O O . LYS C 1 247 ? 16.190 138.672 59.115 1.00 52.38 244 LYS C O 1
ATOM 6863 N N . VAL C 1 248 ? 17.189 137.975 57.226 1.00 59.85 245 VAL C N 1
ATOM 6864 C CA . VAL C 1 248 ? 16.537 138.973 56.392 1.00 53.95 245 VAL C CA 1
ATOM 6865 C C . VAL C 1 248 ? 15.581 138.306 55.415 1.00 57.33 245 VAL C C 1
ATOM 6866 O O . VAL C 1 248 ? 16.007 137.630 54.479 1.00 59.77 245 VAL C O 1
ATOM 6870 N N . TRP C 1 249 ? 14.286 138.502 55.638 1.00 61.95 246 TRP C N 1
ATOM 6871 C CA . TRP C 1 249 ? 13.256 137.903 54.795 1.00 58.37 246 TRP C CA 1
ATOM 6872 C C . TRP C 1 249 ? 13.065 138.646 53.479 1.00 57.56 246 TRP C C 1
ATOM 6873 O O . TRP C 1 249 ? 13.085 138.044 52.406 1.00 57.72 246 TRP C O 1
ATOM 6884 N N . TRP C 1 250 ? 12.866 139.956 53.563 1.00 58.72 247 TRP C N 1
ATOM 6885 C CA . TRP C 1 250 ? 12.635 140.750 52.367 1.00 54.64 247 TRP C CA 1
ATOM 6886 C C . TRP C 1 250 ? 13.309 142.112 52.434 1.00 54.05 247 TRP C C 1
ATOM 6887 O O . TRP C 1 250 ? 13.450 142.697 53.507 1.00 58.14 247 TRP C O 1
ATOM 6898 N N . GLY C 1 251 ? 13.723 142.607 51.273 1.00 56.67 248 GLY C N 1
ATOM 6899 C CA . GLY C 1 251 ? 14.290 143.936 51.156 1.00 57.86 248 GLY C CA 1
ATOM 6900 C C . GLY C 1 251 ? 13.840 144.591 49.864 1.00 58.61 248 GLY C C 1
ATOM 6901 O O . GLY C 1 251 ? 13.446 143.904 48.922 1.00 55.12 248 GLY C O 1
ATOM 6902 N N . GLU C 1 252 ? 13.888 145.919 49.820 1.00 54.61 249 GLU C N 1
ATOM 6903 C CA . GLU C 1 252 ? 13.515 146.655 48.616 1.00 56.23 249 GLU C CA 1
ATOM 6904 C C . GLU C 1 252 ? 14.682 147.445 48.035 1.00 58.61 249 GLU C C 1
ATOM 6905 O O . GLU C 1 252 ? 15.565 147.897 48.762 1.00 56.67 249 GLU C O 1
ATOM 6911 N N . LYS C 1 253 ? 14.673 147.612 46.717 1.00 61.39 250 LYS C N 1
ATOM 6912 C CA . LYS C 1 253 ? 15.729 148.345 46.030 1.00 64.27 250 LYS C CA 1
ATOM 6913 C C . LYS C 1 253 ? 15.439 149.841 45.987 1.00 63.81 250 LYS C C 1
ATOM 6914 O O . LYS C 1 253 ? 14.628 150.310 45.188 1.00 63.24 250 LYS C O 1
ATOM 6920 N N . VAL C 1 254 ? 16.111 150.584 46.859 1.00 61.77 251 VAL C N 1
ATOM 6921 C CA . VAL C 1 254 ? 15.957 152.031 46.914 1.00 60.03 251 VAL C CA 1
ATOM 6922 C C . VAL C 1 254 ? 17.301 152.735 46.723 1.00 63.02 251 VAL C C 1
ATOM 6923 O O . VAL C 1 254 ? 18.244 152.509 47.481 1.00 60.35 251 VAL C O 1
ATOM 6927 N N . PRO C 1 255 ? 17.393 153.584 45.689 1.00 58.46 252 PRO C N 1
ATOM 6928 C CA . PRO C 1 255 ? 18.630 154.313 45.396 1.00 65.36 252 PRO C CA 1
ATOM 6929 C C . PRO C 1 255 ? 19.021 155.198 46.571 1.00 74.99 252 PRO C C 1
ATOM 6930 O O . PRO C 1 255 ? 18.171 155.885 47.138 1.00 81.24 252 PRO C O 1
ATOM 6934 N N . VAL C 1 256 ? 20.297 155.168 46.937 1.00 73.28 253 VAL C N 1
ATOM 6935 C CA . VAL C 1 256 ? 20.772 155.914 48.092 1.00 82.12 253 VAL C CA 1
ATOM 6936 C C . VAL C 1 256 ? 21.230 157.315 47.702 1.00 98.25 253 VAL C C 1
ATOM 6937 O O . VAL C 1 256 ? 21.983 157.486 46.743 1.00 104.53 253 VAL C O 1
ATOM 6941 N N . THR C 1 257 ? 20.757 158.308 48.453 1.00 103.97 254 THR C N 1
ATOM 6942 C CA . THR C 1 257 ? 21.075 159.714 48.217 1.00 106.19 254 THR C CA 1
ATOM 6943 C C . THR C 1 257 ? 22.577 159.958 48.092 1.00 110.91 254 THR C C 1
ATOM 6944 O O . THR C 1 257 ? 23.028 160.704 47.222 1.00 108.75 254 THR C O 1
ATOM 6948 N N . LYS C 1 258 ? 23.345 159.318 48.968 1.00 115.79 255 LYS C N 1
ATOM 6949 C CA . LYS C 1 258 ? 24.799 159.407 48.932 1.00 119.28 255 LYS C CA 1
ATOM 6950 C C . LYS C 1 258 ? 25.424 158.022 48.997 1.00 117.18 255 LYS C C 1
ATOM 6951 O O . LYS C 1 258 ? 25.319 157.338 50.016 1.00 119.84 255 LYS C O 1
ATOM 6957 N N . SER C 1 259 ? 26.076 157.611 47.914 1.00 109.92 256 SER C N 1
ATOM 6958 C CA . SER C 1 259 ? 26.760 156.324 47.888 1.00 97.05 256 SER C CA 1
ATOM 6959 C C . SER C 1 259 ? 27.886 156.320 48.918 1.00 93.46 256 SER C C 1
ATOM 6960 O O . SER C 1 259 ? 28.590 157.316 49.089 1.00 89.97 256 SER C O 1
ATOM 6963 N N . ALA C 1 260 ? 28.041 155.199 49.613 1.00 87.30 257 ALA C N 1
ATOM 6964 C CA . ALA C 1 260 ? 29.017 155.107 50.689 1.00 82.83 257 ALA C CA 1
ATOM 6965 C C . ALA C 1 260 ? 29.554 153.691 50.831 1.00 79.36 257 ALA C C 1
ATOM 6966 O O . ALA C 1 260 ? 29.425 152.871 49.921 1.00 75.06 257 ALA C O 1
ATOM 6968 N N . GLU C 1 261 ? 30.162 153.418 51.982 1.00 77.67 258 GLU C N 1
ATOM 6969 C CA . GLU C 1 261 ? 30.669 152.089 52.286 1.00 74.59 258 GLU C CA 1
ATOM 6970 C C . GLU C 1 261 ? 29.543 151.068 52.226 1.00 74.29 258 GLU C C 1
ATOM 6971 O O . GLU C 1 261 ? 28.461 151.289 52.767 1.00 81.03 258 GLU C O 1
ATOM 6977 N N . ALA C 1 262 ? 29.805 149.953 51.555 1.00 64.96 259 ALA C N 1
ATOM 6978 C CA . ALA C 1 262 ? 28.833 148.875 51.458 1.00 66.22 259 ALA C CA 1
ATOM 6979 C C . ALA C 1 262 ? 28.529 148.307 52.841 1.00 74.25 259 ALA C C 1
ATOM 6980 O O . ALA C 1 262 ? 29.439 148.063 53.633 1.00 81.68 259 ALA C O 1
ATOM 6982 N N . GLY C 1 263 ? 27.247 148.108 53.130 1.00 71.54 260 GLY C N 1
ATOM 6983 C CA . GLY C 1 263 ? 26.832 147.556 54.406 1.00 69.11 260 GLY C CA 1
ATOM 6984 C C . GLY C 1 263 ? 26.550 148.619 55.448 1.00 67.54 260 GLY C C 1
ATOM 6985 O O . GLY C 1 263 ? 26.501 148.330 56.643 1.00 66.89 260 GLY C O 1
ATOM 6986 N N . THR C 1 264 ? 26.359 149.853 54.993 1.00 68.76 261 THR C N 1
ATOM 6987 C CA . THR C 1 264 ? 26.103 150.972 55.893 1.00 73.12 261 THR C CA 1
ATOM 6988 C C . THR C 1 264 ? 24.629 151.371 55.900 1.00 73.85 261 THR C C 1
ATOM 6989 O O . THR C 1 264 ? 24.019 151.533 54.844 1.00 74.93 261 THR C O 1
ATOM 6993 N N . ILE C 1 265 ? 24.061 151.531 57.092 1.00 62.48 262 ILE C N 1
ATOM 6994 C CA . ILE C 1 265 ? 22.680 151.984 57.223 1.00 59.45 262 ILE C CA 1
ATOM 6995 C C . ILE C 1 265 ? 22.594 153.469 56.888 1.00 66.97 262 ILE C C 1
ATOM 6996 O O . ILE C 1 265 ? 22.844 154.325 57.737 1.00 67.97 262 ILE C O 1
ATOM 7001 N N . VAL C 1 266 ? 22.236 153.762 55.641 1.00 62.56 263 VAL C N 1
ATOM 7002 C CA . VAL C 1 266 ? 22.294 155.120 55.107 1.00 55.62 263 VAL C CA 1
ATOM 7003 C C . VAL C 1 266 ? 21.066 155.972 55.421 1.00 61.09 263 VAL C C 1
ATOM 7004 O O . VAL C 1 266 ? 21.114 157.200 55.322 1.00 75.43 263 VAL C O 1
ATOM 7008 N N . ALA C 1 267 ? 19.969 155.327 55.799 1.00 56.01 264 ALA C N 1
ATOM 7009 C CA . ALA C 1 267 ? 18.742 156.056 56.099 1.00 59.01 264 ALA C CA 1
ATOM 7010 C C . ALA C 1 267 ? 17.774 155.240 56.945 1.00 55.87 264 ALA C C 1
ATOM 7011 O O . ALA C 1 267 ? 17.988 154.053 57.186 1.00 59.75 264 ALA C O 1
ATOM 7013 N N . ILE C 1 268 ? 16.709 155.894 57.398 1.00 60.21 265 ILE C N 1
ATOM 7014 C CA . ILE C 1 268 ? 15.651 155.230 58.148 1.00 63.73 265 ILE C CA 1
ATOM 7015 C C . ILE C 1 268 ? 14.284 155.726 57.693 1.00 59.31 265 ILE C C 1
ATOM 7016 O O . ILE C 1 268 ? 13.998 156.920 57.750 1.00 57.64 265 ILE C O 1
ATOM 7021 N N . GLU C 1 269 ? 13.452 154.805 57.220 1.00 57.95 266 GLU C N 1
ATOM 7022 C CA . GLU C 1 269 ? 12.070 155.118 56.888 1.00 56.60 266 GLU C CA 1
ATOM 7023 C C . GLU C 1 269 ? 11.181 154.443 57.922 1.00 53.85 266 GLU C C 1
ATOM 7024 O O . GLU C 1 269 ? 11.685 153.827 58.859 1.00 59.76 266 GLU C O 1
ATOM 7030 N N . GLU C 1 270 ? 9.867 154.560 57.767 1.00 54.13 267 GLU C N 1
ATOM 7031 C CA . GLU C 1 270 ? 8.952 153.965 58.737 1.00 64.72 267 GLU C CA 1
ATOM 7032 C C . GLU C 1 270 ? 8.827 152.454 58.557 1.00 57.59 267 GLU C C 1
ATOM 7033 O O . GLU C 1 270 ? 8.536 151.732 59.509 1.00 62.23 267 GLU C O 1
ATOM 7039 N N . ASP C 1 271 ? 9.056 151.980 57.337 1.00 50.44 268 ASP C N 1
ATOM 7040 C CA . ASP C 1 271 ? 8.892 150.563 57.032 1.00 49.84 268 ASP C CA 1
ATOM 7041 C C . ASP C 1 271 ? 10.218 149.809 56.954 1.00 54.46 268 ASP C C 1
ATOM 7042 O O . ASP C 1 271 ? 10.255 148.649 56.544 1.00 54.98 268 ASP C O 1
ATOM 7047 N N . GLY C 1 272 ? 11.304 150.466 57.347 1.00 59.22 269 GLY C N 1
ATOM 7048 C CA . GLY C 1 272 ? 12.607 149.826 57.358 1.00 55.46 269 GLY C CA 1
ATOM 7049 C C . GLY C 1 272 ? 13.759 150.797 57.200 1.00 58.39 269 GLY C C 1
ATOM 7050 O O . GLY C 1 272 ? 13.555 151.993 56.997 1.00 62.15 269 GLY C O 1
ATOM 7051 N N . PHE C 1 273 ? 14.978 150.275 57.296 1.00 57.45 270 PHE C N 1
ATOM 7052 C CA . PHE C 1 273 ? 16.176 151.087 57.125 1.00 61.57 270 PHE C CA 1
ATOM 7053 C C . PHE C 1 273 ? 16.906 150.704 55.841 1.00 64.45 270 PHE C C 1
ATOM 7054 O O . PHE C 1 273 ? 16.871 149.548 55.422 1.00 64.92 270 PHE C O 1
ATOM 7062 N N . VAL C 1 274 ? 17.561 151.681 55.220 1.00 62.76 271 VAL C N 1
ATOM 7063 C CA . VAL C 1 274 ? 18.255 151.456 53.955 1.00 57.73 271 VAL C CA 1
ATOM 7064 C C . VAL C 1 274 ? 19.732 151.136 54.184 1.00 59.72 271 VAL C C 1
ATOM 7065 O O . VAL C 1 274 ? 20.391 151.767 55.008 1.00 64.28 271 VAL C O 1
ATOM 7069 N N . VAL C 1 275 ? 20.243 150.148 53.454 1.00 56.53 272 VAL C N 1
ATOM 7070 C CA . VAL C 1 275 ? 21.631 149.722 53.593 1.00 55.72 272 VAL C CA 1
ATOM 7071 C C . VAL C 1 275 ? 22.392 149.905 52.285 1.00 58.00 272 VAL C C 1
ATOM 7072 O O . VAL C 1 275 ? 21.956 149.431 51.237 1.00 60.13 272 VAL C O 1
ATOM 7076 N N . ALA C 1 276 ? 23.531 150.588 52.350 1.00 50.35 273 ALA C N 1
ATOM 7077 C CA . ALA C 1 276 ? 24.352 150.824 51.165 1.00 54.92 273 ALA C CA 1
ATOM 7078 C C . ALA C 1 276 ? 25.004 149.539 50.664 1.00 59.64 273 ALA C C 1
ATOM 7079 O O . ALA C 1 276 ? 25.511 148.741 51.451 1.00 62.68 273 ALA C O 1
ATOM 7081 N N . THR C 1 277 ? 24.988 149.348 49.348 1.00 65.02 274 THR C N 1
ATOM 7082 C CA . THR C 1 277 ? 25.587 148.166 48.743 1.00 65.96 274 THR C CA 1
ATOM 7083 C C . THR C 1 277 ? 26.846 148.526 47.964 1.00 70.99 274 THR C C 1
ATOM 7084 O O . THR C 1 277 ? 27.434 149.589 48.167 1.00 76.14 274 THR C O 1
ATOM 7088 N N . GLY C 1 278 ? 27.249 147.636 47.065 1.00 68.68 275 GLY C N 1
ATOM 7089 C CA . GLY C 1 278 ? 28.446 147.842 46.274 1.00 61.23 275 GLY C CA 1
ATOM 7090 C C . GLY C 1 278 ? 28.245 148.786 45.107 1.00 61.04 275 GLY C C 1
ATOM 7091 O O . GLY C 1 278 ? 29.148 148.974 44.294 1.00 66.23 275 GLY C O 1
ATOM 7092 N N . ASN C 1 279 ? 27.058 149.376 45.015 1.00 56.37 276 ASN C N 1
ATOM 7093 C CA . ASN C 1 279 ? 26.797 150.383 43.994 1.00 61.18 276 ASN C CA 1
ATOM 7094 C C . ASN C 1 279 ? 25.818 151.459 44.457 1.00 67.22 276 ASN C C 1
ATOM 7095 O O . ASN C 1 279 ? 25.612 151.653 45.655 1.00 67.64 276 ASN C O 1
ATOM 7100 N N . GLU C 1 280 ? 25.218 152.150 43.494 1.00 74.27 277 GLU C N 1
ATOM 7101 C CA . GLU C 1 280 ? 24.347 153.288 43.768 1.00 80.81 277 GLU C CA 1
ATOM 7102 C C . GLU C 1 280 ? 22.990 152.875 44.331 1.00 72.45 277 GLU C C 1
ATOM 7103 O O . GLU C 1 280 ? 22.159 153.722 44.662 1.00 72.79 277 GLU C O 1
ATOM 7109 N N . THR C 1 281 ? 22.771 151.570 44.436 1.00 74.92 278 THR C N 1
ATOM 7110 C CA . THR C 1 281 ? 21.510 151.042 44.937 1.00 73.06 278 THR C CA 1
ATOM 7111 C C . THR C 1 281 ? 21.660 150.575 46.381 1.00 80.34 278 THR C C 1
ATOM 7112 O O . THR C 1 281 ? 22.700 150.039 46.764 1.00 92.11 278 THR C O 1
ATOM 7116 N N . GLY C 1 282 ? 20.624 150.792 47.182 1.00 55.54 279 GLY C N 1
ATOM 7117 C CA . GLY C 1 282 ? 20.610 150.328 48.556 1.00 60.43 279 GLY C CA 1
ATOM 7118 C C . GLY C 1 282 ? 19.475 149.347 48.771 1.00 60.03 279 GLY C C 1
ATOM 7119 O O . GLY C 1 282 ? 18.646 149.155 47.882 1.00 57.21 279 GLY C O 1
ATOM 7120 N N . VAL C 1 283 ? 19.435 148.715 49.941 1.00 63.42 280 VAL C N 1
ATOM 7121 C CA . VAL C 1 283 ? 18.368 147.765 50.251 1.00 62.08 280 VAL C CA 1
ATOM 7122 C C . VAL C 1 283 ? 17.632 148.129 51.534 1.00 61.05 280 VAL C C 1
ATOM 7123 O O . VAL C 1 283 ? 18.223 148.156 52.614 1.00 62.64 280 VAL C O 1
ATOM 7127 N N . LYS C 1 284 ? 16.340 148.411 51.409 1.00 61.61 281 LYS C N 1
ATOM 7128 C CA . LYS C 1 284 ? 15.505 148.668 52.574 1.00 54.41 281 LYS C CA 1
ATOM 7129 C C . LYS C 1 284 ? 14.906 147.366 53.097 1.00 59.93 281 LYS C C 1
ATOM 7130 O O . LYS C 1 284 ? 13.944 146.837 52.536 1.00 56.56 281 LYS C O 1
ATOM 7136 N N . ILE C 1 285 ? 15.493 146.851 54.169 1.00 64.24 282 ILE C N 1
ATOM 7137 C CA . ILE C 1 285 ? 15.010 145.630 54.792 1.00 66.34 282 ILE C CA 1
ATOM 7138 C C . ILE C 1 285 ? 13.692 145.907 55.499 1.00 62.54 282 ILE C C 1
ATOM 7139 O O . ILE C 1 285 ? 13.653 146.638 56.486 1.00 57.82 282 ILE C O 1
ATOM 7144 N N . THR C 1 286 ? 12.615 145.331 54.977 1.00 60.99 283 THR C N 1
ATOM 7145 C CA . THR C 1 286 ? 11.277 145.586 55.499 1.00 60.82 283 THR C CA 1
ATOM 7146 C C . THR C 1 286 ? 10.719 144.395 56.269 1.00 62.96 283 THR C C 1
ATOM 7147 O O . THR C 1 286 ? 9.675 144.500 56.914 1.00 67.91 283 THR C O 1
ATOM 7151 N N . GLU C 1 287 ? 11.414 143.265 56.195 1.00 63.44 284 GLU C N 1
ATOM 7152 C CA . GLU C 1 287 ? 11.048 142.089 56.977 1.00 60.36 284 GLU C CA 1
ATOM 7153 C C . GLU C 1 287 ? 12.299 141.340 57.414 1.00 61.53 284 GLU C C 1
ATOM 7154 O O . GLU C 1 287 ? 13.158 141.014 56.595 1.00 67.11 284 GLU C O 1
ATOM 7160 N N . LEU C 1 288 ? 12.394 141.070 58.710 1.00 62.38 285 LEU C N 1
ATOM 7161 C CA . LEU C 1 288 ? 13.596 140.472 59.271 1.00 68.34 285 LEU C CA 1
ATOM 7162 C C . LEU C 1 288 ? 13.294 139.656 60.519 1.00 66.28 285 LEU C C 1
ATOM 7163 O O . LEU C 1 288 ? 12.199 139.732 61.074 1.00 67.98 285 LEU C O 1
ATOM 7168 N N . GLN C 1 289 ? 14.274 138.873 60.956 1.00 66.99 286 GLN C N 1
ATOM 7169 C CA . GLN C 1 289 ? 14.126 138.085 62.171 1.00 72.71 286 GLN C CA 1
ATOM 7170 C C . GLN C 1 289 ? 15.429 138.037 62.963 1.00 72.70 286 GLN C C 1
ATOM 7171 O O . GLN C 1 289 ? 16.306 137.223 62.680 1.00 73.07 286 GLN C O 1
ATOM 7177 N N . PRO C 1 290 ? 15.560 138.927 63.955 1.00 79.45 287 PRO C N 1
ATOM 7178 C CA . PRO C 1 290 ? 16.714 138.949 64.860 1.00 83.61 287 PRO C CA 1
ATOM 7179 C C . PRO C 1 290 ? 16.801 137.668 65.686 1.00 90.55 287 PRO C C 1
ATOM 7180 O O . PRO C 1 290 ? 15.827 136.918 65.760 1.00 91.36 287 PRO C O 1
ATOM 7184 N N . SER C 1 291 ? 17.959 137.433 66.296 1.00 93.59 288 SER C N 1
ATOM 7185 C CA . SER C 1 291 ? 18.221 136.200 67.037 1.00 90.69 288 SER C CA 1
ATOM 7186 C C . SER C 1 291 ? 17.181 135.905 68.115 1.00 88.65 288 SER C C 1
ATOM 7187 O O . SER C 1 291 ? 16.888 136.750 68.960 1.00 87.98 288 SER C O 1
ATOM 7190 N N . GLY C 1 292 ? 16.628 134.697 68.068 1.00 91.78 289 GLY C N 1
ATOM 7191 C CA . GLY C 1 292 ? 15.673 134.246 69.064 1.00 99.60 289 GLY C CA 1
ATOM 7192 C C . GLY C 1 292 ? 14.407 135.077 69.123 1.00 102.02 289 GLY C C 1
ATOM 7193 O O . GLY C 1 292 ? 13.791 135.206 70.182 1.00 110.62 289 GLY C O 1
ATOM 7194 N N . LYS C 1 293 ? 14.016 135.643 67.986 1.00 91.45 290 LYS C N 1
ATOM 7195 C CA . LYS C 1 293 ? 12.809 136.458 67.922 1.00 83.03 290 LYS C CA 1
ATOM 7196 C C . LYS C 1 293 ? 11.865 135.990 66.817 1.00 81.45 290 LYS C C 1
ATOM 7197 O O . LYS C 1 293 ? 12.210 135.121 66.017 1.00 71.74 290 LYS C O 1
ATOM 7203 N N . LYS C 1 294 ? 10.669 136.567 66.787 1.00 84.01 291 LYS C N 1
ATOM 7204 C CA . LYS C 1 294 ? 9.658 136.195 65.805 1.00 85.26 291 LYS C CA 1
ATOM 7205 C C . LYS C 1 294 ? 9.922 136.815 64.441 1.00 84.82 291 LYS C C 1
ATOM 7206 O O . LYS C 1 294 ? 10.718 137.746 64.311 1.00 68.32 291 LYS C O 1
ATOM 7212 N N . ARG C 1 295 ? 9.249 136.289 63.424 1.00 86.16 292 ARG C N 1
ATOM 7213 C CA . ARG C 1 295 ? 9.231 136.930 62.119 1.00 84.81 292 ARG C CA 1
ATOM 7214 C C . ARG C 1 295 ? 8.310 138.137 62.201 1.00 87.85 292 ARG C C 1
ATOM 7215 O O . ARG C 1 295 ? 7.181 138.034 62.681 1.00 94.15 292 ARG C O 1
ATOM 7231 N N . SER C 1 297 ? 7.679 142.572 60.636 1.00 73.87 294 SER C N 1
ATOM 7232 C CA . SER C 1 297 ? 8.048 143.637 59.720 1.00 73.43 294 SER C CA 1
ATOM 7233 C C . SER C 1 297 ? 9.071 144.532 60.401 1.00 75.28 294 SER C C 1
ATOM 7234 O O . SER C 1 297 ? 9.019 144.735 61.614 1.00 67.02 294 SER C O 1
ATOM 7237 N N . CYS C 1 298 ? 10.007 145.061 59.620 1.00 74.58 295 CYS C N 1
ATOM 7238 C CA . CYS C 1 298 ? 11.002 145.982 60.150 1.00 72.89 295 CYS C CA 1
ATOM 7239 C C . CYS C 1 298 ? 10.320 147.280 60.565 1.00 77.25 295 CYS C C 1
ATOM 7240 O O . CYS C 1 298 ? 10.827 148.020 61.408 1.00 68.14 295 CYS C O 1
ATOM 7243 N N . SER C 1 299 ? 9.164 147.539 59.961 1.00 81.93 296 SER C N 1
ATOM 7244 C CA . SER C 1 299 ? 8.317 148.664 60.334 1.00 92.20 296 SER C CA 1
ATOM 7245 C C . SER C 1 299 ? 7.937 148.542 61.800 1.00 94.37 296 SER C C 1
ATOM 7246 O O . SER C 1 299 ? 7.885 149.529 62.532 1.00 94.83 296 SER C O 1
ATOM 7249 N N . GLN C 1 300 ? 7.669 147.309 62.214 1.00 98.33 297 GLN C N 1
ATOM 7250 C CA . GLN C 1 300 ? 7.292 146.997 63.583 1.00 103.33 297 GLN C CA 1
ATOM 7251 C C . GLN C 1 300 ? 8.542 146.784 64.433 1.00 99.29 297 GLN C C 1
ATOM 7252 O O . GLN C 1 300 ? 8.523 146.971 65.650 1.00 106.39 297 GLN C O 1
ATOM 7258 N N . PHE C 1 301 ? 9.636 146.412 63.777 1.00 90.51 298 PHE C N 1
ATOM 7259 C CA . PHE C 1 301 ? 10.879 146.088 64.469 1.00 89.60 298 PHE C CA 1
ATOM 7260 C C . PHE C 1 301 ? 11.653 147.321 64.931 1.00 95.25 298 PHE C C 1
ATOM 7261 O O . PHE C 1 301 ? 12.289 147.300 65.986 1.00 100.94 298 PHE C O 1
ATOM 7269 N N . LEU C 1 302 ? 11.593 148.391 64.142 1.00 96.88 299 LEU C N 1
ATOM 7270 C CA . LEU C 1 302 ? 12.358 149.610 64.416 1.00 92.06 299 LEU C CA 1
ATOM 7271 C C . LEU C 1 302 ? 12.058 150.236 65.776 1.00 95.39 299 LEU C C 1
ATOM 7272 O O . LEU C 1 302 ? 12.845 151.031 66.289 1.00 97.08 299 LEU C O 1
ATOM 7277 N N . ARG C 1 303 ? 10.919 149.878 66.353 1.00 96.58 300 ARG C N 1
ATOM 7278 C CA . ARG C 1 303 ? 10.527 150.403 67.652 1.00 97.12 300 ARG C CA 1
ATOM 7279 C C . ARG C 1 303 ? 11.179 149.606 68.777 1.00 97.96 300 ARG C C 1
ATOM 7280 O O . ARG C 1 303 ? 11.104 149.987 69.945 1.00 101.23 300 ARG C O 1
ATOM 7288 N N . GLY C 1 304 ? 11.825 148.502 68.415 1.00 97.48 301 GLY C N 1
ATOM 7289 C CA . GLY C 1 304 ? 12.426 147.613 69.393 1.00 105.34 301 GLY C CA 1
ATOM 7290 C C . GLY C 1 304 ? 13.926 147.775 69.555 1.00 111.23 301 GLY C C 1
ATOM 7291 O O . GLY C 1 304 ? 14.431 147.822 70.676 1.00 116.95 301 GLY C O 1
ATOM 7292 N N . THR C 1 305 ? 14.658 147.905 68.451 1.00 109.17 302 THR C N 1
ATOM 7293 C CA . THR C 1 305 ? 16.114 148.042 68.544 1.00 108.58 302 THR C CA 1
ATOM 7294 C C . THR C 1 305 ? 16.757 149.376 68.111 1.00 112.29 302 THR C C 1
ATOM 7295 O O . THR C 1 305 ? 17.762 149.782 68.685 1.00 116.88 302 THR C O 1
ATOM 7299 N N . LYS C 1 306 ? 16.175 150.085 67.150 1.00 109.59 303 LYS C N 1
ATOM 7300 C CA . LYS C 1 306 ? 16.698 151.411 66.796 1.00 104.60 303 LYS C CA 1
ATOM 7301 C C . LYS C 1 306 ? 18.184 151.479 66.425 1.00 99.46 303 LYS C C 1
ATOM 7302 O O . LYS C 1 306 ? 18.975 152.020 67.189 1.00 97.32 303 LYS C O 1
ATOM 7308 N N . PRO C 1 307 ? 18.565 150.841 65.230 1.00 97.61 304 PRO C N 1
ATOM 7309 C CA . PRO C 1 307 ? 20.001 150.959 64.934 1.00 91.26 304 PRO C CA 1
ATOM 7310 C C . PRO C 1 307 ? 20.412 152.386 64.590 1.00 75.76 304 PRO C C 1
ATOM 7311 O O . PRO C 1 307 ? 19.667 153.086 63.941 1.00 88.67 304 PRO C O 1
ATOM 7315 N N . GLU C 1 308 ? 21.592 152.804 65.012 1.00 83.53 305 GLU C N 1
ATOM 7316 C CA . GLU C 1 308 ? 22.097 154.124 64.672 1.00 87.88 305 GLU C CA 1
ATOM 7317 C C . GLU C 1 308 ? 22.410 154.215 63.194 1.00 85.06 305 GLU C C 1
ATOM 7318 O O . GLU C 1 308 ? 22.915 153.275 62.621 1.00 80.24 305 GLU C O 1
ATOM 7324 N N . ILE C 1 309 ? 22.125 155.352 62.578 1.00 86.00 306 ILE C N 1
ATOM 7325 C CA . ILE C 1 309 ? 22.452 155.531 61.177 1.00 81.48 306 ILE C CA 1
ATOM 7326 C C . ILE C 1 309 ? 23.954 155.575 61.032 1.00 81.24 306 ILE C C 1
ATOM 7327 O O . ILE C 1 309 ? 24.622 156.246 61.789 1.00 81.60 306 ILE C O 1
ATOM 7332 N N . GLY C 1 310 ? 24.479 154.868 60.046 1.00 81.38 307 GLY C N 1
ATOM 7333 C CA . GLY C 1 310 ? 25.908 154.818 59.798 1.00 87.84 307 GLY C CA 1
ATOM 7334 C C . GLY C 1 310 ? 26.525 153.543 60.339 1.00 95.59 307 GLY C C 1
ATOM 7335 O O . GLY C 1 310 ? 27.738 153.343 60.264 1.00 102.40 307 GLY C O 1
ATOM 7336 N N . THR C 1 311 ? 25.680 152.679 60.890 1.00 94.05 308 THR C N 1
ATOM 7337 C CA . THR C 1 311 ? 26.122 151.404 61.440 1.00 91.08 308 THR C CA 1
ATOM 7338 C C . THR C 1 311 ? 26.475 150.425 60.321 1.00 90.40 308 THR C C 1
ATOM 7339 O O . THR C 1 311 ? 25.787 150.358 59.304 1.00 90.83 308 THR C O 1
ATOM 7343 N N . LYS C 1 312 ? 27.530 149.648 60.531 1.00 87.24 309 LYS C N 1
ATOM 7344 C CA . LYS C 1 312 ? 27.931 148.620 59.584 1.00 82.31 309 LYS C CA 1
ATOM 7345 C C . LYS C 1 312 ? 27.258 147.302 59.908 1.00 82.01 309 LYS C C 1
ATOM 7346 O O . LYS C 1 312 ? 27.125 146.929 61.064 1.00 77.14 309 LYS C O 1
ATOM 7352 N N . LEU C 1 313 ? 26.849 146.598 58.863 1.00 83.12 310 LEU C N 1
ATOM 7353 C CA . LEU C 1 313 ? 26.196 145.308 58.988 1.00 77.72 310 LEU C CA 1
ATOM 7354 C C . LEU C 1 313 ? 27.143 144.244 58.481 1.00 82.92 310 LEU C C 1
ATOM 7355 O O . LEU C 1 313 ? 27.769 144.410 57.445 1.00 80.23 310 LEU C O 1
ATOM 7360 N N . GLY C 1 314 ? 27.259 143.156 59.232 1.00 89.98 311 GLY C N 1
ATOM 7361 C CA . GLY C 1 314 ? 28.244 142.131 58.945 1.00 93.40 311 GLY C CA 1
ATOM 7362 C C . GLY C 1 314 ? 29.481 142.300 59.802 1.00 103.82 311 GLY C C 1
ATOM 7363 O O . GLY C 1 314 ? 29.704 143.356 60.374 1.00 101.86 311 GLY C O 1
ATOM 7364 N N . GLU C 1 315 ? 30.303 141.269 59.880 1.00 113.09 312 GLU C N 1
ATOM 7365 C CA . GLU C 1 315 ? 31.520 141.343 60.671 1.00 120.81 312 GLU C CA 1
ATOM 7366 C C . GLU C 1 315 ? 32.689 141.825 59.819 1.00 127.79 312 GLU C C 1
ATOM 7367 O O . GLU C 1 315 ? 33.852 141.731 60.218 1.00 134.75 312 GLU C O 1
ATOM 7373 N N . SER D 1 1 ? 66.316 89.799 106.836 1.00 55.52 -2 SER D N 1
ATOM 7374 C CA . SER D 1 1 ? 66.216 88.705 107.793 1.00 67.35 -2 SER D CA 1
ATOM 7375 C C . SER D 1 1 ? 66.768 87.416 107.184 1.00 72.75 -2 SER D C 1
ATOM 7376 O O . SER D 1 1 ? 67.232 87.415 106.043 1.00 71.02 -2 SER D O 1
ATOM 7379 N N . ASN D 1 2 ? 66.703 86.328 107.946 1.00 76.96 -1 ASN D N 1
ATOM 7380 C CA . ASN D 1 2 ? 67.374 85.075 107.597 1.00 73.08 -1 ASN D CA 1
ATOM 7381 C C . ASN D 1 2 ? 67.141 84.547 106.181 1.00 71.43 -1 ASN D C 1
ATOM 7382 O O . ASN D 1 2 ? 66.113 84.818 105.559 1.00 58.04 -1 ASN D O 1
ATOM 7387 N N . ALA D 1 3 ? 68.116 83.788 105.689 1.00 76.38 0 ALA D N 1
ATOM 7388 C CA . ALA D 1 3 ? 68.044 83.171 104.369 1.00 68.32 0 ALA D CA 1
ATOM 7389 C C . ALA D 1 3 ? 67.372 81.805 104.444 1.00 66.96 0 ALA D C 1
ATOM 7390 O O . ALA D 1 3 ? 67.372 81.047 103.473 1.00 65.49 0 ALA D O 1
ATOM 7400 N N . ILE D 1 5 ? 64.241 81.816 105.431 1.00 58.14 2 ILE D N 1
ATOM 7401 C CA . ILE D 1 5 ? 62.871 82.224 105.155 1.00 58.03 2 ILE D CA 1
ATOM 7402 C C . ILE D 1 5 ? 62.629 82.219 103.652 1.00 54.65 2 ILE D C 1
ATOM 7403 O O . ILE D 1 5 ? 63.223 83.006 102.914 1.00 48.94 2 ILE D O 1
ATOM 7408 N N . LYS D 1 6 ? 61.756 81.324 103.205 1.00 59.50 3 LYS D N 1
ATOM 7409 C CA . LYS D 1 6 ? 61.476 81.162 101.784 1.00 60.66 3 LYS D CA 1
ATOM 7410 C C . LYS D 1 6 ? 60.356 82.097 101.338 1.00 54.77 3 LYS D C 1
ATOM 7411 O O . LYS D 1 6 ? 59.209 81.954 101.760 1.00 56.10 3 LYS D O 1
ATOM 7417 N N . VAL D 1 7 ? 60.696 83.051 100.480 1.00 51.00 4 VAL D N 1
ATOM 7418 C CA . VAL D 1 7 ? 59.736 84.057 100.046 1.00 49.06 4 VAL D CA 1
ATOM 7419 C C . VAL D 1 7 ? 59.409 83.948 98.560 1.00 53.21 4 VAL D C 1
ATOM 7420 O O . VAL D 1 7 ? 60.304 83.852 97.722 1.00 55.77 4 VAL D O 1
ATOM 7424 N N . VAL D 1 8 ? 58.119 83.951 98.242 1.00 51.76 5 VAL D N 1
ATOM 7425 C CA . VAL D 1 8 ? 57.676 84.092 96.863 1.00 45.93 5 VAL D CA 1
ATOM 7426 C C . VAL D 1 8 ? 57.083 85.485 96.677 1.00 43.18 5 VAL D C 1
ATOM 7427 O O . VAL D 1 8 ? 56.190 85.890 97.420 1.00 44.62 5 VAL D O 1
ATOM 7431 N N . PHE D 1 9 ? 57.590 86.223 95.696 1.00 44.34 6 PHE D N 1
ATOM 7432 C CA . PHE D 1 9 ? 57.112 87.577 95.444 1.00 40.11 6 PHE D CA 1
ATOM 7433 C C . PHE D 1 9 ? 56.140 87.620 94.273 1.00 43.83 6 PHE D C 1
ATOM 7434 O O . PHE D 1 9 ? 56.326 86.920 93.278 1.00 47.17 6 PHE D O 1
ATOM 7450 N N . GLY D 1 11 ? 54.195 90.476 91.751 1.00 43.17 8 GLY D N 1
ATOM 7451 C CA . GLY D 1 11 ? 54.072 91.856 91.319 1.00 38.90 8 GLY D CA 1
ATOM 7452 C C . GLY D 1 11 ? 54.413 91.999 89.851 1.00 46.66 8 GLY D C 1
ATOM 7453 O O . GLY D 1 11 ? 54.931 91.068 89.239 1.00 41.50 8 GLY D O 1
ATOM 7454 N N . THR D 1 12 ? 54.122 93.167 89.286 1.00 52.14 9 THR D N 1
ATOM 7455 C CA . THR D 1 12 ? 54.310 93.385 87.854 1.00 48.71 9 THR D CA 1
ATOM 7456 C C . THR D 1 12 ? 54.957 94.724 87.463 1.00 50.59 9 THR D C 1
ATOM 7457 O O . THR D 1 12 ? 55.984 94.733 86.782 1.00 47.09 9 THR D O 1
ATOM 7461 N N . PRO D 1 13 ? 54.370 95.860 87.885 1.00 49.78 10 PRO D N 1
ATOM 7462 C CA . PRO D 1 13 ? 54.887 97.100 87.300 1.00 43.79 10 PRO D CA 1
ATOM 7463 C C . PRO D 1 13 ? 56.194 97.571 87.928 1.00 43.58 10 PRO D C 1
ATOM 7464 O O . PRO D 1 13 ? 56.768 96.883 88.770 1.00 45.78 10 PRO D O 1
ATOM 7468 N N . ASP D 1 14 ? 56.652 98.744 87.499 1.00 42.40 11 ASP D N 1
ATOM 7469 C CA . ASP D 1 14 ? 57.878 99.343 88.006 1.00 52.41 11 ASP D CA 1
ATOM 7470 C C . ASP D 1 14 ? 57.779 99.634 89.498 1.00 46.97 11 ASP D C 1
ATOM 7471 O O . ASP D 1 14 ? 58.791 99.698 90.193 1.00 45.46 11 ASP D O 1
ATOM 7476 N N . PHE D 1 15 ? 56.555 99.817 89.983 1.00 42.94 12 PHE D N 1
ATOM 7477 C CA . PHE D 1 15 ? 56.314 100.093 91.396 1.00 43.06 12 PHE D CA 1
ATOM 7478 C C . PHE D 1 15 ? 56.839 98.965 92.277 1.00 44.09 12 PHE D C 1
ATOM 7479 O O . PHE D 1 15 ? 57.284 99.196 93.402 1.00 45.97 12 PHE D O 1
ATOM 7487 N N . SER D 1 16 ? 56.787 97.745 91.754 1.00 42.19 13 SER D N 1
ATOM 7488 C CA . SER D 1 16 ? 57.121 96.560 92.536 1.00 43.34 13 SER D CA 1
ATOM 7489 C C . SER D 1 16 ? 58.616 96.245 92.524 1.00 47.24 13 SER D C 1
ATOM 7490 O O . SER D 1 16 ? 59.122 95.596 93.437 1.00 50.32 13 SER D O 1
ATOM 7493 N N . VAL D 1 17 ? 59.315 96.713 91.494 1.00 44.96 14 VAL D N 1
ATOM 7494 C CA . VAL D 1 17 ? 60.729 96.381 91.310 1.00 40.54 14 VAL D CA 1
ATOM 7495 C C . VAL D 1 17 ? 61.633 96.697 92.515 1.00 42.46 14 VAL D C 1
ATOM 7496 O O . VAL D 1 17 ? 62.413 95.842 92.931 1.00 46.61 14 VAL D O 1
ATOM 7500 N N . PRO D 1 18 ? 61.534 97.912 93.088 1.00 46.05 15 PRO D N 1
ATOM 7501 C CA . PRO D 1 18 ? 62.385 98.165 94.258 1.00 47.22 15 PRO D CA 1
ATOM 7502 C C . PRO D 1 18 ? 61.984 97.330 95.470 1.00 48.58 15 PRO D C 1
ATOM 7503 O O . PRO D 1 18 ? 62.791 97.131 96.377 1.00 55.57 15 PRO D O 1
ATOM 7507 N N . VAL D 1 19 ? 60.746 96.850 95.478 1.00 41.62 16 VAL D N 1
ATOM 7508 C CA . VAL D 1 19 ? 60.241 96.055 96.588 1.00 34.78 16 VAL D CA 1
ATOM 7509 C C . VAL D 1 19 ? 60.776 94.627 96.527 1.00 44.07 16 VAL D C 1
ATOM 7510 O O . VAL D 1 19 ? 61.192 94.067 97.541 1.00 47.85 16 VAL D O 1
ATOM 7514 N N . LEU D 1 20 ? 60.763 94.043 95.333 1.00 34.57 17 LEU D N 1
ATOM 7515 C CA . LEU D 1 20 ? 61.303 92.704 95.128 1.00 36.71 17 LEU D CA 1
ATOM 7516 C C . LEU D 1 20 ? 62.802 92.687 95.392 1.00 55.42 17 LEU D C 1
ATOM 7517 O O . LEU D 1 20 ? 63.292 91.908 96.210 1.00 70.92 17 LEU D O 1
ATOM 7522 N N . ARG D 1 21 ? 63.514 93.555 94.681 1.00 53.74 18 ARG D N 1
ATOM 7523 C CA . ARG D 1 21 ? 64.958 93.708 94.804 1.00 54.89 18 ARG D CA 1
ATOM 7524 C C . ARG D 1 21 ? 65.404 93.827 96.260 1.00 39.26 18 ARG D C 1
ATOM 7525 O O . ARG D 1 21 ? 66.429 93.272 96.653 1.00 52.25 18 ARG D O 1
ATOM 7533 N N . ARG D 1 22 ? 64.612 94.538 97.057 1.00 53.67 19 ARG D N 1
ATOM 7534 C CA . ARG D 1 22 ? 64.929 94.769 98.462 1.00 40.20 19 ARG D CA 1
ATOM 7535 C C . ARG D 1 22 ? 64.970 93.474 99.267 1.00 41.03 19 ARG D C 1
ATOM 7536 O O . ARG D 1 22 ? 65.920 93.232 100.008 1.00 47.94 19 ARG D O 1
ATOM 7544 N N . LEU D 1 23 ? 63.935 92.652 99.117 1.00 39.94 20 LEU D N 1
ATOM 7545 C CA . LEU D 1 23 ? 63.854 91.368 99.810 1.00 43.52 20 LEU D CA 1
ATOM 7546 C C . LEU D 1 23 ? 65.053 90.494 99.479 1.00 49.98 20 LEU D C 1
ATOM 7547 O O . LEU D 1 23 ? 65.629 89.853 100.358 1.00 59.74 20 LEU D O 1
ATOM 7552 N N . ILE D 1 24 ? 65.415 90.474 98.202 1.00 44.47 21 ILE D N 1
ATOM 7553 C CA . ILE D 1 24 ? 66.578 89.736 97.736 1.00 44.54 21 ILE D CA 1
ATOM 7554 C C . ILE D 1 24 ? 67.842 90.244 98.420 1.00 52.00 21 ILE D C 1
ATOM 7555 O O . ILE D 1 24 ? 68.675 89.460 98.876 1.00 55.18 21 ILE D O 1
ATOM 7560 N N . GLU D 1 25 ? 67.972 91.564 98.495 1.00 54.15 22 GLU D N 1
ATOM 7561 C CA . GLU D 1 25 ? 69.151 92.189 99.084 1.00 56.32 22 GLU D CA 1
ATOM 7562 C C . GLU D 1 25 ? 69.110 92.175 100.611 1.00 54.23 22 GLU D C 1
ATOM 7563 O O . GLU D 1 25 ? 70.149 92.243 101.268 1.00 56.87 22 GLU D O 1
ATOM 7569 N N . ASP D 1 26 ? 67.908 92.082 101.170 1.00 53.96 23 ASP D N 1
ATOM 7570 C CA . ASP D 1 26 ? 67.745 92.015 102.618 1.00 55.12 23 ASP D CA 1
ATOM 7571 C C . ASP D 1 26 ? 68.189 90.658 103.153 1.00 54.13 23 ASP D C 1
ATOM 7572 O O . ASP D 1 26 ? 68.404 90.495 104.352 1.00 56.00 23 ASP D O 1
ATOM 7577 N N . GLY D 1 27 ? 68.318 89.685 102.257 1.00 51.40 24 GLY D N 1
ATOM 7578 C CA . GLY D 1 27 ? 68.825 88.378 102.631 1.00 52.38 24 GLY D CA 1
ATOM 7579 C C . GLY D 1 27 ? 67.822 87.245 102.513 1.00 53.91 24 GLY D C 1
ATOM 7580 O O . GLY D 1 27 ? 68.182 86.079 102.665 1.00 63.53 24 GLY D O 1
ATOM 7581 N N . TYR D 1 28 ? 66.565 87.581 102.244 1.00 53.86 25 TYR D N 1
ATOM 7582 C CA . TYR D 1 28 ? 65.518 86.572 102.111 1.00 48.35 25 TYR D CA 1
ATOM 7583 C C . TYR D 1 28 ? 65.764 85.671 100.909 1.00 51.39 25 TYR D C 1
ATOM 7584 O O . TYR D 1 28 ? 66.331 86.102 99.904 1.00 54.12 25 TYR D O 1
ATOM 7593 N N . ASP D 1 29 ? 65.339 84.417 101.017 1.00 48.05 26 ASP D N 1
ATOM 7594 C CA . ASP D 1 29 ? 65.467 83.485 99.908 1.00 47.68 26 ASP D CA 1
ATOM 7595 C C . ASP D 1 29 ? 64.257 83.574 98.996 1.00 49.02 26 ASP D C 1
ATOM 7596 O O . ASP D 1 29 ? 63.272 82.862 99.185 1.00 52.61 26 ASP D O 1
ATOM 7601 N N . VAL D 1 30 ? 64.335 84.458 98.008 1.00 47.29 27 VAL D N 1
ATOM 7602 C CA . VAL D 1 30 ? 63.280 84.571 97.017 1.00 42.11 27 VAL D CA 1
ATOM 7603 C C . VAL D 1 30 ? 63.367 83.371 96.086 1.00 46.05 27 VAL D C 1
ATOM 7604 O O . VAL D 1 30 ? 64.126 83.375 95.119 1.00 54.01 27 VAL D O 1
ATOM 7608 N N . ILE D 1 31 ? 62.596 82.336 96.405 1.00 46.53 28 ILE D N 1
ATOM 7609 C CA . ILE D 1 31 ? 62.648 81.070 95.682 1.00 51.44 28 ILE D CA 1
ATOM 7610 C C . ILE D 1 31 ? 61.840 81.094 94.395 1.00 52.58 28 ILE D C 1
ATOM 7611 O O . ILE D 1 31 ? 61.946 80.187 93.572 1.00 47.24 28 ILE D O 1
ATOM 7616 N N . GLY D 1 32 ? 61.023 82.126 94.228 1.00 54.74 29 GLY D N 1
ATOM 7617 C CA . GLY D 1 32 ? 60.190 82.235 93.048 1.00 50.74 29 GLY D CA 1
ATOM 7618 C C . GLY D 1 32 ? 59.486 83.570 92.952 1.00 48.34 29 GLY D C 1
ATOM 7619 O O . GLY D 1 32 ? 59.260 84.238 93.960 1.00 50.15 29 GLY D O 1
ATOM 7620 N N . VAL D 1 33 ? 59.140 83.954 91.729 1.00 49.57 30 VAL D N 1
ATOM 7621 C CA . VAL D 1 33 ? 58.416 85.192 91.476 1.00 41.10 30 VAL D CA 1
ATOM 7622 C C . VAL D 1 33 ? 57.242 84.939 90.532 1.00 52.73 30 VAL D C 1
ATOM 7623 O O . VAL D 1 33 ? 57.383 84.236 89.532 1.00 51.82 30 VAL D O 1
ATOM 7627 N N . VAL D 1 34 ? 56.080 85.494 90.863 1.00 51.95 31 VAL D N 1
ATOM 7628 C CA . VAL D 1 34 ? 54.914 85.394 89.995 1.00 48.27 31 VAL D CA 1
ATOM 7629 C C . VAL D 1 34 ? 54.597 86.764 89.405 1.00 41.09 31 VAL D C 1
ATOM 7630 O O . VAL D 1 34 ? 54.712 87.783 90.088 1.00 40.30 31 VAL D O 1
ATOM 7634 N N . THR D 1 35 ? 54.203 86.784 88.135 1.00 41.51 32 THR D N 1
ATOM 7635 C CA . THR D 1 35 ? 53.891 88.034 87.452 1.00 46.50 32 THR D CA 1
ATOM 7636 C C . THR D 1 35 ? 53.017 87.790 86.216 1.00 47.50 32 THR D C 1
ATOM 7637 O O . THR D 1 35 ? 52.893 86.656 85.755 1.00 51.79 32 THR D O 1
ATOM 7641 N N . GLN D 1 36 ? 52.400 88.847 85.695 1.00 41.70 33 GLN D N 1
ATOM 7642 C CA . GLN D 1 36 ? 51.564 88.729 84.502 1.00 42.73 33 GLN D CA 1
ATOM 7643 C C . GLN D 1 36 ? 52.428 88.384 83.293 1.00 58.09 33 GLN D C 1
ATOM 7644 O O . GLN D 1 36 ? 53.605 88.747 83.249 1.00 65.16 33 GLN D O 1
ATOM 7650 N N . PRO D 1 37 ? 51.848 87.680 82.305 1.00 52.74 34 PRO D N 1
ATOM 7651 C CA . PRO D 1 37 ? 52.561 87.360 81.063 1.00 52.68 34 PRO D CA 1
ATOM 7652 C C . PRO D 1 37 ? 53.055 88.619 80.361 1.00 56.59 34 PRO D C 1
ATOM 7653 O O . PRO D 1 37 ? 52.593 89.714 80.680 1.00 57.87 34 PRO D O 1
ATOM 7657 N N . ASP D 1 38 ? 53.989 88.463 79.429 1.00 56.66 35 ASP D N 1
ATOM 7658 C CA . ASP D 1 38 ? 54.500 89.595 78.668 1.00 61.93 35 ASP D CA 1
ATOM 7659 C C . ASP D 1 38 ? 53.357 90.303 77.949 1.00 62.97 35 ASP D C 1
ATOM 7660 O O . ASP D 1 38 ? 52.572 89.669 77.246 1.00 66.73 35 ASP D O 1
ATOM 7665 N N . ARG D 1 39 ? 53.254 91.614 78.147 1.00 68.46 36 ARG D N 1
ATOM 7666 C CA . ARG D 1 39 ? 52.156 92.383 77.568 1.00 74.84 36 ARG D CA 1
ATOM 7667 C C . ARG D 1 39 ? 52.634 93.614 76.801 1.00 71.99 36 ARG D C 1
ATOM 7668 O O . ARG D 1 39 ? 53.614 94.253 77.185 1.00 69.05 36 ARG D O 1
ATOM 7676 N N . PRO D 1 40 ? 51.937 93.944 75.703 1.00 79.28 37 PRO D N 1
ATOM 7677 C CA . PRO D 1 40 ? 52.271 95.110 74.879 1.00 80.05 37 PRO D CA 1
ATOM 7678 C C . PRO D 1 40 ? 52.058 96.422 75.632 1.00 72.33 37 PRO D C 1
ATOM 7679 O O . PRO D 1 40 ? 50.926 96.771 75.964 1.00 73.81 37 PRO D O 1
ATOM 7683 N N . VAL D 1 41 ? 53.149 97.133 75.901 1.00 70.53 38 VAL D N 1
ATOM 7684 C CA . VAL D 1 41 ? 53.087 98.429 76.569 1.00 74.54 38 VAL D CA 1
ATOM 7685 C C . VAL D 1 41 ? 54.037 99.417 75.901 1.00 73.27 38 VAL D C 1
ATOM 7686 O O . VAL D 1 41 ? 54.974 99.017 75.210 1.00 60.14 38 VAL D O 1
ATOM 7690 N N . GLY D 1 42 ? 53.793 100.707 76.108 1.00 79.31 39 GLY D N 1
ATOM 7691 C CA . GLY D 1 42 ? 54.636 101.738 75.530 1.00 77.59 39 GLY D CA 1
ATOM 7692 C C . GLY D 1 42 ? 53.997 102.413 74.332 1.00 76.51 39 GLY D C 1
ATOM 7693 O O . GLY D 1 42 ? 52.782 102.348 74.150 1.00 78.92 39 GLY D O 1
ATOM 7694 N N . ARG D 1 43 ? 54.818 103.060 73.510 1.00 78.43 40 ARG D N 1
ATOM 7695 C CA . ARG D 1 43 ? 54.321 103.787 72.345 1.00 87.24 40 ARG D CA 1
ATOM 7696 C C . ARG D 1 43 ? 53.909 102.849 71.213 1.00 78.44 40 ARG D C 1
ATOM 7697 O O . ARG D 1 43 ? 52.830 102.991 70.636 1.00 69.76 40 ARG D O 1
ATOM 7705 N N . LYS D 1 44 ? 54.781 101.896 70.897 1.00 74.76 41 LYS D N 1
ATOM 7706 C CA . LYS D 1 44 ? 54.583 101.007 69.755 1.00 66.86 41 LYS D CA 1
ATOM 7707 C C . LYS D 1 44 ? 53.839 99.723 70.121 1.00 64.45 41 LYS D C 1
ATOM 7708 O O . LYS D 1 44 ? 53.596 98.876 69.260 1.00 65.40 41 LYS D O 1
ATOM 7714 N N . LYS D 1 45 ? 53.481 99.596 71.397 1.00 60.53 42 LYS D N 1
ATOM 7715 C CA . LYS D 1 45 ? 52.801 98.409 71.920 1.00 57.82 42 LYS D CA 1
ATOM 7716 C C . LYS D 1 45 ? 53.595 97.130 71.674 1.00 60.77 42 LYS D C 1
ATOM 7717 O O . LYS D 1 45 ? 53.060 96.133 71.188 1.00 68.55 42 LYS D O 1
ATOM 7723 N N . VAL D 1 46 ? 54.876 97.178 72.021 1.00 62.58 43 VAL D N 1
ATOM 7724 C CA . VAL D 1 46 ? 55.766 96.033 71.892 1.00 69.18 43 VAL D CA 1
ATOM 7725 C C . VAL D 1 46 ? 55.605 95.073 73.067 1.00 70.82 43 VAL D C 1
ATOM 7726 O O . VAL D 1 46 ? 55.525 95.498 74.221 1.00 64.71 43 VAL D O 1
ATOM 7730 N N . LEU D 1 47 ? 55.546 93.779 72.765 1.00 74.24 44 LEU D N 1
ATOM 7731 C CA . LEU D 1 47 ? 55.506 92.745 73.793 1.00 72.65 44 LEU D CA 1
ATOM 7732 C C . LEU D 1 47 ? 56.808 92.732 74.579 1.00 63.88 44 LEU D C 1
ATOM 7733 O O . LEU D 1 47 ? 57.747 92.027 74.223 1.00 62.28 44 LEU D O 1
ATOM 7738 N N . THR D 1 48 ? 56.857 93.518 75.647 1.00 60.90 45 THR D N 1
ATOM 7739 C CA . THR D 1 48 ? 58.023 93.560 76.520 1.00 68.55 45 THR D CA 1
ATOM 7740 C C . THR D 1 48 ? 57.818 92.698 77.757 1.00 59.31 45 THR D C 1
ATOM 7741 O O . THR D 1 48 ? 56.697 92.559 78.240 1.00 57.04 45 THR D O 1
ATOM 7745 N N . PRO D 1 49 ? 58.910 92.118 78.281 1.00 56.88 46 PRO D N 1
ATOM 7746 C CA . PRO D 1 49 ? 58.807 91.377 79.539 1.00 49.39 46 PRO D CA 1
ATOM 7747 C C . PRO D 1 49 ? 58.393 92.294 80.683 1.00 46.88 46 PRO D C 1
ATOM 7748 O O . PRO D 1 49 ? 58.659 93.497 80.656 1.00 46.47 46 PRO D O 1
ATOM 7752 N N . THR D 1 50 ? 57.728 91.715 81.672 1.00 45.77 47 THR D N 1
ATOM 7753 C CA . THR D 1 50 ? 57.375 92.419 82.891 1.00 42.99 47 THR D CA 1
ATOM 7754 C C . THR D 1 50 ? 58.631 92.962 83.576 1.00 45.84 47 THR D C 1
ATOM 7755 O O . THR D 1 50 ? 59.647 92.274 83.643 1.00 47.74 47 THR D O 1
ATOM 7759 N N . PRO D 1 51 ? 58.575 94.214 84.060 1.00 41.45 48 PRO D N 1
ATOM 7760 C CA . PRO D 1 51 ? 59.680 94.822 84.811 1.00 47.93 48 PRO D CA 1
ATOM 7761 C C . PRO D 1 51 ? 60.120 93.972 86.004 1.00 47.93 48 PRO D C 1
ATOM 7762 O O . PRO D 1 51 ? 61.316 93.878 86.281 1.00 47.24 48 PRO D O 1
ATOM 7766 N N . VAL D 1 52 ? 59.159 93.365 86.693 1.00 44.75 49 VAL D N 1
ATOM 7767 C CA . VAL D 1 52 ? 59.446 92.449 87.793 1.00 37.45 49 VAL D CA 1
ATOM 7768 C C . VAL D 1 52 ? 60.139 91.192 87.270 1.00 46.11 49 VAL D C 1
ATOM 7769 O O . VAL D 1 52 ? 61.062 90.667 87.897 1.00 45.61 49 VAL D O 1
ATOM 7773 N N . LYS D 1 53 ? 59.697 90.726 86.107 1.00 38.47 50 LYS D N 1
ATOM 7774 C CA . LYS D 1 53 ? 60.309 89.580 85.449 1.00 46.19 50 LYS D CA 1
ATOM 7775 C C . LYS D 1 53 ? 61.758 89.881 85.073 1.00 54.13 50 LYS D C 1
ATOM 7776 O O . LYS D 1 53 ? 62.641 89.039 85.242 1.00 56.47 50 LYS D O 1
ATOM 7782 N N . VAL D 1 54 ? 61.997 91.088 84.570 1.00 54.99 51 VAL D N 1
ATOM 7783 C CA . VAL D 1 54 ? 63.337 91.505 84.169 1.00 52.30 51 VAL D CA 1
ATOM 7784 C C . VAL D 1 54 ? 64.289 91.544 85.364 1.00 55.70 51 VAL D C 1
ATOM 7785 O O . VAL D 1 54 ? 65.432 91.099 85.272 1.00 60.25 51 VAL D O 1
ATOM 7789 N N . GLU D 1 55 ? 63.806 92.070 86.486 1.00 53.35 52 GLU D N 1
ATOM 7790 C CA . GLU D 1 55 ? 64.592 92.110 87.715 1.00 54.21 52 GLU D CA 1
ATOM 7791 C C . GLU D 1 55 ? 64.913 90.703 88.204 1.00 55.47 52 GLU D C 1
ATOM 7792 O O . GLU D 1 55 ? 66.033 90.423 88.631 1.00 52.36 52 GLU D O 1
ATOM 7798 N N . ALA D 1 56 ? 63.921 89.820 88.138 1.00 56.05 53 ALA D N 1
ATOM 7799 C CA . ALA D 1 56 ? 64.083 88.445 88.593 1.00 53.08 53 ALA D CA 1
ATOM 7800 C C . ALA D 1 56 ? 65.057 87.678 87.706 1.00 49.07 53 ALA D C 1
ATOM 7801 O O . ALA D 1 56 ? 65.882 86.908 88.198 1.00 51.91 53 ALA D O 1
ATOM 7803 N N . GLU D 1 57 ? 64.967 87.901 86.398 1.00 51.12 54 GLU D N 1
ATOM 7804 C CA . GLU D 1 57 ? 65.858 87.245 85.443 1.00 52.14 54 GLU D CA 1
ATOM 7805 C C . GLU D 1 57 ? 67.305 87.717 85.577 1.00 47.64 54 GLU D C 1
ATOM 7806 O O . GLU D 1 57 ? 68.213 87.126 84.996 1.00 52.20 54 GLU D O 1
ATOM 7812 N N . LYS D 1 58 ? 67.515 88.789 86.334 1.00 45.67 55 LYS D N 1
ATOM 7813 C CA . LYS D 1 58 ? 68.861 89.264 86.620 1.00 48.02 55 LYS D CA 1
ATOM 7814 C C . LYS D 1 58 ? 69.478 88.460 87.761 1.00 49.76 55 LYS D C 1
ATOM 7815 O O . LYS D 1 58 ? 70.698 88.320 87.847 1.00 54.68 55 LYS D O 1
ATOM 7821 N N . HIS D 1 59 ? 68.625 87.933 88.635 1.00 51.90 56 HIS D N 1
ATOM 7822 C CA . HIS D 1 59 ? 69.082 87.191 89.807 1.00 54.98 56 HIS D CA 1
ATOM 7823 C C . HIS D 1 59 ? 69.106 85.682 89.581 1.00 60.65 56 HIS D C 1
ATOM 7824 O O . HIS D 1 59 ? 69.695 84.939 90.367 1.00 55.88 56 HIS D O 1
ATOM 7831 N N . GLY D 1 60 ? 68.461 85.229 88.513 1.00 63.08 57 GLY D N 1
ATOM 7832 C CA . GLY D 1 60 ? 68.356 83.807 88.249 1.00 60.03 57 GLY D CA 1
ATOM 7833 C C . GLY D 1 60 ? 67.260 83.187 89.093 1.00 64.15 57 GLY D C 1
ATOM 7834 O O . GLY D 1 60 ? 67.370 82.048 89.550 1.00 67.39 57 GLY D O 1
ATOM 7835 N N . ILE D 1 61 ? 66.200 83.957 89.309 1.00 62.96 58 ILE D N 1
ATOM 7836 C CA . ILE D 1 61 ? 65.033 83.488 90.038 1.00 44.79 58 ILE D CA 1
ATOM 7837 C C . ILE D 1 61 ? 64.005 82.981 89.035 1.00 49.65 58 ILE D C 1
ATOM 7838 O O . ILE D 1 61 ? 63.768 83.621 88.012 1.00 56.43 58 ILE D O 1
ATOM 7843 N N . PRO D 1 62 ? 63.409 81.812 89.307 1.00 49.45 59 PRO D N 1
ATOM 7844 C CA . PRO D 1 62 ? 62.356 81.297 88.425 1.00 49.64 59 PRO D CA 1
ATOM 7845 C C . PRO D 1 62 ? 61.124 82.197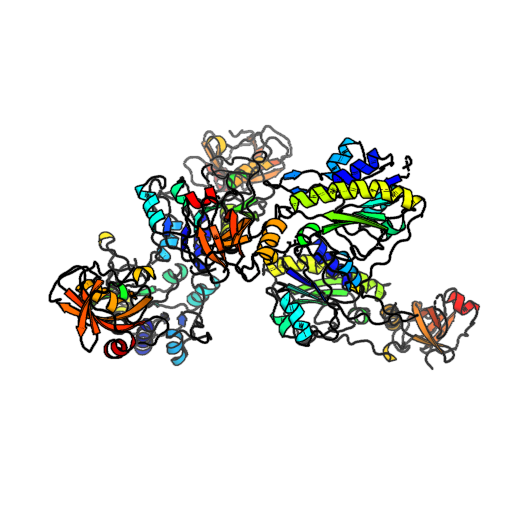 88.438 1.00 47.90 59 PRO D C 1
ATOM 7846 O O . PRO D 1 62 ? 60.699 82.655 89.500 1.00 45.47 59 PRO D O 1
ATOM 7850 N N . VAL D 1 63 ? 60.564 82.447 87.259 1.00 50.23 60 VAL D N 1
ATOM 7851 C CA . VAL D 1 63 ? 59.424 83.344 87.122 1.00 46.68 60 VAL D CA 1
ATOM 7852 C C . VAL D 1 63 ? 58.194 82.612 86.587 1.00 57.50 60 VAL D C 1
ATOM 7853 O O . VAL D 1 63 ? 58.292 81.811 85.657 1.00 63.23 60 VAL D O 1
ATOM 7857 N N . LEU D 1 64 ? 57.039 82.892 87.182 1.00 56.08 61 LEU D N 1
ATOM 7858 C CA . LEU D 1 64 ? 55.781 82.304 86.738 1.00 56.57 61 LEU D CA 1
ATOM 7859 C C . LEU D 1 64 ? 54.914 83.352 86.052 1.00 54.39 61 LEU D C 1
ATOM 7860 O O . LEU D 1 64 ? 54.664 84.420 86.609 1.00 51.82 61 LEU D O 1
ATOM 7865 N N . GLN D 1 65 ? 54.450 83.048 84.844 1.00 54.26 62 GLN D N 1
ATOM 7866 C CA . GLN D 1 65 ? 53.584 83.974 84.120 1.00 47.84 62 GLN D CA 1
ATOM 7867 C C . GLN D 1 65 ? 52.257 83.351 83.684 1.00 55.77 62 GLN D C 1
ATOM 7868 O O . GLN D 1 65 ? 52.043 83.119 82.495 1.00 64.89 62 GLN D O 1
ATOM 7874 N N . PRO D 1 66 ? 51.355 83.086 84.644 1.00 50.11 63 PRO D N 1
ATOM 7875 C CA . PRO D 1 66 ? 50.035 82.563 84.287 1.00 49.97 63 PRO D CA 1
ATOM 7876 C C . PRO D 1 66 ? 49.051 83.688 83.980 1.00 52.90 63 PRO D C 1
ATOM 7877 O O . PRO D 1 66 ? 49.259 84.824 84.406 1.00 51.99 63 PRO D O 1
ATOM 7881 N N . LEU D 1 67 ? 47.995 83.372 83.238 1.00 53.73 64 LEU D N 1
ATOM 7882 C CA . LEU D 1 67 ? 46.943 84.338 82.954 1.00 55.59 64 LEU D CA 1
ATOM 7883 C C . LEU D 1 67 ? 46.087 84.524 84.198 1.00 57.02 64 LEU D C 1
ATOM 7884 O O . LEU D 1 67 ? 45.747 85.644 84.578 1.00 63.34 64 LEU D O 1
ATOM 7889 N N . ARG D 1 68 ? 45.744 83.407 84.828 1.00 53.20 65 ARG D N 1
ATOM 7890 C CA . ARG D 1 68 ? 44.949 83.417 86.045 1.00 47.49 65 ARG D CA 1
ATOM 7891 C C . ARG D 1 68 ? 45.568 82.468 87.057 1.00 43.41 65 ARG D C 1
ATOM 7892 O O . ARG D 1 68 ? 45.618 81.258 86.838 1.00 43.14 65 ARG D O 1
ATOM 7900 N N . ILE D 1 69 ? 46.048 83.028 88.162 1.00 41.35 66 ILE D N 1
ATOM 7901 C CA . ILE D 1 69 ? 46.708 82.244 89.198 1.00 41.34 66 ILE D CA 1
ATOM 7902 C C . ILE D 1 69 ? 45.685 81.507 90.061 1.00 52.60 66 ILE D C 1
ATOM 7903 O O . ILE D 1 69 ? 46.030 80.587 90.796 1.00 61.72 66 ILE D O 1
ATOM 7908 N N . ARG D 1 70 ? 44.421 81.904 89.959 1.00 56.66 67 ARG D N 1
ATOM 7909 C CA . ARG D 1 70 ? 43.363 81.265 90.736 1.00 54.46 67 ARG D CA 1
ATOM 7910 C C . ARG D 1 70 ? 42.926 79.944 90.109 1.00 55.43 67 ARG D C 1
ATOM 7911 O O . ARG D 1 70 ? 42.167 79.183 90.710 1.00 52.28 67 ARG D O 1
ATOM 7919 N N . GLU D 1 71 ? 43.406 79.680 88.899 1.00 57.28 68 GLU D N 1
ATOM 7920 C CA . GLU D 1 71 ? 43.164 78.400 88.244 1.00 56.41 68 GLU D CA 1
ATOM 7921 C C . GLU D 1 71 ? 44.073 77.332 88.845 1.00 55.61 68 GLU D C 1
ATOM 7922 O O . GLU D 1 71 ? 45.282 77.531 88.964 1.00 59.73 68 GLU D O 1
ATOM 7928 N N . LYS D 1 72 ? 43.476 76.202 89.215 1.00 55.87 69 LYS D N 1
ATOM 7929 C CA . LYS D 1 72 ? 44.157 75.154 89.975 1.00 54.17 69 LYS D CA 1
ATOM 7930 C C . LYS D 1 72 ? 45.458 74.667 89.345 1.00 50.35 69 LYS D C 1
ATOM 7931 O O . LYS D 1 72 ? 46.410 74.340 90.052 1.00 54.90 69 LYS D O 1
ATOM 7937 N N . ASP D 1 73 ? 45.494 74.633 88.017 1.00 51.15 70 ASP D N 1
ATOM 7938 C CA . ASP D 1 73 ? 46.674 74.179 87.290 1.00 57.18 70 ASP D CA 1
ATOM 7939 C C . ASP D 1 73 ? 47.886 75.059 87.587 1.00 55.59 70 ASP D C 1
ATOM 7940 O O . ASP D 1 73 ? 49.028 74.607 87.503 1.00 51.90 70 ASP D O 1
ATOM 7945 N N . GLU D 1 74 ? 47.627 76.313 87.946 1.00 58.92 71 GLU D N 1
ATOM 7946 C CA . GLU D 1 74 ? 48.695 77.288 88.143 1.00 50.78 71 GLU D CA 1
ATOM 7947 C C . GLU D 1 74 ? 49.039 77.570 89.608 1.00 50.55 71 GLU D C 1
ATOM 7948 O O . GLU D 1 74 ? 50.201 77.813 89.929 1.00 50.19 71 GLU D O 1
ATOM 7954 N N . TYR D 1 75 ? 48.051 77.539 90.498 1.00 44.54 72 TYR D N 1
ATOM 7955 C CA . TYR D 1 75 ? 48.339 77.856 91.898 1.00 43.95 72 TYR D CA 1
ATOM 7956 C C . TYR D 1 75 ? 49.088 76.753 92.644 1.00 52.23 72 TYR D C 1
ATOM 7957 O O . TYR D 1 75 ? 49.705 77.002 93.678 1.00 52.34 72 TYR D O 1
ATOM 7966 N N . GLU D 1 76 ? 49.035 75.539 92.110 1.00 51.14 73 GLU D N 1
ATOM 7967 C CA . GLU D 1 76 ? 49.762 74.427 92.702 1.00 47.30 73 GLU D CA 1
ATOM 7968 C C . GLU D 1 76 ? 51.259 74.592 92.487 1.00 56.77 73 GLU D C 1
ATOM 7969 O O . GLU D 1 76 ? 52.065 74.127 93.291 1.00 61.25 73 GLU D O 1
ATOM 7975 N N . LYS D 1 77 ? 51.621 75.265 91.399 1.00 59.64 74 LYS D N 1
ATOM 7976 C CA . LYS D 1 77 ? 53.022 75.492 91.063 1.00 59.05 74 LYS D CA 1
ATOM 7977 C C . LYS D 1 77 ? 53.694 76.379 92.104 1.00 55.04 74 LYS D C 1
ATOM 7978 O O . LYS D 1 77 ? 54.898 76.287 92.328 1.00 67.17 74 LYS D O 1
ATOM 7984 N N . VAL D 1 78 ? 52.902 77.232 92.742 1.00 50.82 75 VAL D N 1
ATOM 7985 C CA . VAL D 1 78 ? 53.399 78.101 93.800 1.00 47.82 75 VAL D CA 1
ATOM 7986 C C . VAL D 1 78 ? 53.409 77.362 95.135 1.00 52.09 75 VAL D C 1
ATOM 7987 O O . VAL D 1 78 ? 54.360 77.467 95.908 1.00 63.75 75 VAL D O 1
ATOM 7991 N N . LEU D 1 79 ? 52.347 76.608 95.397 1.00 51.86 76 LEU D N 1
ATOM 7992 C CA . LEU D 1 79 ? 52.266 75.803 96.608 1.00 51.10 76 LEU D CA 1
ATOM 7993 C C . LEU D 1 79 ? 53.368 74.751 96.623 1.00 50.26 76 LEU D C 1
ATOM 7994 O O . LEU D 1 79 ? 53.858 74.370 97.684 1.00 55.01 76 LEU D O 1
ATOM 7999 N N . ALA D 1 80 ? 53.756 74.290 95.438 1.00 48.15 77 ALA D N 1
ATOM 8000 C CA . ALA D 1 80 ? 54.827 73.308 95.306 1.00 49.50 77 ALA D CA 1
ATOM 8001 C C . ALA D 1 80 ? 56.181 73.897 95.692 1.00 48.59 77 ALA D C 1
ATOM 8002 O O . ALA D 1 80 ? 57.147 73.165 95.903 1.00 67.74 77 ALA D O 1
ATOM 8004 N N . LEU D 1 81 ? 56.249 75.222 95.770 1.00 47.06 78 LEU D N 1
ATOM 8005 C CA . LEU D 1 81 ? 57.458 75.896 96.221 1.00 47.66 78 LEU D CA 1
ATOM 8006 C C . LEU D 1 81 ? 57.508 75.867 97.742 1.00 54.09 78 LEU D C 1
ATOM 8007 O O . LEU D 1 81 ? 58.570 76.039 98.342 1.00 62.70 78 LEU D O 1
ATOM 8012 N N . GLU D 1 82 ? 56.346 75.634 98.347 1.00 56.56 79 GLU D N 1
ATOM 8013 C CA . GLU D 1 82 ? 56.197 75.546 99.799 1.00 57.43 79 GLU D CA 1
ATOM 8014 C C . GLU D 1 82 ? 56.878 76.697 100.539 1.00 58.64 79 GLU D C 1
ATOM 8015 O O . GLU D 1 82 ? 57.757 76.470 101.368 1.00 67.78 79 GLU D O 1
ATOM 8021 N N . PRO D 1 83 ? 56.463 77.940 100.244 1.00 55.69 80 PRO D N 1
ATOM 8022 C CA . PRO D 1 83 ? 57.152 79.109 100.793 1.00 52.50 80 PRO D CA 1
ATOM 8023 C C . PRO D 1 83 ? 56.702 79.442 102.212 1.00 56.32 80 PRO D C 1
ATOM 8024 O O . PRO D 1 83 ? 55.624 79.024 102.637 1.00 64.66 80 PRO D O 1
ATOM 8028 N N . ASP D 1 84 ? 57.534 80.187 102.932 1.00 51.70 81 ASP D N 1
ATOM 8029 C CA . ASP D 1 84 ? 57.238 80.580 104.304 1.00 49.47 81 ASP D CA 1
ATOM 8030 C C . ASP D 1 84 ? 56.470 81.893 104.334 1.00 50.58 81 ASP D C 1
ATOM 8031 O O . ASP D 1 84 ? 55.734 82.178 105.278 1.00 54.33 81 ASP D O 1
ATOM 8036 N N . LEU D 1 85 ? 56.649 82.690 103.288 1.00 49.26 82 LEU D N 1
ATOM 8037 C CA . LEU D 1 85 ? 56.031 84.004 103.213 1.00 44.45 82 LEU D CA 1
ATOM 8038 C C . LEU D 1 85 ? 55.751 84.353 101.762 1.00 46.22 82 LEU D C 1
ATOM 8039 O O . LEU D 1 85 ? 56.506 83.973 100.867 1.00 51.54 82 LEU D O 1
ATOM 8044 N N . ILE D 1 86 ? 54.656 85.065 101.529 1.00 49.18 83 ILE D N 1
ATOM 8045 C CA . ILE D 1 86 ? 54.374 85.597 100.205 1.00 48.63 83 ILE D CA 1
ATOM 8046 C C . ILE D 1 86 ? 54.192 87.103 100.270 1.00 49.98 83 ILE D C 1
ATOM 8047 O O . ILE D 1 86 ? 53.285 87.606 100.934 1.00 55.95 83 ILE D O 1
ATOM 8052 N N . VAL D 1 87 ? 55.075 87.818 99.586 1.00 45.59 84 VAL D N 1
ATOM 8053 C CA . VAL D 1 87 ? 54.999 89.266 99.524 1.00 39.30 84 VAL D CA 1
ATOM 8054 C C . VAL D 1 87 ? 54.491 89.698 98.159 1.00 41.77 84 VAL D C 1
ATOM 8055 O O . VAL D 1 87 ? 55.055 89.327 97.132 1.00 47.83 84 VAL D O 1
ATOM 8059 N N . THR D 1 88 ? 53.431 90.502 98.160 1.00 40.66 85 THR D N 1
ATOM 8060 C CA . THR D 1 88 ? 52.843 91.019 96.926 1.00 39.18 85 THR D CA 1
ATOM 8061 C C . THR D 1 88 ? 52.895 92.537 96.829 1.00 43.56 85 THR D C 1
ATOM 8062 O O . THR D 1 88 ? 52.705 93.243 97.799 1.00 53.45 85 THR D O 1
ATOM 8066 N N . ALA D 1 89 ? 53.226 93.017 95.647 1.00 42.75 86 ALA D N 1
ATOM 8067 C CA . ALA D 1 89 ? 53.119 94.424 95.341 1.00 46.12 86 ALA D CA 1
ATOM 8068 C C . ALA D 1 89 ? 52.560 94.626 93.953 1.00 47.21 86 ALA D C 1
ATOM 8069 O O . ALA D 1 89 ? 53.227 94.325 92.978 1.00 47.25 86 ALA D O 1
ATOM 8071 N N . ALA D 1 90 ? 51.357 95.186 93.881 1.00 48.60 87 ALA D N 1
ATOM 8072 C CA . ALA D 1 90 ? 50.696 95.498 92.618 1.00 48.48 87 ALA D CA 1
ATOM 8073 C C . ALA D 1 90 ? 50.643 94.342 91.633 1.00 48.03 87 ALA D C 1
ATOM 8074 O O . ALA D 1 90 ? 51.071 94.468 90.503 1.00 40.52 87 ALA D O 1
ATOM 8076 N N . PHE D 1 91 ? 50.165 93.195 92.084 1.00 51.87 88 PHE D N 1
ATOM 8077 C CA . PHE D 1 91 ? 50.177 92.021 91.222 1.00 52.76 88 PHE D CA 1
ATOM 8078 C C . PHE D 1 91 ? 49.177 92.176 90.078 1.00 57.81 88 PHE D C 1
ATOM 8079 O O . PHE D 1 91 ? 49.566 92.242 88.910 1.00 61.73 88 PHE D O 1
ATOM 8087 N N . GLY D 1 92 ? 47.893 92.241 90.416 1.00 50.81 89 GLY D N 1
ATOM 8088 C CA . GLY D 1 92 ? 46.864 92.512 89.427 1.00 50.94 89 GLY D CA 1
ATOM 8089 C C . GLY D 1 92 ? 45.890 91.372 89.198 1.00 52.22 89 GLY D C 1
ATOM 8090 O O . GLY D 1 92 ? 44.859 91.547 88.550 1.00 56.67 89 GLY D O 1
ATOM 8091 N N . GLN D 1 93 ? 46.218 90.199 89.727 1.00 44.97 90 GLN D N 1
ATOM 8092 C CA . GLN D 1 93 ? 45.342 89.044 89.605 1.00 44.14 90 GLN D CA 1
ATOM 8093 C C . GLN D 1 93 ? 44.814 88.640 90.971 1.00 49.84 90 GLN D C 1
ATOM 8094 O O . GLN D 1 93 ? 45.472 88.852 91.990 1.00 57.19 90 GLN D O 1
ATOM 8100 N N . ILE D 1 94 ? 43.618 88.065 90.984 1.00 39.14 91 ILE D N 1
ATOM 8101 C CA . ILE D 1 94 ? 42.997 87.620 92.224 1.00 46.76 91 ILE D CA 1
ATOM 8102 C C . ILE D 1 94 ? 43.679 86.356 92.744 1.00 49.00 91 ILE D C 1
ATOM 8103 O O . ILE D 1 94 ? 43.764 85.346 92.044 1.00 50.42 91 ILE D O 1
ATOM 8108 N N . VAL D 1 95 ? 44.177 86.433 93.975 1.00 50.44 92 VAL D N 1
ATOM 8109 C CA . VAL D 1 95 ? 44.890 85.326 94.599 1.00 49.98 92 VAL D CA 1
ATOM 8110 C C . VAL D 1 95 ? 43.923 84.443 95.383 1.00 55.05 92 VAL D C 1
ATOM 8111 O O . VAL D 1 95 ? 43.289 84.903 96.333 1.00 58.06 92 VAL D O 1
ATOM 8115 N N . PRO D 1 96 ? 43.811 83.166 94.986 1.00 51.03 93 PRO D N 1
ATOM 8116 C CA . PRO D 1 96 ? 42.864 82.229 95.602 1.00 45.74 93 PRO D CA 1
ATOM 8117 C C . PRO D 1 96 ? 43.188 81.943 97.065 1.00 42.16 93 PRO D C 1
ATOM 8118 O O . PRO D 1 96 ? 44.335 82.096 97.487 1.00 46.12 93 PRO D O 1
ATOM 8122 N N . ASN D 1 97 ? 42.179 81.530 97.826 0.70 43.24 94 ASN D N 1
ATOM 8123 C CA . ASN D 1 97 ? 42.352 81.253 99.247 0.70 43.87 94 ASN D CA 1
ATOM 8124 C C . ASN D 1 97 ? 43.325 80.108 99.496 0.70 47.70 94 ASN D C 1
ATOM 8125 O O . ASN D 1 97 ? 43.955 80.040 100.551 0.70 50.95 94 ASN D O 1
ATOM 8130 N N . GLU D 1 98 ? 43.446 79.214 98.518 1.00 49.92 95 GLU D N 1
ATOM 8131 C CA . GLU D 1 98 ? 44.382 78.098 98.605 1.00 44.87 95 GLU D CA 1
ATOM 8132 C C . GLU D 1 98 ? 45.820 78.593 98.738 1.00 54.18 95 GLU D C 1
ATOM 8133 O O . GLU D 1 98 ? 46.661 77.928 99.341 1.00 55.55 95 GLU D O 1
ATOM 8139 N N . ILE D 1 99 ? 46.094 79.764 98.173 1.00 58.25 96 ILE D N 1
ATOM 8140 C CA . ILE D 1 99 ? 47.419 80.366 98.264 1.00 52.95 96 ILE D CA 1
ATOM 8141 C C . ILE D 1 99 ? 47.555 81.211 99.528 1.00 51.15 96 ILE D C 1
ATOM 8142 O O . ILE D 1 99 ? 48.622 81.268 100.132 1.00 51.40 96 ILE D O 1
ATOM 8147 N N . LEU D 1 100 ? 46.467 81.858 99.931 1.00 54.40 97 LEU D N 1
ATOM 8148 C CA . LEU D 1 100 ? 46.485 82.732 101.100 1.00 50.35 97 LEU D CA 1
ATOM 8149 C C . LEU D 1 100 ? 46.734 81.963 102.396 1.00 54.88 97 LEU D C 1
ATOM 8150 O O . LEU D 1 100 ? 47.434 82.445 103.288 1.00 60.62 97 LEU D O 1
ATOM 8155 N N . GLU D 1 101 ? 46.162 80.767 102.493 1.00 54.88 98 GLU D N 1
ATOM 8156 C CA . GLU D 1 101 ? 46.222 79.985 103.725 1.00 54.79 98 GLU D CA 1
ATOM 8157 C C . GLU D 1 101 ? 47.499 79.159 103.852 1.00 53.64 98 GLU D C 1
ATOM 8158 O O . GLU D 1 101 ? 47.793 78.627 104.923 1.00 57.66 98 GLU D O 1
ATOM 8164 N N . ALA D 1 102 ? 48.254 79.047 102.765 1.00 50.85 99 ALA D N 1
ATOM 8165 C CA . ALA D 1 102 ? 49.399 78.136 102.732 1.00 51.70 99 ALA D CA 1
ATOM 8166 C C . ALA D 1 102 ? 50.658 78.574 103.499 1.00 52.08 99 ALA D C 1
ATOM 8167 O O . ALA D 1 102 ? 51.146 77.823 104.343 1.00 54.50 99 ALA D O 1
ATOM 8169 N N . PRO D 1 103 ? 51.195 79.776 103.210 1.00 48.10 100 PRO D N 1
ATOM 8170 C CA . PRO D 1 103 ? 52.456 80.141 103.867 1.00 52.71 100 PRO D CA 1
ATOM 8171 C C . PRO D 1 103 ? 52.287 80.313 105.370 1.00 56.66 100 PRO D C 1
ATOM 8172 O O . PRO D 1 103 ? 51.253 80.807 105.824 1.00 53.60 100 PRO D O 1
ATOM 8176 N N . LYS D 1 104 ? 53.303 79.906 106.125 1.00 57.00 101 LYS D N 1
ATOM 8177 C CA . LYS D 1 104 ? 53.250 79.932 107.581 1.00 51.68 101 LYS D CA 1
ATOM 8178 C C . LYS D 1 104 ? 53.174 81.350 108.138 1.00 55.71 101 LYS D C 1
ATOM 8179 O O . LYS D 1 104 ? 52.463 81.603 109.110 1.00 63.33 101 LYS D O 1
ATOM 8185 N N . TYR D 1 105 ? 53.898 82.274 107.517 1.00 52.17 102 TYR D N 1
ATOM 8186 C CA . TYR D 1 105 ? 53.921 83.651 107.989 1.00 48.79 102 TYR D CA 1
ATOM 8187 C C . TYR D 1 105 ? 52.824 84.464 107.314 1.00 55.09 102 TYR D C 1
ATOM 8188 O O . TYR D 1 105 ? 52.394 85.497 107.828 1.00 53.68 102 TYR D O 1
ATOM 8197 N N . GLY D 1 106 ? 52.366 83.981 106.164 1.00 56.66 103 GLY D N 1
ATOM 8198 C CA . GLY D 1 106 ? 51.202 84.551 105.516 1.00 57.18 103 GLY D CA 1
ATOM 8199 C C . GLY D 1 106 ? 51.464 85.186 104.167 1.00 55.29 103 GLY D C 1
ATOM 8200 O O . GLY D 1 106 ? 52.547 85.054 103.596 1.00 49.66 103 GLY D O 1
ATOM 8201 N N . CYS D 1 107 ? 50.445 85.873 103.660 1.00 61.27 104 CYS D N 1
ATOM 8202 C CA . CYS D 1 107 ? 50.543 86.621 102.416 1.00 55.38 104 CYS D CA 1
ATOM 8203 C C . CYS D 1 107 ? 50.293 88.093 102.696 1.00 55.83 104 CYS D C 1
ATOM 8204 O O . CYS D 1 107 ? 49.267 88.459 103.270 1.00 51.93 104 CYS D O 1
ATOM 8207 N N . ILE D 1 108 ? 51.236 88.937 102.293 1.00 56.85 105 ILE D N 1
ATOM 8208 C CA . ILE D 1 108 ? 51.127 90.366 102.547 1.00 51.48 105 ILE D CA 1
ATOM 8209 C C . ILE D 1 108 ? 51.216 91.185 101.267 1.00 44.96 105 ILE D C 1
ATOM 8210 O O . ILE D 1 108 ? 51.891 90.800 100.311 1.00 40.83 105 ILE D O 1
ATOM 8215 N N . ASN D 1 109 ? 50.524 92.318 101.261 1.00 38.82 106 ASN D N 1
ATOM 8216 C CA . ASN D 1 109 ? 50.509 93.204 100.110 1.00 36.43 106 ASN D CA 1
ATOM 8217 C C . ASN D 1 109 ? 51.097 94.558 100.467 1.00 41.47 106 ASN D C 1
ATOM 8218 O O . ASN D 1 109 ? 51.035 94.985 101.619 1.00 42.94 106 ASN D O 1
ATOM 8223 N N . VAL D 1 110 ? 51.688 95.221 99.479 1.00 48.46 107 VAL D N 1
ATOM 8224 C CA . VAL D 1 110 ? 52.184 96.578 99.659 1.00 48.53 107 VAL D CA 1
ATOM 8225 C C . VAL D 1 110 ? 51.246 97.529 98.931 1.00 48.68 107 VAL D C 1
ATOM 8226 O O . VAL D 1 110 ? 51.278 97.625 97.706 1.00 51.24 107 VAL D O 1
ATOM 8230 N N A HIS D 1 111 ? 50.415 98.237 99.688 1.00 46.06 108 HIS D N 1
ATOM 8231 N N B HIS D 1 111 ? 50.402 98.220 99.690 0.00 45.94 108 HIS D N 1
ATOM 8232 C CA A HIS D 1 111 ? 49.409 99.104 99.093 1.00 45.21 108 HIS D CA 1
ATOM 8233 C CA B HIS D 1 111 ? 49.413 99.113 99.104 0.00 44.31 108 HIS D CA 1
ATOM 8234 C C A HIS D 1 111 ? 49.798 100.578 99.173 1.00 42.21 108 HIS D C 1
ATOM 8235 C C B HIS D 1 111 ? 49.882 100.562 99.145 0.00 43.85 108 HIS D C 1
ATOM 8236 O O A HIS D 1 111 ? 50.215 101.068 100.220 1.00 45.03 108 HIS D O 1
ATOM 8237 O O B HIS D 1 111 ? 50.445 101.018 100.138 0.00 43.92 108 HIS D O 1
ATOM 8250 N N . ALA D 1 112 ? 49.639 101.283 98.056 1.00 40.53 109 ALA D N 1
ATOM 8251 C CA . ALA D 1 112 ? 50.061 102.677 97.947 1.00 35.68 109 ALA D CA 1
ATOM 8252 C C . ALA D 1 112 ? 49.063 103.687 98.513 1.00 45.72 109 ALA D C 1
ATOM 8253 O O . ALA D 1 112 ? 48.961 104.805 98.010 1.00 59.92 109 ALA D O 1
ATOM 8255 N N . SER D 1 113 ? 48.330 103.299 99.553 1.00 38.99 110 SER D N 1
ATOM 8256 C CA . SER D 1 113 ? 47.500 104.253 100.280 1.00 42.61 110 SER D CA 1
ATOM 8257 C C . SER D 1 113 ? 47.521 103.958 101.773 1.00 46.61 110 SER D C 1
ATOM 8258 O O . SER D 1 113 ? 47.871 102.856 102.191 1.00 46.09 110 SER D O 1
ATOM 8261 N N . LEU D 1 114 ? 47.154 104.953 102.572 1.00 47.60 111 LEU D N 1
ATOM 8262 C CA . LEU D 1 114 ? 46.970 104.748 104.001 1.00 42.70 111 LEU D CA 1
ATOM 8263 C C . LEU D 1 114 ? 45.560 104.226 104.245 1.00 47.50 111 LEU D C 1
ATOM 8264 O O . LEU D 1 114 ? 44.607 105.000 104.359 1.00 56.22 111 LEU D O 1
ATOM 8269 N N . LEU D 1 115 ? 45.441 102.904 104.308 1.00 44.77 112 LEU D N 1
ATOM 8270 C CA . LEU D 1 115 ? 44.157 102.232 104.477 1.00 46.94 112 LEU D CA 1
ATOM 8271 C C . LEU D 1 115 ? 43.532 102.563 105.831 1.00 51.01 112 LEU D C 1
ATOM 8272 O O . LEU D 1 115 ? 44.244 102.957 106.757 1.00 51.74 112 LEU D O 1
ATOM 8277 N N . PRO D 1 116 ? 42.202 102.398 105.963 1.00 49.97 113 PRO D N 1
ATOM 8278 C CA . PRO D 1 116 ? 41.201 101.878 105.019 1.00 52.22 113 PRO D CA 1
ATOM 8279 C C . PRO D 1 116 ? 40.879 102.795 103.840 1.00 53.55 113 PRO D C 1
ATOM 8280 O O . PRO D 1 116 ? 40.193 102.359 102.917 1.00 59.33 113 PRO D O 1
ATOM 8284 N N . GLU D 1 117 ? 41.351 104.036 103.866 1.00 49.63 114 GLU D N 1
ATOM 8285 C CA . GLU D 1 117 ? 41.046 104.965 102.783 1.00 49.43 114 GLU D CA 1
ATOM 8286 C C . GLU D 1 117 ? 41.735 104.585 101.477 1.00 45.79 114 GLU D C 1
ATOM 8287 O O . GLU D 1 117 ? 42.859 104.084 101.474 1.00 48.68 114 GLU D O 1
ATOM 8293 N N . LEU D 1 118 ? 41.037 104.827 100.372 1.00 48.09 115 LEU D N 1
ATOM 8294 C CA . LEU D 1 118 ? 41.542 104.539 99.034 1.00 39.90 115 LEU D CA 1
ATOM 8295 C C . LEU D 1 118 ? 41.956 103.085 98.812 1.00 39.12 115 LEU D C 1
ATOM 8296 O O . LEU D 1 118 ? 43.082 102.811 98.400 1.00 46.17 115 LEU D O 1
ATOM 8301 N N . ARG D 1 119 ? 41.044 102.157 99.090 1.00 40.76 116 ARG D N 1
ATOM 8302 C CA . ARG D 1 119 ? 41.205 100.786 98.627 1.00 39.26 116 ARG D CA 1
ATOM 8303 C C . ARG D 1 119 ? 41.090 100.822 97.115 1.00 45.58 116 ARG D C 1
ATOM 8304 O O . ARG D 1 119 ? 40.537 101.767 96.555 1.00 44.33 116 ARG D O 1
ATOM 8312 N N . GLY D 1 120 ? 41.598 99.795 96.447 1.00 38.74 117 GLY D N 1
ATOM 8313 C CA . GLY D 1 120 ? 41.378 99.678 95.020 1.00 38.98 117 GLY D CA 1
ATOM 8314 C C . GLY D 1 120 ? 42.604 99.818 94.144 1.00 38.21 117 GLY D C 1
ATOM 8315 O O . GLY D 1 120 ? 43.735 99.859 94.627 1.00 40.97 117 GLY D O 1
ATOM 8316 N N . GLY D 1 121 ? 42.359 99.913 92.841 1.00 53.22 118 GLY D N 1
ATOM 8317 C CA . GLY D 1 121 ? 43.398 99.793 91.836 1.00 55.10 118 GLY D CA 1
ATOM 8318 C C . GLY D 1 121 ? 44.380 100.939 91.694 1.00 69.55 118 GLY D C 1
ATOM 8319 O O . GLY D 1 121 ? 45.556 100.710 91.416 1.00 82.11 118 GLY D O 1
ATOM 8320 N N . ALA D 1 122 ? 43.911 102.170 91.871 1.00 74.17 119 ALA D N 1
ATOM 8321 C CA . ALA D 1 122 ? 44.771 103.333 91.662 1.00 77.21 119 ALA D CA 1
ATOM 8322 C C . ALA D 1 122 ? 44.636 104.379 92.771 1.00 71.99 119 ALA D C 1
ATOM 8323 O O . ALA D 1 122 ? 43.932 105.375 92.603 1.00 72.51 119 ALA D O 1
ATOM 8325 N N . PRO D 1 123 ? 45.317 104.155 93.907 1.00 58.26 120 PRO D N 1
ATOM 8326 C CA . PRO D 1 123 ? 45.241 105.054 95.065 1.00 50.39 120 PRO D CA 1
ATOM 8327 C C . PRO D 1 123 ? 46.124 106.294 94.925 1.00 49.49 120 PRO D C 1
ATOM 8328 O O . PRO D 1 123 ? 45.849 107.323 95.545 1.00 44.84 120 PRO D O 1
ATOM 8332 N N . ILE D 1 124 ? 47.180 106.191 94.127 1.00 37.09 121 ILE D N 1
ATOM 8333 C CA . ILE D 1 124 ? 48.117 107.293 93.967 1.00 37.30 121 ILE D CA 1
ATOM 8334 C C . ILE D 1 124 ? 47.492 108.397 93.123 1.00 46.35 121 ILE D C 1
ATOM 8335 O O . ILE D 1 124 ? 47.608 109.582 93.442 1.00 45.08 121 ILE D O 1
ATOM 8340 N N . HIS D 1 125 ? 46.824 107.992 92.049 1.00 41.57 122 HIS D N 1
ATOM 8341 C CA . HIS D 1 125 ? 46.059 108.912 91.218 1.00 42.42 122 HIS D CA 1
ATOM 8342 C C . HIS D 1 125 ? 45.045 109.686 92.053 1.00 46.53 122 HIS D C 1
ATOM 8343 O O . HIS D 1 125 ? 45.055 110.915 92.074 1.00 56.60 122 HIS D O 1
ATOM 8350 N N . TYR D 1 126 ? 44.179 108.948 92.743 1.00 49.75 123 TYR D N 1
ATOM 8351 C CA . TYR D 1 126 ? 43.111 109.526 93.556 1.00 52.63 123 TYR D CA 1
ATOM 8352 C C . TYR D 1 126 ? 43.605 110.491 94.630 1.00 55.62 123 TYR D C 1
ATOM 8353 O O . TYR D 1 126 ? 42.984 111.525 94.871 1.00 57.08 123 TYR D O 1
ATOM 8362 N N . ALA D 1 127 ? 44.719 110.148 95.270 1.00 53.96 124 ALA D N 1
ATOM 8363 C CA . ALA D 1 127 ? 45.240 110.937 96.384 1.00 49.71 124 ALA D CA 1
ATOM 8364 C C . ALA D 1 127 ? 45.534 112.385 95.997 1.00 50.13 124 ALA D C 1
ATOM 8365 O O . ALA D 1 127 ? 45.297 113.304 96.779 1.00 53.47 124 ALA D O 1
ATOM 8367 N N . ILE D 1 128 ? 46.045 112.586 94.788 1.00 50.22 125 ILE D N 1
ATOM 8368 C CA . ILE D 1 128 ? 46.361 113.931 94.324 1.00 50.43 125 ILE D CA 1
ATOM 8369 C C . ILE D 1 128 ? 45.104 114.708 93.932 1.00 54.23 125 ILE D C 1
ATOM 8370 O O . ILE D 1 128 ? 44.926 115.854 94.340 1.00 57.79 125 ILE D O 1
ATOM 8383 N N . GLU D 1 130 ? 42.181 114.310 94.934 1.00 56.40 127 GLU D N 1
ATOM 8384 C CA . GLU D 1 130 ? 41.440 114.614 96.148 1.00 57.25 127 GLU D CA 1
ATOM 8385 C C . GLU D 1 130 ? 42.058 115.807 96.862 1.00 58.25 127 GLU D C 1
ATOM 8386 O O . GLU D 1 130 ? 41.428 116.419 97.721 1.00 63.92 127 GLU D O 1
ATOM 8392 N N . GLY D 1 131 ? 43.294 116.133 96.497 1.00 56.74 128 GLY D N 1
ATOM 8393 C CA . GLY D 1 131 ? 43.973 117.285 97.056 1.00 56.65 128 GLY D CA 1
ATOM 8394 C C . GLY D 1 131 ? 44.609 116.994 98.398 1.00 61.04 128 GLY D C 1
ATOM 8395 O O . GLY D 1 131 ? 44.848 117.906 99.190 1.00 65.82 128 GLY D O 1
ATOM 8396 N N . LYS D 1 132 ? 44.881 115.718 98.653 1.00 58.54 129 LYS D N 1
ATOM 8397 C CA . LYS D 1 132 ? 45.510 115.308 99.902 1.00 52.81 129 LYS D CA 1
ATOM 8398 C C . LYS D 1 132 ? 46.884 115.944 100.058 1.00 50.34 129 LYS D C 1
ATOM 8399 O O . LYS D 1 132 ? 47.640 116.060 99.094 1.00 54.94 129 LYS D O 1
ATOM 8405 N N . GLU D 1 133 ? 47.196 116.366 101.278 1.00 47.46 130 GLU D N 1
ATOM 8406 C CA . GLU D 1 133 ? 48.495 116.953 101.569 1.00 47.48 130 GLU D CA 1
ATOM 8407 C C . GLU D 1 133 ? 49.510 115.841 101.793 1.00 45.32 130 GLU D C 1
ATOM 8408 O O . GLU D 1 133 ? 50.702 116.009 101.540 1.00 48.77 130 GLU D O 1
ATOM 8414 N N . LYS D 1 134 ? 49.019 114.699 102.266 1.00 44.50 131 LYS D N 1
ATOM 8415 C CA . LYS D 1 134 ? 49.868 113.550 102.545 1.00 50.44 131 LYS D CA 1
ATOM 8416 C C . LYS D 1 134 ? 49.149 112.253 102.184 1.00 48.41 131 LYS D C 1
ATOM 8417 O O . LYS D 1 134 ? 47.919 112.193 102.167 1.00 47.49 131 LYS D O 1
ATOM 8423 N N . THR D 1 135 ? 49.928 111.220 101.882 1.00 49.03 132 THR D N 1
ATOM 8424 C CA . THR D 1 135 ? 49.394 109.879 101.673 1.00 48.42 132 THR D CA 1
ATOM 8425 C C . THR D 1 135 ? 50.359 108.887 102.321 1.00 39.59 132 THR D C 1
ATOM 8426 O O . THR D 1 135 ? 51.093 109.252 103.239 1.00 40.27 132 THR D O 1
ATOM 8430 N N . GLY D 1 136 ? 50.368 107.640 101.867 1.00 38.61 133 GLY D N 1
ATOM 8431 C CA . GLY D 1 136 ? 51.336 106.701 102.397 1.00 38.29 133 GLY D CA 1
ATOM 8432 C C . GLY D 1 136 ? 51.236 105.272 101.917 1.00 40.86 133 GLY D C 1
ATOM 8433 O O . GLY D 1 136 ? 50.516 104.968 100.970 1.00 44.20 133 GLY D O 1
ATOM 8434 N N . ILE D 1 137 ? 51.980 104.395 102.583 1.00 47.82 134 ILE D N 1
ATOM 8435 C CA . ILE D 1 137 ? 52.000 102.975 102.261 1.00 44.20 134 ILE D CA 1
ATOM 8436 C C . ILE D 1 137 ? 51.398 102.170 103.405 1.00 43.37 134 ILE D C 1
ATOM 8437 O O . ILE D 1 137 ? 51.665 102.443 104.574 1.00 44.03 134 ILE D O 1
ATOM 8442 N N . THR D 1 138 ? 50.572 101.188 103.063 1.00 47.36 135 THR D N 1
ATOM 8443 C CA . THR D 1 138 ? 50.059 100.248 104.047 1.00 43.45 135 THR D CA 1
ATOM 8444 C C . THR D 1 138 ? 50.446 98.827 103.663 1.00 47.40 135 THR D C 1
ATOM 8445 O O . THR D 1 138 ? 50.237 98.405 102.526 1.00 54.63 135 THR D O 1
ATOM 8449 N N . ILE D 1 139 ? 51.029 98.099 104.609 1.00 44.60 136 ILE D N 1
ATOM 8450 C CA . ILE D 1 139 ? 51.269 96.673 104.429 1.00 42.58 136 ILE D CA 1
ATOM 8451 C C . ILE D 1 139 ? 50.271 95.891 105.269 1.00 42.67 136 ILE D C 1
ATOM 8452 O O . ILE D 1 139 ? 50.269 95.988 106.494 1.00 48.75 136 ILE D O 1
ATOM 8465 N N . TYR D 1 141 ? 47.613 92.111 105.620 1.00 42.62 138 TYR D N 1
ATOM 8466 C CA . TYR D 1 141 ? 47.367 90.731 105.223 1.00 42.92 138 TYR D CA 1
ATOM 8467 C C . TYR D 1 141 ? 46.461 90.726 104.003 1.00 45.72 138 TYR D C 1
ATOM 8468 O O . TYR D 1 141 ? 45.604 91.596 103.857 1.00 44.14 138 TYR D O 1
ATOM 8485 N N . VAL D 1 143 ? 43.373 89.220 101.879 1.00 51.11 140 VAL D N 1
ATOM 8486 C CA . VAL D 1 143 ? 42.133 88.482 102.052 1.00 53.81 140 VAL D CA 1
ATOM 8487 C C . VAL D 1 143 ? 41.446 88.418 100.698 1.00 51.80 140 VAL D C 1
ATOM 8488 O O . VAL D 1 143 ? 41.833 89.130 99.771 1.00 54.79 140 VAL D O 1
ATOM 8492 N N A GLU D 1 144 ? 40.436 87.562 100.578 0.47 52.98 141 GLU D N 1
ATOM 8493 N N B GLU D 1 144 ? 40.432 87.566 100.583 0.53 52.81 141 GLU D N 1
ATOM 8494 C CA A GLU D 1 144 ? 39.728 87.405 99.311 0.47 57.40 141 GLU D CA 1
ATOM 8495 C CA B GLU D 1 144 ? 39.724 87.400 99.318 0.53 57.40 141 GLU D CA 1
ATOM 8496 C C A GLU D 1 144 ? 38.988 88.676 98.903 0.47 58.83 141 GLU D C 1
ATOM 8497 C C B GLU D 1 144 ? 38.979 88.668 98.905 0.53 58.89 141 GLU D C 1
ATOM 8498 O O A GLU D 1 144 ? 38.823 88.950 97.715 0.47 58.86 141 GLU D O 1
ATOM 8499 O O B GLU D 1 144 ? 38.806 88.935 97.717 0.53 58.84 141 GLU D O 1
ATOM 8510 N N . LYS D 1 145 ? 38.550 89.451 99.890 1.00 57.82 142 LYS D N 1
ATOM 8511 C CA . LYS D 1 145 ? 37.927 90.741 99.616 1.00 58.24 142 LYS D CA 1
ATOM 8512 C C . LYS D 1 145 ? 39.024 91.776 99.386 1.00 57.96 142 LYS D C 1
ATOM 8513 O O . LYS D 1 145 ? 39.803 92.075 100.291 1.00 49.20 142 LYS D O 1
ATOM 8519 N N . LEU D 1 146 ? 39.074 92.309 98.169 1.00 56.72 143 LEU D N 1
ATOM 8520 C CA . LEU D 1 146 ? 40.153 93.188 97.716 1.00 51.28 143 LEU D CA 1
ATOM 8521 C C . LEU D 1 146 ? 40.593 94.266 98.717 1.00 57.36 143 LEU D C 1
ATOM 8522 O O . LEU D 1 146 ? 39.786 95.083 99.159 1.00 57.98 143 LEU D O 1
ATOM 8527 N N . ASP D 1 147 ? 41.879 94.240 99.067 1.00 55.28 144 ASP D N 1
ATOM 8528 C CA . ASP D 1 147 ? 42.518 95.261 99.904 1.00 40.78 144 ASP D CA 1
ATOM 8529 C C . ASP D 1 147 ? 41.830 95.509 101.247 1.00 47.42 144 ASP D C 1
ATOM 8530 O O . ASP D 1 147 ? 41.887 96.618 101.783 1.00 54.71 144 ASP D O 1
ATOM 8535 N N . ALA D 1 148 ? 41.195 94.480 101.798 1.00 50.88 145 ALA D N 1
ATOM 8536 C CA . ALA D 1 148 ? 40.420 94.644 103.024 1.00 48.48 145 ALA D CA 1
ATOM 8537 C C . ALA D 1 148 ? 41.077 94.016 104.252 1.00 53.28 145 ALA D C 1
ATOM 8538 O O . ALA D 1 148 ? 40.497 94.018 105.336 1.00 58.10 145 ALA D O 1
ATOM 8540 N N . GLY D 1 149 ? 42.283 93.486 104.084 1.00 47.66 146 GLY D N 1
ATOM 8541 C CA . GLY D 1 149 ? 42.967 92.804 105.168 1.00 39.96 146 GLY D CA 1
ATOM 8542 C C . GLY D 1 149 ? 43.406 93.710 106.305 1.00 53.87 146 GLY D C 1
ATOM 8543 O O . GLY D 1 149 ? 43.513 94.928 106.146 1.00 47.16 146 GLY D O 1
ATOM 8544 N N . ASP D 1 150 ? 43.666 93.103 107.459 1.00 47.12 147 ASP D N 1
ATOM 8545 C CA . ASP D 1 150 ? 44.088 93.840 108.645 1.00 48.33 147 ASP D CA 1
ATOM 8546 C C . ASP D 1 150 ? 45.449 94.502 108.450 1.00 54.07 147 ASP D C 1
ATOM 8547 O O . ASP D 1 150 ? 46.405 93.871 107.998 1.00 55.04 147 ASP D O 1
ATOM 8552 N N . ILE D 1 151 ? 45.519 95.781 108.803 1.00 51.02 148 ILE D N 1
ATOM 8553 C CA . ILE D 1 151 ? 46.733 96.574 108.658 1.00 44.98 148 ILE D CA 1
ATOM 8554 C C . ILE D 1 151 ? 47.836 96.077 109.592 1.00 51.38 148 ILE D C 1
ATOM 8555 O O . ILE D 1 151 ? 47.567 95.676 110.723 1.00 54.91 148 ILE D O 1
ATOM 8560 N N . LEU D 1 152 ? 49.076 96.097 109.110 1.00 52.59 149 LEU D N 1
ATOM 8561 C CA . LEU D 1 152 ? 50.226 95.720 109.924 1.00 48.45 149 LEU D CA 1
ATOM 8562 C C . LEU D 1 152 ? 51.099 96.934 110.230 1.00 46.71 149 LEU D C 1
ATOM 8563 O O . LEU D 1 152 ? 51.348 97.257 111.391 1.00 43.05 149 LEU D O 1
ATOM 8568 N N . THR D 1 153 ? 51.568 97.597 109.177 1.00 46.86 150 THR D N 1
ATOM 8569 C CA . THR D 1 153 ? 52.378 98.802 109.314 1.00 47.33 150 THR D CA 1
ATOM 8570 C C . THR D 1 153 ? 51.944 99.866 108.314 1.00 50.99 150 THR D C 1
ATOM 8571 O O . THR D 1 153 ? 51.326 99.558 107.294 1.00 51.36 150 THR D O 1
ATOM 8575 N N . GLN D 1 154 ? 52.280 101.118 108.612 1.00 49.05 151 GLN D N 1
ATOM 8576 C CA . GLN D 1 154 ? 51.972 102.237 107.731 1.00 39.01 151 GLN D CA 1
ATOM 8577 C C . GLN D 1 154 ? 53.060 103.296 107.816 1.00 54.83 151 GLN D C 1
ATOM 8578 O O . GLN D 1 154 ? 53.611 103.543 108.888 1.00 67.48 151 GLN D O 1
ATOM 8584 N N . VAL D 1 155 ? 53.366 103.918 106.683 1.00 46.47 152 VAL D N 1
ATOM 8585 C CA . VAL D 1 155 ? 54.285 105.049 106.656 1.00 44.64 152 VAL D CA 1
ATOM 8586 C C . VAL D 1 155 ? 53.681 106.166 105.810 1.00 50.37 152 VAL D C 1
ATOM 8587 O O . VAL D 1 155 ? 53.000 105.904 104.822 1.00 47.16 152 VAL D O 1
ATOM 8591 N N . GLU D 1 156 ? 53.910 107.411 106.212 1.00 53.41 153 GLU D N 1
ATOM 8592 C CA . GLU D 1 156 ? 53.320 108.541 105.506 1.00 51.13 153 GLU D CA 1
ATOM 8593 C C . GLU D 1 156 ? 54.257 109.177 104.486 1.00 50.69 153 GLU D C 1
ATOM 8594 O O . GLU D 1 156 ? 55.474 109.208 104.669 1.00 45.80 153 GLU D O 1
ATOM 8600 N N . VAL D 1 157 ? 53.669 109.672 103.401 1.00 53.63 154 VAL D N 1
ATOM 8601 C CA . VAL D 1 157 ? 54.420 110.352 102.354 1.00 45.20 154 VAL D CA 1
ATOM 8602 C C . VAL D 1 157 ? 53.737 111.652 101.928 1.00 54.59 154 VAL D C 1
ATOM 8603 O O . VAL D 1 157 ? 52.602 111.654 101.454 1.00 53.91 154 VAL D O 1
ATOM 8607 N N . GLU D 1 158 ? 54.451 112.755 102.114 1.00 62.66 155 GLU D N 1
ATOM 8608 C CA . GLU D 1 158 ? 53.977 114.087 101.761 1.00 56.06 155 GLU D CA 1
ATOM 8609 C C . GLU D 1 158 ? 53.785 114.263 100.259 1.00 54.50 155 GLU D C 1
ATOM 8610 O O . GLU D 1 158 ? 54.657 113.915 99.464 1.00 56.61 155 GLU D O 1
ATOM 8616 N N . ILE D 1 159 ? 52.641 114.822 99.881 1.00 56.95 156 ILE D N 1
ATOM 8617 C CA . ILE D 1 159 ? 52.374 115.157 98.490 1.00 61.70 156 ILE D CA 1
ATOM 8618 C C . ILE D 1 159 ? 52.758 116.609 98.230 1.00 64.76 156 ILE D C 1
ATOM 8619 O O . ILE D 1 159 ? 52.097 117.526 98.717 1.00 64.41 156 ILE D O 1
ATOM 8624 N N . GLU D 1 160 ? 53.831 116.818 97.475 1.00 44.82 157 GLU D N 1
ATOM 8625 C CA . GLU D 1 160 ? 54.313 118.169 97.216 1.00 46.32 157 GLU D CA 1
ATOM 8626 C C . GLU D 1 160 ? 53.338 118.921 96.316 1.00 52.96 157 GLU D C 1
ATOM 8627 O O . GLU D 1 160 ? 52.527 118.309 95.625 1.00 63.16 157 GLU D O 1
ATOM 8633 N N . GLU D 1 161 ? 53.411 120.247 96.332 1.00 56.00 158 GLU D N 1
ATOM 8634 C CA . GLU D 1 161 ? 52.454 121.063 95.589 1.00 57.61 158 GLU D CA 1
ATOM 8635 C C . GLU D 1 161 ? 52.636 120.965 94.076 1.00 52.43 158 GLU D C 1
ATOM 8636 O O . GLU D 1 161 ? 51.721 121.271 93.313 1.00 50.58 158 GLU D O 1
ATOM 8642 N N . ARG D 1 162 ? 53.819 120.541 93.646 1.00 53.36 159 ARG D N 1
ATOM 8643 C CA . ARG D 1 162 ? 54.088 120.346 92.226 1.00 47.72 159 ARG D CA 1
ATOM 8644 C C . ARG D 1 162 ? 54.289 118.868 91.915 1.00 47.98 159 ARG D C 1
ATOM 8645 O O . ARG D 1 162 ? 54.887 118.508 90.901 1.00 49.64 159 ARG D O 1
ATOM 8653 N N . GLU D 1 163 ? 53.783 118.018 92.803 1.00 45.19 160 GLU D N 1
ATOM 8654 C CA . GLU D 1 163 ? 53.899 116.575 92.652 1.00 43.86 160 GLU D CA 1
ATOM 8655 C C . GLU D 1 163 ? 52.996 116.083 91.531 1.00 48.77 160 GLU D C 1
ATOM 8656 O O . GLU D 1 163 ? 51.951 116.671 91.263 1.00 55.59 160 GLU D O 1
ATOM 8662 N N . THR D 1 164 ? 53.407 115.007 90.871 1.00 48.35 161 THR D N 1
ATOM 8663 C CA . THR D 1 164 ? 52.545 114.333 89.911 1.00 47.56 161 THR D CA 1
ATOM 8664 C C . THR D 1 164 ? 52.356 112.891 90.356 1.00 50.86 161 THR D C 1
ATOM 8665 O O . THR D 1 164 ? 52.976 112.449 91.322 1.00 55.36 161 THR D O 1
ATOM 8669 N N . THR D 1 165 ? 51.494 112.161 89.660 1.00 46.29 162 THR D N 1
ATOM 8670 C CA . THR D 1 165 ? 51.284 110.756 89.972 1.00 39.44 162 THR D CA 1
ATOM 8671 C C . THR D 1 165 ? 52.555 109.977 89.659 1.00 47.71 162 THR D C 1
ATOM 8672 O O . THR D 1 165 ? 52.907 109.034 90.364 1.00 53.59 162 THR D O 1
ATOM 8676 N N . GLY D 1 166 ? 53.249 110.393 88.605 1.00 49.13 163 GLY D N 1
ATOM 8677 C CA . GLY D 1 166 ? 54.489 109.756 88.210 1.00 53.06 163 GLY D CA 1
ATOM 8678 C C . GLY D 1 166 ? 55.565 109.863 89.271 1.00 53.35 163 GLY D C 1
ATOM 8679 O O . GLY D 1 166 ? 56.215 108.872 89.601 1.00 55.40 163 GLY D O 1
ATOM 8680 N N . SER D 1 167 ? 55.751 111.064 89.812 1.00 54.42 164 SER D N 1
ATOM 8681 C CA . SER D 1 167 ? 56.780 111.285 90.825 1.00 41.49 164 SER D CA 1
ATOM 8682 C C . SER D 1 167 ? 56.371 110.715 92.182 1.00 46.30 164 SER D C 1
ATOM 8683 O O . SER D 1 167 ? 57.224 110.369 92.998 1.00 55.75 164 SER D O 1
ATOM 8686 N N . LEU D 1 168 ? 55.068 110.618 92.421 1.00 43.04 165 LEU D N 1
ATOM 8687 C CA . LEU D 1 168 ? 54.572 110.071 93.678 1.00 43.30 165 LEU D CA 1
ATOM 8688 C C . LEU D 1 168 ? 54.605 108.544 93.652 1.00 52.29 165 LEU D C 1
ATOM 8689 O O . LEU D 1 168 ? 54.733 107.898 94.693 1.00 59.14 165 LEU D O 1
ATOM 8694 N N . PHE D 1 169 ? 54.491 107.974 92.456 1.00 45.30 166 PHE D N 1
ATOM 8695 C CA . PHE D 1 169 ? 54.634 106.534 92.275 1.00 41.46 166 PHE D CA 1
ATOM 8696 C C . PHE D 1 169 ? 56.038 106.101 92.678 1.00 46.51 166 PHE D C 1
ATOM 8697 O O . PHE D 1 169 ? 56.207 105.154 93.442 1.00 46.43 166 PHE D O 1
ATOM 8705 N N . ASP D 1 170 ? 57.037 106.810 92.159 1.00 53.93 167 ASP D N 1
ATOM 8706 C CA . ASP D 1 170 ? 58.434 106.542 92.483 1.00 39.96 167 ASP D CA 1
ATOM 8707 C C . ASP D 1 170 ? 58.675 106.736 93.971 1.00 54.69 167 ASP D C 1
ATOM 8708 O O . ASP D 1 170 ? 59.349 105.931 94.613 1.00 62.53 167 ASP D O 1
ATOM 8713 N N . LYS D 1 171 ? 58.122 107.822 94.502 1.00 50.73 168 LYS D N 1
ATOM 8714 C CA . LYS D 1 171 ? 58.226 108.158 95.916 1.00 45.40 168 LYS D CA 1
ATOM 8715 C C . LYS D 1 171 ? 57.734 107.000 96.774 1.00 39.21 168 LYS D C 1
ATOM 8716 O O . LYS D 1 171 ? 58.434 106.528 97.669 1.00 39.47 168 LYS D O 1
ATOM 8722 N N . LEU D 1 172 ? 56.521 106.545 96.481 1.00 41.41 169 LEU D N 1
ATOM 8723 C CA . LEU D 1 172 ? 55.897 105.462 97.228 1.00 45.86 169 LEU D CA 1
ATOM 8724 C C . LEU D 1 172 ? 56.552 104.117 96.931 1.00 47.68 169 LEU D C 1
ATOM 8725 O O . LEU D 1 172 ? 56.559 103.223 97.779 1.00 44.27 169 LEU D O 1
ATOM 8730 N N . SER D 1 173 ? 57.100 103.984 95.727 1.00 46.59 170 SER D N 1
ATOM 8731 C CA . SER D 1 173 ? 57.735 102.741 95.302 1.00 40.85 170 SER D CA 1
ATOM 8732 C C . SER D 1 173 ? 58.874 102.345 96.232 1.00 38.46 170 SER D C 1
ATOM 8733 O O . SER D 1 173 ? 58.998 101.183 96.617 1.00 49.15 170 SER D O 1
ATOM 8736 N N . GLU D 1 174 ? 59.702 103.321 96.590 1.00 40.39 171 GLU D N 1
ATOM 8737 C CA . GLU D 1 174 ? 60.837 103.086 97.476 1.00 47.26 171 GLU D CA 1
ATOM 8738 C C . GLU D 1 174 ? 60.430 103.086 98.944 1.00 55.24 171 GLU D C 1
ATOM 8739 O O . GLU D 1 174 ? 60.979 102.331 99.744 1.00 66.85 171 GLU D O 1
ATOM 8745 N N . ALA D 1 175 ? 59.473 103.941 99.292 1.00 50.93 172 ALA D N 1
ATOM 8746 C CA . ALA D 1 175 ? 58.977 104.019 100.661 1.00 50.10 172 ALA D CA 1
ATOM 8747 C C . ALA D 1 175 ? 58.413 102.672 101.097 1.00 50.09 172 ALA D C 1
ATOM 8748 O O . ALA D 1 175 ? 58.627 102.233 102.227 1.00 51.46 172 ALA D O 1
ATOM 8750 N N . GLY D 1 176 ? 57.701 102.018 100.185 1.00 37.69 173 GLY D N 1
ATOM 8751 C CA . GLY D 1 176 ? 57.172 100.691 100.435 1.00 37.16 173 GLY D CA 1
ATOM 8752 C C . GLY D 1 176 ? 58.280 99.666 100.572 1.00 48.76 173 GLY D C 1
ATOM 8753 O O . GLY D 1 176 ? 58.192 98.749 101.389 1.00 53.51 173 GLY D O 1
ATOM 8754 N N . ALA D 1 177 ? 59.329 99.822 99.770 1.00 44.32 174 ALA D N 1
ATOM 8755 C CA . ALA D 1 177 ? 60.480 98.933 99.841 1.00 43.82 174 ALA D CA 1
ATOM 8756 C C . ALA D 1 177 ? 61.158 99.054 101.200 1.00 46.31 174 ALA D C 1
ATOM 8757 O O . ALA D 1 177 ? 61.543 98.054 101.804 1.00 49.15 174 ALA D O 1
ATOM 8759 N N . HIS D 1 178 ? 61.293 100.286 101.677 1.00 43.93 175 HIS D N 1
ATOM 8760 C CA . HIS D 1 178 ? 61.908 100.543 102.973 1.00 40.91 175 HIS D CA 1
ATOM 8761 C C . HIS D 1 178 ? 61.009 100.063 104.105 1.00 40.34 175 HIS D C 1
ATOM 8762 O O . HIS D 1 178 ? 61.485 99.525 105.103 1.00 49.49 175 HIS D O 1
ATOM 8769 N N . LEU D 1 179 ? 59.706 100.265 103.942 1.00 46.01 176 LEU D N 1
ATOM 8770 C CA . LEU D 1 179 ? 58.739 99.865 104.957 1.00 47.19 176 LEU D CA 1
ATOM 8771 C C . LEU D 1 179 ? 58.664 98.348 105.074 1.00 52.54 176 LEU D C 1
ATOM 8772 O O . LEU D 1 179 ? 58.510 97.809 106.170 1.00 59.32 176 LEU D O 1
ATOM 8777 N N . LEU D 1 180 ? 58.778 97.665 103.940 1.00 48.54 177 LEU D N 1
ATOM 8778 C CA . LEU D 1 180 ? 58.720 96.208 103.919 1.00 48.49 177 LEU D CA 1
ATOM 8779 C C . LEU D 1 180 ? 59.933 95.588 104.601 1.00 50.68 177 LEU D C 1
ATOM 8780 O O . LEU D 1 180 ? 59.815 94.585 105.307 1.00 55.67 177 LEU D O 1
ATOM 8785 N N . SER D 1 181 ? 61.098 96.188 104.377 1.00 51.13 178 SER D N 1
ATOM 8786 C CA . SER D 1 181 ? 62.339 95.718 104.980 1.00 47.97 178 SER D CA 1
ATOM 8787 C C . SER D 1 181 ? 62.245 95.710 106.500 1.00 52.94 178 SER D C 1
ATOM 8788 O O . SER D 1 181 ? 62.797 94.835 107.166 1.00 56.49 178 SER D O 1
ATOM 8791 N N . LYS D 1 182 ? 61.536 96.694 107.038 1.00 57.27 179 LYS D N 1
ATOM 8792 C CA . LYS D 1 182 ? 61.364 96.836 108.476 1.00 57.08 179 LYS D CA 1
ATOM 8793 C C . LYS D 1 182 ? 60.288 95.889 108.999 1.00 50.52 179 LYS D C 1
ATOM 8794 O O . LYS D 1 182 ? 60.422 95.312 110.079 1.00 48.01 179 LYS D O 1
ATOM 8800 N N . THR D 1 183 ? 59.230 95.721 108.212 1.00 52.07 180 THR D N 1
ATOM 8801 C CA . THR D 1 183 ? 58.032 95.007 108.647 1.00 48.71 180 THR D CA 1
ATOM 8802 C C . THR D 1 183 ? 58.212 93.499 108.804 1.00 54.35 180 THR D C 1
ATOM 8803 O O . THR D 1 183 ? 57.850 92.933 109.835 1.00 56.66 180 THR D O 1
ATOM 8807 N N . VAL D 1 184 ? 58.763 92.856 107.778 1.00 51.18 181 VAL D N 1
ATOM 8808 C CA . VAL D 1 184 ? 58.900 91.396 107.755 1.00 41.42 181 VAL D CA 1
ATOM 8809 C C . VAL D 1 184 ? 59.578 90.771 108.990 1.00 41.25 181 VAL D C 1
ATOM 8810 O O . VAL D 1 184 ? 59.081 89.775 109.515 1.00 53.88 181 VAL D O 1
ATOM 8814 N N . PRO D 1 185 ? 60.702 91.345 109.464 1.00 43.82 182 PRO D N 1
ATOM 8815 C CA . PRO D 1 185 ? 61.309 90.768 110.670 1.00 46.09 182 PRO D CA 1
ATOM 8816 C C . PRO D 1 185 ? 60.362 90.760 111.870 1.00 47.44 182 PRO D C 1
ATOM 8817 O O . PRO D 1 185 ? 60.335 89.783 112.615 1.00 53.51 182 PRO D O 1
ATOM 8821 N N . LEU D 1 186 ? 59.594 91.830 112.041 1.00 50.54 183 LEU D N 1
ATOM 8822 C CA . LEU D 1 186 ? 58.672 91.944 113.167 1.00 45.62 183 LEU D CA 1
ATOM 8823 C C . LEU D 1 186 ? 57.491 90.993 113.026 1.00 49.18 183 LEU D C 1
ATOM 8824 O O . LEU D 1 186 ? 56.925 90.540 114.021 1.00 48.01 183 LEU D O 1
ATOM 8829 N N . LEU D 1 187 ? 57.118 90.700 111.784 1.00 53.34 184 LEU D N 1
ATOM 8830 C CA . LEU D 1 187 ? 55.992 89.816 111.512 1.00 50.07 184 LEU D CA 1
ATOM 8831 C C . LEU D 1 187 ? 56.339 88.383 111.892 1.00 51.40 184 LEU D C 1
ATOM 8832 O O . LEU D 1 187 ? 55.531 87.674 112.491 1.00 64.53 184 LEU D O 1
ATOM 8837 N N . ILE D 1 188 ? 57.550 87.969 111.536 1.00 45.31 185 ILE D N 1
ATOM 8838 C CA . ILE D 1 188 ? 58.047 86.638 111.858 1.00 52.20 185 ILE D CA 1
ATOM 8839 C C . ILE D 1 188 ? 58.158 86.460 113.371 1.00 64.11 185 ILE D C 1
ATOM 8840 O O . ILE D 1 188 ? 57.918 85.376 113.904 1.00 73.26 185 ILE D O 1
ATOM 8845 N N . GLN D 1 189 ? 58.507 87.542 114.058 1.00 62.81 186 GLN D N 1
ATOM 8846 C CA . GLN D 1 189 ? 58.627 87.528 115.510 1.00 60.17 186 GLN D CA 1
ATOM 8847 C C . GLN D 1 189 ? 57.270 87.730 116.176 1.00 54.91 186 GLN D C 1
ATOM 8848 O O . GLN D 1 189 ? 57.146 87.625 117.396 1.00 54.79 186 GLN D O 1
ATOM 8854 N N . GLY D 1 190 ? 56.257 88.024 115.367 1.00 58.02 187 GLY D N 1
ATOM 8855 C CA . GLY D 1 190 ? 54.899 88.191 115.856 1.00 60.18 187 GLY D CA 1
ATOM 8856 C C . GLY D 1 190 ? 54.704 89.400 116.751 1.00 63.08 187 GLY D C 1
ATOM 8857 O O . GLY D 1 190 ? 53.757 89.453 117.537 1.00 64.70 187 GLY D O 1
ATOM 8858 N N . LYS D 1 191 ? 55.594 90.380 116.626 1.00 63.83 188 LYS D N 1
ATOM 8859 C CA . LYS D 1 191 ? 55.545 91.572 117.467 1.00 62.52 188 LYS D CA 1
ATOM 8860 C C . LYS D 1 191 ? 54.526 92.590 116.966 1.00 58.82 188 LYS D C 1
ATOM 8861 O O . LYS D 1 191 ? 54.401 93.679 117.525 1.00 59.10 188 LYS D O 1
ATOM 8867 N N . LEU D 1 192 ? 53.803 92.236 115.909 1.00 57.94 189 LEU D N 1
ATOM 8868 C CA . LEU D 1 192 ? 52.784 93.119 115.356 1.00 52.74 189 LEU D CA 1
ATOM 8869 C C . LEU D 1 192 ? 51.388 92.695 115.788 1.00 46.59 189 LEU D C 1
ATOM 8870 O O . LEU D 1 192 ? 51.049 91.513 115.751 1.00 49.39 189 LEU D O 1
ATOM 8875 N N . GLU D 1 193 ? 50.583 93.666 116.204 1.00 47.57 190 GLU D N 1
ATOM 8876 C CA . GLU D 1 193 ? 49.168 93.429 116.442 1.00 52.21 190 GLU D CA 1
ATOM 8877 C C . GLU D 1 193 ? 48.381 94.003 115.276 1.00 53.67 190 GLU D C 1
ATOM 8878 O O . GLU D 1 193 ? 48.237 95.222 115.164 1.00 55.60 190 GLU D O 1
ATOM 8884 N N . PRO D 1 194 ? 47.879 93.127 114.394 1.00 46.14 191 PRO D N 1
ATOM 8885 C CA . PRO D 1 194 ? 47.133 93.580 113.216 1.00 45.61 191 PRO D CA 1
ATOM 8886 C C . PRO D 1 194 ? 45.857 94.328 113.589 1.00 58.36 191 PRO D C 1
ATOM 8887 O O . PRO D 1 194 ? 45.029 93.816 114.342 1.00 67.85 191 PRO D O 1
ATOM 8891 N N . ILE D 1 195 ? 45.721 95.542 113.065 1.00 62.12 192 ILE D N 1
ATOM 8892 C CA . ILE D 1 195 ? 44.550 96.371 113.316 1.00 59.26 192 ILE D CA 1
ATOM 8893 C C . ILE D 1 195 ? 43.462 96.077 112.292 1.00 57.81 192 ILE D C 1
ATOM 8894 O O . ILE D 1 195 ? 43.702 96.128 111.086 1.00 59.22 192 ILE D O 1
ATOM 8899 N N . LYS D 1 196 ? 42.266 95.762 112.777 1.00 52.30 193 LYS D N 1
ATOM 8900 C CA . LYS D 1 196 ? 41.138 95.497 111.898 1.00 57.04 193 LYS D CA 1
ATOM 8901 C C . LYS D 1 196 ? 40.723 96.782 111.190 1.00 62.32 193 LYS D C 1
ATOM 8902 O O . LYS D 1 196 ? 40.695 97.850 111.799 1.00 65.81 193 LYS D O 1
ATOM 8908 N N . GLN D 1 197 ? 40.414 96.685 109.901 1.00 61.79 194 GLN D N 1
ATOM 8909 C CA . GLN D 1 197 ? 39.966 97.854 109.153 1.00 61.32 194 GLN D CA 1
ATOM 8910 C C . GLN D 1 197 ? 38.547 98.258 109.546 1.00 68.58 194 GLN D C 1
ATOM 8911 O O . GLN D 1 197 ? 37.638 97.428 109.578 1.00 71.70 194 GLN D O 1
ATOM 8917 N N . ASN D 1 198 ? 38.371 99.540 109.851 1.00 68.18 195 ASN D N 1
ATOM 8918 C CA . ASN D 1 198 ? 37.057 100.082 110.170 1.00 67.90 195 ASN D CA 1
ATOM 8919 C C . ASN D 1 198 ? 36.305 100.439 108.893 1.00 72.18 195 ASN D C 1
ATOM 8920 O O . ASN D 1 198 ? 36.686 101.367 108.179 1.00 75.80 195 ASN D O 1
ATOM 8925 N N . GLU D 1 199 ? 35.236 99.699 108.612 1.00 69.22 196 GLU D N 1
ATOM 8926 C CA . GLU D 1 199 ? 34.498 99.850 107.359 1.00 71.61 196 GLU D CA 1
ATOM 8927 C C . GLU D 1 199 ? 33.862 101.230 107.181 1.00 77.95 196 GLU D C 1
ATOM 8928 O O . GLU D 1 199 ? 33.646 101.679 106.054 1.00 79.43 196 GLU D O 1
ATOM 8934 N N . GLU D 1 200 ? 33.572 101.898 108.293 1.00 79.07 197 GLU D N 1
ATOM 8935 C CA . GLU D 1 200 ? 32.935 103.211 108.258 1.00 75.89 197 GLU D CA 1
ATOM 8936 C C . GLU D 1 200 ? 33.823 104.273 107.606 1.00 75.53 197 GLU D C 1
ATOM 8937 O O . GLU D 1 200 ? 33.322 105.244 107.038 1.00 78.33 197 GLU D O 1
ATOM 8943 N N . GLU D 1 201 ? 35.137 104.081 107.682 1.00 74.02 198 GLU D N 1
ATOM 8944 C CA . GLU D 1 201 ? 36.090 105.066 107.171 1.00 72.73 198 GLU D CA 1
ATOM 8945 C C . GLU D 1 201 ? 36.697 104.682 105.823 1.00 63.23 198 GLU D C 1
ATOM 8946 O O . GLU D 1 201 ? 37.584 105.366 105.316 1.00 58.68 198 GLU D O 1
ATOM 8952 N N . VAL D 1 202 ? 36.212 103.591 105.242 1.00 62.96 199 VAL D N 1
ATOM 8953 C CA . VAL D 1 202 ? 36.729 103.118 103.965 1.00 46.22 199 VAL D CA 1
ATOM 8954 C C . VAL D 1 202 ? 36.319 104.025 102.808 1.00 50.46 199 VAL D C 1
ATOM 8955 O O . VAL D 1 202 ? 35.168 104.450 102.720 1.00 61.05 199 VAL D O 1
ATOM 8959 N N . THR D 1 203 ? 37.273 104.336 101.935 1.00 50.11 200 THR D N 1
ATOM 8960 C CA . THR D 1 203 ? 36.959 104.901 100.628 1.00 54.18 200 THR D CA 1
ATOM 8961 C C . THR D 1 203 ? 37.535 103.966 99.574 1.00 52.51 200 THR D C 1
ATOM 8962 O O . THR D 1 203 ? 38.267 103.033 99.904 1.00 45.62 200 THR D O 1
ATOM 8966 N N . PHE D 1 204 ? 37.202 104.204 98.311 1.00 54.68 201 PHE D N 1
ATOM 8967 C CA . PHE D 1 204 ? 37.624 103.297 97.250 1.00 48.79 201 PHE D CA 1
ATOM 8968 C C . PHE D 1 204 ? 38.207 104.034 96.052 1.00 50.67 201 PHE D C 1
ATOM 8969 O O . PHE D 1 204 ? 37.674 105.055 95.618 1.00 50.97 201 PHE D O 1
ATOM 8977 N N . ALA D 1 205 ? 39.305 103.507 95.523 1.00 49.90 202 ALA D N 1
ATOM 8978 C CA . ALA D 1 205 ? 39.964 104.099 94.369 1.00 44.83 202 ALA D CA 1
ATOM 8979 C C . ALA D 1 205 ? 39.813 103.218 93.138 1.00 43.83 202 ALA D C 1
ATOM 8980 O O . ALA D 1 205 ? 40.700 102.434 92.807 1.00 49.53 202 ALA D O 1
ATOM 8982 N N . TYR D 1 206 ? 38.682 103.353 92.457 1.00 51.26 203 TYR D N 1
ATOM 8983 C CA . TYR D 1 206 ? 38.427 102.593 91.241 1.00 54.47 203 TYR D CA 1
ATOM 8984 C C . TYR D 1 206 ? 39.421 103.000 90.167 1.00 49.94 203 TYR D C 1
ATOM 8985 O O . TYR D 1 206 ? 40.040 104.056 90.259 1.00 56.34 203 TYR D O 1
ATOM 8994 N N . ASN D 1 207 ? 39.581 102.164 89.150 1.00 51.13 204 ASN D N 1
ATOM 8995 C CA . ASN D 1 207 ? 40.465 102.508 88.044 1.00 62.28 204 ASN D CA 1
ATOM 8996 C C . ASN D 1 207 ? 39.855 103.590 87.161 1.00 61.17 204 ASN D C 1
ATOM 8997 O O . ASN D 1 207 ? 38.675 103.534 86.820 1.00 64.63 204 ASN D O 1
ATOM 9002 N N . ILE D 1 208 ? 40.675 104.574 86.804 1.00 70.67 205 ILE D N 1
ATOM 9003 C CA . ILE D 1 208 ? 40.214 105.771 86.106 1.00 71.28 205 ILE D CA 1
ATOM 9004 C C . ILE D 1 208 ? 39.517 105.477 84.784 1.00 73.22 205 ILE D C 1
ATOM 9005 O O . ILE D 1 208 ? 40.084 104.840 83.897 1.00 80.70 205 ILE D O 1
ATOM 9010 N N . LYS D 1 209 ? 38.279 105.946 84.665 1.00 67.86 206 LYS D N 1
ATOM 9011 C CA . LYS D 1 209 ? 37.540 105.851 83.416 1.00 67.94 206 LYS D CA 1
ATOM 9012 C C . LYS D 1 209 ? 37.693 107.164 82.660 1.00 67.40 206 LYS D C 1
ATOM 9013 O O . LYS D 1 209 ? 37.964 108.202 83.266 1.00 71.05 206 LYS D O 1
ATOM 9019 N N . ARG D 1 210 ? 37.520 107.114 81.341 1.00 57.81 207 ARG D N 1
ATOM 9020 C CA . ARG D 1 210 ? 37.671 108.292 80.486 1.00 52.38 207 ARG D CA 1
ATOM 9021 C C . ARG D 1 210 ? 36.820 109.475 80.946 1.00 46.60 207 ARG D C 1
ATOM 9022 O O . ARG D 1 210 ? 37.240 110.628 80.845 1.00 49.07 207 ARG D O 1
ATOM 9030 N N . GLU D 1 211 ? 35.634 109.178 81.467 1.00 53.99 208 GLU D N 1
ATOM 9031 C CA . GLU D 1 211 ? 34.719 110.211 81.934 1.00 55.39 208 GLU D CA 1
ATOM 9032 C C . GLU D 1 211 ? 35.321 110.976 83.106 1.00 59.13 208 GLU D C 1
ATOM 9033 O O . GLU D 1 211 ? 34.944 112.117 83.376 1.00 67.02 208 GLU D O 1
ATOM 9039 N N . GLN D 1 212 ? 36.262 110.339 83.796 1.00 52.08 209 GLN D N 1
ATOM 9040 C CA . GLN D 1 212 ? 36.920 110.945 84.946 1.00 51.52 209 GLN D CA 1
ATOM 9041 C C . GLN D 1 212 ? 38.227 111.629 84.555 1.00 55.04 209 GLN D C 1
ATOM 9042 O O . GLN D 1 212 ? 38.899 112.219 85.397 1.00 61.52 209 GLN D O 1
ATOM 9048 N N . GLU D 1 213 ? 38.584 111.544 83.277 1.00 49.79 210 GLU D N 1
ATOM 9049 C CA . GLU D 1 213 ? 39.769 112.230 82.770 1.00 50.07 210 GLU D CA 1
ATOM 9050 C C . GLU D 1 213 ? 39.389 113.623 82.276 1.00 55.39 210 GLU D C 1
ATOM 9051 O O . GLU D 1 213 ? 40.247 114.488 82.087 1.00 53.86 210 GLU D O 1
ATOM 9057 N N . LYS D 1 214 ? 38.092 113.827 82.073 1.00 55.82 211 LYS D N 1
ATOM 9058 C CA . LYS D 1 214 ? 37.565 115.098 81.593 1.00 48.78 211 LYS D CA 1
ATOM 9059 C C . LYS D 1 214 ? 37.658 116.177 82.664 1.00 53.94 211 LYS D C 1
ATOM 9060 O O . LYS D 1 214 ? 37.313 115.948 83.823 1.00 47.55 211 LYS D O 1
ATOM 9066 N N . ILE D 1 215 ? 38.125 117.356 82.268 1.00 57.73 212 ILE D N 1
ATOM 9067 C CA . ILE D 1 215 ? 38.213 118.483 83.185 1.00 55.38 212 ILE D CA 1
ATOM 9068 C C . ILE D 1 215 ? 36.861 119.166 83.342 1.00 56.83 212 ILE D C 1
ATOM 9069 O O . ILE D 1 215 ? 36.207 119.502 82.356 1.00 41.96 212 ILE D O 1
ATOM 9074 N N . ASP D 1 216 ? 36.445 119.361 84.589 1.00 59.23 213 ASP D N 1
ATOM 9075 C CA . ASP D 1 216 ? 35.257 120.151 84.882 1.00 60.72 213 ASP D CA 1
ATOM 9076 C C . ASP D 1 216 ? 35.678 121.517 85.410 1.00 60.78 213 ASP D C 1
ATOM 9077 O O . ASP D 1 216 ? 36.070 121.654 86.569 1.00 67.89 213 ASP D O 1
ATOM 9082 N N . TRP D 1 217 ? 35.590 122.528 84.553 1.00 54.63 214 TRP D N 1
ATOM 9083 C CA . TRP D 1 217 ? 36.048 123.867 84.903 1.00 51.03 214 TRP D CA 1
ATOM 9084 C C . TRP D 1 217 ? 35.141 124.578 85.908 1.00 51.29 214 TRP D C 1
ATOM 9085 O O . TRP D 1 217 ? 35.478 125.655 86.395 1.00 49.60 214 TRP D O 1
ATOM 9096 N N . THR D 1 218 ? 33.998 123.975 86.223 1.00 58.36 215 THR D N 1
ATOM 9097 C CA . THR D 1 218 ? 33.085 124.550 87.207 1.00 57.40 215 THR D CA 1
ATOM 9098 C C . THR D 1 218 ? 33.642 124.400 88.618 1.00 65.29 215 THR D C 1
ATOM 9099 O O . THR D 1 218 ? 33.122 124.988 89.568 1.00 69.79 215 THR D O 1
ATOM 9103 N N . LYS D 1 219 ? 34.699 123.604 88.746 1.00 63.80 216 LYS D N 1
ATOM 9104 C CA . LYS D 1 219 ? 35.376 123.415 90.022 1.00 64.44 216 LYS D CA 1
ATOM 9105 C C . LYS D 1 219 ? 36.368 124.548 90.252 1.00 65.19 216 LYS D C 1
ATOM 9106 O O . LYS D 1 219 ? 36.615 125.357 89.359 1.00 58.43 216 LYS D O 1
ATOM 9112 N N . THR D 1 220 ? 36.941 124.601 91.449 1.00 62.05 217 THR D N 1
ATOM 9113 C CA . THR D 1 220 ? 37.918 125.630 91.774 1.00 54.53 217 THR D CA 1
ATOM 9114 C C . THR D 1 220 ? 39.206 125.405 90.994 1.00 49.67 217 THR D C 1
ATOM 9115 O O . THR D 1 220 ? 39.422 124.334 90.434 1.00 49.98 217 THR D O 1
ATOM 9119 N N . GLY D 1 221 ? 40.062 126.421 90.963 1.00 56.21 218 GLY D N 1
ATOM 9120 C CA . GLY D 1 221 ? 41.343 126.313 90.291 1.00 58.94 218 GLY D CA 1
ATOM 9121 C C . GLY D 1 221 ? 42.292 125.386 91.025 1.00 53.73 218 GLY D C 1
ATOM 9122 O O . GLY D 1 221 ? 43.248 124.873 90.446 1.00 45.47 218 GLY D O 1
ATOM 9123 N N . GLU D 1 222 ? 42.025 125.173 92.310 1.00 56.61 219 GLU D N 1
ATOM 9124 C CA . GLU D 1 222 ? 42.836 124.282 93.130 1.00 47.28 219 GLU D CA 1
ATOM 9125 C C . GLU D 1 222 ? 42.549 122.828 92.779 1.00 55.18 219 GLU D C 1
ATOM 9126 O O . GLU D 1 222 ? 43.468 122.019 92.648 1.00 62.24 219 GLU D O 1
ATOM 9132 N N . GLU D 1 223 ? 41.267 122.506 92.628 1.00 59.31 220 GLU D N 1
ATOM 9133 C CA . GLU D 1 223 ? 40.845 121.166 92.243 1.00 53.74 220 GLU D CA 1
ATOM 9134 C C . GLU D 1 223 ? 41.355 120.818 90.851 1.00 51.22 220 GLU D C 1
ATOM 9135 O O . GLU D 1 223 ? 41.959 119.765 90.647 1.00 58.43 220 GLU D O 1
ATOM 9141 N N . VAL D 1 224 ? 41.105 121.711 89.898 1.00 49.07 221 VAL D N 1
ATOM 9142 C CA . VAL D 1 224 ? 41.500 121.500 88.510 1.00 44.80 221 VAL D CA 1
ATOM 9143 C C . VAL D 1 224 ? 43.011 121.323 88.399 1.00 46.46 221 VAL D C 1
ATOM 9144 O O . VAL D 1 224 ? 43.499 120.552 87.576 1.00 57.66 221 VAL D O 1
ATOM 9148 N N . TYR D 1 225 ? 43.744 122.031 89.251 1.00 43.93 222 TYR D N 1
ATOM 9149 C CA . TYR D 1 225 ? 45.192 121.880 89.329 1.00 49.42 222 TYR D CA 1
ATOM 9150 C C . TYR D 1 225 ? 45.558 120.460 89.751 1.00 47.04 222 TYR D C 1
ATOM 9151 O O . TYR D 1 225 ? 46.466 119.850 89.188 1.00 54.58 222 TYR D O 1
ATOM 9160 N N . ASN D 1 226 ? 44.840 119.941 90.741 1.00 43.07 223 ASN D N 1
ATOM 9161 C CA . ASN D 1 226 ? 45.063 118.585 91.223 1.00 39.81 223 ASN D CA 1
ATOM 9162 C C . ASN D 1 226 ? 44.655 117.538 90.195 1.00 47.57 223 ASN D C 1
ATOM 9163 O O . ASN D 1 226 ? 45.283 116.484 90.082 1.00 52.64 223 ASN D O 1
ATOM 9168 N N . HIS D 1 227 ? 43.596 117.837 89.451 1.00 45.21 224 HIS D N 1
ATOM 9169 C CA . HIS D 1 227 ? 43.093 116.933 88.428 1.00 46.80 224 HIS D CA 1
ATOM 9170 C C . HIS D 1 227 ? 44.145 116.709 87.348 1.00 52.36 224 HIS D C 1
ATOM 9171 O O . HIS D 1 227 ? 44.483 115.571 87.025 1.00 57.38 224 HIS D O 1
ATOM 9178 N N . ILE D 1 228 ? 44.664 117.808 86.807 1.00 51.35 225 ILE D N 1
ATOM 9179 C CA . ILE D 1 228 ? 45.664 117.765 85.747 1.00 43.29 225 ILE D CA 1
ATOM 9180 C C . ILE D 1 228 ? 46.897 116.967 86.153 1.00 40.24 225 ILE D C 1
ATOM 9181 O O . ILE D 1 228 ? 47.251 115.989 85.496 1.00 40.35 225 ILE D O 1
ATOM 9186 N N . ARG D 1 229 ? 47.539 117.378 87.243 1.00 44.09 226 ARG D N 1
ATOM 9187 C CA . ARG D 1 229 ? 48.756 116.720 87.709 1.00 38.03 226 ARG D CA 1
ATOM 9188 C C . ARG D 1 229 ? 48.474 115.344 88.300 1.00 42.63 226 ARG D C 1
ATOM 9189 O O . ARG D 1 229 ? 49.380 114.525 88.442 1.00 50.48 226 ARG D O 1
ATOM 9197 N N . GLY D 1 230 ? 47.215 115.092 88.642 1.00 46.82 227 GLY D N 1
ATOM 9198 C CA . GLY D 1 230 ? 46.826 113.809 89.198 1.00 51.04 227 GLY D CA 1
ATOM 9199 C C . GLY D 1 230 ? 46.755 112.720 88.147 1.00 44.48 227 GLY D C 1
ATOM 9200 O O . GLY D 1 230 ? 46.854 111.537 88.464 1.00 49.66 227 GLY D O 1
ATOM 9201 N N . LEU D 1 231 ? 46.582 113.121 86.892 1.00 45.07 228 LEU D N 1
ATOM 9202 C CA . LEU D 1 231 ? 46.484 112.176 85.785 1.00 44.54 228 LEU D CA 1
ATOM 9203 C C . LEU D 1 231 ? 47.777 112.159 84.967 1.00 36.96 228 LEU D C 1
ATOM 9204 O O . LEU D 1 231 ? 47.835 111.589 83.884 1.00 68.23 228 LEU D O 1
ATOM 9209 N N . ASN D 1 232 ? 48.814 112.785 85.511 1.00 39.72 229 ASN D N 1
ATOM 9210 C CA . ASN D 1 232 ? 50.118 112.872 84.866 1.00 38.73 229 ASN D CA 1
ATOM 9211 C C . ASN D 1 232 ? 51.052 111.819 85.454 1.00 46.26 229 ASN D C 1
ATOM 9212 O O . ASN D 1 232 ? 51.193 111.742 86.672 1.00 53.00 229 ASN D O 1
ATOM 9217 N N . PRO D 1 233 ? 51.723 111.021 84.601 1.00 48.88 230 PRO D N 1
ATOM 9218 C CA . PRO D 1 233 ? 51.800 111.017 83.134 1.00 47.62 230 PRO D CA 1
ATOM 9219 C C . PRO D 1 233 ? 50.783 110.109 82.436 1.00 47.31 230 PRO D C 1
ATOM 9220 O O . PRO D 1 233 ? 50.812 109.990 81.211 1.00 50.23 230 PRO D O 1
ATOM 9224 N N A TRP D 1 234 ? 49.922 109.454 83.207 0.45 45.51 231 TRP D N 1
ATOM 9225 N N B TRP D 1 234 ? 49.899 109.482 83.205 0.55 45.61 231 TRP D N 1
ATOM 9226 C CA A TRP D 1 234 ? 48.857 108.635 82.635 0.45 36.74 231 TRP D CA 1
ATOM 9227 C CA B TRP D 1 234 ? 48.864 108.625 82.640 0.55 36.74 231 TRP D CA 1
ATOM 9228 C C A TRP D 1 234 ? 47.685 108.568 83.604 0.45 41.14 231 TRP D C 1
ATOM 9229 C C B TRP D 1 234 ? 47.687 108.557 83.604 0.55 41.00 231 TRP D C 1
ATOM 9230 O O A TRP D 1 234 ? 47.889 108.502 84.815 0.45 42.77 231 TRP D O 1
ATOM 9231 O O B TRP D 1 234 ? 47.889 108.480 84.816 0.55 42.98 231 TRP D O 1
ATOM 9252 N N . PRO D 1 235 ? 46.451 108.581 83.077 1.00 40.83 232 PRO D N 1
ATOM 9253 C CA . PRO D 1 235 ? 46.096 108.629 81.652 1.00 42.51 232 PRO D CA 1
ATOM 9254 C C . PRO D 1 235 ? 46.036 110.031 81.044 1.00 50.15 232 PRO D C 1
ATOM 9255 O O . PRO D 1 235 ? 45.579 110.154 79.910 1.00 53.20 232 PRO D O 1
ATOM 9259 N N . VAL D 1 236 ? 46.481 111.048 81.778 1.00 57.83 233 VAL D N 1
ATOM 9260 C CA . VAL D 1 236 ? 46.458 112.442 81.318 1.00 53.72 233 VAL D CA 1
ATOM 9261 C C . VAL D 1 236 ? 45.063 113.047 81.162 1.00 63.26 233 VAL D C 1
ATOM 9262 O O . VAL D 1 236 ? 44.205 112.508 80.448 1.00 72.46 233 VAL D O 1
ATOM 9266 N N . ALA D 1 237 ? 44.851 114.172 81.839 1.00 61.01 234 ALA D N 1
ATOM 9267 C CA . ALA D 1 237 ? 43.584 114.884 81.773 1.00 55.72 234 ALA D CA 1
ATOM 9268 C C . ALA D 1 237 ? 43.325 115.420 80.373 1.00 47.25 234 ALA D C 1
ATOM 9269 O O . ALA D 1 237 ? 44.259 115.701 79.621 1.00 42.42 234 ALA D O 1
ATOM 9271 N N . TYR D 1 238 ? 42.052 115.530 80.015 1.00 51.01 235 TYR D N 1
ATOM 9272 C CA . TYR D 1 238 ? 41.679 116.115 78.736 1.00 53.46 235 TYR D CA 1
ATOM 9273 C C . TYR D 1 238 ? 40.537 117.109 78.888 1.00 52.48 235 TYR D C 1
ATOM 9274 O O . TYR D 1 238 ? 39.835 117.127 79.899 1.00 50.07 235 TYR D O 1
ATOM 9283 N N . THR D 1 239 ? 40.370 117.940 77.868 1.00 53.04 236 THR D N 1
ATOM 9284 C CA . THR D 1 239 ? 39.230 118.833 77.763 1.00 51.89 236 THR D CA 1
ATOM 9285 C C . THR D 1 239 ? 39.034 119.100 76.277 1.00 56.74 236 THR D C 1
ATOM 9286 O O . THR D 1 239 ? 39.751 118.536 75.449 1.00 58.44 236 THR D O 1
ATOM 9290 N N . THR D 1 240 ? 38.069 119.942 75.925 1.00 59.44 237 THR D N 1
ATOM 9291 C CA . THR D 1 240 ? 37.819 120.212 74.513 1.00 55.60 237 THR D CA 1
ATOM 9292 C C . THR D 1 240 ? 38.020 121.671 74.117 1.00 51.62 237 THR D C 1
ATOM 9293 O O . THR D 1 240 ? 37.737 122.590 74.887 1.00 46.60 237 THR D O 1
ATOM 9297 N N . LEU D 1 241 ? 38.518 121.862 72.901 1.00 41.75 238 LEU D N 1
ATOM 9298 C CA . LEU D 1 241 ? 38.720 123.186 72.337 1.00 42.04 238 LEU D CA 1
ATOM 9299 C C . LEU D 1 241 ? 38.205 123.197 70.903 1.00 43.40 238 LEU D C 1
ATOM 9300 O O . LEU D 1 241 ? 38.700 122.453 70.057 1.00 54.62 238 LEU D O 1
ATOM 9305 N N . ALA D 1 242 ? 37.210 124.040 70.643 1.00 48.69 239 ALA D N 1
ATOM 9306 C CA . ALA D 1 242 ? 36.614 124.169 69.316 1.00 49.13 239 ALA D CA 1
ATOM 9307 C C . ALA D 1 242 ? 36.163 122.826 68.748 1.00 54.83 239 ALA D C 1
ATOM 9308 O O . ALA D 1 242 ? 36.354 122.550 67.565 1.00 59.32 239 ALA D O 1
ATOM 9310 N N . GLY D 1 243 ? 35.571 121.995 69.600 1.00 53.95 240 GLY D N 1
ATOM 9311 C CA . GLY D 1 243 ? 35.033 120.716 69.171 1.00 46.85 240 GLY D CA 1
ATOM 9312 C C . GLY D 1 243 ? 36.062 119.603 69.098 1.00 52.00 240 GLY D C 1
ATOM 9313 O O . GLY D 1 243 ? 35.737 118.471 68.740 1.00 49.19 240 GLY D O 1
ATOM 9314 N N . GLN D 1 244 ? 37.306 119.924 69.439 1.00 55.33 241 GLN D N 1
ATOM 9315 C CA . GLN D 1 244 ? 38.383 118.941 69.413 1.00 43.91 241 GLN D CA 1
ATOM 9316 C C . GLN D 1 244 ? 38.895 118.640 70.821 1.00 47.00 241 GLN D C 1
ATOM 9317 O O . GLN D 1 244 ? 39.094 119.548 71.628 1.00 47.17 241 GLN D O 1
ATOM 9323 N N . VAL D 1 245 ? 39.105 117.360 71.109 1.00 48.38 242 VAL D N 1
ATOM 9324 C CA . VAL D 1 245 ? 39.631 116.947 72.403 1.00 49.32 242 VAL D CA 1
ATOM 9325 C C . VAL D 1 245 ? 41.102 117.329 72.533 1.00 54.41 242 VAL D C 1
ATOM 9326 O O . VAL D 1 245 ? 41.906 117.071 71.637 1.00 55.44 242 VAL D O 1
ATOM 9330 N N . VAL D 1 246 ? 41.442 117.960 73.651 1.00 46.92 243 VAL D N 1
ATOM 9331 C CA . VAL D 1 246 ? 42.816 118.348 73.925 1.00 43.75 243 VAL D CA 1
ATOM 9332 C C . VAL D 1 246 ? 43.233 117.846 75.297 1.00 51.39 243 VAL D C 1
ATOM 9333 O O . VAL D 1 246 ? 42.638 118.219 76.307 1.00 58.22 243 VAL D O 1
ATOM 9337 N N . LYS D 1 247 ? 44.251 116.992 75.334 1.00 50.13 244 LYS D N 1
ATOM 9338 C CA . LYS D 1 247 ? 44.799 116.546 76.607 1.00 47.55 244 LYS D CA 1
ATOM 9339 C C . LYS D 1 247 ? 45.633 117.648 77.248 1.00 52.51 244 LYS D C 1
ATOM 9340 O O . LYS D 1 247 ? 46.333 118.394 76.563 1.00 43.59 244 LYS D O 1
ATOM 9346 N N . VAL D 1 248 ? 45.541 117.751 78.568 1.00 56.05 245 VAL D N 1
ATOM 9347 C CA . VAL D 1 248 ? 46.247 118.785 79.305 1.00 50.29 245 VAL D CA 1
ATOM 9348 C C . VAL D 1 248 ? 47.272 118.160 80.242 1.00 55.59 245 VAL D C 1
ATOM 9349 O O . VAL D 1 248 ? 46.913 117.545 81.246 1.00 60.81 245 VAL D O 1
ATOM 9353 N N . TRP D 1 249 ? 48.548 118.314 79.903 1.00 55.28 246 TRP D N 1
ATOM 9354 C CA . TRP D 1 249 ? 49.630 117.749 80.702 1.00 57.31 246 TRP D CA 1
ATOM 9355 C C . TRP D 1 249 ? 49.931 118.585 81.938 1.00 60.16 246 TRP D C 1
ATOM 9356 O O . TRP D 1 249 ? 50.009 118.062 83.050 1.00 59.47 246 TRP D O 1
ATOM 9367 N N . TRP D 1 250 ? 50.109 119.885 81.743 1.00 56.14 247 TRP D N 1
ATOM 9368 C CA . TRP D 1 250 ? 50.314 120.774 82.875 1.00 55.78 247 TRP D CA 1
ATOM 9369 C C . TRP D 1 250 ? 49.589 122.105 82.727 1.00 61.80 247 TRP D C 1
ATOM 9370 O O . TRP D 1 250 ? 49.532 122.684 81.644 1.00 71.83 247 TRP D O 1
ATOM 9381 N N . GLY D 1 251 ? 49.034 122.576 83.836 1.00 56.95 248 GLY D N 1
ATOM 9382 C CA . GLY D 1 251 ? 48.440 123.896 83.901 1.00 51.45 248 GLY D CA 1
ATOM 9383 C C . GLY D 1 251 ? 48.889 124.570 85.181 1.00 51.97 248 GLY D C 1
ATOM 9384 O O . GLY D 1 251 ? 49.114 123.899 86.189 1.00 49.07 248 GLY D O 1
ATOM 9385 N N . GLU D 1 252 ? 49.033 125.890 85.150 1.00 46.85 249 GLU D N 1
ATOM 9386 C CA . GLU D 1 252 ? 49.474 126.617 86.336 1.00 46.92 249 GLU D CA 1
ATOM 9387 C C . GLU D 1 252 ? 48.367 127.426 86.998 1.00 51.62 249 GLU D C 1
ATOM 9388 O O . GLU D 1 252 ? 47.504 127.995 86.329 1.00 47.43 249 GLU D O 1
ATOM 9394 N N . LYS D 1 253 ? 48.410 127.468 88.326 1.00 50.54 250 LYS D N 1
ATOM 9395 C CA . LYS D 1 253 ? 47.461 128.243 89.109 1.00 51.45 250 LYS D CA 1
ATOM 9396 C C . LYS D 1 253 ? 47.807 129.725 89.062 1.00 67.60 250 LYS D C 1
ATOM 9397 O O . LYS D 1 253 ? 48.817 130.155 89.621 1.00 75.17 250 LYS D O 1
ATOM 9403 N N . VAL D 1 254 ? 46.970 130.500 88.380 1.00 66.15 251 VAL D N 1
ATOM 9404 C CA . VAL D 1 254 ? 47.144 131.946 88.310 1.00 51.69 251 VAL D CA 1
ATOM 9405 C C . VAL D 1 254 ? 45.830 132.662 88.609 1.00 54.83 251 VAL D C 1
ATOM 9406 O O . VAL D 1 254 ? 44.766 132.238 88.157 1.00 66.05 251 VAL D O 1
ATOM 9410 N N . PRO D 1 255 ? 45.898 133.747 89.393 1.00 60.38 252 PRO D N 1
ATOM 9411 C CA . PRO D 1 255 ? 44.685 134.519 89.666 1.00 60.80 252 PRO D CA 1
ATOM 9412 C C . PRO D 1 255 ? 44.205 135.216 88.400 1.00 67.53 252 PRO D C 1
ATOM 9413 O O . PRO D 1 255 ? 44.996 135.862 87.712 1.00 63.53 252 PRO D O 1
ATOM 9417 N N . VAL D 1 256 ? 42.922 135.066 88.090 1.00 77.98 253 VAL D N 1
ATOM 9418 C CA . VAL D 1 256 ? 42.338 135.726 86.933 1.00 74.52 253 VAL D CA 1
ATOM 9419 C C . VAL D 1 256 ? 42.041 137.180 87.268 1.00 78.65 253 VAL D C 1
ATOM 9420 O O . VAL D 1 256 ? 41.388 137.472 88.270 1.00 83.63 253 VAL D O 1
ATOM 9424 N N . THR D 1 257 ? 42.533 138.084 86.426 1.00 79.38 254 THR D N 1
ATOM 9425 C CA . THR D 1 257 ? 42.360 139.518 86.629 1.00 81.97 254 THR D CA 1
ATOM 9426 C C . THR D 1 257 ? 40.886 139.901 86.710 1.00 88.63 254 THR D C 1
ATOM 9427 O O . THR D 1 257 ? 40.496 140.758 87.505 1.00 86.45 254 THR D O 1
ATOM 9431 N N . LYS D 1 258 ? 40.070 139.249 85.893 1.00 94.78 255 LYS D N 1
ATOM 9432 C CA . LYS D 1 258 ? 38.649 139.560 85.816 1.00 98.04 255 LYS D CA 1
ATOM 9433 C C . LYS D 1 258 ? 37.790 138.473 86.455 1.00 93.96 255 LYS D C 1
ATOM 9434 O O . LYS D 1 258 ? 38.302 137.546 87.082 1.00 92.70 255 LYS D O 1
ATOM 9440 N N . SER D 1 259 ? 36.478 138.606 86.301 1.00 87.12 256 SER D N 1
ATOM 9441 C CA . SER D 1 259 ? 35.544 137.573 86.723 1.00 77.56 256 SER D CA 1
ATOM 9442 C C . SER D 1 259 ? 34.797 137.090 85.490 1.00 70.59 256 SER D C 1
ATOM 9443 O O . SER D 1 259 ? 34.212 137.889 84.760 1.00 69.78 256 SER D O 1
ATOM 9446 N N . ALA D 1 260 ? 34.825 135.786 85.247 1.00 67.05 257 ALA D N 1
ATOM 9447 C CA . ALA D 1 260 ? 34.242 135.256 84.022 1.00 70.07 257 ALA D CA 1
ATOM 9448 C C . ALA D 1 260 ? 33.591 133.894 84.207 1.00 65.24 257 ALA D C 1
ATOM 9449 O O . ALA D 1 260 ? 33.754 133.244 85.241 1.00 65.40 257 ALA D O 1
ATOM 9451 N N . GLU D 1 261 ? 32.845 133.482 83.185 1.00 64.38 258 GLU D N 1
ATOM 9452 C CA . GLU D 1 261 ? 32.244 132.158 83.131 1.00 70.89 258 GLU D CA 1
ATOM 9453 C C . GLU D 1 261 ? 33.326 131.095 83.274 1.00 72.13 258 GLU D C 1
ATOM 9454 O O . GLU D 1 261 ? 34.429 131.251 82.755 1.00 79.68 258 GLU D O 1
ATOM 9460 N N . ALA D 1 262 ? 33.015 130.025 83.996 1.00 61.72 259 ALA D N 1
ATOM 9461 C CA . ALA D 1 262 ? 33.946 128.917 84.138 1.00 61.42 259 ALA D CA 1
ATOM 9462 C C . ALA D 1 262 ? 34.246 128.316 82.768 1.00 65.97 259 ALA D C 1
ATOM 9463 O O . ALA D 1 262 ? 33.338 128.104 81.963 1.00 63.61 259 ALA D O 1
ATOM 9465 N N . GLY D 1 263 ? 35.522 128.056 82.501 1.00 64.38 260 GLY D N 1
ATOM 9466 C CA . GLY D 1 263 ? 35.928 127.472 81.236 1.00 63.29 260 GLY D CA 1
ATOM 9467 C C . GLY D 1 263 ? 36.156 128.506 80.152 1.00 65.28 260 GLY D C 1
ATOM 9468 O O . GLY D 1 263 ? 36.251 128.169 78.971 1.00 64.45 260 GLY D O 1
ATOM 9469 N N . THR D 1 264 ? 36.243 129.770 80.553 1.00 66.22 261 THR D N 1
ATOM 9470 C CA . THR D 1 264 ? 36.495 130.858 79.615 1.00 66.60 261 THR D CA 1
ATOM 9471 C C . THR D 1 264 ? 37.982 131.197 79.569 1.00 68.29 261 THR D C 1
ATOM 9472 O O . THR D 1 264 ? 38.617 131.358 80.610 1.00 76.90 261 THR D O 1
ATOM 9476 N N . ILE D 1 265 ? 38.538 131.296 78.364 1.00 64.21 262 ILE D N 1
ATOM 9477 C CA . ILE D 1 265 ? 39.906 131.776 78.203 1.00 65.75 262 ILE D CA 1
ATOM 9478 C C . ILE D 1 265 ? 39.934 133.265 78.522 1.00 73.46 262 ILE D C 1
ATOM 9479 O O . ILE D 1 265 ? 39.388 134.077 77.777 1.00 75.88 262 ILE D O 1
ATOM 9484 N N . VAL D 1 266 ? 40.572 133.612 79.635 1.00 72.55 263 VAL D N 1
ATOM 9485 C CA . VAL D 1 266 ? 40.503 134.964 80.180 1.00 70.87 263 VAL D CA 1
ATOM 9486 C C . VAL D 1 266 ? 41.761 135.786 79.927 1.00 61.02 263 VAL D C 1
ATOM 9487 O O . VAL D 1 266 ? 41.775 136.996 80.156 1.00 82.96 263 VAL D O 1
ATOM 9491 N N . ALA D 1 267 ? 42.814 135.127 79.457 1.00 60.24 264 ALA D N 1
ATOM 9492 C CA . ALA D 1 267 ? 44.076 135.808 79.197 1.00 61.18 264 ALA D CA 1
ATOM 9493 C C . ALA D 1 267 ? 45.004 134.950 78.351 1.00 74.29 264 ALA D C 1
ATOM 9494 O O . ALA D 1 267 ? 44.762 133.758 78.164 1.00 74.92 264 ALA D O 1
ATOM 9496 N N . ILE D 1 268 ? 46.063 135.566 77.837 1.00 69.63 265 ILE D N 1
ATOM 9497 C CA . ILE D 1 268 ? 47.099 134.841 77.110 1.00 70.25 265 ILE D CA 1
ATOM 9498 C C . ILE D 1 268 ? 48.483 135.382 77.454 1.00 71.89 265 ILE D C 1
ATOM 9499 O O . ILE D 1 268 ? 48.825 136.515 77.112 1.00 80.04 265 ILE D O 1
ATOM 9504 N N . GLU D 1 269 ? 49.266 134.570 78.154 1.00 69.43 266 GLU D N 1
ATOM 9505 C CA . GLU D 1 269 ? 50.649 134.909 78.453 1.00 66.09 266 GLU D CA 1
ATOM 9506 C C . GLU D 1 269 ? 51.540 134.261 77.402 1.00 65.07 266 GLU D C 1
ATOM 9507 O O . GLU D 1 269 ? 51.046 133.779 76.383 1.00 61.64 266 GLU D O 1
ATOM 9513 N N . GLU D 1 270 ? 52.847 134.247 77.637 1.00 72.10 267 GLU D N 1
ATOM 9514 C CA . GLU D 1 270 ? 53.771 133.695 76.651 1.00 85.53 267 GLU D CA 1
ATOM 9515 C C . GLU D 1 270 ? 53.972 132.184 76.788 1.00 79.80 267 GLU D C 1
ATOM 9516 O O . GLU D 1 270 ? 54.252 131.501 75.804 1.00 74.90 267 GLU D O 1
ATOM 9522 N N . ASP D 1 271 ? 53.817 131.665 78.001 1.00 60.26 268 ASP D N 1
ATOM 9523 C CA . ASP D 1 271 ? 54.010 130.240 78.241 1.00 59.02 268 ASP D CA 1
ATOM 9524 C C . ASP D 1 271 ? 52.690 129.476 78.304 1.00 57.50 268 ASP D C 1
ATOM 9525 O O . ASP D 1 271 ? 52.663 128.303 78.674 1.00 61.31 268 ASP D O 1
ATOM 9530 N N . GLY D 1 272 ? 51.598 130.142 77.943 1.00 57.55 269 GLY D N 1
ATOM 9531 C CA . GLY D 1 272 ? 50.297 129.498 77.919 1.00 56.36 269 GLY D CA 1
ATOM 9532 C C . GLY D 1 272 ? 49.132 130.467 77.873 1.00 56.73 269 GLY D C 1
ATOM 9533 O O . GLY D 1 272 ? 49.301 131.640 77.554 1.00 58.87 269 GLY D O 1
ATOM 9534 N N . PHE D 1 273 ? 47.941 129.964 78.182 1.00 55.75 270 PHE D N 1
ATOM 9535 C CA . PHE D 1 273 ? 46.746 130.797 78.249 1.00 66.77 270 PHE D CA 1
ATOM 9536 C C . PHE D 1 273 ? 45.912 130.439 79.476 1.00 68.44 270 PHE D C 1
ATOM 9537 O O . PHE D 1 273 ? 45.850 129.276 79.875 1.00 57.62 270 PHE D O 1
ATOM 9545 N N . VAL D 1 274 ? 45.271 131.442 80.068 1.00 55.98 271 VAL D N 1
ATOM 9546 C CA . VAL D 1 274 ? 44.537 131.244 81.313 1.00 56.71 271 VAL D CA 1
ATOM 9547 C C . VAL D 1 274 ? 43.080 130.860 81.076 1.00 59.27 271 VAL D C 1
ATOM 9548 O O . VAL D 1 274 ? 42.384 131.486 80.277 1.00 61.96 271 VAL D O 1
ATOM 9552 N N . VAL D 1 275 ? 42.625 129.827 81.779 1.00 56.80 272 VAL D N 1
ATOM 9553 C CA . VAL D 1 275 ? 41.230 129.412 81.720 1.00 56.74 272 VAL D CA 1
ATOM 9554 C C . VAL D 1 275 ? 40.554 129.625 83.069 1.00 53.88 272 VAL D C 1
ATOM 9555 O O . VAL D 1 275 ? 41.011 129.110 84.089 1.00 53.39 272 VAL D O 1
ATOM 9559 N N . ALA D 1 276 ? 39.467 130.390 83.069 1.00 54.77 273 ALA D N 1
ATOM 9560 C CA . ALA D 1 276 ? 38.721 130.672 84.290 1.00 55.95 273 ALA D CA 1
ATOM 9561 C C . ALA D 1 276 ? 38.062 129.410 84.833 1.00 57.20 273 ALA D C 1
ATOM 9562 O O . ALA D 1 276 ? 37.730 128.498 84.077 1.00 61.13 273 ALA D O 1
ATOM 9564 N N . THR D 1 277 ? 37.872 129.367 86.147 1.00 56.76 274 THR D N 1
ATOM 9565 C CA . THR D 1 277 ? 37.311 128.189 86.794 1.00 59.55 274 THR D CA 1
ATOM 9566 C C . THR D 1 277 ? 36.104 128.532 87.660 1.00 66.79 274 THR D C 1
ATOM 9567 O O . THR D 1 277 ? 35.454 129.559 87.463 1.00 70.61 274 THR D O 1
ATOM 9571 N N . GLY D 1 278 ? 35.813 127.658 88.619 1.00 68.65 275 GLY D N 1
ATOM 9572 C CA . GLY D 1 278 ? 34.709 127.860 89.540 1.00 66.27 275 GLY D CA 1
ATOM 9573 C C . GLY D 1 278 ? 35.015 128.901 90.598 1.00 62.92 275 GLY D C 1
ATOM 9574 O O . GLY D 1 278 ? 34.134 129.301 91.358 1.00 64.73 275 GLY D O 1
ATOM 9575 N N . ASN D 1 279 ? 36.271 129.333 90.659 1.00 56.36 276 ASN D N 1
ATOM 9576 C CA . ASN D 1 279 ? 36.642 130.455 91.513 1.00 60.76 276 ASN D CA 1
ATOM 9577 C C . ASN D 1 279 ? 37.493 131.479 90.772 1.00 67.47 276 ASN D C 1
ATOM 9578 O O . ASN D 1 279 ? 37.534 131.492 89.541 1.00 69.08 276 ASN D O 1
ATOM 9583 N N . GLU D 1 280 ? 38.176 132.332 91.524 1.00 72.58 277 GLU D N 1
ATOM 9584 C CA . GLU D 1 280 ? 38.964 133.399 90.923 1.00 73.15 277 GLU D CA 1
ATOM 9585 C C . GLU D 1 280 ? 40.408 132.972 90.692 1.00 75.85 277 GLU D C 1
ATOM 9586 O O . GLU D 1 280 ? 41.278 133.798 90.414 1.00 72.60 277 GLU D O 1
ATOM 9592 N N . THR D 1 281 ? 40.650 131.671 90.815 1.00 77.97 278 THR D N 1
ATOM 9593 C CA . THR D 1 281 ? 41.934 131.086 90.454 1.00 71.40 278 THR D CA 1
ATOM 9594 C C . THR D 1 281 ? 41.795 130.338 89.136 1.00 69.50 278 THR D C 1
ATOM 9595 O O . THR D 1 281 ? 41.166 129.283 89.072 1.00 74.73 278 THR D O 1
ATOM 9599 N N . GLY D 1 282 ? 42.371 130.896 88.078 1.00 55.39 279 GLY D N 1
ATOM 9600 C CA . GLY D 1 282 ? 42.319 130.264 86.776 1.00 54.56 279 GLY D CA 1
ATOM 9601 C C . GLY D 1 282 ? 43.465 129.294 86.590 1.00 61.08 279 GLY D C 1
ATOM 9602 O O . GLY D 1 282 ? 44.338 129.175 87.449 1.00 53.94 279 GLY D O 1
ATOM 9603 N N . VAL D 1 283 ? 43.461 128.594 85.463 1.00 65.51 280 VAL D N 1
ATOM 9604 C CA . VAL D 1 283 ? 44.531 127.661 85.149 1.00 62.99 280 VAL D CA 1
ATOM 9605 C C . VAL D 1 283 ? 45.200 128.039 83.836 1.00 64.68 280 VAL D C 1
ATOM 9606 O O . VAL D 1 283 ? 44.571 128.020 82.775 1.00 71.03 280 VAL D O 1
ATOM 9610 N N . LYS D 1 284 ? 46.474 128.405 83.918 1.00 61.20 281 LYS D N 1
ATOM 9611 C CA . LYS D 1 284 ? 47.264 128.672 82.726 1.00 53.62 281 LYS D CA 1
ATOM 9612 C C . LYS D 1 284 ? 47.892 127.377 82.237 1.00 65.04 281 LYS D C 1
ATOM 9613 O O . LYS D 1 284 ? 48.839 126.864 82.834 1.00 68.60 281 LYS D O 1
ATOM 9619 N N . ILE D 1 285 ? 47.349 126.848 81.151 1.00 64.68 282 ILE D N 1
ATOM 9620 C CA . ILE D 1 285 ? 47.827 125.596 80.597 1.00 60.91 282 ILE D CA 1
ATOM 9621 C C . ILE D 1 285 ? 49.150 125.820 79.875 1.00 57.83 282 ILE D C 1
ATOM 9622 O O . ILE D 1 285 ? 49.211 126.558 78.895 1.00 60.19 282 ILE D O 1
ATOM 9627 N N . THR D 1 286 ? 50.208 125.197 80.388 1.00 54.69 283 THR D N 1
ATOM 9628 C CA . THR D 1 286 ? 51.556 125.387 79.860 1.00 53.70 283 THR D CA 1
ATOM 9629 C C . THR D 1 286 ? 52.013 124.197 79.029 1.00 64.60 283 THR D C 1
ATOM 9630 O O . THR D 1 286 ? 52.833 124.341 78.121 1.00 54.34 283 THR D O 1
ATOM 9634 N N . GLU D 1 287 ? 51.493 123.019 79.355 1.00 63.66 284 GLU D N 1
ATOM 9635 C CA . GLU D 1 287 ? 51.788 121.820 78.582 1.00 56.61 284 GLU D CA 1
ATOM 9636 C C . GLU D 1 287 ? 50.498 121.087 78.249 1.00 53.10 284 GLU D C 1
ATOM 9637 O O . GLU D 1 287 ? 49.681 120.814 79.129 1.00 56.30 284 GLU D O 1
ATOM 9643 N N . LEU D 1 288 ? 50.323 120.768 76.973 1.00 55.26 285 LEU D N 1
ATOM 9644 C CA . LEU D 1 288 ? 49.069 120.202 76.498 1.00 63.89 285 LEU D CA 1
ATOM 9645 C C . LEU D 1 288 ? 49.277 119.303 75.288 1.00 61.72 285 LEU D C 1
ATOM 9646 O O . LEU D 1 288 ? 50.381 119.213 74.755 1.00 65.27 285 LEU D O 1
ATOM 9651 N N . GLN D 1 289 ? 48.212 118.636 74.857 1.00 55.46 286 GLN D N 1
ATOM 9652 C CA . GLN D 1 289 ? 48.269 117.841 73.638 1.00 56.64 286 GLN D CA 1
ATOM 9653 C C . GLN D 1 289 ? 46.897 117.687 72.987 1.00 62.22 286 GLN D C 1
ATOM 9654 O O . GLN D 1 289 ? 46.011 117.036 73.538 1.00 62.58 286 GLN D O 1
ATOM 9660 N N . PRO D 1 290 ? 46.724 118.289 71.803 1.00 68.98 287 PRO D N 1
ATOM 9661 C CA . PRO D 1 290 ? 45.515 118.168 70.982 1.00 70.80 287 PRO D CA 1
ATOM 9662 C C . PRO D 1 290 ? 45.439 116.817 70.271 1.00 72.90 287 PRO D C 1
ATOM 9663 O O . PRO D 1 290 ? 46.473 116.191 70.034 1.00 63.92 287 PRO D O 1
ATOM 9667 N N . SER D 1 291 ? 44.225 116.382 69.938 1.00 82.33 288 SER D N 1
ATOM 9668 C CA . SER D 1 291 ? 44.005 115.068 69.336 1.00 78.06 288 SER D CA 1
ATOM 9669 C C . SER D 1 291 ? 44.718 114.890 68.000 1.00 80.65 288 SER D C 1
ATOM 9670 O O . SER D 1 291 ? 44.623 115.739 67.113 1.00 87.31 288 SER D O 1
ATOM 9673 N N . GLY D 1 292 ? 45.432 113.776 67.868 1.00 73.00 289 GLY D N 1
ATOM 9674 C CA . GLY D 1 292 ? 46.118 113.443 66.634 1.00 70.52 289 GLY D CA 1
ATOM 9675 C C . GLY D 1 292 ? 47.450 114.146 66.458 1.00 74.32 289 GLY D C 1
ATOM 9676 O O . GLY D 1 292 ? 48.244 113.776 65.593 1.00 76.57 289 GLY D O 1
ATOM 9677 N N . LYS D 1 293 ? 47.702 115.160 67.279 1.00 71.61 290 LYS D N 1
ATOM 9678 C CA . LYS D 1 293 ? 48.940 115.921 67.181 1.00 68.21 290 LYS D CA 1
ATOM 9679 C C . LYS D 1 293 ? 49.978 115.440 68.195 1.00 66.62 290 LYS D C 1
ATOM 9680 O O . LYS D 1 293 ? 49.887 114.323 68.705 1.00 64.58 290 LYS D O 1
ATOM 9686 N N . LYS D 1 294 ? 50.960 116.287 68.486 1.00 72.12 291 LYS D N 1
ATOM 9687 C CA . LYS D 1 294 ? 52.089 115.886 69.321 1.00 72.64 291 LYS D CA 1
ATOM 9688 C C . LYS D 1 294 ? 52.083 116.612 70.664 1.00 72.32 291 LYS D C 1
ATOM 9689 O O . LYS D 1 294 ? 51.518 117.698 70.787 1.00 76.65 291 LYS D O 1
ATOM 9695 N N . ARG D 1 295 ? 52.707 116.004 71.670 1.00 70.54 292 ARG D N 1
ATOM 9696 C CA . ARG D 1 295 ? 52.823 116.632 72.981 1.00 70.29 292 ARG D CA 1
ATOM 9697 C C . ARG D 1 295 ? 53.823 117.778 72.926 1.00 74.48 292 ARG D C 1
ATOM 9698 O O . ARG D 1 295 ? 54.995 117.577 72.604 1.00 70.04 292 ARG D O 1
ATOM 9714 N N . SER D 1 297 ? 54.815 122.065 74.528 1.00 72.55 294 SER D N 1
ATOM 9715 C CA . SER D 1 297 ? 54.563 123.132 75.482 1.00 69.44 294 SER D CA 1
ATOM 9716 C C . SER D 1 297 ? 53.549 124.083 74.861 1.00 71.65 294 SER D C 1
ATOM 9717 O O . SER D 1 297 ? 53.497 124.230 73.639 1.00 72.02 294 SER D O 1
ATOM 9720 N N . CYS D 1 298 ? 52.735 124.717 75.695 1.00 65.60 295 CYS D N 1
ATOM 9721 C CA . CYS D 1 298 ? 51.699 125.605 75.188 1.00 62.67 295 CYS D CA 1
ATOM 9722 C C . CYS D 1 298 ? 52.317 126.864 74.597 1.00 66.62 295 CYS D C 1
ATOM 9723 O O . CYS D 1 298 ? 51.747 127.487 73.702 1.00 72.62 295 CYS D O 1
ATOM 9726 N N . SER D 1 299 ? 53.489 127.232 75.106 1.00 68.08 296 SER D N 1
ATOM 9727 C CA . SER D 1 299 ? 54.258 128.332 74.539 1.00 70.81 296 SER D CA 1
ATOM 9728 C C . SER D 1 299 ? 54.633 128.006 73.098 1.00 81.00 296 SER D C 1
ATOM 9729 O O . SER D 1 299 ? 54.726 128.893 72.251 1.00 92.10 296 SER D O 1
ATOM 9732 N N . GLN D 1 300 ? 54.842 126.721 72.834 1.00 79.09 297 GLN D N 1
ATOM 9733 C CA . GLN D 1 300 ? 55.102 126.230 71.487 1.00 79.07 297 GLN D CA 1
ATOM 9734 C C . GLN D 1 300 ? 53.796 126.109 70.709 1.00 76.58 297 GLN D C 1
ATOM 9735 O O . GLN D 1 300 ? 53.739 126.419 69.521 1.00 77.94 297 GLN D O 1
ATOM 9741 N N . PHE D 1 301 ? 52.748 125.661 71.393 1.00 73.86 298 PHE D N 1
ATOM 9742 C CA . PHE D 1 301 ? 51.447 125.451 70.765 1.00 70.16 298 PHE D CA 1
ATOM 9743 C C . PHE D 1 301 ? 50.832 126.751 70.263 1.00 79.63 298 PHE D C 1
ATOM 9744 O O . PHE D 1 301 ? 50.268 126.799 69.169 1.00 88.94 298 PHE D O 1
ATOM 9752 N N . LEU D 1 302 ? 50.949 127.802 71.071 1.00 72.59 299 LEU D N 1
ATOM 9753 C CA . LEU D 1 302 ? 50.373 129.105 70.748 1.00 69.43 299 LEU D CA 1
ATOM 9754 C C . LEU D 1 302 ? 50.956 129.720 69.485 1.00 69.53 299 LEU D C 1
ATOM 9755 O O . LEU D 1 302 ? 50.394 130.659 68.933 1.00 72.99 299 LEU D O 1
ATOM 9760 N N . ARG D 1 303 ? 52.084 129.187 69.033 1.00 70.95 300 ARG D N 1
ATOM 9761 C CA . ARG D 1 303 ? 52.753 129.702 67.849 1.00 74.12 300 ARG D CA 1
ATOM 9762 C C . ARG D 1 303 ? 51.906 129.506 66.591 1.00 78.00 300 ARG D C 1
ATOM 9763 O O . ARG D 1 303 ? 51.874 130.372 65.716 1.00 86.20 300 ARG D O 1
ATOM 9771 N N . GLY D 1 304 ? 51.209 128.375 66.511 1.00 72.11 301 GLY D N 1
ATOM 9772 C CA . GLY D 1 304 ? 50.491 128.015 65.300 1.00 76.89 301 GLY D CA 1
ATOM 9773 C C . GLY D 1 304 ? 48.984 127.860 65.413 1.00 89.26 301 GLY D C 1
ATOM 9774 O O . GLY D 1 304 ? 48.348 127.314 64.512 1.00 96.38 301 GLY D O 1
ATOM 9775 N N . THR D 1 305 ? 48.404 128.336 66.511 1.00 92.69 302 THR D N 1
ATOM 9776 C CA . THR D 1 305 ? 46.953 128.267 66.685 1.00 96.79 302 THR D CA 1
ATOM 9777 C C . THR D 1 305 ? 46.349 129.596 67.141 1.00 104.63 302 THR D C 1
ATOM 9778 O O . THR D 1 305 ? 45.507 130.166 66.447 1.00 113.57 302 THR D O 1
ATOM 9782 N N . LYS D 1 306 ? 46.782 130.076 68.304 1.00 99.01 303 LYS D N 1
ATOM 9783 C CA . LYS D 1 306 ? 46.294 131.336 68.869 1.00 95.22 303 LYS D CA 1
ATOM 9784 C C . LYS D 1 306 ? 44.773 131.392 69.006 1.00 85.66 303 LYS D C 1
ATOM 9785 O O . LYS D 1 306 ? 44.099 132.048 68.209 1.00 86.76 303 LYS D O 1
ATOM 9791 N N . PRO D 1 307 ? 44.226 130.709 70.023 1.00 73.64 304 PRO D N 1
ATOM 9792 C CA . PRO D 1 307 ? 42.783 130.781 70.268 1.00 68.69 304 PRO D CA 1
ATOM 9793 C C . PRO D 1 307 ? 42.359 132.188 70.670 1.00 71.71 304 PRO D C 1
ATOM 9794 O O . PRO D 1 307 ? 43.183 132.977 71.132 1.00 70.67 304 PRO D O 1
ATOM 9798 N N . GLU D 1 308 ? 41.082 132.498 70.491 1.00 75.14 305 GLU D N 1
ATOM 9799 C CA . GLU D 1 308 ? 40.576 133.813 70.857 1.00 75.95 305 GLU D CA 1
ATOM 9800 C C . GLU D 1 308 ? 40.195 133.882 72.332 1.00 71.73 305 GLU D C 1
ATOM 9801 O O . GLU D 1 308 ? 39.604 132.951 72.881 1.00 64.81 305 GLU D O 1
ATOM 9807 N N . ILE D 1 309 ? 40.551 134.993 72.966 1.00 69.81 306 ILE D N 1
ATOM 9808 C CA . ILE D 1 309 ? 40.207 135.239 74.359 1.00 68.16 306 ILE D CA 1
ATOM 9809 C C . ILE D 1 309 ? 38.690 135.304 74.509 1.00 69.02 306 ILE D C 1
ATOM 9810 O O . ILE D 1 309 ? 38.023 136.068 73.812 1.00 73.41 306 ILE D O 1
ATOM 9815 N N . GLY D 1 310 ? 38.144 134.493 75.409 1.00 65.68 307 GLY D N 1
ATOM 9816 C CA . GLY D 1 310 ? 36.708 134.453 75.617 1.00 64.12 307 GLY D CA 1
ATOM 9817 C C . GLY D 1 310 ? 36.080 133.165 75.119 1.00 64.95 307 GLY D C 1
ATOM 9818 O O . GLY D 1 310 ? 34.868 132.972 75.219 1.00 67.59 307 GLY D O 1
ATOM 9819 N N . THR D 1 311 ? 36.911 132.281 74.576 1.00 63.23 308 THR D N 1
ATOM 9820 C CA . THR D 1 311 ? 36.446 130.987 74.094 1.00 69.48 308 THR D CA 1
ATOM 9821 C C . THR D 1 311 ? 36.054 130.101 75.273 1.00 71.34 308 THR D C 1
ATOM 9822 O O . THR D 1 311 ? 36.593 130.240 76.371 1.00 75.68 308 THR D O 1
ATOM 9826 N N . LYS D 1 312 ? 35.115 129.209 75.002 1.00 71.71 309 LYS D N 1
ATOM 9827 C CA . LYS D 1 312 ? 34.654 128.221 75.960 1.00 70.92 309 LYS D CA 1
ATOM 9828 C C . LYS D 1 312 ? 35.332 126.890 75.712 1.00 67.41 309 LYS D C 1
ATOM 9829 O O . LYS D 1 312 ? 35.511 126.457 74.585 1.00 65.74 309 LYS D O 1
ATOM 9835 N N . LEU D 1 313 ? 35.697 126.244 76.798 1.00 66.10 310 LEU D N 1
ATOM 9836 C CA . LEU D 1 313 ? 36.353 124.970 76.726 1.00 65.26 310 LEU D CA 1
ATOM 9837 C C . LEU D 1 313 ? 35.421 123.912 77.249 1.00 70.12 310 LEU D C 1
ATOM 9838 O O . LEU D 1 313 ? 34.910 124.016 78.349 1.00 68.08 310 LEU D O 1
ATOM 9843 N N . GLY D 1 314 ? 35.206 122.897 76.427 1.00 77.56 311 GLY D N 1
ATOM 9844 C CA . GLY D 1 314 ? 34.490 121.692 76.792 1.00 81.76 311 GLY D CA 1
ATOM 9845 C C . GLY D 1 314 ? 33.022 121.584 76.441 1.00 89.09 311 GLY D C 1
ATOM 9846 O O . GLY D 1 314 ? 32.166 122.061 77.162 1.00 94.21 311 GLY D O 1
ATOM 9847 N N . GLU D 1 315 ? 32.739 120.880 75.354 1.00 90.65 312 GLU D N 1
ATOM 9848 C CA . GLU D 1 315 ? 31.389 120.459 75.008 1.00 89.10 312 GLU D CA 1
ATOM 9849 C C . GLU D 1 315 ? 31.339 119.905 73.593 1.00 78.74 312 GLU D C 1
ATOM 9850 O O . GLU D 1 315 ? 30.765 118.851 73.354 1.00 71.90 312 GLU D O 1
#

Radius of gyration: 39.71 Å; Cα contacts (8 Å, |Δi|>4): 2770; chains: 4; bounding box: 75×120×98 Å

Solvent-accessible surface area: 58652 Å² total

B-factor: mean 58.15, std 18.39, range [19.11, 185.31]

Foldseek 3Di:
DECQEEEEAFAPLCLLLVVLCVVLNHNDQEYEYEQFWFDDPVRHTDGTPNSVSCVVVPHYYQHDNACQDDVNVVVVLVSAGQEYEYEHHPHQHHVCNQVRHNLGYKYKAFFDPLEAFDDQSLLVCLCCPQWTAIWMHDRDGPQWFTWDIDIGGDDPQAASVNVSVVRSNRRSVVVSVRVVCSVVVVTDTHGGDPVPHDHNYDDDLVLLEQALQDDLSVSQSSQRSCPPPPFHWKADPRWTKGQNHKDKDFDDDQDDGQWFAAADQQFTWTHGNDGIIITRQKMGTPPGDTGRNVVCVPPVDDTGDGMD/DCQEEEEAFAPLCLLQVVLCVVLNHNDQEYEAAAFFFDDPVTDTDGTPRRVNCVVVPHHYHHDNACQDDVNVVVVLVSQGQEYEYEHHPHQHHVVNQVRHNLGYKYKDWFDPLEAFEDQRLLCCLCCPQKTEIWMHDRPGPFDFTFDIDIDGADPQAASVNVSVVRSNRRSVRVSVRVVCSVVVVTDTHGGDPVPHDHNYDDDPVNLEQAQLDPLSVSQSSLSSQPPPPARWWADPNFIKGQNHKDKDFDDDDDDTQFWRAADQQFTWTHGNDRIIITRQWIGTPPGDIGVNVVCVPPPDDGRGGMHD/DECQEEEEAFAPLCLLQVVLCVVLNHRHQEYEAAFFFQDDPVRGGHDGPNVVSCVVVVRYYHHDPACQDPVRVVVVLVSQGQEYEYEHHPHDHDVVNQPGHVLGYKYKAFFDPLEAFEDQRLLCCLCVPQKTWIWMGDRDGPQDFTWDIDMGGDDLQAASVVSSVVRSVRSSVVVSPRVVCSVVVVTDTHHGDPVNHDHDYDDDLVLLEADLLDDQSVSQSSQRSQPPPPFHWWAFPNWIKGFNHKDKDFAPDADDGQFQAAADLQATWTHGSDRITIGRQWMGTPPGDTGVSVVCVPPPDDGGTGIHD/DECFEEEEAFAPLCLLQVVLCVVLHHHHQEYEAAAQWQDDDVRDRDGTPNVVSCVVVVHYYHHDNACQDPVRVVVVVVSQGQEYEYEHRPHQDDVVNQPRHVLGYKYKDFFDPPEAFEDQSLLVCLCVPQKTWIWMHDRPGPQDFTWDIDMGGADLLAASVNVSVVRSVRSSVVVSVRVVCSVVVVTDTHGGDPVPHDYDYPDDLVLLEQAQLDALSVSQSSQRSQPPPPFHWWADPRWIKGFNHWDWDFQPDDDDGQFFRAADQQATWGHGNDRTTIGGQWMGTPPGDTGRSVVCVPDPDDGGGGMHD

Nearest PDB structures (foldseek):
  4iqf-assembly2_B  TM=9.977E-01  e=2.326E-63  Bacillus anthracis
  3r8x-assembly1_A  TM=9.224E-01  e=7.943E-38  Yersinia pestis
  3tqq-assembly1_A  TM=9.524E-01  e=5.063E-35  Coxiella burnetii
  1fmt-assembly2_B  TM=9.023E-01  e=6.653E-36  Escherichia coli
  3q0i-assembly1_A  TM=9.191E-01  e=1.532E-34  Vibrio cholerae

InterPro domains:
  IPR001555 Phosphoribosylglycinamide formyltransferase, active site [PS00373] (133-156)
  IPR002376 Formyl transferase, N-terminal [PF00551] (3-180)
  IPR005793 Formyl transferase, C-terminal [PF02911] (204-302)
  IPR005794 Methionyl-tRNA formyltransferase [MF_00182] (2-305)
  IPR005794 Methionyl-tRNA formyltransferase [TIGR00460] (3-309)
  IPR011034 Formyl transferase-like, C-terminal domain superfamily [SSF50486] (205-310)
  IPR036477 Formyl transferase, N-terminal domain superfamily [SSF53328] (2-206)
  IPR037022 Formyl transferase, C-terminal domain superfamily [G3DSA:3.10.25.10] (207-314)
  IPR041711 Methionyl-tRNA formyltransferase, N-terminal domain [cd08646] (3-205)
  IPR044135 Methionyl-tRNA formyltransferase, C-terminal domain [cd08704] (208-294)

Organism: Bacillus anthracis (NCBI:txid1392)

Secondary structure (DSSP, 8-state):
----EEE---STTHHHHHHHHHHTT-EEEEEE-PPP-EETTTTEE---HHHHHHHHHT--EE--S-TTSHHHHHHHHHH--SEEEESS--S---HHHHTSSTT-EEE-BSS-TTSSBSS-HHHHH----SEEEEE----STT-SPB--EEEEE--TT--HHHHHHHHHHHHHHHHHHHHHHHHTT----B---GGG--B-----HHHHB--TTS-HHHHHHHHHTTTTTT-EEEEETTEEEEEEEEEEEE-SS---TTBEEEE-SS-EEE--SSSEEEEEEEEEETTS---HHHHHHH----TT-B--/---EEE---STTHHHHHHHHHHTT-EEEEEE-----EETTTTEE---HHHHHHTTTTPPEE--S-TTSHHHHHHHHHT--SEEEESS--SPPPHHHHT-SSS-EEE-BSS-TTTTBSS-HHHHH----SEEEEE----STT-SPB--EEEEE--TT--HHHHHHHHHHHHHHHHHHHHHHHHTT--PPBPP-TTS--B-PPPPGGGGB--TTS-HHHHHHHHHHTTTTT--EEEETTEEEEEEEEEEEE-SS---TTBEEEE-SS-EEE--SSSEEEEEEEEEETTS---HHHHHHH--PPTT-BS--/----EEE---SGGGHHHHHHHHHTT-EEEEEE----B--SSS---B--HHHHHHHTTT--EE--S-TTSHHHHHHHHTT--SEEEESS--SPPPHHHHHSSSSEEEE-BSS-TTSSBSS-HHHHH----SEEEEE----STT-SPB--EEEEE--TT--HHHHHHHHHHHHHHHHHHHHHHHHHT----BPPPGGG--B-PPPPGGGTB--TTS-HHHHHHHHHHTTTTT-EEEEETTEEEEEEEEEEEE-SS--STTBEEEE-SS-EEEE-SSSEEEEEEEEEETT----HHHHTTTS-PPTT-BB--/----EEE---STTTHHHHHHHHHHT-EEEEEE-PPPEEETTTTEEEPPHHHHHHHHHT--EE--S-TTSHHHHHHHHTT--SEEEESS--SPPPHHHHSSSSSEEEE-BSS-TTSSBSS-HHHHH----SEEEEE----STT-SPB--EEEEE--TT--HHHHHHHHHHHHHHHHHHHHHHHHTT---PBPP-GGG--B-PPPPGGGTB--TTS-HHHHHHHHHHTTTTT-EEEEETTEEEEEEEEEEEE-SS---TTBEEEE-SS-EEE--SSSEEEEEEEEEETTS---HHHHTTS--PPTT-BB--

CATH classification: 3.40.50.170 (+1 more: 3.10.25.10)

Sequence (1234 aa):
SNAIKVVFGTPDFSVPVLRRLIEDGYDVIGVVTQPDRPVGRKKVLTPTPVKVEAEKHGIPVLQPLRIREKDEYEKVLALEPDLIVTAAFGQIVPNEILEAPKYGCINVHASLLPELRGGAPIHYAIEGKEEKTGITIYVEKLDAGDILTQVEVEIEERETTGSLFDKLSEAGAHLLSKTVPLLIQGKLEPIKQNEEEVTFAYNIKREQEKIDWTKTGEEVYNHIRGLNPWPVAYTTLAGQVVKVWWGEKVPVTKSAEAGTIVAIEEDGFVVATGNETGVKITELQPSGKKRSCSQFLRGTKPEIGTKLGNAIKVVFGTPDFSVPVLRRLIEDGYDVIGVVTQPDRPVGRKKVLTPTPVKVEAEKHGIPVLQPLRIREKDEYEKVLALEPDLIVTAAFGQIVPNEILEAPKYGCINVHASLLPELRGGAPIHYAIEGKEKTGITIYVEKLDAGDILTQVEVEIEERETTGSLFDKLSEAGAHLLSKTVPLLIQGKLEPIKQNEEEVTFAYNIKREQEKIDWTKTGEEVYNHIRGLNPWWPVAYTTLAGQVVKVWWGEKVPVTKSAEAGTIVAIEEDGFVVATGNETGVKITELQPSGKKRSCSQFLRGTKPEIGTKLGESNAIKVVFGTPDFSVPVLRRLIEDGYDVIGVVTQPDRPVGRKKVLTPTPVKVEAEKHGIPVLQPLRIREKDEYEKVLALEPDLIVTAAFGQIVPNEILEAPKYGCINVHASLLPELRGGAPIHYAIEGKEKTGITIYVEKLDAGDILTQVEVEIEERETTGSLFDKLSEAGAHLLSKTVPLLIQGKLEPIKQNEEEVTFAYNIKREQEKIDWTKTGEEVYNHIRGLNPWWPVAYTTLAGQVVKVWWGEKVPVTKSAEAGTIVAIEEDGFVVATGNETGVKITELQPSGKKRSCSQFLRGTKPEIGTKLGESNAIKVVFGTPDFSVPVLRRLIEDGYDVIGVVTQPDRPVGRKKVLTPTPVKVEAEKHGIPVLQPLRIREKDEYEKVLALEPDLIVTAAFGQIVPNEILEAPKYGCINVHHASLLPELRGGAPIHYAIEGKEKTGITIYVEEKLDAGDILTQVEVEIEERETTGSLFDKLSEAGAHLLSKTVPLLIQGKLEPIKQNEEEVTFAYNIKREQEKIDWTKTGEEVYNHIRGLNPWWPVAYTTLAGQVVKVWWGEKVPVTKSAEAGTIVAIEEDGFVVATGNETGVKITELQPSGKKRSCSQFLRGTKPEIGTKLGE